Protein 6G70 (pdb70)

Secondary structure (DSSP, 8-state):
---STHHHHHHHHHH-TT-HHHHHHHHHHHHHHT-HHHHHHHHHHHHHHSTT-HHHHHHHHHHHHHTT-HHHHHHHHHHHHHH----HHHHHHHHHHHHHS--TTSSHHHHHHHHHHHHHIIIIITSTT-HHHHHHHHHHHHHTT-HHHHHHHHHHHTTS--TTHHHHHHHHHHHHHTS-HHHHS-HHHHHHHHHHHHHH---HHHHHHHHHHHHHHHHHHHHHHHHHHHHHHHHHHHHHHH-S--S--SSPPPHHHHHHHHHHHHHHHHSS-HHHHHHHHHHHHHTTTT-HHHHHHHHHHHHHTT-THHHHHHHIIIIII-SS-HHHHHHHHHHHHHHS--HHHHHHHHHHHHHHT--HHHHHHHHHHHHHTT-HHHHHHHHHHHHHH--SHHHHHHHHHHHHHIIIIIT--HHHHHHHHHHHHHHHS--HHHHHHHHHHHHHS-TTHHHHHHHHHHHHHHTS---SHHHHHHHHHHHHHHHHS-S-HHHHHHHHHHHHHHHHHHHH-/---TTHHHHHHHHHH-TT-HHHHHHHHHHHHHHT-HHHHHHHHHHHHHHSTT-HHHHHHHHHHHHHTT-HHHHHHHHHHHHHH-S--HHHHHHHHHHHHHS--TTSSHHHHHHHHHHHHHHHHHTTSTT-HHHHHHHHHHHHHTT-HHHHHHHHHHHTTS--TTHHHHHHHHHHHHHTS-HHHHS-HHHHHHHHHHHHHHH---HHHHHHHHHHHHHHHHHHHHHHHHHHHHHHHHHHHHHHH-S--S--SSPPPHHHHHHHHHHHHHHHHSS-HHHHHHHHHHHHHTT-S-HHHHHHHHHHHHHTT-THHHHHHHIIIIII-SS-HHHHHHHHHHHHHHS--HHHHHHHHHHHHHHT--HHHHHHHHHHHHHTT-HHHHHHHHHHHHHH-SSHHHHHHHHHHHHHHHHHHH--HHHHHHHHHHHHHHHSS-HHHHHHHHHHHHHS-TTHHHHHHHHHHHHHHT-SS--HHHHHHHHHHHHHHHHS-S-HHHHHHHHHHHHHHHHHHHH-

Foldseek 3Di:
DDDPCLVVLVVVCVPPVPPVVSLVVNQVVCVVVLDQVSNVVSVVVNCQFQLQACVVLLVNLVSCVVVVNNVVSLVSLVVSCVVPLAPLVSLVSNLVSLVVDDDVVDVCSVVVSVVSLVSNCVRHVQPQANPVSLVVVLVVVVVVPQQLVSLVSLVVNLLHHHPPNVVSLVVVLVVLVPDFPVRHHDVVVVVVLVVVVVVVPVPVVVVVVSRVVSSVVVNVVSVVSNVVNVVVCVVCVVLVVLDPDLAADPDDDDVSNVVSLVVSLVVCVVDNDPVSSVSSLVSVCRHPVQDVVSLVVVLVSVVVVPDCVSVVSLCCNCVHHHVQPPVSLVVNQVVCVVVPNHVVNLVSLVVNCVPVVDDDVSLVVNLVSCVVVPVNVVSLVSLVVQLVPPDDLVSNLVSLLVSLCCCCPPVNPNVVSVVSLVVSCVSPVPDVVSLVSVLVSLVVDDCPVSVVVNVVSLVCLLVVPDLDVSSLVSLVVVLVVCVVPNDDCVVNVVSVVSSVVSVVVSVVD/DDDPCLVVLVVVCVVPVPPVVSLVVNQVVCVVVLDQVSNVVSVVVNCQFQLQACVVLLVNLVSCVVVVNNVVSLVSLVVSCVVPLAPLVSLVSNLVVLVVDDDVVDVCSVVVSVVSLVSSCVRHVQDQANPVSLVVVLVVCVVVVQQLVNLVSLVVNLLHHHPPNVVSLVVVLVVLVPDFVVRHHDVVVPPVLLVVVVVVVCVPVVVVVVSRVVSSVVVNVVSVVSNVVNVVVCVVCVVLVVLDPDLAADPDDDDVSNVVSLVVSLVVCVVDNDPVSSVN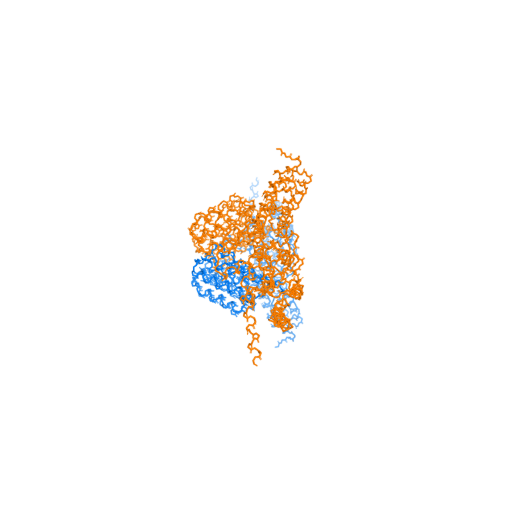SLVSVCRHPVQDVVSLVVVLVVVVVVVDCVSVVSLCCNCVHHHVQPVVSLVVNLVVCVVVPNHVVNVVSLVVSCVPHVDDDSRLVVNLVVCVVVPVNVVSLVSLVVQLVPPDDLVRSLVSLLVSLVCCCVPVNPNVVSVVSLVVSCVSPVPDCVSLVSVLVVLVVDDCPVCVVVNVVSLCCLLVDPDHDVVSLVSLVVVLVVCVVPNPDCVVNVVSVVVNVVVVVVVVVD

Radius of gyration: 53.04 Å; Cα contacts (8 Å, |Δi|>4): 864; chains: 2; bounding box: 52×80×197 Å

Solvent-accessible surface area: 55300 Å² total; per-residue (Å²): 161,110,12,102,88,16,121,144,47,39,115,52,7,119,139,72,43,58,53,30,79,9,0,51,142,0,1,122,26,0,48,149,82,68,38,36,120,0,0,45,113,0,0,44,94,1,10,97,47,22,13,10,22,56,28,36,11,50,96,6,1,45,1,4,92,127,56,115,59,70,183,65,0,40,80,6,6,128,108,0,9,163,42,3,42,20,9,10,64,1,23,21,63,17,0,61,18,16,101,125,42,69,102,110,72,63,167,119,9,46,95,70,8,80,28,17,0,49,120,0,5,127,37,0,0,38,15,9,81,0,12,143,0,2,43,37,8,6,74,28,0,68,154,83,41,69,24,116,72,0,11,54,5,5,72,90,1,3,49,35,12,0,73,90,45,59,79,2,22,115,64,2,92,106,16,2,101,120,44,100,9,170,39,4,36,67,43,131,104,31,95,114,19,107,164,67,35,65,105,131,159,171,69,97,64,147,85,110,76,32,46,117,77,2,57,112,82,20,46,92,76,18,73,107,78,26,74,133,7,65,104,30,5,70,51,15,95,99,42,0,102,29,5,168,30,47,114,18,74,41,135,101,22,129,170,71,22,27,147,18,3,95,89,4,0,76,62,3,57,150,83,14,79,51,114,38,0,40,36,6,0,26,20,0,1,13,0,7,0,57,43,24,105,11,4,40,58,8,4,137,24,12,91,115,55,99,91,97,20,1,73,108,5,10,38,43,1,4,95,34,14,6,34,89,117,46,61,3,11,8,62,27,2,6,24,2,25,101,101,49,84,63,85,100,0,67,60,19,2,121,67,5,23,136,76,46,150,29,91,49,74,4,23,30,18,32,6,1,6,9,23,44,95,51,85,47,149,78,0,20,87,17,4,67,42,5,42,139,100,24,184,66,103,97,60,21,6,76,16,6,17,20,18,1,50,1,1,40,25,53,76,138,70,29,77,89,0,57,147,20,0,81,95,6,2,130,121,27,125,119,31,42,126,0,22,70,37,13,32,58,11,6,33,30,37,68,33,152,99,0,55,119,40,4,30,100,13,6,52,101,6,6,120,29,92,37,116,64,162,74,40,29,39,11,6,81,109,23,31,69,27,14,15,13,18,25,73,96,14,73,99,9,31,90,8,53,76,73,30,51,80,38,57,135,86,78,103,106,153,161,94,14,105,84,11,114,140,51,67,123,56,8,112,146,79,42,59,50,24,80,8,6,50,133,0,0,104,22,0,58,154,82,66,43,31,121,0,0,40,104,3,0,49,106,1,8,100,45,20,12,8,21,58,26,35,11,49,93,5,0,38,2,2,90,130,58,118,64,66,186,70,1,32,83,4,6,136,96,0,9,150,38,3,45,21,7,13,61,0,23,22,58,21,0,65,14,17,107,120,35,69,99,118,73,65,166,115,14,55,92,66,9,66,28,15,0,52,118,0,7,134,38,1,0,36,13,8,83,0,11,136,0,1,43,33,9,7,78,26,1,70,154,76,45,60,22,101,71,0,14,51,5,5,68,86,2,2,47,34,8,1,75,93,39,54,84,2,21,110,57,4,93,103,20,3,100,123,48,102,9,161,41,7,36,75,39,130,106,34,95,116,15,96,181,57,32,61,102,127,118,108,176,70,100,62,146,77,114,69,37,47,114,85,1,62,108,77,20,41,95,77,18,72,106,64,25,70,139,5,64,110,42,7,76,81,12,96,101,44,1,104,28,5,158,31,44,112,15,82,51,137,98,25,117,171,67,18,25,143,21,4,78,99,5,0,84,62,6,60,143,98,16,77,68,127,40,1,44,38,4,0,34,19,0,0,12,0,8,0,52,44,26,96,5,4,26,38,8,2,123,26,14,91,119,58,106,81,134,21,1,75,113,10,10,29,40,1,2,99,36,12,8,35,86,100,30,62,2,14,8,43,35,3,4,26,3,24,99,115,47,74,51,90,82,3,80,90,14,2,145,76,8,22,145,63,40,141,24,72,56,93,1,27,31,25,43,4,2,9,16,16,44,104,49,79,55,139,75,0,20,105,18,3,71,43,3,45,161,87,26,168,63,104,106,59,14,5,76,20,4,19,23,13,0,45,1,2,34,17,49,88,116,71,23,80,90,0,48,144,24,0,80,99,1,7,135,98,27,115,122,27,34,127,0,30,65,19,15,29,48,7,6,37,28,31,82,32,157,112,0,48,117,44,2,25,67,10,4,46,123,10,12,119,30,103,121,63,73,156,74,24,24,42,7,4,94,112,18,25,60,15,6,13,11,20,19,63,92,14,78,88,5,42,99,5,60,79,60,33,56,70,37,57,134,83,74,119,100,165

B-factor: mean 154.54, std 35.82, range [59.0, 312.75]

InterPro domains:
  IPR003107 HAT (Half-A-TPR) repeat [SM00386] (107-139)
  IPR003107 HAT (Half-A-TPR) repeat [SM00386] (141-173)
  IPR003107 HAT (Half-A-TPR) repeat [SM00386] (181-216)
  IPR003107 HAT (Half-A-TPR) repeat [SM00386] (218-251)
  IPR003107 HAT (Half-A-TPR) repeat [SM00386] (365-397)
  IPR003107 HAT (Half-A-TPR) repeat [SM00386] (398-431)
  IPR003107 HAT (Half-A-TPR) repeat [SM00386] (505-537)
  IPR011990 Tetratricopeptide-like helical domain superfamily [G3DSA:1.25.40.10] (84-258)
  IPR011990 Tetratricopeptide-like helical domain superfamily [G3DSA:1.25.40.10] (346-620)
  IPR011990 Tetratricopeptide-like helical domain superfamily [SSF48452] (85-259)
  IPR011990 Tetratricopeptide-like helical domain superfamily [SSF48452] (314-606)
  IPR059164 PRP39, C-terminal HAT repeat [PF23241] (326-465)

S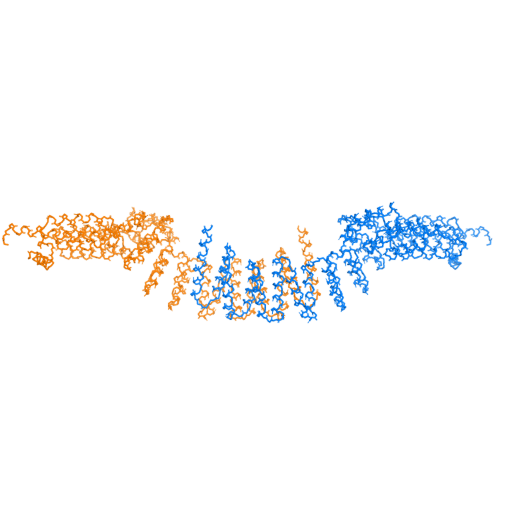tructure (mmCIF, N/CA/C/O backbone):
data_6G70
#
_entry.id   6G70
#
_cell.length_a   189.490
_cell.length_b   72.760
_cell.length_c   207.100
_cell.angle_alpha   90.00
_cell.angle_beta   112.46
_cell.angle_gamma   90.00
#
_symmetry.space_group_name_H-M   'C 1 2 1'
#
loop_
_atom_site.group_PDB
_atom_site.id
_atom_site.type_symbol
_atom_site.label_atom_id
_atom_site.label_alt_id
_atom_site.label_comp_id
_atom_site.label_asym_id
_atom_site.label_entity_id
_atom_site.label_seq_id
_atom_site.pdbx_PDB_ins_code
_atom_site.Cartn_x
_atom_site.Cartn_y
_atom_site.Cartn_z
_atom_site.occupancy
_atom_site.B_iso_or_equiv
_atom_site.auth_seq_id
_atom_site.auth_comp_id
_atom_site.auth_asym_id
_atom_site.auth_atom_id
_atom_site.pdbx_PDB_model_num
ATOM 1 N N . ASP A 1 79 ? 62.674 3.895 49.473 1.00 191.20 74 ASP A N 1
ATOM 2 C CA . ASP A 1 79 ? 61.270 4.184 49.750 1.00 193.61 74 ASP A CA 1
ATOM 3 C C . ASP A 1 79 ? 60.940 5.650 49.464 1.00 184.37 74 ASP A C 1
ATOM 4 O O . ASP A 1 79 ? 61.563 6.559 50.009 1.00 183.96 74 ASP A O 1
ATOM 9 N N . PHE A 1 80 ? 59.941 5.868 48.618 1.00 174.75 75 PHE A N 1
ATOM 10 C CA . PHE A 1 80 ? 59.560 7.186 48.144 1.00 153.34 75 PHE A CA 1
ATOM 11 C C . PHE A 1 80 ? 58.063 7.216 47.937 1.00 146.89 75 PHE A C 1
ATOM 12 O O . PHE A 1 80 ? 57.426 6.150 47.855 1.00 152.00 75 PHE A O 1
ATOM 20 N N . PRO A 1 81 ? 57.444 8.389 47.863 1.00 136.50 76 PRO A N 1
ATOM 21 C CA . PRO A 1 81 ? 56.025 8.443 47.540 1.00 139.62 76 PRO A CA 1
ATOM 22 C C . PRO A 1 81 ? 55.818 8.019 46.099 1.00 155.46 76 PRO A C 1
ATOM 23 O O . PRO A 1 81 ? 56.757 8.083 45.289 1.00 164.41 76 PRO A O 1
ATOM 27 N N . PRO A 1 82 ? 54.620 7.582 45.733 1.00 157.29 77 PRO A N 1
ATOM 28 C CA . PRO A 1 82 ? 54.454 6.967 44.407 1.00 155.16 77 PRO A CA 1
ATOM 29 C C . PRO A 1 82 ? 54.663 7.943 43.257 1.00 136.71 77 PRO A C 1
ATOM 30 O O . PRO A 1 82 ? 55.696 7.890 42.582 1.00 126.71 77 PRO A O 1
ATOM 34 N N . GLU A 1 83 ? 53.711 8.853 43.043 1.00 129.26 78 GLU A N 1
ATOM 35 C CA . GLU A 1 83 ? 53.668 9.699 41.854 1.00 129.66 78 GLU A CA 1
ATOM 36 C C . GLU A 1 83 ? 54.849 10.665 41.758 1.00 123.80 78 GLU A C 1
ATOM 37 O O . GLU A 1 83 ? 54.912 11.450 40.797 1.00 132.99 78 GLU A O 1
ATOM 43 N N . PHE A 1 84 ? 55.788 10.588 42.707 1.00 120.14 79 PHE A N 1
ATOM 44 C CA . PHE A 1 84 ? 56.906 11.524 42.791 1.00 128.59 79 PHE A CA 1
ATOM 45 C C . PHE A 1 84 ? 57.557 11.728 41.430 1.00 125.82 79 PHE A C 1
ATOM 46 O O . PHE A 1 84 ? 57.630 12.854 40.918 1.00 106.05 79 PHE A O 1
ATOM 54 N N . GLU A 1 85 ? 58.016 10.624 40.826 1.00 128.32 80 GLU A N 1
ATOM 55 C CA . GLU A 1 85 ? 58.748 10.665 39.564 1.00 124.50 80 GLU A CA 1
ATOM 56 C C . GLU A 1 85 ? 58.098 11.622 38.576 1.00 126.62 80 GLU A C 1
ATOM 57 O O . GLU A 1 85 ? 58.776 12.470 37.983 1.00 135.89 80 GLU A O 1
ATOM 63 N N . LYS A 1 86 ? 56.770 11.533 38.430 1.00 118.40 81 LYS A N 1
ATOM 64 C CA . LYS A 1 86 ? 56.074 12.358 37.446 1.00 108.78 81 LYS A CA 1
ATOM 65 C C . LYS A 1 86 ? 56.417 13.825 37.643 1.00 116.77 81 LYS A C 1
ATOM 66 O O . LYS A 1 86 ? 56.974 14.478 36.751 1.00 124.01 81 LYS A O 1
ATOM 72 N N . PHE A 1 87 ? 56.129 14.340 38.841 1.00 121.31 82 PHE A N 1
ATOM 73 C CA . PHE A 1 87 ? 56.425 15.730 39.154 1.00 119.05 82 PHE A CA 1
ATOM 74 C C . PHE A 1 87 ? 57.889 16.019 38.863 1.00 131.40 82 PHE A C 1
ATOM 75 O O . PHE A 1 87 ? 58.228 16.998 38.183 1.00 140.36 82 PHE A O 1
ATOM 83 N N . TRP A 1 88 ? 58.769 15.123 39.316 1.00 134.77 83 TRP A N 1
ATOM 84 C CA . TRP A 1 88 ? 60.197 15.345 39.143 1.00 145.53 83 TRP A CA 1
ATOM 85 C C . TRP A 1 88 ? 60.546 15.475 37.666 1.00 146.72 83 TRP A C 1
ATOM 86 O O . TRP A 1 88 ? 61.301 16.378 37.278 1.00 139.32 83 TRP A O 1
ATOM 97 N N . LYS A 1 89 ? 59.943 14.631 36.812 1.00 146.75 84 LYS A N 1
ATOM 98 C CA . LYS A 1 89 ? 60.268 14.705 35.390 1.00 135.13 84 LYS A CA 1
ATOM 99 C C . LYS A 1 89 ? 59.902 16.067 34.825 1.00 113.17 84 LYS A C 1
ATOM 100 O O . LYS A 1 89 ? 60.659 16.632 34.026 1.00 125.88 84 LYS A O 1
ATOM 106 N N . THR A 1 90 ? 58.765 16.627 35.253 1.00 85.83 85 THR A N 1
ATOM 107 C CA . THR A 1 90 ? 58.406 17.968 34.807 1.00 96.09 85 THR A CA 1
ATOM 108 C C . THR A 1 90 ? 59.569 18.918 35.042 1.00 107.40 85 THR A C 1
ATOM 109 O O . THR A 1 90 ? 60.027 19.609 34.124 1.00 132.08 85 THR A O 1
ATOM 113 N N . VAL A 1 91 ? 60.118 18.895 36.252 1.00 103.72 86 VAL A N 1
ATOM 114 C CA . VAL A 1 91 ? 61.265 19.740 36.542 1.00 118.53 86 VAL A CA 1
ATOM 115 C C . VAL A 1 91 ? 62.503 19.220 35.820 1.00 123.51 86 VAL A C 1
ATOM 116 O O . VAL A 1 91 ? 63.316 20.001 35.307 1.00 115.28 86 VAL A O 1
ATOM 120 N N . GLU A 1 92 ? 62.661 17.895 35.765 1.00 130.58 87 GLU A N 1
ATOM 121 C CA . GLU A 1 92 ? 63.682 17.293 34.915 1.00 138.28 87 GLU A CA 1
ATOM 122 C C . GLU A 1 92 ? 63.538 17.769 33.474 1.00 146.69 87 GLU A C 1
ATOM 123 O O . GLU A 1 92 ? 64.532 17.875 32.747 1.00 147.59 87 GLU A O 1
ATOM 129 N N . MET A 1 93 ? 62.308 18.065 33.046 1.00 149.75 88 MET A N 1
ATOM 130 C CA . MET A 1 93 ? 62.071 18.543 31.689 1.00 146.66 88 MET A CA 1
ATOM 131 C C . MET A 1 93 ? 62.386 20.031 31.560 1.00 146.16 88 MET A C 1
ATOM 132 O O . MET A 1 93 ? 63.300 20.427 30.829 1.00 161.53 88 MET A O 1
ATOM 137 N N . ASN A 1 94 ? 61.648 20.868 32.289 1.00 139.64 89 ASN A N 1
ATOM 138 C CA . ASN A 1 94 ? 61.691 22.322 32.142 1.00 140.85 89 ASN A CA 1
ATOM 139 C C . ASN A 1 94 ? 61.840 22.906 33.539 1.00 142.61 89 ASN A C 1
ATOM 140 O O . ASN A 1 94 ? 60.844 23.155 34.234 1.00 135.10 89 ASN A O 1
ATOM 145 N N . PRO A 1 95 ? 63.079 23.087 34.002 1.00 145.65 90 PRO A N 1
ATOM 146 C CA . PRO A 1 95 ? 63.299 23.569 35.377 1.00 136.63 90 PRO A CA 1
ATOM 147 C C . PRO A 1 95 ? 62.610 24.883 35.707 1.00 129.19 90 PRO A C 1
ATOM 148 O O . PRO A 1 95 ? 62.373 25.157 36.889 1.00 137.40 90 PRO A O 1
ATOM 152 N N . GLN A 1 96 ? 62.307 25.717 34.713 1.00 122.80 91 GLN A N 1
ATOM 153 C CA . GLN A 1 96 ? 61.642 26.989 34.966 1.00 117.64 91 GLN A CA 1
ATOM 154 C C . GLN A 1 96 ? 60.125 26.886 35.082 1.00 106.34 91 GLN A C 1
ATOM 155 O O . GLN A 1 96 ? 59.480 27.915 35.303 1.00 110.28 91 GLN A O 1
ATOM 161 N N . ASP A 1 97 ? 59.528 25.701 34.929 1.00 95.18 92 ASP A N 1
ATOM 162 C CA . ASP A 1 97 ? 58.075 25.556 35.063 1.00 98.64 92 ASP A CA 1
ATOM 163 C C . ASP A 1 97 ? 57.761 25.725 36.549 1.00 106.75 92 ASP A C 1
ATOM 164 O O . ASP A 1 97 ? 57.564 24.762 37.295 1.00 97.88 92 ASP A O 1
ATOM 169 N N . PHE A 1 98 ? 57.795 26.983 36.998 1.00 113.74 93 PHE A N 1
ATOM 170 C CA . PHE A 1 98 ? 57.485 27.322 38.387 1.00 102.24 93 PHE A CA 1
ATOM 171 C C . PHE A 1 98 ? 56.236 26.603 38.877 1.00 95.54 93 PHE A C 1
ATOM 172 O O . PHE A 1 98 ? 56.214 26.047 39.983 1.00 109.30 93 PHE A O 1
ATOM 180 N N . THR A 1 99 ? 55.167 26.651 38.080 1.00 80.89 94 THR A N 1
ATOM 181 C CA . THR A 1 99 ? 53.949 25.921 38.406 1.00 85.17 94 THR A CA 1
ATOM 182 C C . THR A 1 99 ? 54.239 24.452 38.696 1.00 96.08 94 THR A C 1
ATOM 183 O O . THR A 1 99 ? 53.660 23.862 39.620 1.00 111.72 94 THR A O 1
ATOM 187 N N . GLY A 1 100 ? 55.155 23.854 37.932 1.00 93.71 95 GLY A N 1
ATOM 188 C CA . GLY A 1 100 ? 55.531 22.473 38.187 1.00 108.25 95 GLY A CA 1
ATOM 189 C C . GLY A 1 100 ? 56.090 22.293 39.582 1.00 123.01 95 GLY A C 1
ATOM 190 O O . GLY A 1 100 ? 55.730 21.352 40.297 1.00 136.55 95 GLY A O 1
ATOM 191 N N . TRP A 1 101 ? 56.977 23.199 39.988 1.00 118.69 96 TRP A N 1
ATOM 192 C CA . TRP A 1 101 ? 57.444 23.194 41.366 1.00 110.87 96 TRP A CA 1
ATOM 193 C C . TRP A 1 101 ? 56.272 23.238 42.334 1.00 92.50 96 TRP A C 1
ATOM 194 O O . TRP A 1 101 ? 56.048 22.293 43.093 1.00 83.22 96 TRP A O 1
ATOM 205 N N . VAL A 1 102 ? 55.506 24.329 42.298 1.00 76.89 97 VAL A N 1
ATOM 206 C CA . VAL A 1 102 ? 54.414 24.577 43.234 1.00 81.37 97 VAL A CA 1
ATOM 207 C C . VAL A 1 102 ? 53.584 23.309 43.428 1.00 98.56 97 VAL A C 1
ATOM 208 O O . VAL A 1 102 ? 53.283 22.908 44.565 1.00 129.31 97 VAL A O 1
ATOM 212 N N . TYR A 1 103 ? 53.229 22.657 42.317 1.00 88.71 98 TYR A N 1
ATOM 213 C CA . TYR A 1 103 ? 52.490 21.397 42.404 1.00 109.30 98 TYR A CA 1
ATOM 214 C C . TYR A 1 103 ? 53.305 20.319 43.120 1.00 115.55 98 TYR A C 1
ATOM 215 O O . TYR A 1 103 ? 52.792 19.624 44.013 1.00 117.26 98 TYR A O 1
ATOM 224 N N . LEU A 1 104 ? 54.580 20.167 42.733 1.00 111.01 99 LEU A N 1
ATOM 225 C CA . LEU A 1 104 ? 55.454 19.179 43.365 1.00 114.07 99 LEU A CA 1
ATOM 226 C C . LEU A 1 104 ? 55.518 19.382 44.874 1.00 122.85 99 LEU A C 1
ATOM 227 O O . LEU A 1 104 ? 55.541 18.418 45.646 1.00 133.77 99 LEU A O 1
ATOM 232 N N . LEU A 1 105 ? 55.583 20.638 45.305 1.00 111.63 100 LEU A N 1
ATOM 233 C CA . LEU A 1 105 ? 55.786 20.943 46.716 1.00 101.81 100 LEU A CA 1
ATOM 234 C C . LEU A 1 105 ? 54.517 20.699 47.527 1.00 107.46 100 LEU A C 1
ATOM 235 O O . LEU A 1 105 ? 54.589 20.140 48.631 1.00 109.88 100 LEU A O 1
ATOM 240 N N . GLN A 1 106 ? 53.345 21.109 47.018 1.00 104.07 101 GLN A N 1
ATOM 241 C CA . GLN A 1 106 ? 52.119 20.706 47.710 1.00 91.98 101 GLN A CA 1
ATOM 242 C C . GLN A 1 106 ? 52.053 19.187 47.826 1.00 95.96 101 GLN A C 1
ATOM 243 O O . GLN A 1 106 ? 51.690 18.645 48.880 1.00 114.43 101 GLN A O 1
ATOM 249 N N . TYR A 1 107 ? 52.446 18.483 46.760 1.00 102.85 102 TYR A N 1
ATOM 250 C CA . TYR A 1 107 ? 52.478 17.023 46.795 1.00 119.45 102 TYR A CA 1
ATOM 251 C C . TYR A 1 107 ? 53.382 16.510 47.912 1.00 121.71 102 TYR A C 1
ATOM 252 O O . TYR A 1 107 ? 52.972 15.677 48.734 1.00 126.18 102 TYR A O 1
ATOM 261 N N . VAL A 1 108 ? 54.639 16.958 47.921 1.00 113.41 103 VAL A N 1
ATOM 262 C CA . VAL A 1 108 ? 55.627 16.384 48.829 1.00 118.71 103 VAL A CA 1
ATOM 263 C C . VAL A 1 108 ? 55.293 16.722 50.284 1.00 120.55 103 VAL A C 1
ATOM 264 O O . VAL A 1 108 ? 55.503 15.899 51.187 1.00 113.23 103 VAL A O 1
ATOM 268 N N . GLU A 1 109 ? 54.776 17.931 50.541 1.00 112.75 104 GLU A N 1
ATOM 269 C CA . GLU A 1 109 ? 54.244 18.241 51.867 1.00 102.45 104 GLU A CA 1
ATOM 270 C C . GLU A 1 109 ? 53.148 17.251 52.250 1.00 106.10 104 GLU A C 1
ATOM 271 O O . GLU A 1 109 ? 53.264 16.532 53.249 1.00 111.11 104 GLU A O 1
ATOM 277 N N . GLN A 1 110 ? 52.069 17.200 51.454 1.00 109.57 105 GLN A N 1
ATOM 278 C CA . GLN A 1 110 ? 50.915 16.376 51.809 1.00 121.54 105 GLN A CA 1
ATOM 279 C C . GLN A 1 110 ? 51.304 14.917 52.019 1.00 127.37 105 GLN A C 1
ATOM 280 O O . GLN A 1 110 ? 50.645 14.203 52.783 1.00 132.48 105 GLN A O 1
ATOM 286 N N . GLU A 1 111 ? 52.360 14.449 51.349 1.00 125.85 106 GLU A N 1
ATOM 287 C CA . GLU A 1 111 ? 52.812 13.082 51.582 1.00 129.27 106 GLU A CA 1
ATOM 288 C C . GLU A 1 111 ? 53.675 12.978 52.831 1.00 127.39 106 GLU A C 1
ATOM 289 O O . GLU A 1 111 ? 53.624 11.957 53.529 1.00 115.46 106 GLU A O 1
ATOM 295 N N . ASN A 1 112 ? 54.471 14.013 53.111 1.00 125.80 107 ASN A N 1
ATOM 296 C CA . ASN A 1 112 ? 55.331 14.086 54.293 1.00 137.79 107 ASN A CA 1
ATOM 297 C C . ASN A 1 112 ? 56.363 12.958 54.299 1.00 141.97 107 ASN A C 1
ATOM 298 O O . ASN A 1 112 ? 56.480 12.189 55.256 1.00 151.39 107 ASN A O 1
ATOM 303 N N . HIS A 1 113 ? 57.115 12.862 53.208 1.00 138.19 108 HIS A N 1
ATOM 304 C CA . HIS A 1 113 ? 58.304 12.024 53.129 1.00 145.44 108 HIS A CA 1
ATOM 305 C C . HIS A 1 113 ? 59.507 12.954 53.143 1.00 143.03 108 HIS A C 1
ATOM 306 O O . HIS A 1 113 ? 59.579 13.895 52.345 1.00 145.15 108 HIS A O 1
ATOM 313 N N . LEU A 1 114 ? 60.432 12.709 54.065 1.00 139.06 109 LEU A N 1
ATOM 314 C CA . LEU A 1 114 ? 61.498 13.662 54.345 1.00 140.15 109 LEU A CA 1
ATOM 315 C C . LEU A 1 114 ? 62.474 13.788 53.182 1.00 139.74 109 LEU A C 1
ATOM 316 O O . LEU A 1 114 ? 62.587 14.862 52.580 1.00 134.31 109 LEU A O 1
ATOM 321 N N . MET A 1 115 ? 63.223 12.714 52.905 1.00 143.04 110 MET A N 1
ATOM 322 C CA . MET A 1 115 ? 64.357 12.802 51.985 1.00 149.54 110 MET A CA 1
ATOM 323 C C . MET A 1 115 ? 63.933 13.368 50.633 1.00 141.27 110 MET A C 1
ATOM 324 O O . MET A 1 115 ? 64.681 14.132 50.003 1.00 140.07 110 MET A O 1
ATOM 329 N N . ALA A 1 116 ? 62.728 13.007 50.179 1.00 134.98 111 ALA A N 1
ATOM 330 C CA . ALA A 1 116 ? 62.177 13.570 48.950 1.00 124.00 111 ALA A CA 1
ATOM 331 C C . ALA A 1 116 ? 62.068 15.086 49.041 1.00 119.20 111 ALA A C 1
ATOM 332 O O . ALA A 1 116 ? 62.515 15.814 48.143 1.00 120.64 111 ALA A O 1
ATOM 334 N N . ALA A 1 117 ? 61.419 15.573 50.100 1.00 117.89 112 ALA A N 1
ATOM 335 C CA . ALA A 1 117 ? 61.269 17.010 50.287 1.00 117.77 112 ALA A CA 1
ATOM 336 C C . ALA A 1 117 ? 62.620 17.705 50.348 1.00 124.37 112 ALA A C 1
ATOM 337 O O . ALA A 1 117 ? 62.774 18.818 49.838 1.00 122.67 112 ALA A O 1
ATOM 339 N N . ARG A 1 118 ? 63.607 17.080 50.994 1.00 134.90 113 ARG A N 1
ATOM 340 C CA . ARG A 1 118 ? 64.925 17.702 51.073 1.00 149.15 113 ARG A CA 1
ATOM 341 C C . ARG A 1 118 ? 65.543 17.850 49.689 1.00 153.22 113 ARG A C 1
ATOM 342 O O . ARG A 1 118 ? 65.972 18.947 49.308 1.00 149.96 113 ARG A O 1
ATOM 350 N N . LYS A 1 119 ? 65.581 16.758 48.915 1.00 152.49 114 LYS A N 1
ATOM 351 C CA . LYS A 1 119 ? 66.105 16.827 47.550 1.00 132.31 114 LYS A CA 1
ATOM 352 C C . LYS A 1 119 ? 65.410 17.930 46.762 1.00 115.43 114 LYS A C 1
ATOM 353 O O . LYS A 1 119 ? 66.059 18.791 46.138 1.00 112.45 114 LYS A O 1
ATOM 359 N N . ALA A 1 120 ? 64.078 17.916 46.797 1.00 104.60 115 ALA A N 1
ATOM 360 C CA . ALA A 1 120 ? 63.256 18.891 46.097 1.00 101.03 115 ALA A CA 1
ATOM 361 C C . ALA A 1 120 ? 63.659 20.303 46.492 1.00 108.27 115 ALA A C 1
ATOM 362 O O . ALA A 1 120 ? 64.239 21.030 45.679 1.00 118.84 115 ALA A O 1
ATOM 364 N N . PHE A 1 121 ? 63.355 20.680 47.738 1.00 104.23 116 PHE A N 1
ATOM 365 C CA . PHE A 1 121 ? 63.605 22.036 48.213 1.00 105.36 116 PHE A CA 1
ATOM 366 C C . PHE A 1 121 ? 65.033 22.484 47.911 1.00 107.58 116 PHE A C 1
ATOM 367 O O . PHE A 1 121 ? 65.253 23.631 47.507 1.00 100.21 116 PHE A O 1
ATOM 375 N N . ASP A 1 122 ? 66.020 21.591 48.079 1.00 112.60 117 ASP A N 1
ATOM 376 C CA . ASP A 1 122 ? 67.407 21.977 47.829 1.00 118.89 117 ASP A CA 1
ATOM 377 C C . ASP A 1 122 ? 67.600 22.402 46.378 1.00 123.76 117 ASP A C 1
ATOM 378 O O . ASP A 1 122 ? 68.068 23.517 46.101 1.00 130.37 117 ASP A O 1
ATOM 383 N N . LYS A 1 123 ? 67.220 21.533 45.432 1.00 127.36 118 LYS A N 1
ATOM 384 C CA . LYS A 1 123 ? 67.379 21.871 44.016 1.00 122.39 118 LYS A CA 1
ATOM 385 C C . LYS A 1 123 ? 66.585 23.130 43.653 1.00 99.34 118 LYS A C 1
ATOM 386 O O . LYS A 1 123 ? 67.107 24.058 43.007 1.00 89.35 118 LYS A O 1
ATOM 392 N N . PHE A 1 124 ? 65.311 23.169 44.058 1.00 83.72 119 PHE A N 1
ATOM 393 C CA . PHE A 1 124 ? 64.448 24.299 43.728 1.00 89.43 119 PHE A CA 1
ATOM 394 C C . PHE A 1 124 ? 65.076 25.605 44.200 1.00 97.81 119 PHE A C 1
ATOM 395 O O . PHE A 1 124 ? 65.212 26.562 43.429 1.00 97.08 119 PHE A O 1
ATOM 403 N N . PHE A 1 125 ? 65.463 25.662 45.474 1.00 111.66 120 PHE A N 1
ATOM 404 C CA . PHE A 1 125 ? 66.045 26.879 46.019 1.00 124.34 120 PHE A CA 1
ATOM 405 C C . PHE A 1 125 ? 67.349 27.234 45.320 1.00 132.00 120 PHE A C 1
ATOM 406 O O . PHE A 1 125 ? 67.705 28.415 45.247 1.00 134.00 120 PHE A O 1
ATOM 414 N N . VAL A 1 126 ? 68.085 26.235 44.822 1.00 133.26 121 VAL A N 1
ATOM 415 C CA . VAL A 1 126 ? 69.193 26.553 43.924 1.00 129.83 121 VAL A CA 1
ATOM 416 C C . VAL A 1 126 ? 68.684 27.355 42.739 1.00 112.83 121 VAL A C 1
ATOM 417 O O . VAL A 1 126 ? 69.296 28.351 42.334 1.00 101.56 121 VAL A O 1
ATOM 421 N N . HIS A 1 127 ? 67.544 26.958 42.180 1.00 113.69 122 HIS A N 1
ATOM 422 C CA . HIS A 1 127 ? 67.097 27.640 40.967 1.00 128.73 122 HIS A CA 1
ATOM 423 C C . HIS A 1 127 ? 66.341 28.940 41.260 1.00 132.30 122 HIS A C 1
ATOM 424 O O . HIS A 1 127 ? 66.623 29.970 40.639 1.00 147.29 122 HIS A O 1
ATOM 431 N N . TYR A 1 128 ? 65.387 28.930 42.195 1.00 121.36 123 TYR A N 1
ATOM 432 C CA . TYR A 1 128 ? 64.565 30.103 42.503 1.00 127.76 123 TYR A CA 1
ATOM 433 C C . TYR A 1 128 ? 64.673 30.457 43.985 1.00 131.89 123 TYR A C 1
ATOM 434 O O . TYR A 1 128 ? 63.710 30.290 44.746 1.00 140.94 123 TYR A O 1
ATOM 443 N N . PRO A 1 129 ? 65.836 30.952 44.426 1.00 123.82 124 PRO A N 1
ATOM 444 C CA . PRO A 1 129 ? 66.047 31.150 45.874 1.00 117.69 124 PRO A CA 1
ATOM 445 C C . PRO A 1 129 ? 65.138 32.185 46.519 1.00 113.93 124 PRO A C 1
ATOM 446 O O . PRO A 1 129 ? 64.632 31.945 47.621 1.00 121.92 124 PRO A O 1
ATOM 450 N N . TYR A 1 130 ? 64.910 33.325 45.872 1.00 101.40 125 TYR A N 1
ATOM 451 C CA . TYR A 1 130 ? 64.369 34.513 46.533 1.00 100.44 125 TYR A CA 1
ATOM 452 C C . TYR A 1 130 ? 62.950 34.363 47.091 1.00 113.21 125 TYR A C 1
ATOM 453 O O . TYR A 1 130 ? 62.388 35.324 47.627 1.00 109.49 125 TYR A O 1
ATOM 462 N N . CYS A 1 131 ? 62.366 33.172 46.995 1.00 125.80 126 CYS A N 1
ATOM 463 C CA . CYS A 1 131 ? 61.005 32.922 47.474 1.00 145.93 126 CYS A CA 1
ATOM 464 C C . CYS A 1 131 ? 61.098 32.460 48.927 1.00 145.79 126 CYS A C 1
ATOM 465 O O . CYS A 1 131 ? 61.320 31.277 49.199 1.00 149.63 126 CYS A O 1
ATOM 468 N N . TYR A 1 132 ? 60.928 33.392 49.874 1.00 137.26 127 TYR A N 1
ATOM 469 C CA . TYR A 1 132 ? 61.186 33.057 51.275 1.00 113.72 127 TYR A CA 1
ATOM 470 C C . TYR A 1 132 ? 60.092 32.160 51.842 1.00 108.44 127 TYR A C 1
ATOM 471 O O . TYR A 1 132 ? 60.374 31.298 52.678 1.00 108.96 127 TYR A O 1
ATOM 480 N N . GLY A 1 133 ? 58.835 32.392 51.452 1.00 109.60 128 GLY A N 1
ATOM 481 C CA . GLY A 1 133 ? 57.737 31.619 52.016 1.00 113.83 128 GLY A CA 1
ATOM 482 C C . GLY A 1 133 ? 57.983 30.127 51.939 1.00 115.19 128 GLY A C 1
ATOM 483 O O . GLY A 1 133 ? 57.652 29.378 52.863 1.00 110.85 128 GLY A O 1
ATOM 484 N N . TYR A 1 134 ? 58.590 29.673 50.844 1.00 121.22 129 TYR A N 1
ATOM 485 C CA . TYR A 1 134 ? 58.924 28.261 50.751 1.00 129.53 129 TYR A CA 1
ATOM 486 C C . TYR A 1 134 ? 60.090 27.905 51.669 1.00 126.74 129 TYR A C 1
ATOM 487 O O . TYR A 1 134 ? 60.159 26.777 52.161 1.00 132.65 129 TYR A O 1
ATOM 496 N N . TRP A 1 135 ? 61.000 28.848 51.935 1.00 115.28 130 TRP A N 1
ATOM 497 C CA . TRP A 1 135 ? 62.014 28.616 52.963 1.00 105.93 130 TRP A CA 1
ATOM 498 C C . TRP A 1 135 ? 61.363 28.350 54.314 1.00 108.29 130 TRP A C 1
ATOM 499 O O . TRP A 1 135 ? 61.712 27.389 55.015 1.00 118.54 130 TRP A O 1
ATOM 510 N N . LYS A 1 136 ? 60.462 29.244 54.720 1.00 97.55 131 LYS A N 1
ATOM 511 C CA . LYS A 1 136 ? 59.729 29.074 55.967 1.00 80.79 131 LYS A CA 1
ATOM 512 C C . LYS A 1 136 ? 59.031 27.718 56.009 1.00 97.14 131 LYS A C 1
ATOM 513 O O . LYS A 1 136 ? 59.094 27.012 57.020 1.00 107.58 131 LYS A O 1
ATOM 519 N N . LYS A 1 137 ? 58.336 27.346 54.926 1.00 109.78 132 LYS A N 1
ATOM 520 C CA . LYS A 1 137 ? 57.633 26.061 54.919 1.00 119.02 132 LYS A CA 1
ATOM 521 C C . LYS A 1 137 ? 58.607 24.887 55.020 1.00 110.04 132 LYS A C 1
ATOM 522 O O . LYS A 1 137 ? 58.325 23.893 55.702 1.00 113.67 132 LYS A O 1
ATOM 528 N N . TYR A 1 138 ? 59.750 24.980 54.333 1.00 98.04 133 TYR A N 1
ATOM 529 C CA . TYR A 1 138 ? 60.797 23.961 54.415 1.00 104.84 133 TYR A CA 1
ATOM 530 C C . TYR A 1 138 ? 61.261 23.775 55.857 1.00 124.28 133 TYR A C 1
ATOM 531 O O . TYR A 1 138 ? 61.375 22.645 56.366 1.00 127.68 133 TYR A O 1
ATOM 540 N N . ALA A 1 139 ? 61.567 24.889 56.519 1.00 116.77 134 ALA A N 1
ATOM 541 C CA . ALA A 1 139 ? 62.037 24.839 57.894 1.00 122.41 134 ALA A CA 1
ATOM 542 C C . ALA A 1 139 ? 60.962 24.284 58.821 1.00 130.51 134 ALA A C 1
ATOM 543 O O . ALA A 1 139 ? 61.260 23.507 59.739 1.00 147.26 134 ALA A O 1
ATOM 545 N N . ASP A 1 140 ? 59.711 24.715 58.631 1.00 108.88 135 ASP A N 1
ATOM 546 C CA . ASP A 1 140 ? 58.616 24.193 59.439 1.00 109.40 135 ASP A CA 1
ATOM 547 C C . ASP A 1 140 ? 58.456 22.693 59.244 1.00 120.86 135 ASP A C 1
ATOM 548 O O . ASP A 1 140 ? 58.086 21.979 60.180 1.00 139.41 135 ASP A O 1
ATOM 553 N N . LEU A 1 141 ? 58.752 22.195 58.042 1.00 115.96 136 LEU A N 1
ATOM 554 C CA . LEU A 1 141 ? 58.737 20.753 57.816 1.00 127.23 136 LEU A CA 1
ATOM 555 C C . LEU A 1 141 ? 59.814 20.066 58.641 1.00 138.18 136 LEU A C 1
ATOM 556 O O . LEU A 1 141 ? 59.550 19.076 59.344 1.00 142.22 136 LEU A O 1
ATOM 561 N N . GLU A 1 142 ? 61.056 20.541 58.512 1.00 138.49 137 GLU A N 1
ATOM 562 C CA . GLU A 1 142 ? 62.148 19.926 59.263 1.00 140.43 137 GLU A CA 1
ATOM 563 C C . GLU A 1 142 ? 61.856 19.941 60.762 1.00 141.70 137 GLU A C 1
ATOM 564 O O . GLU A 1 142 ? 62.192 18.989 61.477 1.00 151.17 137 GLU A O 1
ATOM 570 N N . LYS A 1 143 ? 61.236 21.020 61.256 1.00 132.42 138 LYS A N 1
ATOM 571 C CA . LYS A 1 143 ? 60.753 21.037 62.637 1.00 127.41 138 LYS A CA 1
ATOM 572 C C . LYS A 1 143 ? 59.723 19.940 62.880 1.00 131.57 138 LYS A C 1
ATOM 573 O O . LYS A 1 143 ? 59.820 19.182 63.850 1.00 141.23 138 LYS A O 1
ATOM 579 N N . ARG A 1 144 ? 58.710 19.859 62.014 1.00 130.71 139 ARG A N 1
ATOM 580 C CA . ARG A 1 144 ? 57.672 18.843 62.138 1.00 142.42 139 ARG A CA 1
ATOM 581 C C . ARG A 1 144 ? 58.251 17.441 62.219 1.00 140.98 139 ARG A C 1
ATOM 582 O O . ARG A 1 144 ? 57.607 16.543 62.771 1.00 127.66 139 ARG A O 1
ATOM 590 N N . HIS A 1 145 ? 59.456 17.234 61.691 1.00 153.49 140 HIS A N 1
ATOM 591 C CA . HIS A 1 145 ? 60.147 15.961 61.833 1.00 166.14 140 HIS A CA 1
ATOM 592 C C . HIS A 1 145 ? 61.143 15.974 62.986 1.00 174.38 140 HIS A C 1
ATOM 593 O O . HIS A 1 145 ? 62.019 15.103 63.052 1.00 182.25 140 HIS A O 1
ATOM 600 N N . ASP A 1 146 ? 60.993 16.926 63.910 1.00 170.47 141 ASP A N 1
ATOM 601 C CA . ASP A 1 146 ? 61.763 16.999 65.153 1.00 167.86 141 ASP A CA 1
ATOM 602 C C . ASP A 1 146 ? 63.256 16.810 64.900 1.00 166.09 141 ASP A C 1
ATOM 603 O O . ASP A 1 146 ? 63.953 16.097 65.626 1.00 172.73 141 ASP A O 1
ATOM 608 N N . ASN A 1 147 ? 63.746 17.481 63.860 1.00 153.64 142 ASN A N 1
ATOM 609 C CA . ASN A 1 147 ? 65.152 17.465 63.476 1.00 147.10 142 ASN A CA 1
ATOM 610 C C . ASN A 1 147 ? 65.593 18.932 63.399 1.00 134.62 142 ASN A C 1
ATOM 611 O O . ASN A 1 147 ? 65.871 19.471 62.327 1.00 133.45 142 ASN A O 1
ATOM 616 N N . ILE A 1 148 ? 65.631 19.571 64.574 1.00 129.90 143 ILE A N 1
ATOM 617 C CA . ILE A 1 148 ? 65.651 21.032 64.674 1.00 122.56 143 ILE A CA 1
ATOM 618 C C . ILE A 1 148 ? 66.937 21.600 64.082 1.00 131.52 143 ILE A C 1
ATOM 619 O O . ILE A 1 148 ? 66.916 22.615 63.372 1.00 134.60 143 ILE A O 1
ATOM 624 N N . LYS A 1 149 ? 68.079 20.992 64.427 1.00 136.59 144 LYS A N 1
ATOM 625 C CA . LYS A 1 149 ? 69.376 21.455 63.939 1.00 143.28 144 LYS A CA 1
ATOM 626 C C . LYS A 1 149 ? 69.323 21.698 62.438 1.00 146.40 144 LYS A C 1
ATOM 627 O O . LYS A 1 149 ? 69.879 22.679 61.925 1.00 143.93 144 LYS A O 1
ATOM 633 N N . GLN A 1 150 ? 68.635 20.804 61.724 1.00 153.88 145 GLN A N 1
ATOM 634 C CA . GLN A 1 150 ? 68.396 20.977 60.298 1.00 152.09 145 GLN A CA 1
ATOM 635 C C . GLN A 1 150 ? 67.578 22.231 60.010 1.00 140.96 145 GLN A C 1
ATOM 636 O O . GLN A 1 150 ? 67.827 22.916 59.015 1.00 141.92 145 GLN A O 1
ATOM 642 N N . SER A 1 151 ? 66.562 22.525 60.830 1.00 121.41 146 SER A N 1
ATOM 643 C CA . SER A 1 151 ? 65.771 23.733 60.590 1.00 113.95 146 SER A CA 1
ATOM 644 C C . SER A 1 151 ? 66.626 24.986 60.747 1.00 122.79 146 SER A C 1
ATOM 645 O O . SER A 1 151 ? 66.462 25.964 60.003 1.00 116.23 146 SER A O 1
ATOM 648 N N . ASP A 1 152 ? 67.543 24.977 61.717 1.00 138.57 147 ASP A N 1
ATOM 649 C CA . ASP A 1 152 ? 68.482 26.088 61.843 1.00 155.18 147 ASP A CA 1
ATOM 650 C C . ASP A 1 152 ? 69.376 26.181 60.610 1.00 170.55 147 ASP A C 1
ATOM 651 O O . ASP A 1 152 ? 69.630 27.280 60.094 1.00 175.64 147 ASP A O 1
ATOM 656 N N . GLU A 1 153 ? 69.867 25.032 60.129 1.00 175.70 148 GLU A N 1
ATOM 657 C CA . GLU A 1 153 ? 70.650 25.020 58.894 1.00 172.08 148 GLU A CA 1
ATOM 658 C C . GLU A 1 153 ? 69.851 25.603 57.736 1.00 153.43 148 GLU A C 1
ATOM 659 O O . GLU A 1 153 ? 70.396 26.309 56.883 1.00 154.53 148 GLU A O 1
ATOM 665 N N . VAL A 1 154 ? 68.551 25.322 57.703 1.00 133.25 149 VAL A N 1
ATOM 666 C CA . VAL A 1 154 ? 67.699 25.782 56.614 1.00 107.80 149 VAL A CA 1
ATOM 667 C C . VAL A 1 154 ? 67.554 27.297 56.666 1.00 103.25 149 VAL A C 1
ATOM 668 O O . VAL A 1 154 ? 67.671 27.985 55.644 1.00 95.81 149 VAL A O 1
ATOM 672 N N . TYR A 1 155 ? 67.221 27.829 57.849 1.00 101.64 150 TYR A N 1
ATOM 673 C CA . TYR A 1 155 ? 67.100 29.277 58.000 1.00 94.86 150 TYR A CA 1
ATOM 674 C C . TYR A 1 155 ? 68.401 29.979 57.627 1.00 104.02 150 TYR A C 1
ATOM 675 O O . TYR A 1 155 ? 68.388 31.020 56.956 1.00 113.40 150 TYR A O 1
ATOM 684 N N . ARG A 1 156 ? 69.536 29.432 58.075 1.00 109.63 151 ARG A N 1
ATOM 685 C CA . ARG A 1 156 ? 70.827 30.029 57.746 1.00 127.30 151 ARG A CA 1
ATOM 686 C C . ARG A 1 156 ? 71.104 29.939 56.246 1.00 132.36 151 ARG A C 1
ATOM 687 O O . ARG A 1 156 ? 71.661 30.872 55.658 1.00 124.81 151 ARG A O 1
ATOM 695 N N . ARG A 1 157 ? 70.700 28.834 55.609 1.00 130.93 152 ARG A N 1
ATOM 696 C CA . ARG A 1 157 ? 70.851 28.691 54.164 1.00 128.92 152 ARG A CA 1
ATOM 697 C C . ARG A 1 157 ? 70.074 29.773 53.432 1.00 120.05 152 ARG A C 1
ATOM 698 O O . ARG A 1 157 ? 70.613 30.478 52.567 1.00 125.16 152 ARG A O 1
ATOM 706 N N . GLY A 1 158 ? 68.784 29.887 53.750 1.00 104.44 153 GLY A N 1
ATOM 707 C CA . GLY A 1 158 ? 67.950 30.883 53.101 1.00 101.86 153 GLY A CA 1
ATOM 708 C C . GLY A 1 158 ? 68.480 32.288 53.294 1.00 111.15 153 GLY A C 1
ATOM 709 O O . GLY A 1 158 ? 68.574 33.066 52.343 1.00 123.10 153 GLY A O 1
ATOM 710 N N . LEU A 1 159 ? 68.852 32.627 54.530 1.00 115.50 154 LEU A N 1
ATOM 711 C CA . LEU A 1 159 ? 69.351 33.969 54.800 1.00 124.87 154 LEU A CA 1
ATOM 712 C C . LEU A 1 159 ? 70.681 34.229 54.095 1.00 145.42 154 LEU A C 1
ATOM 713 O O . LEU A 1 159 ? 70.914 35.338 53.596 1.00 149.78 154 LEU A O 1
ATOM 718 N N . GLN A 1 160 ? 71.577 33.235 54.059 1.00 154.63 155 GLN A N 1
ATOM 719 C CA . GLN A 1 160 ? 72.807 33.382 53.286 1.00 160.12 155 GLN A CA 1
ATOM 720 C C . GLN A 1 160 ? 72.487 33.636 51.822 1.00 142.80 155 GLN A C 1
ATOM 721 O O . GLN A 1 160 ? 73.193 34.388 51.140 1.00 141.83 155 GLN A O 1
ATOM 727 N N . ALA A 1 161 ? 71.411 33.023 51.327 1.00 134.42 156 ALA A N 1
ATOM 728 C CA . ALA A 1 161 ? 70.986 33.272 49.955 1.00 134.64 156 ALA A CA 1
ATOM 729 C C . ALA A 1 161 ? 70.280 34.619 49.830 1.00 129.30 156 ALA A C 1
ATOM 730 O O . ALA A 1 161 ? 70.636 35.437 48.975 1.00 144.22 156 ALA A O 1
ATOM 732 N N . ILE A 1 162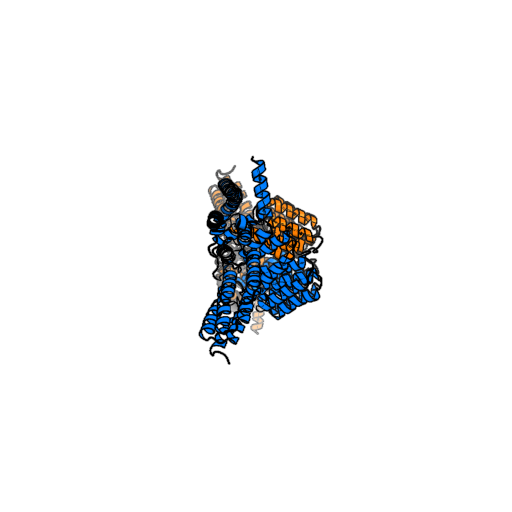 ? 69.285 34.874 50.675 1.00 117.36 157 ILE A N 1
ATOM 733 C CA . ILE A 1 162 ? 68.551 36.138 50.616 1.00 120.88 157 ILE A CA 1
ATOM 734 C C . ILE A 1 162 ? 68.621 36.836 51.972 1.00 114.32 157 ILE A C 1
ATOM 735 O O . ILE A 1 162 ? 68.021 36.367 52.948 1.00 118.73 157 ILE A O 1
ATOM 740 N N . PRO A 1 163 ? 69.334 37.956 52.077 1.00 105.46 158 PRO A N 1
ATOM 741 C CA . PRO A 1 163 ? 69.476 38.615 53.377 1.00 102.01 158 PRO A CA 1
ATOM 742 C C . PRO A 1 163 ? 68.746 39.941 53.456 1.00 107.69 158 PRO A C 1
ATOM 743 O O . PRO A 1 163 ? 69.166 40.827 54.207 1.00 130.05 158 PRO A O 1
ATOM 747 N N . LEU A 1 164 ? 67.673 40.110 52.685 1.00 90.39 159 LEU A N 1
ATOM 748 C CA . LEU A 1 164 ? 66.868 41.320 52.794 1.00 93.29 159 LEU A CA 1
ATOM 749 C C . LEU A 1 164 ? 65.385 41.019 52.937 1.00 105.41 159 LEU A C 1
ATOM 750 O O . LEU A 1 164 ? 64.562 41.935 52.807 1.00 107.42 159 LEU A O 1
ATOM 755 N N . SER A 1 165 ? 65.020 39.763 53.176 1.00 105.46 160 SER A N 1
ATOM 756 C CA . SER A 1 165 ? 63.636 39.407 53.474 1.00 129.05 160 SER A CA 1
ATOM 757 C C . SER A 1 165 ? 63.449 39.573 54.977 1.00 137.43 160 SER A C 1
ATOM 758 O O . SER A 1 165 ? 63.744 38.676 55.768 1.00 142.93 160 SER A O 1
ATOM 761 N N . VAL A 1 166 ? 63.015 40.774 55.367 1.00 131.79 161 VAL A N 1
ATOM 762 C CA . VAL A 1 166 ? 62.688 41.063 56.762 1.00 111.33 161 VAL A CA 1
ATOM 763 C C . VAL A 1 166 ? 61.857 39.931 57.353 1.00 117.77 161 VAL A C 1
ATOM 764 O O . VAL A 1 166 ? 62.129 39.440 58.459 1.00 124.12 161 VAL A O 1
ATOM 768 N N . ASP A 1 167 ? 60.834 39.500 56.608 1.00 121.11 162 ASP A N 1
ATOM 769 C CA . ASP A 1 167 ? 59.916 38.475 57.091 1.00 124.91 162 ASP A CA 1
ATOM 770 C C . ASP A 1 167 ? 60.661 37.193 57.459 1.00 118.15 162 ASP A C 1
ATOM 771 O O . ASP A 1 167 ? 60.316 36.523 58.441 1.00 114.79 162 ASP A O 1
ATOM 776 N N . LEU A 1 168 ? 61.715 36.856 56.711 1.00 118.74 163 LEU A N 1
ATOM 777 C CA . LEU A 1 168 ? 62.427 35.607 56.975 1.00 117.20 163 LEU A CA 1
ATOM 778 C C . LEU A 1 168 ? 63.257 35.705 58.251 1.00 118.61 163 LEU A C 1
ATOM 779 O O . LEU A 1 168 ? 63.316 34.748 59.030 1.00 121.94 163 LEU A O 1
ATOM 784 N N . TRP A 1 169 ? 63.964 36.823 58.447 1.00 115.25 164 TRP A N 1
ATOM 785 C CA . TRP A 1 169 ? 64.679 37.022 59.705 1.00 112.11 164 TRP A CA 1
ATOM 786 C C . TRP A 1 169 ? 63.717 36.976 60.888 1.00 108.45 164 TRP A C 1
ATOM 787 O O . TRP A 1 169 ? 64.039 36.420 61.947 1.00 107.64 164 TRP A O 1
ATOM 798 N N . ILE A 1 170 ? 62.541 37.590 60.733 1.00 98.49 165 ILE A N 1
ATOM 799 C CA . ILE A 1 170 ? 61.523 37.536 61.779 1.00 84.43 165 ILE A CA 1
ATOM 800 C C . ILE A 1 170 ? 61.137 36.091 62.080 1.00 102.14 165 ILE A C 1
ATOM 801 O O . ILE A 1 170 ? 61.014 35.693 63.246 1.00 123.99 165 ILE A O 1
ATOM 806 N N . HIS A 1 171 ? 60.928 35.287 61.036 1.00 107.15 166 HIS A N 1
ATOM 807 C CA . HIS A 1 171 ? 60.607 33.880 61.262 1.00 117.05 166 HIS A CA 1
ATOM 808 C C . HIS A 1 171 ? 61.745 33.165 61.987 1.00 117.09 166 HIS A C 1
ATOM 809 O O . HIS A 1 171 ? 61.501 32.373 62.903 1.00 122.69 166 HIS A O 1
ATOM 816 N N . TYR A 1 172 ? 62.995 33.428 61.587 1.00 111.26 167 TYR A N 1
ATOM 817 C CA . TYR A 1 172 ? 64.143 32.789 62.233 1.00 105.40 167 TYR A CA 1
ATOM 818 C C . TYR A 1 172 ? 64.201 33.134 63.714 1.00 121.41 167 TYR A C 1
ATOM 819 O O . TYR A 1 172 ? 64.471 32.272 64.560 1.00 136.98 167 TYR A O 1
ATOM 828 N N . ILE A 1 173 ? 63.948 34.399 64.040 1.00 111.64 168 ILE A N 1
ATOM 829 C CA . ILE A 1 173 ? 64.056 34.853 65.421 1.00 96.68 168 ILE A CA 1
ATOM 830 C C . ILE A 1 173 ? 62.919 34.285 66.268 1.00 93.80 168 ILE A C 1
ATOM 831 O O . ILE A 1 173 ? 63.145 33.794 67.380 1.00 101.41 168 ILE A O 1
ATOM 836 N N . ASN A 1 174 ? 61.674 34.400 65.787 1.00 93.08 169 ASN A N 1
ATOM 837 C CA . ASN A 1 174 ? 60.554 33.753 66.467 1.00 105.92 169 ASN A CA 1
ATOM 838 C C . ASN A 1 174 ? 60.813 32.259 66.660 1.00 110.65 169 ASN A C 1
ATOM 839 O O . ASN A 1 174 ? 60.443 31.681 67.689 1.00 130.88 169 ASN A O 1
ATOM 844 N N . PHE A 1 175 ? 61.464 31.623 65.681 1.00 104.39 170 PHE A N 1
ATOM 845 C CA . PHE A 1 175 ? 61.856 30.221 65.798 1.00 114.00 170 PHE A CA 1
ATOM 846 C C . PHE A 1 175 ? 62.815 30.017 66.958 1.00 123.68 170 PHE A C 1
ATOM 847 O O . PHE A 1 175 ? 62.675 29.070 67.743 1.00 135.76 170 PHE A O 1
ATOM 855 N N . LEU A 1 176 ? 63.832 30.876 67.046 1.00 115.92 171 LEU A N 1
ATOM 856 C CA . LEU A 1 176 ? 64.786 30.792 68.148 1.00 116.86 171 LEU A CA 1
ATOM 857 C C . LEU A 1 176 ? 64.085 30.955 69.499 1.00 114.94 171 LEU A C 1
ATOM 858 O O . LEU A 1 176 ? 64.370 30.214 70.448 1.00 113.84 171 LEU A O 1
ATOM 863 N N . LYS A 1 177 ? 63.177 31.933 69.606 1.00 110.10 172 LYS A N 1
ATOM 864 C CA . LYS A 1 177 ? 62.381 32.100 70.825 1.00 97.64 172 LYS A CA 1
ATOM 865 C C . LYS A 1 177 ? 61.639 30.815 71.179 1.00 108.60 172 LYS A C 1
ATOM 866 O O . LYS A 1 177 ? 61.630 30.388 72.339 1.00 133.82 172 LYS A O 1
ATOM 872 N N . GLU A 1 178 ? 60.979 30.204 70.190 1.00 112.19 173 GLU A N 1
ATOM 873 C CA . GLU A 1 178 ? 60.229 28.975 70.445 1.00 143.29 173 GLU A CA 1
ATOM 874 C C . GLU A 1 178 ? 61.142 27.849 70.922 1.00 152.48 173 GLU A C 1
ATOM 875 O O . GLU A 1 178 ? 60.785 27.098 71.839 1.00 154.61 173 GLU A O 1
ATOM 881 N N . THR A 1 179 ? 62.327 27.720 70.322 1.00 155.63 174 THR A N 1
ATOM 882 C CA . THR A 1 179 ? 63.226 26.600 70.599 1.00 161.95 174 THR A CA 1
ATOM 883 C C . THR A 1 179 ? 64.583 27.153 71.017 1.00 162.73 174 THR A C 1
ATOM 884 O O . THR A 1 179 ? 65.419 27.467 70.166 1.00 159.24 174 THR A O 1
ATOM 888 N N . LEU A 1 180 ? 64.790 27.255 72.326 1.00 168.29 175 LEU A N 1
ATOM 889 C CA . LEU A 1 180 ? 66.067 27.543 72.969 1.00 172.33 175 LEU A CA 1
ATOM 890 C C . LEU A 1 180 ? 65.891 27.292 74.459 1.00 175.81 175 LEU A C 1
ATOM 891 O O . LEU A 1 180 ? 64.806 27.509 75.006 1.00 180.40 175 LEU A O 1
ATOM 896 N N . ASP A 1 181 ? 66.955 26.814 75.106 1.00 165.25 176 ASP A N 1
ATOM 897 C CA . ASP A 1 181 ? 66.859 26.477 76.518 1.00 159.19 176 ASP A CA 1
ATOM 898 C C . ASP A 1 181 ? 67.390 27.657 77.313 1.00 160.21 176 ASP A C 1
ATOM 899 O O . ASP A 1 181 ? 68.613 27.799 77.459 1.00 169.13 176 ASP A O 1
ATOM 904 N N . PRO A 1 182 ? 66.526 28.520 77.857 1.00 154.70 177 PRO A N 1
ATOM 905 C CA . PRO A 1 182 ? 67.018 29.668 78.637 1.00 162.94 177 PRO A CA 1
ATOM 906 C C . PRO A 1 182 ? 67.925 29.288 79.799 1.00 168.99 177 PRO A C 1
ATOM 907 O O . PRO A 1 182 ? 68.650 30.159 80.297 1.00 162.65 177 PRO A O 1
ATOM 911 N N . GLY A 1 183 ? 67.871 28.039 80.274 1.00 174.95 178 GLY A N 1
ATOM 912 C CA . GLY A 1 183 ? 68.799 27.596 81.304 1.00 188.28 178 GLY A CA 1
ATOM 913 C C . GLY A 1 183 ? 70.249 27.861 80.951 1.00 194.68 178 GLY A C 1
ATOM 914 O O . GLY A 1 183 ? 71.073 28.127 81.831 1.00 200.08 178 GLY A O 1
ATOM 915 N N . ASP A 1 184 ? 70.590 27.755 79.668 1.00 191.72 179 ASP A N 1
ATOM 916 C CA . ASP A 1 184 ? 71.905 28.153 79.191 1.00 183.66 179 ASP A CA 1
ATOM 917 C C . ASP A 1 184 ? 71.958 29.672 79.062 1.00 175.52 179 ASP A C 1
ATOM 918 O O . ASP A 1 184 ? 70.988 30.307 78.642 1.00 138.57 179 ASP A O 1
ATOM 923 N N . GLN A 1 185 ? 73.113 30.253 79.394 1.00 202.03 180 GLN A N 1
ATOM 924 C CA . GLN A 1 185 ? 73.293 31.690 79.207 1.00 202.12 180 GLN A CA 1
ATOM 925 C C . GLN A 1 185 ? 73.513 32.044 77.745 1.00 192.52 180 GLN A C 1
ATOM 926 O O . GLN A 1 185 ? 73.130 33.135 77.309 1.00 193.73 180 GLN A O 1
ATOM 932 N N . GLU A 1 186 ? 74.129 31.136 76.982 1.00 184.68 181 GLU A N 1
ATOM 933 C CA . GLU A 1 186 ? 74.561 31.437 75.623 1.00 172.56 181 GLU A CA 1
ATOM 934 C C . GLU A 1 186 ? 73.385 31.750 74.705 1.00 153.22 181 GLU A C 1
ATOM 935 O O . GLU A 1 186 ? 73.588 32.340 73.640 1.00 152.46 181 GLU A O 1
ATOM 941 N N . THR A 1 187 ? 72.174 31.330 75.077 1.00 140.71 182 THR A N 1
ATOM 942 C CA . THR A 1 187 ? 70.998 31.549 74.237 1.00 124.67 182 THR A CA 1
ATOM 943 C C . THR A 1 187 ? 70.796 33.029 73.930 1.00 121.61 182 THR A C 1
ATOM 944 O O . THR A 1 187 ? 70.665 33.423 72.766 1.00 133.69 182 THR A O 1
ATOM 948 N N . ASN A 1 188 ? 70.667 33.848 74.974 1.00 120.02 183 ASN A N 1
ATOM 949 C CA . ASN A 1 188 ? 70.481 35.282 74.781 1.00 130.45 183 ASN A CA 1
ATOM 950 C C . ASN A 1 188 ? 71.631 35.893 73.984 1.00 128.88 183 ASN A C 1
ATOM 951 O O . ASN A 1 188 ? 71.419 36.835 73.213 1.00 135.17 183 ASN A O 1
ATOM 956 N N . THR A 1 189 ? 72.852 35.377 74.156 1.00 129.61 184 THR A N 1
ATOM 957 C CA . THR A 1 189 ? 73.981 35.840 73.353 1.00 141.75 184 THR A CA 1
ATOM 958 C C . THR A 1 189 ? 73.745 35.558 71.873 1.00 139.70 184 THR A C 1
ATOM 959 O O . THR A 1 189 ? 73.977 36.422 71.014 1.00 137.57 184 THR A O 1
ATOM 963 N N . THR A 1 190 ? 73.301 34.337 71.557 1.00 137.66 185 THR A N 1
ATOM 964 C CA . THR A 1 190 ? 73.011 33.985 70.169 1.00 134.46 185 THR A CA 1
ATOM 965 C C . THR A 1 190 ? 71.886 34.849 69.609 1.00 130.21 185 THR A C 1
ATOM 966 O O . THR A 1 190 ? 71.945 35.284 68.455 1.00 136.71 185 THR A O 1
ATOM 970 N N . ILE A 1 191 ? 70.839 35.078 70.406 1.00 119.64 186 ILE A N 1
ATOM 971 C CA . ILE A 1 191 ? 69.721 35.916 69.970 1.00 112.09 186 ILE A CA 1
ATOM 972 C C . ILE A 1 191 ? 70.202 37.334 69.671 1.00 121.96 186 ILE A C 1
ATOM 973 O O . ILE A 1 191 ? 69.792 37.956 68.680 1.00 123.88 186 ILE A O 1
ATOM 978 N N . ARG A 1 192 ? 71.053 37.875 70.545 1.00 132.67 187 ARG A N 1
ATOM 979 C CA . ARG A 1 192 ? 71.629 39.200 70.344 1.00 147.80 187 ARG A CA 1
ATOM 980 C C . ARG A 1 192 ? 72.392 39.271 69.028 1.00 157.75 187 ARG A C 1
ATOM 981 O O . ARG A 1 192 ? 72.177 40.180 68.212 1.00 154.87 187 ARG A O 1
ATOM 989 N N . GLY A 1 193 ? 73.326 38.335 68.831 1.00 180.38 188 GLY A N 1
ATOM 990 C CA . GLY A 1 193 ? 74.081 38.299 67.588 1.00 181.76 188 GLY A CA 1
ATOM 991 C C . GLY A 1 193 ? 73.190 38.150 66.372 1.00 172.84 188 GLY A C 1
ATOM 992 O O . GLY A 1 193 ? 73.448 38.743 65.322 1.00 178.54 188 GLY A O 1
ATOM 993 N N . THR A 1 194 ? 72.114 37.375 66.505 1.00 148.93 189 THR A N 1
ATOM 994 C CA . THR A 1 194 ? 71.195 37.174 65.394 1.00 133.04 189 THR A CA 1
ATOM 995 C C . THR A 1 194 ? 70.480 38.470 65.040 1.00 124.14 189 THR A C 1
ATOM 996 O O . THR A 1 194 ? 70.350 38.814 63.862 1.00 132.02 189 THR A O 1
ATOM 1000 N N . PHE A 1 195 ? 69.963 39.178 66.046 1.00 110.71 190 PHE A N 1
ATOM 1001 C CA . PHE A 1 195 ? 69.300 40.450 65.778 1.00 105.29 190 PHE A CA 1
ATOM 1002 C C . PHE A 1 195 ? 70.260 41.442 65.126 1.00 112.98 190 PHE A C 1
ATOM 1003 O O . PHE A 1 195 ? 69.886 42.168 64.192 1.00 123.91 190 PHE A O 1
ATOM 1011 N N . GLU A 1 196 ? 71.502 41.505 65.622 1.00 121.80 191 GLU A N 1
ATOM 1012 C CA . GLU A 1 196 ? 72.470 42.429 65.038 1.00 135.52 191 GLU A CA 1
ATOM 1013 C C . GLU A 1 196 ? 72.769 42.057 63.592 1.00 142.04 191 GLU A C 1
ATOM 1014 O O . GLU A 1 196 ? 72.846 42.931 62.723 1.00 147.43 191 GLU A O 1
ATOM 1020 N N . HIS A 1 197 ? 72.918 40.759 63.313 1.00 142.01 192 HIS A N 1
ATOM 1021 C CA . HIS A 1 197 ? 73.114 40.299 61.941 1.00 140.83 192 HIS A CA 1
ATOM 1022 C C . HIS A 1 197 ? 71.933 40.700 61.061 1.00 138.69 192 HIS A C 1
ATOM 1023 O O . HIS A 1 197 ? 72.114 41.202 59.943 1.00 147.60 192 HIS A O 1
ATOM 1030 N N . ALA A 1 198 ? 70.711 40.442 61.543 1.00 128.12 193 ALA A N 1
ATOM 1031 C CA . ALA A 1 198 ? 69.501 40.752 60.786 1.00 117.21 193 ALA A CA 1
ATOM 1032 C C . ALA A 1 198 ? 69.460 42.218 60.387 1.00 122.73 193 ALA A C 1
ATOM 1033 O O . ALA A 1 198 ? 69.199 42.547 59.224 1.00 134.31 193 ALA A O 1
ATOM 1035 N N . VAL A 1 199 ? 69.647 43.118 61.352 1.00 121.50 194 VAL A N 1
ATOM 1036 C CA . VAL A 1 199 ? 69.605 44.537 61.007 1.00 131.31 194 VAL A CA 1
ATOM 1037 C C . VAL A 1 199 ? 70.771 44.909 60.089 1.00 130.65 194 VAL A C 1
ATOM 1038 O O . VAL A 1 199 ? 70.600 45.685 59.142 1.00 111.19 194 VAL A O 1
ATOM 1042 N N . LEU A 1 200 ? 71.977 44.396 60.366 1.00 145.96 195 LEU A N 1
ATOM 1043 C CA . LEU A 1 200 ? 73.139 44.745 59.554 1.00 160.03 195 LEU A CA 1
ATOM 1044 C C . LEU A 1 200 ? 73.029 44.217 58.133 1.00 159.82 195 LEU A C 1
ATOM 1045 O O . LEU A 1 200 ? 73.793 44.647 57.264 1.00 160.56 195 LEU A O 1
ATOM 1050 N N . ALA A 1 201 ? 72.109 43.288 57.885 1.00 168.19 196 ALA A N 1
ATOM 1051 C CA . ALA A 1 201 ? 71.863 42.765 56.546 1.00 173.45 196 ALA A CA 1
ATOM 1052 C C . ALA A 1 201 ? 70.666 43.412 55.858 1.00 170.14 196 ALA A C 1
ATOM 1053 O O . ALA A 1 201 ? 70.713 43.659 54.648 1.00 178.16 196 ALA A O 1
ATOM 1055 N N . ALA A 1 202 ? 69.596 43.705 56.604 1.00 151.57 197 ALA A N 1
ATOM 1056 C CA . ALA A 1 202 ? 68.345 44.144 56.002 1.00 133.66 197 ALA A CA 1
ATOM 1057 C C . ALA A 1 202 ? 67.608 45.220 56.783 1.00 132.90 197 ALA A C 1
ATOM 1058 O O . ALA A 1 202 ? 66.526 45.630 56.351 1.00 123.92 197 ALA A O 1
ATOM 1060 N N . GLY A 1 203 ? 68.131 45.667 57.926 1.00 137.95 198 GLY A N 1
ATOM 1061 C CA . GLY A 1 203 ? 67.442 46.680 58.708 1.00 126.57 198 GLY A CA 1
ATOM 1062 C C . GLY A 1 203 ? 67.185 47.951 57.927 1.00 118.15 198 GLY A C 1
ATOM 1063 O O . GLY A 1 203 ? 66.273 48.713 58.257 1.00 105.90 198 GLY A O 1
ATOM 1064 N N . THR A 1 204 ? 68.011 48.217 56.913 1.00 120.33 199 THR A N 1
ATOM 1065 C CA . THR A 1 204 ? 67.923 49.430 56.113 1.00 115.06 199 THR A CA 1
ATOM 1066 C C . THR A 1 204 ? 66.693 49.452 55.208 1.00 100.55 199 THR A C 1
ATOM 1067 O O . THR A 1 204 ? 66.374 50.509 54.651 1.00 85.68 199 THR A O 1
ATOM 1071 N N . ASP A 1 205 ? 66.004 48.317 55.056 1.00 88.42 200 ASP A N 1
ATOM 1072 C CA . ASP A 1 205 ? 64.799 48.236 54.234 1.00 82.99 200 ASP A CA 1
ATOM 1073 C C . ASP A 1 205 ? 63.745 49.199 54.765 1.00 96.05 200 ASP A C 1
ATOM 1074 O O . ASP A 1 205 ? 63.580 49.358 55.975 1.00 125.87 200 ASP A O 1
ATOM 1079 N N . PHE A 1 206 ? 63.021 49.839 53.850 1.00 97.21 201 PHE A N 1
ATOM 1080 C CA . PHE A 1 206 ? 61.955 50.765 54.224 1.00 116.03 201 PHE A CA 1
ATOM 1081 C C . PHE A 1 206 ? 60.782 50.069 54.913 1.00 120.34 201 PHE A C 1
ATOM 1082 O O . PHE A 1 206 ? 59.918 50.752 55.478 1.00 122.14 201 PHE A O 1
ATOM 1090 N N . ARG A 1 207 ? 60.752 48.737 54.916 1.00 111.82 202 ARG A N 1
ATOM 1091 C CA . ARG A 1 207 ? 59.701 47.942 55.543 1.00 119.83 202 ARG A CA 1
ATOM 1092 C C . ARG A 1 207 ? 60.293 46.983 56.567 1.00 118.07 202 ARG A C 1
ATOM 1093 O O . ARG A 1 207 ? 59.842 45.848 56.725 1.00 115.76 202 ARG A O 1
ATOM 1101 N N . SER A 1 208 ? 61.340 47.424 57.258 1.00 118.42 203 SER A N 1
ATOM 1102 C CA . SER A 1 208 ? 62.023 46.618 58.261 1.00 120.08 203 SER A CA 1
ATOM 1103 C C . SER A 1 208 ? 61.586 46.970 59.682 1.00 127.21 203 SER A C 1
ATOM 1104 O O . SER A 1 208 ? 62.339 46.759 60.639 1.00 135.08 203 SER A O 1
ATOM 1107 N N . ASP A 1 209 ? 60.350 47.453 59.838 1.00 122.72 204 ASP A N 1
ATOM 1108 C CA . ASP A 1 209 ? 59.897 47.997 61.115 1.00 124.75 204 ASP A CA 1
ATOM 1109 C C . ASP A 1 209 ? 59.709 46.911 62.165 1.00 116.10 204 ASP A C 1
ATOM 1110 O O . ASP A 1 209 ? 60.323 46.965 63.235 1.00 119.42 204 ASP A O 1
ATOM 1115 N N . LYS A 1 210 ? 58.817 45.944 61.905 1.00 107.25 205 LYS A N 1
ATOM 1116 C CA . LYS A 1 210 ? 58.562 44.892 62.888 1.00 105.64 205 LYS A CA 1
ATOM 1117 C C . LYS A 1 210 ? 59.850 44.246 63.379 1.00 111.20 205 LYS A C 1
ATOM 1118 O O . LYS A 1 210 ? 59.904 43.767 64.511 1.00 129.45 205 LYS A O 1
ATOM 1124 N N . LEU A 1 211 ? 60.911 44.268 62.570 1.00 106.27 206 LEU A N 1
ATOM 1125 C CA . LEU A 1 211 ? 62.201 43.771 63.039 1.00 107.35 206 LEU A CA 1
ATOM 1126 C C . LEU A 1 211 ? 62.752 44.650 64.160 1.00 117.73 206 LEU A C 1
ATOM 1127 O O . LEU A 1 211 ? 63.132 44.149 65.226 1.00 132.26 206 LEU A O 1
ATOM 1132 N N . TRP A 1 212 ? 62.847 45.962 63.920 1.00 112.26 207 TRP A N 1
ATOM 1133 C CA . TRP A 1 212 ? 63.348 46.871 64.949 1.00 112.80 207 TRP A CA 1
ATOM 1134 C C . TRP A 1 212 ? 62.469 46.829 66.194 1.00 117.47 207 TRP A C 1
ATOM 1135 O O . TRP A 1 212 ? 62.969 46.824 67.324 1.00 128.47 207 TRP A O 1
ATOM 1146 N N . GLU A 1 213 ? 61.149 46.863 65.999 1.00 109.61 208 GLU A N 1
ATOM 1147 C CA . GLU A 1 213 ? 60.213 46.790 67.117 1.00 104.65 208 GLU A CA 1
ATOM 1148 C C . GLU A 1 213 ? 60.373 45.492 67.904 1.00 114.59 208 GLU A C 1
ATOM 1149 O O . GLU A 1 213 ? 60.281 45.487 69.139 1.00 139.53 208 GLU A O 1
ATOM 1155 N N . MET A 1 214 ? 60.616 44.380 67.205 1.00 102.51 209 MET A N 1
ATOM 1156 C CA . MET A 1 214 ? 60.868 43.107 67.866 1.00 118.22 209 MET A CA 1
ATOM 1157 C C . MET A 1 214 ? 62.127 43.197 68.721 1.00 133.21 209 MET A C 1
ATOM 1158 O O . MET A 1 214 ? 62.135 42.785 69.887 1.00 153.74 209 MET A O 1
ATOM 1163 N N . TYR A 1 215 ? 63.207 43.733 68.141 1.00 123.33 210 TYR A N 1
ATOM 1164 C CA . TYR A 1 215 ? 64.443 43.992 68.879 1.00 132.47 210 TYR A CA 1
ATOM 1165 C C . TYR A 1 215 ? 64.184 44.819 70.134 1.00 139.14 210 TYR A C 1
ATOM 1166 O O . TYR A 1 215 ? 64.712 44.527 71.217 1.00 146.91 210 TYR A O 1
ATOM 1175 N N . ILE A 1 216 ? 63.386 45.877 69.989 1.00 134.19 211 ILE A N 1
ATOM 1176 C CA . ILE A 1 216 ? 63.114 46.792 71.093 1.00 126.74 211 ILE A CA 1
ATOM 1177 C C . ILE A 1 216 ? 62.385 46.065 72.213 1.00 117.41 211 ILE A C 1
ATOM 1178 O O . ILE A 1 216 ? 62.814 46.088 73.370 1.00 130.20 211 ILE A O 1
ATOM 1183 N N . ASN A 1 217 ? 61.240 45.456 71.892 1.00 111.55 212 ASN A N 1
ATOM 1184 C CA . ASN A 1 217 ? 60.481 44.725 72.903 1.00 128.73 212 ASN A CA 1
ATOM 1185 C C . ASN A 1 217 ? 61.329 43.630 73.546 1.00 140.80 212 ASN A C 1
ATOM 1186 O O . ASN A 1 217 ? 61.195 43.353 74.748 1.00 156.22 212 ASN A O 1
ATOM 1191 N N . TRP A 1 218 ? 62.202 42.993 72.761 1.00 132.55 213 TRP A N 1
ATOM 1192 C CA . TRP A 1 218 ? 63.121 41.998 73.304 1.00 134.78 213 TRP A CA 1
ATOM 1193 C C . TRP A 1 218 ? 64.005 42.604 74.388 1.00 133.96 213 TRP A C 1
ATOM 1194 O O . TRP A 1 218 ? 63.979 42.174 75.548 1.00 137.41 213 TRP A O 1
ATOM 1205 N N . GLU A 1 219 ? 64.835 43.581 74.013 1.00 125.43 214 GLU A N 1
ATOM 1206 C CA . GLU A 1 219 ? 65.735 44.214 74.974 1.00 128.37 214 GLU A CA 1
ATOM 1207 C C . GLU A 1 219 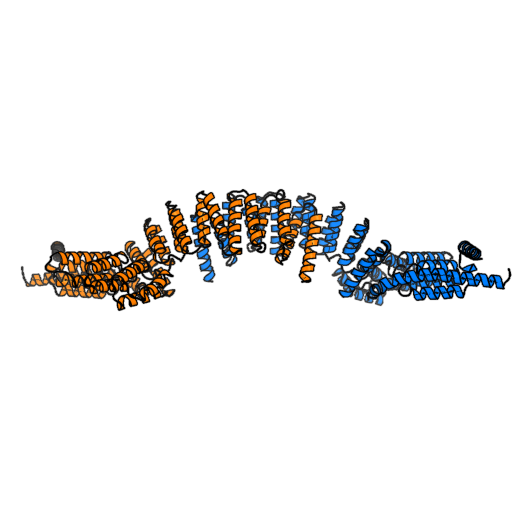? 64.990 44.955 76.080 1.00 133.93 214 GLU A C 1
ATOM 1208 O O . GLU A 1 219 ? 65.619 45.377 77.057 1.00 149.60 214 GLU A O 1
ATOM 1214 N N . ASN A 1 220 ? 63.679 45.139 75.934 1.00 119.91 215 ASN A N 1
ATOM 1215 C CA . ASN A 1 220 ? 62.856 45.742 76.975 1.00 116.50 215 ASN A CA 1
ATOM 1216 C C . ASN A 1 220 ? 62.490 44.711 78.035 1.00 129.77 215 ASN A C 1
ATOM 1217 O O . ASN A 1 220 ? 62.648 44.961 79.236 1.00 145.66 215 ASN A O 1
ATOM 1222 N N . GLU A 1 221 ? 61.962 43.559 77.613 1.00 128.20 216 GLU A N 1
ATOM 1223 C CA . GLU A 1 221 ? 61.661 42.507 78.580 1.00 143.93 216 GLU A CA 1
ATOM 1224 C C . GLU A 1 221 ? 62.901 42.123 79.378 1.00 146.53 216 GLU A C 1
ATOM 1225 O O . GLU A 1 221 ? 62.821 41.880 80.586 1.00 151.38 216 GLU A O 1
ATOM 1231 N N . GLN A 1 222 ? 64.060 42.059 78.721 1.00 147.85 217 GLN A N 1
ATOM 1232 C CA . GLN A 1 222 ? 65.309 41.833 79.439 1.00 149.00 217 GLN A CA 1
ATOM 1233 C C . GLN A 1 222 ? 65.659 42.992 80.371 1.00 136.22 217 GLN A C 1
ATOM 1234 O O . GLN A 1 222 ? 66.498 42.824 81.262 1.00 129.17 217 GLN A O 1
ATOM 1240 N N . GLY A 1 223 ? 65.029 44.154 80.191 1.00 134.33 218 GLY A N 1
ATOM 1241 C CA . GLY A 1 223 ? 65.208 45.293 81.066 1.00 139.38 218 GLY A CA 1
ATOM 1242 C C . GLY A 1 223 ? 66.427 46.146 80.796 1.00 152.69 218 GLY A C 1
ATOM 1243 O O . GLY A 1 223 ? 66.572 47.203 81.421 1.00 172.10 218 GLY A O 1
ATOM 1244 N N . ASN A 1 224 ? 67.302 45.741 79.877 1.00 149.18 219 ASN A N 1
ATOM 1245 C CA . ASN A 1 224 ? 68.568 46.436 79.645 1.00 159.54 219 ASN A CA 1
ATOM 1246 C C . ASN A 1 224 ? 68.327 47.636 78.725 1.00 147.80 219 ASN A C 1
ATOM 1247 O O . ASN A 1 224 ? 68.705 47.663 77.552 1.00 142.49 219 ASN A O 1
ATOM 1252 N N . LEU A 1 225 ? 67.653 48.642 79.294 1.00 144.66 220 LEU A N 1
ATOM 1253 C CA . LEU A 1 225 ? 67.148 49.783 78.533 1.00 143.47 220 LEU A CA 1
ATOM 1254 C C . LEU A 1 225 ? 68.254 50.621 77.898 1.00 146.58 220 LEU A C 1
ATOM 1255 O O . LEU A 1 225 ? 67.965 51.410 76.996 1.00 141.99 220 LEU A O 1
ATOM 1260 N N . ARG A 1 226 ? 69.495 50.519 78.382 1.00 158.55 221 ARG A N 1
ATOM 1261 C CA . ARG A 1 226 ? 70.621 51.157 77.700 1.00 167.37 221 ARG A CA 1
ATOM 1262 C C . ARG A 1 226 ? 70.753 50.636 76.274 1.00 166.32 221 ARG A C 1
ATOM 1263 O O . ARG A 1 226 ? 70.934 51.406 75.318 1.00 173.98 221 ARG A O 1
ATOM 1271 N N . GLU A 1 227 ? 70.674 49.314 76.120 1.00 160.55 222 GLU A N 1
ATOM 1272 C CA . GLU A 1 227 ? 70.734 48.704 74.799 1.00 158.87 222 GLU A CA 1
ATOM 1273 C C . GLU A 1 227 ? 69.536 49.133 73.958 1.00 142.76 222 GLU A C 1
ATOM 1274 O O . GLU A 1 227 ? 69.660 49.353 72.747 1.00 136.09 222 GLU A O 1
ATOM 1280 N N . VAL A 1 228 ? 68.359 49.215 74.585 1.00 134.15 223 VAL A N 1
ATOM 1281 C CA . VAL A 1 228 ? 67.163 49.725 73.916 1.00 120.31 223 VAL A CA 1
ATOM 1282 C C . VAL A 1 228 ? 67.407 51.133 73.382 1.00 110.02 223 VAL A C 1
ATOM 1283 O O . VAL A 1 228 ? 67.021 51.466 72.255 1.00 108.87 223 VAL A O 1
ATOM 1287 N N . THR A 1 229 ? 68.024 51.991 74.194 1.00 122.58 224 THR A N 1
ATOM 1288 C CA . THR A 1 229 ? 68.321 53.350 73.756 1.00 134.58 224 THR A CA 1
ATOM 1289 C C . THR A 1 229 ? 69.278 53.344 72.568 1.00 137.85 224 THR A C 1
ATOM 1290 O O . THR A 1 229 ? 69.111 54.123 71.620 1.00 132.67 224 THR A O 1
ATOM 1294 N N . ALA A 1 230 ? 70.285 52.467 72.603 1.00 143.39 225 ALA A N 1
ATOM 1295 C CA . ALA A 1 230 ? 71.175 52.325 71.450 1.00 143.82 225 ALA A CA 1
ATOM 1296 C C . ALA A 1 230 ? 70.393 51.935 70.199 1.00 137.47 225 ALA A C 1
ATOM 1297 O O . ALA A 1 230 ? 70.639 52.460 69.103 1.00 142.44 225 ALA A O 1
ATOM 1299 N N . VAL A 1 231 ? 69.461 50.992 70.348 1.00 121.60 226 VAL A N 1
ATOM 1300 C CA . VAL A 1 231 ? 68.632 50.541 69.232 1.00 101.92 226 VAL A CA 1
ATOM 1301 C C . VAL A 1 231 ? 67.842 51.706 68.647 1.00 109.83 226 VAL A C 1
ATOM 1302 O O . VAL A 1 231 ? 67.775 51.884 67.423 1.00 118.83 226 VAL A O 1
ATOM 1306 N N . TYR A 1 232 ? 67.157 52.461 69.511 1.00 111.76 227 TYR A N 1
ATOM 1307 C CA . TYR A 1 232 ? 66.390 53.613 69.045 1.00 118.10 227 TYR A CA 1
ATOM 1308 C C . TYR A 1 232 ? 67.288 54.607 68.316 1.00 123.38 227 TYR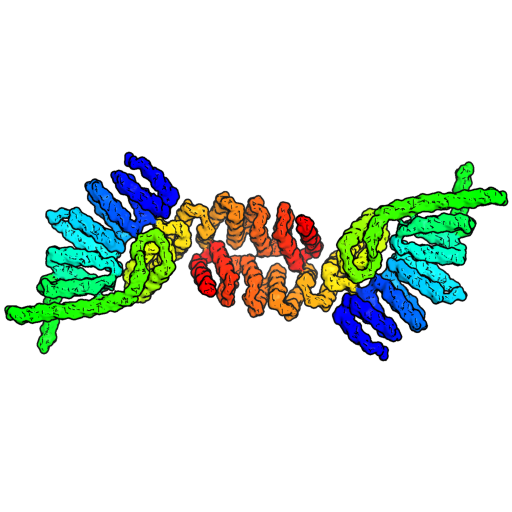 A C 1
ATOM 1309 O O . TYR A 1 232 ? 66.896 55.176 67.286 1.00 112.60 227 TYR A O 1
ATOM 1318 N N . ASP A 1 233 ? 68.494 54.840 68.851 1.00 145.97 228 ASP A N 1
ATOM 1319 C CA . ASP A 1 233 ? 69.457 55.720 68.197 1.00 160.12 228 ASP A CA 1
ATOM 1320 C C . ASP A 1 233 ? 69.748 55.245 66.781 1.00 162.56 228 ASP A C 1
ATOM 1321 O O . ASP A 1 233 ? 69.768 56.039 65.832 1.00 170.57 228 ASP A O 1
ATOM 1326 N N . ARG A 1 234 ? 69.999 53.943 66.628 1.00 155.26 229 ARG A N 1
ATOM 1327 C CA . ARG A 1 234 ? 70.276 53.394 65.304 1.00 137.04 229 ARG A CA 1
ATOM 1328 C C . ARG A 1 234 ? 69.091 53.588 64.363 1.00 122.81 229 ARG A C 1
ATOM 1329 O O . ARG A 1 234 ? 69.249 54.102 63.249 1.00 112.82 229 ARG A O 1
ATOM 1337 N N . ILE A 1 235 ? 67.895 53.169 64.788 1.00 119.82 230 ILE A N 1
ATOM 1338 C CA . ILE A 1 235 ? 66.769 53.119 63.854 1.00 120.23 230 ILE A CA 1
ATOM 1339 C C . ILE A 1 235 ? 66.345 54.526 63.442 1.00 121.53 230 ILE A C 1
ATOM 1340 O O . ILE A 1 235 ? 66.055 54.778 62.268 1.00 139.40 230 ILE A O 1
ATOM 1345 N N . LEU A 1 236 ? 66.281 55.465 64.390 1.00 119.04 231 LEU A N 1
ATOM 1346 C CA . LEU A 1 236 ? 65.832 56.804 64.021 1.00 133.90 231 LEU A CA 1
ATOM 1347 C C . LEU A 1 236 ? 66.797 57.521 63.079 1.00 152.35 231 LEU A C 1
ATOM 1348 O O . LEU A 1 236 ? 66.464 58.605 62.587 1.00 146.20 231 LEU A O 1
ATOM 1353 N N . GLY A 1 237 ? 67.986 56.967 62.845 1.00 173.27 232 GLY A N 1
ATOM 1354 C CA . GLY A 1 237 ? 68.874 57.469 61.814 1.00 178.34 232 GLY A CA 1
ATOM 1355 C C . GLY A 1 237 ? 68.606 56.776 60.492 1.00 179.59 232 GLY A C 1
ATOM 1356 O O . GLY A 1 237 ? 69.436 56.798 59.578 1.00 183.90 232 GLY A O 1
ATOM 1357 N N . ILE A 1 238 ? 67.440 56.146 60.392 1.00 166.86 233 ILE A N 1
ATOM 1358 C CA . ILE A 1 238 ? 67.056 55.351 59.229 1.00 160.87 233 ILE A CA 1
ATOM 1359 C C . ILE A 1 238 ? 65.590 55.628 58.924 1.00 161.75 233 ILE A C 1
ATOM 1360 O O . ILE A 1 238 ? 64.775 55.733 59.852 1.00 167.19 233 ILE A O 1
ATOM 1365 N N . PRO A 1 239 ? 65.205 55.746 57.657 1.00 152.92 234 PRO A N 1
ATOM 1366 C CA . PRO A 1 239 ? 63.790 55.928 57.332 1.00 145.02 234 PRO A CA 1
ATOM 1367 C C . PRO A 1 239 ? 63.040 54.608 57.311 1.00 139.85 234 PRO A C 1
ATOM 1368 O O . PRO A 1 239 ? 63.603 53.545 57.041 1.00 142.23 234 PRO A O 1
ATOM 1372 N N . THR A 1 240 ? 61.741 54.693 57.585 1.00 130.80 235 THR A N 1
ATOM 1373 C CA . THR A 1 240 ? 60.865 53.532 57.522 1.00 118.20 235 THR A CA 1
ATOM 1374 C C . THR A 1 240 ? 59.489 53.982 57.068 1.00 103.36 235 THR A C 1
ATOM 1375 O O . THR A 1 240 ? 59.217 55.173 56.910 1.00 95.89 235 THR A O 1
ATOM 1379 N N . GLN A 1 241 ? 58.615 52.998 56.868 1.00 94.39 236 GLN A N 1
ATOM 1380 C CA . GLN A 1 241 ? 57.214 53.290 56.600 1.00 114.05 236 GLN A CA 1
ATOM 1381 C C . GLN A 1 241 ? 56.531 53.876 57.832 1.00 138.64 236 GLN A C 1
ATOM 1382 O O . GLN A 1 241 ? 55.609 54.692 57.703 1.00 135.88 236 GLN A O 1
ATOM 1388 N N . LEU A 1 242 ? 56.972 53.477 59.028 1.00 149.14 237 LEU A N 1
ATOM 1389 C CA . LEU A 1 242 ? 56.313 53.808 60.287 1.00 145.44 237 LEU A CA 1
ATOM 1390 C C . LEU A 1 242 ? 57.256 54.541 61.244 1.00 144.59 237 LEU A C 1
ATOM 1391 O O . LEU A 1 242 ? 57.275 54.272 62.446 1.00 156.40 237 LEU A O 1
ATOM 1396 N N . TYR A 1 243 ? 58.091 55.438 60.707 1.00 140.31 238 TYR A N 1
ATOM 1397 C CA . TYR A 1 243 ? 58.986 56.256 61.529 1.00 133.38 238 TYR A CA 1
ATOM 1398 C C . TYR A 1 243 ? 58.260 56.922 62.701 1.00 137.87 238 TYR A C 1
ATOM 1399 O O . TYR A 1 243 ? 58.805 57.019 63.811 1.00 141.94 238 TYR A O 1
ATOM 1408 N N . SER A 1 244 ? 57.049 57.429 62.457 1.00 137.43 239 SER A N 1
ATOM 1409 C CA . SER A 1 244 ? 56.277 58.077 63.513 1.00 144.07 239 SER A CA 1
ATOM 1410 C C . SER A 1 244 ? 55.996 57.115 64.664 1.00 154.48 239 SER A C 1
ATOM 1411 O O . SER A 1 244 ? 55.997 57.512 65.839 1.00 154.38 239 SER A O 1
ATOM 1414 N N . HIS A 1 245 ? 55.720 55.850 64.340 1.00 158.97 240 HIS A N 1
ATOM 1415 C CA . HIS A 1 245 ? 55.469 54.847 65.369 1.00 161.30 240 HIS A CA 1
ATOM 1416 C C . HIS A 1 245 ? 56.687 54.688 66.273 1.00 156.98 240 HIS A C 1
ATOM 1417 O O . HIS A 1 245 ? 56.570 54.707 67.507 1.00 172.11 240 HIS A O 1
ATOM 1424 N N . HIS A 1 246 ? 57.875 54.565 65.668 1.00 142.76 241 HIS A N 1
ATOM 1425 C CA . HIS A 1 246 ? 59.104 54.496 66.453 1.00 141.12 241 HIS A CA 1
ATOM 1426 C C . HIS A 1 246 ? 59.277 55.730 67.330 1.00 141.83 241 HIS A C 1
ATOM 1427 O O . HIS A 1 246 ? 59.674 55.615 68.495 1.00 139.55 241 HIS A O 1
ATOM 1434 N N . PHE A 1 247 ? 59.027 56.926 66.787 1.00 143.53 242 PHE A N 1
ATOM 1435 C CA . PHE A 1 247 ? 59.254 58.122 67.597 1.00 145.07 242 PHE A CA 1
ATOM 1436 C C . PHE A 1 247 ? 58.314 58.186 68.795 1.00 148.85 242 PHE A C 1
ATOM 1437 O O . PHE A 1 247 ? 58.738 58.529 69.905 1.00 160.87 242 PHE A O 1
ATOM 1445 N N . GLN A 1 248 ? 57.016 57.950 68.577 1.00 143.83 243 GLN A N 1
ATOM 1446 C CA . GLN A 1 248 ? 56.102 57.984 69.718 1.00 144.33 243 GLN A CA 1
ATOM 1447 C C . GLN A 1 248 ? 56.442 56.903 70.733 1.00 137.97 243 GLN A C 1
ATOM 1448 O O . GLN A 1 248 ? 56.295 57.118 71.946 1.00 148.03 243 GLN A O 1
ATOM 1454 N N . ARG A 1 249 ? 56.930 55.751 70.269 1.00 122.68 244 ARG A N 1
ATOM 1455 C CA . ARG A 1 249 ? 57.373 54.734 71.213 1.00 122.92 244 ARG A CA 1
ATOM 1456 C C . ARG A 1 249 ? 58.565 55.224 72.023 1.00 128.81 244 ARG A C 1
ATOM 1457 O O . ARG A 1 249 ? 58.662 54.952 73.223 1.00 138.26 244 ARG A O 1
ATOM 1465 N N . PHE A 1 250 ? 59.500 55.921 71.374 1.00 122.11 245 PHE A N 1
ATOM 1466 C CA . PHE A 1 250 ? 60.653 56.474 72.081 1.00 115.00 245 PHE A CA 1
ATOM 1467 C C . PHE A 1 250 ? 60.219 57.496 73.122 1.00 131.01 245 PHE A C 1
ATOM 1468 O O . PHE A 1 250 ? 60.771 57.550 74.230 1.00 142.34 245 PHE A O 1
ATOM 1476 N N . LYS A 1 251 ? 59.251 58.337 72.764 1.00 129.72 246 LYS A N 1
ATOM 1477 C CA . LYS A 1 251 ? 58.757 59.346 73.693 1.00 150.82 246 LYS A CA 1
ATOM 1478 C C . LYS A 1 251 ? 58.134 58.694 74.926 1.00 163.62 246 LYS A C 1
ATOM 1479 O O . LYS A 1 251 ? 58.434 59.073 76.068 1.00 170.83 246 LYS A O 1
ATOM 1485 N N . GLU A 1 252 ? 57.244 57.718 74.709 1.00 159.56 247 GLU A N 1
ATOM 1486 C CA . GLU A 1 252 ? 56.664 56.981 75.832 1.00 161.82 247 GLU A CA 1
ATOM 1487 C C . GLU A 1 252 ? 57.744 56.274 76.651 1.00 158.98 247 GLU A C 1
ATOM 1488 O O . GLU A 1 252 ? 57.666 56.218 77.886 1.00 177.79 247 GLU A O 1
ATOM 1494 N N . HIS A 1 253 ? 58.745 55.705 75.974 1.00 138.53 248 HIS A N 1
ATOM 1495 C CA . HIS A 1 253 ? 59.834 55.008 76.650 1.00 134.22 248 HIS A CA 1
ATOM 1496 C C . HIS A 1 253 ? 60.595 55.941 77.581 1.00 143.70 248 HIS A C 1
ATOM 1497 O O . HIS A 1 253 ? 60.936 55.569 78.711 1.00 144.32 248 HIS A O 1
ATOM 1504 N N . VAL A 1 254 ? 60.885 57.156 77.115 1.00 148.29 249 VAL A N 1
ATOM 1505 C CA . VAL A 1 254 ? 61.523 58.145 77.979 1.00 155.95 249 VAL A CA 1
ATOM 1506 C C . VAL A 1 254 ? 60.611 58.490 79.152 1.00 165.52 249 VAL A C 1
ATOM 1507 O O . VAL A 1 254 ? 61.037 58.484 80.314 1.00 167.89 249 VAL A O 1
ATOM 1511 N N . GLN A 1 255 ? 59.337 58.781 78.864 1.00 170.06 250 GLN A N 1
ATOM 1512 C CA . GLN A 1 255 ? 58.427 59.264 79.903 1.00 173.48 250 GLN A CA 1
ATOM 1513 C C . GLN A 1 255 ? 58.236 58.248 81.024 1.00 169.54 250 GLN A C 1
ATOM 1514 O O . GLN A 1 255 ? 58.179 58.622 82.201 1.00 177.37 250 GLN A O 1
ATOM 1520 N N . ASN A 1 256 ? 58.094 56.968 80.689 1.00 165.89 251 ASN A N 1
ATOM 1521 C CA . ASN A 1 256 ? 57.690 55.981 81.683 1.00 167.76 251 ASN A CA 1
ATOM 1522 C C . ASN A 1 256 ? 58.862 55.223 82.304 1.00 159.00 251 ASN A C 1
ATOM 1523 O O . ASN A 1 256 ? 58.637 54.207 82.968 1.00 162.61 251 ASN A O 1
ATOM 1528 N N . ASN A 1 257 ? 60.095 55.707 82.142 1.00 154.48 252 ASN A N 1
ATOM 1529 C CA . ASN A 1 257 ? 61.269 55.059 82.719 1.00 158.51 252 ASN A CA 1
ATOM 1530 C C . ASN A 1 257 ? 62.261 56.110 83.203 1.00 171.02 252 ASN A C 1
ATOM 1531 O O . ASN A 1 257 ? 62.172 57.293 82.864 1.00 171.06 252 ASN A O 1
ATOM 1536 N N . LEU A 1 258 ? 63.240 55.644 83.998 1.00 179.52 253 LEU A N 1
ATOM 1537 C CA . LEU A 1 258 ? 64.172 56.461 84.771 1.00 181.53 253 LEU A CA 1
ATOM 1538 C C . LEU A 1 258 ? 65.403 56.800 83.938 1.00 171.20 253 LEU A C 1
ATOM 1539 O O . LEU A 1 258 ? 66.039 55.893 83.387 1.00 166.27 253 LEU A O 1
ATOM 1544 N N . PRO A 1 259 ? 65.763 58.082 83.812 1.00 168.77 254 PRO A N 1
ATOM 1545 C CA . PRO A 1 259 ? 66.902 58.442 82.954 1.00 162.90 254 PRO A CA 1
ATOM 1546 C C . PRO A 1 259 ? 68.240 57.947 83.478 1.00 176.15 254 PRO A C 1
ATOM 1547 O O . PRO A 1 259 ? 69.169 57.789 82.680 1.00 180.37 254 PRO A O 1
ATOM 1551 N N . ARG A 1 260 ? 68.371 57.704 84.786 1.00 183.79 255 ARG A N 1
ATOM 1552 C CA . ARG A 1 260 ? 69.582 57.086 85.323 1.00 191.35 255 ARG A CA 1
ATOM 1553 C C . ARG A 1 260 ? 69.877 55.767 84.628 1.00 183.03 255 ARG A C 1
ATOM 1554 O O . ARG A 1 260 ? 71.040 55.421 84.385 1.00 180.09 255 ARG A O 1
ATOM 1562 N N . ASP A 1 261 ? 68.827 55.007 84.325 1.00 182.21 256 ASP A N 1
ATOM 1563 C CA . ASP A 1 261 ? 68.973 53.696 83.711 1.00 185.94 256 ASP A CA 1
ATOM 1564 C C . ASP A 1 261 ? 69.341 53.796 82.234 1.00 185.37 256 ASP A C 1
ATOM 1565 O O . ASP A 1 261 ? 70.088 52.955 81.728 1.00 186.63 256 ASP A O 1
ATOM 1570 N N . LEU A 1 262 ? 68.815 54.803 81.528 1.00 182.58 257 LEU A N 1
ATOM 1571 C CA . LEU A 1 262 ? 68.847 54.793 80.064 1.00 165.65 257 LEU A CA 1
ATOM 1572 C C . LEU A 1 262 ? 70.268 54.856 79.519 1.00 165.05 257 LEU A C 1
ATOM 1573 O O . LEU A 1 262 ? 70.631 54.090 78.622 1.00 168.20 257 LEU A O 1
ATOM 1578 N N . LEU A 1 263 ? 71.062 55.811 79.980 1.00 161.62 258 LEU A N 1
ATOM 1579 C CA . LEU A 1 263 ? 72.348 56.012 79.337 1.00 156.92 258 LEU A CA 1
ATOM 1580 C C . LEU A 1 263 ? 73.452 55.219 80.029 1.00 151.03 258 LEU A C 1
ATOM 1581 O O . LEU A 1 263 ? 73.257 54.588 81.070 1.00 132.79 258 LEU A O 1
ATOM 1586 N N . THR A 1 264 ? 74.624 55.235 79.403 1.00 168.39 259 THR A N 1
ATOM 1587 C CA . THR A 1 264 ? 75.866 54.880 80.072 1.00 192.14 259 THR A CA 1
ATOM 1588 C C . THR A 1 264 ? 76.329 56.119 80.820 1.00 200.42 259 THR A C 1
ATOM 1589 O O . THR A 1 264 ? 76.497 57.173 80.199 1.00 196.29 259 THR A O 1
ATOM 1593 N N . GLY A 1 265 ? 76.468 56.010 82.146 1.00 211.03 260 GLY A N 1
ATOM 1594 C CA . GLY A 1 265 ? 76.881 57.104 83.014 1.00 221.31 260 GLY A CA 1
ATOM 1595 C C . GLY A 1 265 ? 77.562 58.262 82.310 1.00 226.23 260 GLY A C 1
ATOM 1596 O O . GLY A 1 265 ? 77.178 59.424 82.480 1.00 228.77 260 GLY A O 1
ATOM 1597 N N . GLU A 1 266 ? 78.547 57.927 81.471 1.00 225.05 261 GLU A N 1
ATOM 1598 C CA . GLU A 1 266 ? 79.243 58.916 80.656 1.00 219.10 261 GLU A CA 1
ATOM 1599 C C . GLU A 1 266 ? 78.251 59.733 79.836 1.00 209.32 261 GLU A C 1
ATOM 1600 O O . GLU A 1 266 ? 78.184 60.963 79.952 1.00 215.55 261 GLU A O 1
ATOM 1606 N N . GLN A 1 267 ? 77.446 59.042 79.020 1.00 198.17 262 GLN A N 1
ATOM 1607 C CA . GLN A 1 267 ? 76.405 59.702 78.236 1.00 189.44 262 GLN A CA 1
ATOM 1608 C C . GLN A 1 267 ? 75.525 60.550 79.142 1.00 185.96 262 GLN A C 1
ATOM 1609 O O . GLN A 1 267 ? 75.071 61.633 78.757 1.00 174.20 262 GLN A O 1
ATOM 1615 N N . PHE A 1 268 ? 75.280 60.061 80.358 1.00 198.91 263 PHE A N 1
ATOM 1616 C CA . PHE A 1 268 ? 74.543 60.820 81.362 1.00 206.39 263 PHE A CA 1
ATOM 1617 C C . PHE A 1 268 ? 75.338 62.046 81.798 1.00 206.17 263 PHE A C 1
ATOM 1618 O O . PHE A 1 268 ? 74.852 63.180 81.693 1.00 209.39 263 PHE A O 1
ATOM 1626 N N . ILE A 1 269 ? 76.571 61.840 82.269 1.00 196.09 264 ILE A N 1
ATOM 1627 C CA . ILE A 1 269 ? 77.284 62.905 82.974 1.00 188.75 264 ILE A CA 1
ATOM 1628 C C . ILE A 1 269 ? 77.464 64.116 82.069 1.00 206.99 264 ILE A C 1
ATOM 1629 O O . ILE A 1 269 ? 77.203 65.256 82.473 1.00 206.48 264 ILE A O 1
ATOM 1634 N N . GLN A 1 270 ? 77.892 63.884 80.823 1.00 218.90 265 GLN A N 1
ATOM 1635 C CA . GLN A 1 270 ? 78.030 64.979 79.868 1.00 224.33 265 GLN A CA 1
ATOM 1636 C C . GLN A 1 270 ? 76.745 65.791 79.787 1.00 222.59 265 GLN A C 1
ATOM 1637 O O . GLN A 1 270 ? 76.764 67.022 79.925 1.00 229.54 265 GLN A O 1
ATOM 1643 N N . LEU A 1 271 ? 75.607 65.104 79.633 1.00 206.01 266 LEU A N 1
ATOM 1644 C CA . LEU A 1 271 ? 74.316 65.786 79.628 1.00 191.20 266 LEU A CA 1
ATOM 1645 C C . LEU A 1 271 ? 74.184 66.677 80.857 1.00 196.01 266 LEU A C 1
ATOM 1646 O O . LEU A 1 271 ? 73.920 67.882 80.743 1.00 195.90 266 LEU A O 1
ATOM 1651 N N . ARG A 1 272 ? 74.426 66.107 82.042 1.00 194.06 267 ARG A N 1
ATOM 1652 C CA . ARG A 1 272 ? 74.365 66.895 83.268 1.00 196.39 267 ARG A CA 1
ATOM 1653 C C . ARG A 1 272 ? 75.246 68.131 83.160 1.00 198.61 267 ARG A C 1
ATOM 1654 O O . ARG A 1 272 ? 74.799 69.251 83.436 1.00 200.99 267 ARG A O 1
ATOM 1662 N N . ARG A 1 273 ? 76.504 67.947 82.739 1.00 198.80 268 ARG A N 1
ATOM 1663 C CA . ARG A 1 273 ? 77.410 69.086 82.638 1.00 206.73 268 ARG A CA 1
ATOM 1664 C C . ARG A 1 273 ? 76.825 70.173 81.751 1.00 211.08 268 ARG A C 1
ATOM 1665 O O . ARG A 1 273 ? 76.903 71.364 82.080 1.00 217.37 268 ARG A O 1
ATOM 1673 N N . GLU A 1 274 ? 76.205 69.778 80.635 1.00 208.94 269 GLU A N 1
ATOM 1674 C CA . GLU A 1 274 ? 75.612 70.763 79.739 1.00 212.20 269 GLU A CA 1
ATOM 1675 C C . GLU A 1 274 ? 74.609 71.630 80.485 1.00 221.65 269 GLU A C 1
ATOM 1676 O O . GLU A 1 274 ? 74.602 72.860 80.333 1.00 228.10 269 GLU A O 1
ATOM 1682 N N . LEU A 1 275 ? 73.775 71.000 81.321 1.00 223.77 270 LEU A N 1
ATOM 1683 C CA . LEU A 1 275 ? 72.820 71.734 82.146 1.00 233.60 270 LEU A CA 1
ATOM 1684 C C . LEU A 1 275 ? 73.501 72.890 82.871 1.00 234.77 270 LEU A C 1
ATOM 1685 O O . LEU A 1 275 ? 73.020 74.030 82.840 1.00 241.13 270 LEU A O 1
ATOM 1690 N N . ALA A 1 276 ? 74.643 72.612 83.511 1.00 231.13 271 ALA A N 1
ATOM 1691 C CA . ALA A 1 276 ? 75.335 73.638 84.285 1.00 236.32 271 ALA A CA 1
ATOM 1692 C C . ALA A 1 276 ? 75.649 74.858 83.429 1.00 244.10 271 ALA A C 1
ATOM 1693 O O . ALA A 1 276 ? 75.525 75.999 83.891 1.00 251.93 271 ALA A O 1
ATOM 1695 N N . SER A 1 277 ? 76.076 74.638 82.181 1.00 241.38 272 SER A N 1
ATOM 1696 C CA . SER A 1 277 ? 76.456 75.753 81.320 1.00 250.14 272 SER A CA 1
ATOM 1697 C C . SER A 1 277 ? 75.296 76.710 81.075 1.00 253.61 272 SER A C 1
ATOM 1698 O O . SER A 1 277 ? 75.530 77.886 80.775 1.00 260.85 272 SER A O 1
ATOM 1701 N N . VAL A 1 278 ? 74.054 76.233 81.191 1.00 246.74 273 VAL A N 1
ATOM 1702 C CA . VAL A 1 278 ? 72.907 77.127 81.079 1.00 235.84 273 VAL A CA 1
ATOM 1703 C C . VAL A 1 278 ? 72.827 78.036 82.299 1.00 235.86 273 VAL A C 1
ATOM 1704 O O . VAL A 1 278 ? 72.507 79.226 82.187 1.00 238.55 273 VAL A O 1
ATOM 1708 N N . ASN A 1 279 ? 73.126 77.494 83.478 1.00 207.01 274 ASN A N 1
ATOM 1709 C CA . ASN A 1 279 ? 72.981 78.206 84.744 1.00 198.59 274 ASN A CA 1
ATOM 1710 C C . ASN A 1 279 ? 73.944 79.387 84.851 1.00 192.61 274 ASN A C 1
ATOM 1711 O O . ASN A 1 279 ? 73.578 80.530 84.579 1.00 189.14 274 ASN A O 1
ATOM 1716 N N . THR A 1 300 ? 70.282 65.934 95.858 1.00 189.50 295 THR A N 1
ATOM 1717 C CA . THR A 1 300 ? 70.013 65.980 97.292 1.00 186.07 295 THR A CA 1
ATOM 1718 C C . THR A 1 300 ? 68.579 66.414 97.576 1.00 170.45 295 THR A C 1
ATOM 1719 O O . THR A 1 300 ? 67.761 65.618 98.033 1.00 162.67 295 THR A O 1
ATOM 1723 N N . ASP A 1 301 ? 68.295 67.687 97.328 1.00 163.45 296 ASP A N 1
ATOM 1724 C CA . ASP A 1 301 ? 66.939 68.200 97.438 1.00 164.77 296 ASP A CA 1
ATOM 1725 C C . ASP A 1 301 ? 66.062 67.386 96.490 1.00 180.89 296 ASP A C 1
ATOM 1726 O O . ASP A 1 301 ? 66.314 67.386 95.273 1.00 187.23 296 ASP A O 1
ATOM 1731 N N . PRO A 1 302 ? 65.059 66.658 96.996 1.00 177.25 297 PRO A N 1
ATOM 1732 C CA . PRO A 1 302 ? 64.242 65.818 96.095 1.00 166.31 297 PRO A CA 1
ATOM 1733 C C . PRO A 1 302 ? 63.617 66.606 94.954 1.00 156.72 297 PRO A C 1
ATOM 1734 O O . PRO A 1 302 ? 63.675 66.166 93.800 1.00 155.13 297 PRO A O 1
ATOM 1738 N N . ALA A 1 303 ? 62.981 67.741 95.250 1.00 157.38 298 ALA A N 1
ATOM 1739 C CA . ALA A 1 303 ? 62.385 68.553 94.192 1.00 161.63 298 ALA A CA 1
ATOM 1740 C C . ALA A 1 303 ? 63.436 69.012 93.185 1.00 165.55 298 ALA A C 1
ATOM 1741 O O . ALA A 1 303 ? 63.159 69.085 91.983 1.00 173.86 298 ALA A O 1
ATOM 1743 N N . LYS A 1 304 ? 64.643 69.344 93.657 1.00 165.90 299 LYS A N 1
ATOM 1744 C CA . LYS A 1 304 ? 65.727 69.701 92.741 1.00 174.24 299 LYS A CA 1
ATOM 1745 C C . LYS A 1 304 ? 66.094 68.533 91.830 1.00 175.08 299 LYS A C 1
ATOM 1746 O O . LYS A 1 304 ? 66.342 68.717 90.629 1.00 170.87 299 LYS A O 1
ATOM 1752 N N . LEU A 1 305 ? 66.140 67.321 92.389 1.00 172.92 300 LEU A N 1
ATOM 1753 C CA . LEU A 1 305 ? 66.441 66.145 91.579 1.00 162.48 300 LEU A CA 1
ATOM 1754 C C . LEU A 1 305 ? 65.358 65.907 90.535 1.00 165.71 300 LEU A C 1
ATOM 1755 O O . LEU A 1 305 ? 65.656 65.566 89.384 1.00 174.32 300 LEU A O 1
ATOM 1760 N N . ILE A 1 306 ? 64.093 66.044 90.935 1.00 162.26 301 ILE A N 1
ATOM 1761 C CA . ILE A 1 306 ? 62.978 65.911 90.001 1.00 168.83 301 ILE A CA 1
ATOM 1762 C C . ILE A 1 306 ? 63.085 66.949 88.888 1.00 169.39 301 ILE A C 1
ATOM 1763 O O . ILE A 1 306 ? 62.847 66.649 87.708 1.00 167.72 301 ILE A O 1
ATOM 1768 N N . THR A 1 307 ? 63.423 68.190 89.249 1.00 170.89 302 THR A N 1
ATOM 1769 C CA . THR A 1 307 ? 63.612 69.238 88.251 1.00 172.94 302 THR A CA 1
ATOM 1770 C C . THR A 1 307 ? 64.691 68.844 87.249 1.00 181.35 302 THR A C 1
ATOM 1771 O O . THR A 1 307 ? 64.502 68.965 86.029 1.00 181.99 302 THR A O 1
ATOM 1775 N N . GLU A 1 308 ? 65.827 68.345 87.748 1.00 184.91 303 GLU A N 1
ATOM 1776 C CA . GLU A 1 308 ? 66.909 67.953 86.849 1.00 184.64 303 GLU A CA 1
ATOM 1777 C C . GLU A 1 308 ? 66.500 66.788 85.956 1.00 177.28 303 GLU A C 1
ATOM 1778 O O . GLU A 1 308 ? 66.856 66.750 84.774 1.00 191.55 303 GLU A O 1
ATOM 1784 N N . ILE A 1 309 ? 65.763 65.823 86.507 1.00 157.94 304 ILE A N 1
ATOM 1785 C CA . ILE A 1 309 ? 65.357 64.657 85.726 1.00 159.05 304 ILE A CA 1
ATOM 1786 C C . ILE A 1 309 ? 64.408 65.069 84.603 1.00 173.40 304 ILE A C 1
ATOM 1787 O O . ILE A 1 309 ? 64.556 64.639 83.448 1.00 174.78 304 ILE A O 1
ATOM 1792 N N . GLU A 1 310 ? 63.400 65.884 84.931 1.00 176.31 305 GLU A N 1
ATOM 1793 C CA . GLU A 1 310 ? 62.470 66.364 83.913 1.00 178.86 305 GLU A CA 1
ATOM 1794 C C . GLU A 1 310 ? 63.195 67.170 82.839 1.00 171.53 305 GLU A C 1
ATOM 1795 O O . GLU A 1 310 ? 62.901 67.035 81.642 1.00 171.94 305 GLU A O 1
ATOM 1801 N N . ASN A 1 311 ? 64.163 68.002 83.245 1.00 170.35 306 ASN A N 1
ATOM 1802 C CA . ASN A 1 311 ? 64.914 68.792 82.272 1.00 169.65 306 ASN A CA 1
ATOM 1803 C C . ASN A 1 311 ? 65.757 67.901 81.362 1.00 170.81 306 ASN A C 1
ATOM 1804 O O . ASN A 1 311 ? 65.834 68.141 80.149 1.00 184.89 306 ASN A O 1
ATOM 1809 N N . MET A 1 312 ? 66.406 66.877 81.929 1.00 161.21 307 MET A N 1
ATOM 1810 C CA . MET A 1 312 ? 67.162 65.919 81.121 1.00 161.30 307 MET A CA 1
ATOM 1811 C C . MET A 1 312 ? 66.266 65.231 80.099 1.00 161.74 307 MET A C 1
ATOM 1812 O O . MET A 1 312 ? 66.638 65.077 78.925 1.00 161.93 307 MET A O 1
ATOM 1817 N N . ARG A 1 313 ? 65.097 64.764 80.549 1.00 156.40 308 ARG A N 1
ATOM 1818 C CA . ARG A 1 313 ? 64.137 64.134 79.645 1.00 150.94 308 ARG A CA 1
ATOM 1819 C C . ARG A 1 313 ? 63.778 65.067 78.496 1.00 143.19 308 ARG A C 1
ATOM 1820 O O . ARG A 1 313 ? 63.796 64.670 77.322 1.00 144.09 308 ARG A O 1
ATOM 1828 N N . HIS A 1 314 ? 63.417 66.311 78.821 1.00 141.38 309 HIS A N 1
ATOM 1829 C CA . HIS A 1 314 ? 62.980 67.233 77.781 1.00 146.91 309 HIS A CA 1
ATOM 1830 C C . HIS A 1 314 ? 64.114 67.538 76.809 1.00 154.57 309 HIS A C 1
ATOM 1831 O O . HIS A 1 314 ? 63.884 67.678 75.602 1.00 162.13 309 HIS A O 1
ATOM 1838 N N . ARG A 1 315 ? 65.351 67.625 77.306 1.00 155.15 310 ARG A N 1
ATOM 1839 C CA . ARG A 1 315 ? 66.475 67.887 76.409 1.00 167.51 310 ARG A CA 1
ATOM 1840 C C . ARG A 1 315 ? 66.726 66.707 75.471 1.00 169.53 310 ARG A C 1
ATOM 1841 O O . ARG A 1 315 ? 67.020 66.899 74.279 1.00 181.59 310 ARG A O 1
ATOM 1849 N N . ILE A 1 316 ? 66.659 65.482 75.997 1.00 161.92 311 ILE A N 1
ATOM 1850 C CA . ILE A 1 316 ? 66.822 64.306 75.143 1.00 160.24 311 ILE A CA 1
ATOM 1851 C C . ILE A 1 316 ? 65.739 64.283 74.065 1.00 152.05 311 ILE A C 1
ATOM 1852 O O . ILE A 1 316 ? 66.010 63.978 72.890 1.00 143.00 311 ILE A O 1
ATOM 1857 N N . ILE A 1 317 ? 64.497 64.607 74.447 1.00 151.04 312 ILE A N 1
ATOM 1858 C CA . ILE A 1 317 ? 63.416 64.728 73.469 1.00 143.62 312 ILE A CA 1
ATOM 1859 C C . ILE A 1 317 ? 63.745 65.787 72.419 1.00 153.99 312 ILE A C 1
ATOM 1860 O O . ILE A 1 317 ? 63.464 65.600 71.234 1.00 162.14 312 ILE A O 1
ATOM 1865 N N . GLU A 1 318 ? 64.310 66.925 72.835 1.00 151.91 313 GLU A N 1
ATOM 1866 C CA . GLU A 1 318 ? 64.697 67.962 71.876 1.00 147.51 313 GLU A CA 1
ATOM 1867 C C . GLU A 1 318 ? 65.667 67.408 70.835 1.00 150.78 313 GLU A C 1
ATOM 1868 O O . GLU A 1 318 ? 65.471 67.578 69.619 1.00 160.73 313 GLU A O 1
ATOM 1874 N N . ILE A 1 319 ? 66.732 66.752 71.309 1.00 153.10 314 ILE A N 1
ATOM 1875 C CA . ILE A 1 319 ? 67.725 66.142 70.420 1.00 161.12 314 ILE A CA 1
ATOM 1876 C C . ILE A 1 319 ? 67.043 65.227 69.409 1.00 168.16 314 ILE A C 1
ATOM 1877 O O . ILE A 1 319 ? 67.181 65.382 68.182 1.00 167.65 314 ILE A O 1
ATOM 1882 N N . HIS A 1 320 ? 66.321 64.233 69.923 1.00 166.72 315 HIS A N 1
ATOM 1883 C CA . HIS A 1 320 ? 65.773 63.205 69.052 1.00 165.15 315 HIS A CA 1
ATOM 1884 C C . HIS A 1 320 ? 64.656 63.749 68.173 1.00 171.47 315 HIS A C 1
ATOM 1885 O O . HIS A 1 320 ? 64.443 63.239 67.074 1.00 186.94 315 HIS A O 1
ATOM 1892 N N . GLN A 1 321 ? 63.952 64.790 68.621 1.00 166.69 316 GLN A N 1
ATOM 1893 C CA . GLN A 1 321 ? 62.970 65.454 67.774 1.00 167.25 316 GLN A CA 1
ATOM 1894 C C . GLN A 1 321 ? 63.639 66.126 66.581 1.00 167.12 316 GLN A C 1
ATOM 1895 O O . GLN A 1 321 ? 63.121 66.071 65.461 1.00 170.21 316 GLN A O 1
ATOM 1901 N N . GLU A 1 322 ? 64.793 66.765 66.799 1.00 165.77 317 GLU A N 1
ATOM 1902 C CA . GLU A 1 322 ? 65.529 67.340 65.672 1.00 178.57 317 GLU A CA 1
ATOM 1903 C C . GLU A 1 322 ? 65.950 66.256 64.682 1.00 184.31 317 GLU A C 1
ATOM 1904 O O . GLU A 1 322 ? 65.703 66.361 63.467 1.00 190.35 317 GLU A O 1
ATOM 1910 N N . MET A 1 323 ? 66.640 65.226 65.185 1.00 177.62 318 MET A N 1
ATOM 1911 C CA . MET A 1 323 ? 67.082 64.140 64.310 1.00 169.91 318 MET A CA 1
ATOM 1912 C C . MET A 1 323 ? 65.899 63.501 63.583 1.00 163.12 318 MET A C 1
ATOM 1913 O O . MET A 1 323 ? 66.003 63.116 62.409 1.00 170.28 318 MET A O 1
ATOM 1918 N N . PHE A 1 324 ? 64.762 63.384 64.270 1.00 145.44 319 PHE A N 1
ATOM 1919 C CA . PHE A 1 324 ? 63.562 62.806 63.682 1.00 132.74 319 PHE A CA 1
ATOM 1920 C C . PHE A 1 324 ? 63.000 63.697 62.587 1.00 142.82 319 PHE A C 1
ATOM 1921 O O . PHE A 1 324 ? 62.491 63.197 61.583 1.00 153.49 319 PHE A O 1
ATOM 1929 N N . ASN A 1 325 ? 63.028 65.017 62.788 1.00 146.46 320 ASN A N 1
ATOM 1930 C CA . ASN A 1 325 ? 62.625 65.937 61.727 1.00 156.89 320 ASN A CA 1
ATOM 1931 C C . ASN A 1 325 ? 63.477 65.718 60.481 1.00 164.13 320 ASN A C 1
ATOM 1932 O O . ASN A 1 325 ? 62.963 65.683 59.351 1.00 165.18 320 ASN A O 1
ATOM 1937 N N . TYR A 1 326 ? 64.791 65.574 60.676 1.00 168.16 321 TYR A N 1
ATOM 1938 C CA . TYR A 1 326 ? 65.692 65.329 59.549 1.00 176.30 321 TYR A CA 1
ATOM 1939 C C . TYR A 1 326 ? 65.321 64.039 58.815 1.00 173.11 321 TYR A C 1
ATOM 1940 O O . TYR A 1 326 ? 65.187 64.013 57.579 1.00 176.53 321 TYR A O 1
ATOM 1949 N N . ASN A 1 327 ? 65.177 62.948 59.569 1.00 167.33 322 ASN A N 1
ATOM 1950 C CA . ASN A 1 327 ? 64.805 61.675 58.960 1.00 157.88 322 ASN A CA 1
ATOM 1951 C C . ASN A 1 327 ? 63.436 61.746 58.290 1.00 154.00 322 ASN A C 1
ATOM 1952 O O . ASN A 1 327 ? 63.215 61.088 57.272 1.00 161.73 322 ASN A O 1
ATOM 1957 N N . GLU A 1 328 ? 62.501 62.517 58.849 1.00 151.03 323 GLU A N 1
ATOM 1958 C CA . GLU A 1 328 ? 61.182 62.660 58.238 1.00 150.85 323 GLU A CA 1
ATOM 1959 C C . GLU A 1 328 ? 61.279 63.356 56.890 1.00 150.93 323 GLU A C 1
ATOM 1960 O O . GLU A 1 328 ? 60.542 63.022 55.956 1.00 153.52 323 GLU A O 1
ATOM 1966 N N . HIS A 1 329 ? 62.160 64.350 56.778 1.00 154.95 324 HIS A N 1
ATOM 1967 C CA . HIS A 1 329 ? 62.403 64.963 55.472 1.00 158.40 324 HIS A CA 1
ATOM 1968 C C . HIS A 1 329 ? 62.943 63.932 54.484 1.00 141.18 324 HIS A C 1
ATOM 1969 O O . HIS A 1 329 ? 62.459 63.815 53.343 1.00 136.48 324 HIS A O 1
ATOM 1976 N N . GLU A 1 330 ? 63.979 63.197 54.902 1.00 134.48 325 GLU A N 1
ATOM 1977 C CA . GLU A 1 330 ? 64.536 62.153 54.044 1.00 131.18 325 GLU A CA 1
ATOM 1978 C C . GLU A 1 330 ? 63.495 61.089 53.692 1.00 123.35 325 GLU A C 1
ATOM 1979 O O . GLU A 1 330 ? 63.612 60.430 52.653 1.00 129.29 325 GLU A O 1
ATOM 1985 N N . VAL A 1 331 ? 62.488 60.896 54.547 1.00 115.17 326 VAL A N 1
ATOM 1986 C CA . VAL A 1 331 ? 61.391 59.980 54.234 1.00 117.79 326 VAL A CA 1
ATOM 1987 C C . VAL A 1 331 ? 60.500 60.577 53.151 1.00 110.62 326 VAL A C 1
ATOM 1988 O O . VAL A 1 331 ? 60.231 59.944 52.122 1.00 105.10 326 VAL A O 1
ATOM 1992 N N . SER A 1 332 ? 59.991 61.788 53.400 1.00 109.01 327 SER A N 1
ATOM 1993 C CA . SER A 1 332 ? 59.056 62.429 52.481 1.00 114.88 327 SER A CA 1
ATOM 1994 C C . SER A 1 332 ? 59.631 62.551 51.075 1.00 127.63 327 SER A C 1
ATOM 1995 O O . SER A 1 332 ? 58.871 62.606 50.101 1.00 122.21 327 SER A O 1
ATOM 1998 N N . LYS A 1 333 ? 60.960 62.632 50.946 1.00 131.34 328 LYS A N 1
ATOM 1999 C CA . LYS A 1 333 ? 61.553 62.587 49.607 1.00 133.92 328 LYS A CA 1
ATOM 2000 C C . LYS A 1 333 ? 61.206 61.288 48.871 1.00 133.20 328 LYS A C 1
ATOM 2001 O O . LYS A 1 333 ? 60.920 61.306 47.668 1.00 141.19 328 LYS A O 1
ATOM 2007 N N . ARG A 1 334 ? 61.235 60.153 49.572 1.00 127.39 329 ARG A N 1
ATOM 2008 C CA . ARG A 1 334 ? 61.142 58.823 48.976 1.00 120.97 329 ARG A CA 1
ATOM 2009 C C . ARG A 1 334 ? 59.777 58.168 49.167 1.00 117.85 329 ARG A C 1
ATOM 2010 O O . ARG A 1 334 ? 59.607 56.996 48.802 1.00 100.06 329 ARG A O 1
ATOM 2018 N N . TRP A 1 335 ? 58.829 58.872 49.790 1.00 132.71 330 TRP A N 1
ATOM 2019 C CA . TRP A 1 335 ? 57.532 58.268 50.092 1.00 139.87 330 TRP A CA 1
ATOM 2020 C C . TRP A 1 335 ? 56.809 57.828 48.825 1.00 127.62 330 TRP A C 1
ATOM 2021 O O . TRP A 1 335 ? 56.327 56.691 48.737 1.00 101.74 330 TRP A O 1
ATOM 2032 N N . THR A 1 336 ? 56.681 58.738 47.853 1.00 140.13 331 THR A N 1
ATOM 2033 C CA . THR A 1 336 ? 55.941 58.436 46.628 1.00 139.40 331 THR A CA 1
ATOM 2034 C C . THR A 1 336 ? 56.557 57.252 45.896 1.00 116.52 331 THR A C 1
ATOM 2035 O O . THR A 1 336 ? 55.849 56.335 45.458 1.00 102.70 331 THR A O 1
ATOM 2039 N N . PHE A 1 337 ? 57.880 57.272 45.735 1.00 107.80 332 PHE A N 1
ATOM 2040 C CA . PHE A 1 337 ? 58.587 56.151 45.129 1.00 115.30 332 PHE A CA 1
ATOM 2041 C C . PHE A 1 337 ? 58.278 54.847 45.855 1.00 124.73 332 PHE A C 1
ATOM 2042 O O . PHE A 1 337 ? 57.768 53.893 45.255 1.00 127.64 332 PHE A O 1
ATOM 2050 N N . GLU A 1 338 ? 58.618 54.771 47.146 1.00 133.27 333 GLU A N 1
ATOM 2051 C CA . GLU A 1 338 ? 58.529 53.490 47.838 1.00 133.20 333 GLU A CA 1
ATOM 2052 C C . GLU A 1 338 ? 57.099 52.968 47.859 1.00 140.91 333 GLU A C 1
ATOM 2053 O O . GLU A 1 338 ? 56.870 51.764 47.697 1.00 147.51 333 GLU A O 1
ATOM 2059 N N . GLU A 1 339 ? 56.120 53.851 48.081 1.00 144.74 334 GLU A N 1
ATOM 2060 C CA . GLU A 1 339 ? 54.728 53.424 48.006 1.00 146.74 334 GLU A CA 1
ATOM 2061 C C . GLU A 1 339 ? 54.348 53.011 46.592 1.00 139.55 334 GLU A C 1
ATOM 2062 O O . GLU A 1 339 ? 53.407 52.230 46.407 1.00 125.41 334 GLU A O 1
ATOM 2068 N N . GLY A 1 340 ? 55.050 53.540 45.586 1.00 148.19 335 GLY A N 1
ATOM 2069 C CA . GLY A 1 340 ? 54.797 53.125 44.217 1.00 156.87 335 GLY A CA 1
ATOM 2070 C C . GLY A 1 340 ? 54.962 51.631 44.028 1.00 158.12 335 GLY A C 1
ATOM 2071 O O . GLY A 1 340 ? 54.255 51.016 43.224 1.00 156.74 335 GLY A O 1
ATOM 2072 N N . ILE A 1 341 ? 55.922 51.033 44.739 1.00 151.16 336 ILE A N 1
ATOM 2073 C CA . ILE A 1 341 ? 56.043 49.584 44.725 1.00 133.77 336 ILE A CA 1
ATOM 2074 C C . ILE A 1 341 ? 54.763 48.980 45.279 1.00 128.49 336 ILE A C 1
ATOM 2075 O O . ILE A 1 341 ? 54.240 49.420 46.309 1.00 126.06 336 ILE A O 1
ATOM 2080 N N . LYS A 1 342 ? 54.258 47.958 44.598 1.00 125.24 337 LYS A N 1
ATOM 2081 C CA . LYS A 1 342 ? 53.121 47.191 45.078 1.00 125.05 337 LYS A CA 1
ATOM 2082 C C . LYS A 1 342 ? 53.493 45.751 45.382 1.00 118.66 337 LYS A C 1
ATOM 2083 O O . LYS A 1 342 ? 52.650 44.990 45.864 1.00 115.48 337 LYS A O 1
ATOM 2089 N N . ARG A 1 343 ? 54.737 45.364 45.117 1.00 120.50 338 ARG A N 1
ATOM 2090 C CA . ARG A 1 343 ? 55.186 43.980 45.279 1.00 126.78 338 ARG A CA 1
ATOM 2091 C C . ARG A 1 343 ? 56.667 43.980 45.628 1.00 132.59 338 ARG A C 1
ATOM 2092 O O . ARG A 1 343 ? 57.532 43.772 44.765 1.00 126.61 338 ARG A O 1
ATOM 2100 N N . PRO A 1 344 ? 57.006 44.262 46.893 1.00 128.48 339 PRO A N 1
ATOM 2101 C CA . PRO A 1 344 ? 58.416 44.241 47.318 1.00 118.77 339 PRO A CA 1
ATOM 2102 C C . PRO A 1 344 ? 59.012 42.849 47.420 1.00 120.85 339 PRO A C 1
ATOM 2103 O O . PRO A 1 344 ? 60.188 42.728 47.784 1.00 118.15 339 PRO A O 1
ATOM 2107 N N . TYR A 1 345 ? 58.237 41.807 47.142 1.00 120.00 340 TYR A N 1
ATOM 2108 C CA . TYR A 1 345 ? 58.691 40.428 47.201 1.00 122.05 340 TYR A CA 1
ATOM 2109 C C . TYR A 1 345 ? 58.723 39.834 45.801 1.00 140.37 340 TYR A C 1
ATOM 2110 O O . TYR A 1 345 ? 57.907 40.183 44.947 1.00 157.46 340 TYR A O 1
ATOM 2119 N N . PHE A 1 346 ? 59.671 38.931 45.567 1.00 136.51 341 PHE A N 1
ATOM 2120 C CA . PHE A 1 346 ? 59.772 38.267 44.273 1.00 120.55 341 PHE A CA 1
ATOM 2121 C C . PHE A 1 346 ? 58.542 37.398 44.020 1.00 118.43 341 PHE A C 1
ATOM 2122 O O . PHE A 1 346 ? 57.999 36.775 44.935 1.00 108.50 341 PHE A O 1
ATOM 2130 N N . HIS A 1 347 ? 58.108 37.362 42.763 1.00 128.61 342 HIS A N 1
ATOM 2131 C CA . HIS A 1 347 ? 57.016 36.505 42.317 1.00 124.23 342 HIS A CA 1
ATOM 2132 C C . HIS A 1 347 ? 57.115 36.380 40.806 1.00 126.16 342 HIS A C 1
ATOM 2133 O O . HIS A 1 347 ? 57.521 37.319 40.117 1.00 129.44 342 HIS A O 1
ATOM 2140 N N . VAL A 1 348 ? 56.753 35.203 40.304 1.00 130.14 343 VAL A N 1
ATOM 2141 C CA . VAL A 1 348 ? 56.938 34.898 38.890 1.00 126.55 343 VAL A CA 1
ATOM 2142 C C . VAL A 1 348 ? 56.119 35.834 38.010 1.00 127.03 343 VAL A C 1
ATOM 2143 O O . VAL A 1 348 ? 56.545 36.189 36.906 1.00 132.83 343 VAL A O 1
ATOM 2147 N N . LYS A 1 349 ? 54.927 36.216 38.462 1.00 119.03 344 LYS A N 1
ATOM 2148 C CA . LYS A 1 349 ? 54.044 37.035 37.645 1.00 118.91 344 LYS A CA 1
ATOM 2149 C C . LYS A 1 349 ? 54.785 38.283 37.175 1.00 131.41 344 LYS A C 1
ATOM 2150 O O . LYS A 1 349 ? 55.501 38.913 37.966 1.00 137.96 344 LYS A O 1
ATOM 2156 N N . PRO A 1 350 ? 54.644 38.672 35.914 1.00 131.56 345 PRO A N 1
ATOM 2157 C CA . PRO A 1 350 ? 55.418 39.801 35.401 1.00 128.52 345 PRO A CA 1
ATOM 2158 C C . PRO A 1 350 ? 54.833 41.135 35.836 1.00 117.77 345 PRO A C 1
ATOM 2159 O O . PRO A 1 350 ? 53.629 41.277 36.065 1.00 107.55 345 PRO A O 1
ATOM 2163 N N . LEU A 1 351 ? 55.710 42.127 35.934 1.00 110.14 346 LEU A N 1
ATOM 2164 C CA . LEU A 1 351 ? 55.318 43.427 36.453 1.00 119.38 346 LEU A CA 1
ATOM 2165 C C . LEU A 1 351 ? 54.821 44.338 35.341 1.00 141.59 346 LEU A C 1
ATOM 2166 O O . LEU A 1 351 ? 55.244 44.240 34.186 1.00 156.09 346 LEU A O 1
ATOM 2171 N N . GLU A 1 352 ? 53.920 45.240 35.711 1.00 143.62 347 GLU A N 1
ATOM 2172 C CA . GLU A 1 352 ? 53.489 46.288 34.802 1.00 155.13 347 GLU A CA 1
ATOM 2173 C C . GLU A 1 352 ? 54.647 47.252 34.566 1.00 158.25 347 GLU A C 1
ATOM 2174 O O . GLU A 1 352 ? 55.458 47.500 35.462 1.00 160.04 347 GLU A O 1
ATOM 2180 N N . LYS A 1 353 ? 54.736 47.786 33.344 1.00 161.59 348 LYS A N 1
ATOM 2181 C CA . LYS A 1 353 ? 55.850 48.673 33.011 1.00 155.13 348 LYS A CA 1
ATOM 2182 C C . LYS A 1 353 ? 55.886 49.907 33.903 1.00 145.29 348 LYS A C 1
ATOM 2183 O O . LYS A 1 353 ? 56.955 50.498 34.100 1.00 138.08 348 LYS A O 1
ATOM 2189 N N . ALA A 1 354 ? 54.729 50.335 34.413 1.00 150.33 349 ALA A N 1
ATOM 2190 C CA . ALA A 1 354 ? 54.690 51.491 35.303 1.00 155.51 349 ALA A CA 1
ATOM 2191 C C . ALA A 1 354 ? 55.603 51.284 36.507 1.00 158.73 349 ALA A C 1
ATOM 2192 O O . ALA A 1 354 ? 56.421 52.149 36.845 1.00 163.23 349 ALA A O 1
ATOM 2194 N N . GLN A 1 355 ? 55.458 50.144 37.187 1.00 151.75 350 GLN A N 1
ATOM 2195 C CA . GLN A 1 355 ? 56.304 49.863 38.339 1.00 141.13 350 GLN A CA 1
ATOM 2196 C C . GLN A 1 355 ? 57.761 49.680 37.930 1.00 133.62 350 GLN A C 1
ATOM 2197 O O . GLN A 1 355 ? 58.669 49.933 38.729 1.00 143.95 350 GLN A O 1
ATOM 2203 N N . LEU A 1 356 ? 58.006 49.245 36.695 1.00 135.25 351 LEU A N 1
ATOM 2204 C CA . LEU A 1 356 ? 59.374 49.178 36.193 1.00 133.52 351 LEU A CA 1
ATOM 2205 C C . LEU A 1 356 ? 59.991 50.572 36.134 1.00 139.11 351 LEU A C 1
ATOM 2206 O O . LEU A 1 356 ? 61.129 50.785 36.576 1.00 99.87 351 LEU A O 1
ATOM 2211 N N . LYS A 1 357 ? 59.246 51.540 35.582 1.00 162.28 352 LYS A N 1
ATOM 2212 C CA . LYS A 1 357 ? 59.686 52.932 35.631 1.00 173.82 352 LYS A CA 1
ATOM 2213 C C . LYS A 1 357 ? 59.891 53.388 37.066 1.00 175.29 352 LYS A C 1
ATOM 2214 O O . LYS A 1 357 ? 60.839 54.123 37.361 1.00 176.54 352 LYS A O 1
ATOM 2220 N N . ASN A 1 358 ? 58.994 52.979 37.965 1.00 164.78 353 ASN A N 1
ATOM 2221 C CA . ASN A 1 358 ? 59.103 53.372 39.367 1.00 147.90 353 ASN A CA 1
ATOM 2222 C C . ASN A 1 358 ? 60.451 52.948 39.933 1.00 125.52 353 ASN A C 1
ATOM 2223 O O . ASN A 1 358 ? 61.207 53.768 40.472 1.00 133.31 353 ASN A O 1
ATOM 2228 N N . TRP A 1 359 ? 60.748 51.650 39.842 1.00 103.69 354 TRP A N 1
ATOM 2229 C CA . TRP A 1 359 ? 62.039 51.147 40.292 1.00 106.43 354 TRP A CA 1
ATOM 2230 C C . TRP A 1 359 ? 63.188 51.895 39.619 1.00 122.90 354 TRP A C 1
ATOM 2231 O O . TRP A 1 359 ? 64.170 52.253 40.279 1.00 129.41 354 TRP A O 1
ATOM 2242 N N . LYS A 1 360 ? 63.082 52.148 38.309 1.00 130.86 355 LYS A N 1
ATOM 2243 C CA . LYS A 1 360 ? 64.172 52.813 37.597 1.00 139.70 355 LYS A CA 1
ATOM 2244 C C . LYS A 1 360 ? 64.472 54.187 38.183 1.00 140.00 355 LYS A C 1
ATOM 2245 O O . LYS A 1 360 ? 65.611 54.477 38.569 1.00 131.87 355 LYS A O 1
ATOM 2251 N N . GLU A 1 361 ? 63.464 55.064 38.224 1.00 145.79 356 GLU A N 1
ATOM 2252 C CA . GLU A 1 361 ? 63.725 56.430 38.672 1.00 159.36 356 GLU A CA 1
ATOM 2253 C C . GLU A 1 361 ? 64.050 56.480 40.160 1.00 163.21 356 GLU A C 1
ATOM 2254 O O . GLU A 1 361 ? 64.820 57.343 40.586 1.00 163.07 356 GLU A O 1
ATOM 2260 N N . TYR A 1 362 ? 63.447 55.605 40.973 1.00 158.85 357 TYR A N 1
ATOM 2261 C CA . TYR A 1 362 ? 63.809 55.550 42.387 1.00 144.04 357 TYR A CA 1
ATOM 2262 C C . TYR A 1 362 ? 65.275 55.161 42.560 1.00 138.44 357 TYR A C 1
ATOM 2263 O O . TYR A 1 362 ? 66.002 55.757 43.376 1.00 149.81 357 TYR A O 1
ATOM 2272 N N . LEU A 1 363 ? 65.722 54.155 41.802 1.00 122.82 358 LEU A N 1
ATOM 2273 C CA . LEU A 1 363 ? 67.135 53.810 41.745 1.00 120.07 358 LEU A CA 1
ATOM 2274 C C . LEU A 1 363 ? 67.980 55.022 41.369 1.00 127.39 358 LEU A C 1
ATOM 2275 O O . LEU A 1 363 ? 68.982 55.319 42.023 1.00 133.31 358 LEU A O 1
ATOM 2280 N N . GLU A 1 364 ? 67.595 55.715 40.292 1.00 127.76 359 GLU A N 1
ATOM 2281 C CA . GLU A 1 364 ? 68.336 56.891 39.838 1.00 140.47 359 GLU A CA 1
ATOM 2282 C C . GLU A 1 364 ? 68.426 57.943 40.941 1.00 143.44 359 GLU A C 1
ATOM 2283 O O . GLU A 1 364 ? 69.476 58.577 41.132 1.00 137.96 359 GLU A O 1
ATOM 2289 N N . PHE A 1 365 ? 67.319 58.153 41.659 1.00 151.32 360 PHE A N 1
ATOM 2290 C CA . PHE A 1 365 ? 67.277 59.100 42.770 1.00 149.32 360 PHE A CA 1
ATOM 2291 C C . PHE A 1 365 ? 68.338 58.747 43.803 1.00 132.46 360 PHE A C 1
ATOM 2292 O O . PHE A 1 365 ? 69.185 59.577 44.157 1.00 127.85 360 PHE A O 1
ATOM 2300 N N . GLU A 1 366 ? 68.283 57.518 44.324 1.00 121.21 361 GLU A N 1
ATOM 2301 C CA . GLU A 1 366 ? 69.268 57.128 45.330 1.00 134.36 361 GLU A CA 1
ATOM 2302 C C . GLU A 1 366 ? 70.687 57.217 44.779 1.00 143.17 361 GLU A C 1
ATOM 2303 O O . GLU A 1 366 ? 71.615 57.598 45.501 1.00 158.68 361 GLU A O 1
ATOM 2309 N N . ILE A 1 367 ? 70.874 56.882 43.500 1.00 143.99 362 ILE A N 1
ATOM 2310 C CA . ILE A 1 367 ? 72.188 57.022 42.879 1.00 149.07 362 ILE A CA 1
ATOM 2311 C C . ILE A 1 367 ? 72.674 58.460 42.996 1.00 162.55 362 ILE A C 1
ATOM 2312 O O . ILE A 1 367 ? 73.853 58.714 43.270 1.00 160.05 362 ILE A O 1
ATOM 2317 N N . GLU A 1 368 ? 71.765 59.423 42.825 1.00 174.60 363 GLU A N 1
ATOM 2318 C CA . GLU A 1 368 ? 72.181 60.820 42.875 1.00 181.51 363 GLU A CA 1
ATOM 2319 C C . GLU A 1 368 ? 72.411 61.308 44.305 1.00 173.98 363 GLU A C 1
ATOM 2320 O O . GLU A 1 368 ? 73.352 62.071 44.553 1.00 170.85 363 GLU A O 1
ATOM 2326 N N . ASN A 1 369 ? 71.568 60.901 45.256 1.00 172.28 364 ASN A N 1
ATOM 2327 C CA . ASN A 1 369 ? 71.614 61.459 46.606 1.00 185.39 364 ASN A CA 1
ATOM 2328 C C . ASN A 1 369 ? 72.123 60.482 47.657 1.00 187.08 364 ASN A C 1
ATOM 2329 O O . ASN A 1 369 ? 73.078 60.798 48.373 1.00 189.17 364 ASN A O 1
ATOM 2334 N N . GLY A 1 370 ? 71.519 59.302 47.773 1.00 182.87 365 GLY A N 1
ATOM 2335 C CA . GLY A 1 370 ? 71.865 58.381 48.844 1.00 172.39 365 GLY A CA 1
ATOM 2336 C C . GLY A 1 370 ? 73.316 57.935 48.788 1.00 172.88 365 GLY A C 1
ATOM 2337 O O . GLY A 1 370 ? 74.043 58.154 47.821 1.00 177.05 365 GLY A O 1
ATOM 2338 N N . THR A 1 371 ? 73.743 57.285 49.868 1.00 171.64 366 THR A N 1
ATOM 2339 C CA . THR A 1 371 ? 75.104 56.777 49.930 1.00 173.20 366 THR A CA 1
ATOM 2340 C C . THR A 1 371 ? 75.260 55.592 48.983 1.00 163.10 366 THR A C 1
ATOM 2341 O O . THR A 1 371 ? 74.287 54.938 48.602 1.00 158.64 366 THR A O 1
ATOM 2345 N N . HIS A 1 372 ? 76.504 55.349 48.565 1.00 162.28 367 HIS A N 1
ATOM 2346 C CA . HIS A 1 372 ? 76.803 54.170 47.755 1.00 155.95 367 HIS A CA 1
ATOM 2347 C C . HIS A 1 372 ? 76.269 52.898 48.407 1.00 148.33 367 HIS A C 1
ATOM 2348 O O . HIS A 1 372 ? 75.655 52.056 47.745 1.00 138.49 367 HIS A O 1
ATOM 2355 N N . GLU A 1 373 ? 76.497 52.747 49.713 1.00 151.12 368 GLU A N 1
ATOM 2356 C CA . GLU A 1 373 ? 75.941 51.618 50.456 1.00 146.61 368 GLU A CA 1
ATOM 2357 C C . GLU A 1 373 ? 74.418 51.681 50.474 1.00 134.38 368 GLU A C 1
ATOM 2358 O O . GLU A 1 373 ? 73.728 50.663 50.295 1.00 118.56 368 GLU A O 1
ATOM 2364 N N . ARG A 1 374 ? 73.882 52.871 50.759 1.00 140.65 369 ARG A N 1
ATOM 2365 C CA . ARG A 1 374 ? 72.440 53.080 50.743 1.00 152.29 369 ARG A CA 1
ATOM 2366 C C . ARG A 1 374 ? 71.859 52.682 49.391 1.00 161.80 369 ARG A C 1
ATOM 2367 O O . ARG A 1 374 ? 70.769 52.102 49.315 1.00 159.37 369 ARG A O 1
ATOM 2375 N N . VAL A 1 375 ? 72.572 53.008 48.311 1.00 155.76 370 VAL A N 1
ATOM 2376 C CA . VAL A 1 375 ? 72.159 52.585 46.977 1.00 131.16 370 VAL A CA 1
ATOM 2377 C C . VAL A 1 375 ? 72.169 51.065 46.886 1.00 111.50 370 VAL A C 1
ATOM 2378 O O . VAL A 1 375 ? 71.140 50.446 46.621 1.00 100.86 370 VAL A O 1
ATOM 2382 N N . VAL A 1 376 ? 73.338 50.450 47.111 1.00 107.45 371 VAL A N 1
ATOM 2383 C CA . VAL A 1 376 ? 73.510 49.002 46.951 1.00 99.21 371 VAL A CA 1
ATOM 2384 C C . VAL A 1 376 ? 72.403 48.226 47.652 1.00 100.80 371 VAL A C 1
ATOM 2385 O O . VAL A 1 376 ? 71.922 47.206 47.142 1.00 91.23 371 VAL A O 1
ATOM 2389 N N . VAL A 1 377 ? 71.989 48.684 48.835 1.00 117.25 372 VAL A N 1
ATOM 2390 C CA . VAL A 1 377 ? 70.876 48.023 49.518 1.00 130.56 372 VAL A CA 1
ATOM 2391 C C . VAL A 1 377 ? 69.633 48.031 48.629 1.00 125.06 372 VAL A C 1
ATOM 2392 O O . VAL A 1 377 ? 69.043 46.981 48.328 1.00 107.01 372 VAL A O 1
ATOM 2396 N N . LEU A 1 378 ? 69.229 49.226 48.183 1.00 134.31 373 LEU A N 1
ATOM 2397 C CA . LEU A 1 378 ? 68.039 49.374 47.348 1.00 133.77 373 LEU A CA 1
ATOM 2398 C C . LEU A 1 378 ? 68.189 48.642 46.020 1.00 132.76 373 LEU A C 1
ATOM 2399 O O . LEU A 1 378 ? 67.207 48.147 45.457 1.00 131.22 373 LEU A O 1
ATOM 2404 N N . PHE A 1 379 ? 69.406 48.603 45.486 1.00 133.28 374 PHE A N 1
ATOM 2405 C CA . PHE A 1 379 ? 69.638 47.962 44.200 1.00 131.95 374 PHE A CA 1
ATOM 2406 C C . PHE A 1 379 ? 69.459 46.456 44.332 1.00 134.58 374 PHE A C 1
ATOM 2407 O O . PHE A 1 379 ? 68.837 45.818 43.477 1.00 128.85 374 PHE A O 1
ATOM 2415 N N . GLU A 1 380 ? 70.020 45.871 45.393 1.00 146.23 375 GLU A N 1
ATOM 2416 C CA . GLU A 1 380 ? 69.781 44.464 45.687 1.00 145.16 375 GLU A CA 1
ATOM 2417 C C . GLU A 1 380 ? 68.296 44.192 45.890 1.00 132.61 375 GLU A C 1
ATOM 2418 O O . GLU A 1 380 ? 67.798 43.117 45.534 1.00 121.45 375 GLU A O 1
ATOM 2424 N N . ARG A 1 381 ? 67.579 45.147 46.487 1.00 132.71 376 ARG A N 1
ATOM 2425 C CA . ARG A 1 381 ? 66.126 45.027 46.593 1.00 132.96 376 ARG A CA 1
ATOM 2426 C C . ARG A 1 381 ? 65.478 44.947 45.211 1.00 138.17 376 ARG A C 1
ATOM 2427 O O . ARG A 1 381 ? 64.667 44.053 44.939 1.00 132.85 376 ARG A O 1
ATOM 2435 N N . CYS A 1 382 ? 65.791 45.910 44.340 1.00 138.48 377 CYS A N 1
ATOM 2436 C CA . CYS A 1 382 ? 65.230 45.922 42.991 1.00 135.24 377 CYS A CA 1
ATOM 2437 C C . CYS A 1 382 ? 65.625 44.683 42.205 1.00 121.53 377 CYS A C 1
ATOM 2438 O O . CYS A 1 382 ? 64.959 44.334 41.227 1.00 126.39 377 CYS A O 1
ATOM 2441 N N . VAL A 1 383 ? 66.722 44.041 42.586 1.00 100.06 378 VAL A N 1
ATOM 2442 C CA . VAL A 1 383 ? 67.044 42.739 42.027 1.00 91.91 378 VAL A CA 1
ATOM 2443 C C . VAL A 1 383 ? 66.151 41.658 42.643 1.00 108.06 378 VAL A C 1
ATOM 2444 O O . VAL A 1 383 ? 65.821 40.675 41.979 1.00 81.34 378 VAL A O 1
ATOM 2448 N N . ILE A 1 384 ? 65.774 41.784 43.919 1.00 126.42 379 ILE A N 1
ATOM 2449 C CA . ILE A 1 384 ? 65.047 40.695 44.578 1.00 142.34 379 ILE A CA 1
ATOM 2450 C C . ILE A 1 384 ? 63.659 40.527 43.965 1.00 139.08 379 ILE A C 1
ATOM 2451 O O . ILE A 1 384 ? 63.345 39.483 43.383 1.00 130.64 379 ILE A O 1
ATOM 2456 N N . SER A 1 385 ? 62.812 41.546 44.072 1.00 143.85 380 SER A N 1
ATOM 2457 C CA . SER A 1 385 ? 61.668 41.594 43.178 1.00 141.44 380 SER A CA 1
ATOM 2458 C C . SER A 1 385 ? 62.177 41.845 41.765 1.00 135.19 380 SER A C 1
ATOM 2459 O O . SER A 1 385 ? 63.287 42.338 41.572 1.00 134.47 380 SER A O 1
ATOM 2462 N N . CYS A 1 386 ? 61.345 41.523 40.777 1.00 135.20 381 CYS A N 1
ATOM 2463 C CA . CYS A 1 386 ? 61.677 41.689 39.356 1.00 135.14 381 CYS A CA 1
ATOM 2464 C C . CYS A 1 386 ? 63.110 41.246 39.051 1.00 117.23 381 CYS A C 1
ATOM 2465 O O . CYS A 1 386 ? 63.886 41.930 38.381 1.00 98.44 381 CYS A O 1
ATOM 2468 N N . ALA A 1 387 ? 63.461 40.068 39.569 1.00 120.36 382 ALA A N 1
ATOM 2469 C CA . ALA A 1 387 ? 64.742 39.454 39.242 1.00 117.66 382 ALA A CA 1
ATOM 2470 C C . ALA A 1 387 ? 64.748 38.918 37.831 1.00 115.07 382 ALA A C 1
ATOM 2471 O O . ALA A 1 387 ? 65.820 38.713 37.256 1.00 123.72 382 ALA A O 1
ATOM 2473 N N . LEU A 1 388 ? 63.563 38.684 37.274 1.00 117.07 383 LEU A N 1
ATOM 2474 C CA . LEU A 1 388 ? 63.441 38.080 35.957 1.00 110.74 383 LEU A CA 1
ATOM 2475 C C . LEU A 1 388 ? 63.949 39.018 34.869 1.00 108.32 383 LEU A C 1
ATOM 2476 O O . LEU A 1 388 ? 64.376 38.562 33.803 1.00 108.13 383 LEU A O 1
ATOM 2481 N N . TYR A 1 389 ? 63.904 40.322 35.119 1.00 83.71 384 TYR A N 1
ATOM 2482 C CA . TYR A 1 389 ? 64.171 41.329 34.099 1.00 103.52 384 TYR A CA 1
ATOM 2483 C C . TYR A 1 389 ? 65.669 41.643 34.069 1.00 110.08 384 TYR A C 1
ATOM 2484 O O . TYR A 1 389 ? 66.203 42.254 34.999 1.00 108.46 384 TYR A O 1
ATOM 2493 N N . GLU A 1 390 ? 66.342 41.238 32.985 1.00 121.24 385 GLU A N 1
ATOM 2494 C CA . GLU A 1 390 ? 67.791 41.407 32.881 1.00 128.67 385 GLU A CA 1
ATOM 2495 C C . GLU A 1 390 ? 68.199 42.870 32.982 1.00 123.86 385 GLU A C 1
ATOM 2496 O O . GLU A 1 390 ? 69.311 43.174 33.430 1.00 111.35 385 GLU A O 1
ATOM 2502 N N . GLU A 1 391 ? 67.316 43.776 32.551 1.00 132.46 386 GLU A N 1
ATOM 2503 C CA . GLU A 1 391 ? 67.613 45.205 32.489 1.00 139.26 386 GLU A CA 1
ATOM 2504 C C . GLU A 1 391 ? 68.150 45.726 33.815 1.00 131.36 386 GLU A C 1
ATOM 2505 O O . GLU A 1 391 ? 69.119 46.497 33.858 1.00 118.80 386 GLU A O 1
ATOM 2511 N N . PHE A 1 392 ? 67.504 45.330 34.909 1.00 132.41 387 PHE A N 1
ATOM 2512 C CA . PHE A 1 392 ? 67.844 45.880 36.212 1.00 112.45 387 PHE A CA 1
ATOM 2513 C C . PHE A 1 392 ? 69.200 45.366 36.677 1.00 105.28 387 PHE A C 1
ATOM 2514 O O . PHE A 1 392 ? 70.037 46.145 37.143 1.00 105.36 387 PHE A O 1
ATOM 2522 N N . TRP A 1 393 ? 69.434 44.054 36.561 1.00 108.47 388 TRP A N 1
ATOM 2523 C CA . TRP A 1 393 ? 70.756 43.501 36.848 1.00 127.43 388 TRP A CA 1
ATOM 2524 C C . TRP A 1 393 ? 71.831 44.198 36.020 1.00 134.40 388 TRP A C 1
ATOM 2525 O O . TRP A 1 393 ? 72.958 44.410 36.486 1.00 139.75 388 TRP A O 1
ATOM 2536 N N . ILE A 1 394 ? 71.504 44.526 34.769 1.00 138.36 389 ILE A N 1
ATOM 2537 C CA . ILE A 1 394 ? 72.463 45.176 33.883 1.00 149.94 389 ILE A CA 1
ATOM 2538 C C . ILE A 1 394 ? 72.816 46.562 34.409 1.00 159.79 389 ILE A C 1
ATOM 2539 O O . ILE A 1 394 ? 73.995 46.926 34.504 1.00 150.96 389 ILE A O 1
ATOM 2544 N N . LYS A 1 395 ? 71.798 47.372 34.719 1.00 169.88 390 LYS A N 1
ATOM 2545 C CA . LYS A 1 395 ? 72.066 48.690 35.292 1.00 172.63 390 LYS A CA 1
ATOM 2546 C C . LYS A 1 395 ? 72.819 48.567 36.613 1.00 164.01 390 LYS A C 1
ATOM 2547 O O . LYS A 1 395 ? 73.628 49.437 36.952 1.00 161.21 390 LYS A O 1
ATOM 2553 N N . TYR A 1 396 ? 72.556 47.496 37.367 1.00 159.22 391 TYR A N 1
ATOM 2554 C CA . TYR A 1 396 ? 73.301 47.211 38.591 1.00 159.68 391 TYR A CA 1
ATOM 2555 C C . TYR A 1 396 ? 74.784 47.013 38.307 1.00 152.37 391 TYR A C 1
ATOM 2556 O O . TYR A 1 396 ? 75.642 47.597 38.983 1.00 165.44 391 TYR A O 1
ATOM 2565 N N . ALA A 1 397 ? 75.104 46.150 37.342 1.00 140.12 392 ALA A N 1
ATOM 2566 C CA . ALA A 1 397 ? 76.500 45.944 36.969 1.00 135.47 392 ALA A CA 1
ATOM 2567 C C . ALA A 1 397 ? 77.126 47.249 36.498 1.00 144.13 392 ALA A C 1
ATOM 2568 O O . ALA A 1 397 ? 78.292 47.536 36.796 1.00 135.66 392 ALA A O 1
ATOM 2570 N N . LYS A 1 398 ? 76.352 48.058 35.772 1.00 159.10 393 LYS A N 1
ATOM 2571 C CA . LYS A 1 398 ? 76.844 49.344 35.287 1.00 171.49 393 LYS A CA 1
ATOM 2572 C C . LYS A 1 398 ? 77.174 50.279 36.444 1.00 162.88 393 LYS A C 1
ATOM 2573 O O . LYS A 1 398 ? 78.174 51.005 36.403 1.00 157.52 393 LYS A O 1
ATOM 2579 N N . TYR A 1 399 ? 76.310 50.323 37.458 1.00 164.95 394 TYR A N 1
ATOM 2580 C CA . TYR A 1 399 ? 76.583 51.159 38.624 1.00 165.54 394 TYR A CA 1
ATOM 2581 C C . TYR A 1 399 ? 77.817 50.666 39.367 1.00 160.80 394 TYR A C 1
ATOM 2582 O O . TYR A 1 399 ? 78.692 51.454 39.740 1.00 161.09 394 TYR A O 1
ATOM 2591 N N . MET A 1 400 ? 77.890 49.355 39.608 1.00 156.02 395 MET A N 1
ATOM 2592 C CA . MET A 1 400 ? 79.038 48.770 40.292 1.00 160.02 395 MET A CA 1
ATOM 2593 C C . MET A 1 400 ? 80.338 48.971 39.518 1.00 171.51 395 MET A C 1
ATOM 2594 O O . MET A 1 400 ? 81.416 48.910 40.119 1.00 178.42 395 MET A O 1
ATOM 2599 N N . GLU A 1 401 ? 80.258 49.181 38.199 1.00 175.78 396 GLU A N 1
ATOM 2600 C CA . GLU A 1 401 ? 81.424 49.621 37.433 1.00 183.91 396 GLU A CA 1
ATOM 2601 C C . GLU A 1 401 ? 82.031 50.877 38.047 1.00 186.46 396 GLU A C 1
ATOM 2602 O O . GLU A 1 401 ? 83.244 50.957 38.272 1.00 176.66 396 GLU A O 1
ATOM 2608 N N . ASN A 1 402 ? 81.190 51.889 38.285 1.00 202.25 397 ASN A N 1
ATOM 2609 C CA . ASN A 1 402 ? 81.662 53.180 38.778 1.00 217.40 397 ASN A CA 1
ATOM 2610 C C . ASN A 1 402 ? 82.374 53.046 40.118 1.00 223.48 397 ASN A C 1
ATOM 2611 O O . ASN A 1 402 ? 83.316 53.795 40.400 1.00 229.22 397 ASN A O 1
ATOM 2616 N N . HIS A 1 403 ? 81.950 52.098 40.949 1.00 215.53 398 HIS A N 1
ATOM 2617 C CA . HIS A 1 403 ? 82.523 51.906 42.272 1.00 199.42 398 HIS A CA 1
ATOM 2618 C C . HIS A 1 403 ? 83.688 50.926 42.289 1.00 208.76 398 HIS A C 1
ATOM 2619 O O . HIS A 1 403 ? 84.151 50.556 43.373 1.00 202.80 398 HIS A O 1
ATOM 2626 N N . SER A 1 404 ? 84.157 50.499 41.117 1.00 222.52 399 SER A N 1
ATOM 2627 C CA . SER A 1 404 ? 85.428 49.789 40.954 1.00 225.22 399 SER A CA 1
ATOM 2628 C C . SER A 1 404 ? 85.544 48.586 41.889 1.00 227.87 399 SER A C 1
ATOM 2629 O O . SER A 1 404 ? 86.492 48.459 42.667 1.00 232.88 399 SER A O 1
ATOM 2632 N N . ILE A 1 405 ? 84.568 47.689 41.803 1.00 217.20 400 ILE A N 1
ATOM 2633 C CA . ILE A 1 405 ? 84.560 46.471 42.602 1.00 202.96 400 ILE A CA 1
ATOM 2634 C C . ILE A 1 405 ? 84.155 45.317 41.695 1.00 183.30 400 ILE A C 1
ATOM 2635 O O . ILE A 1 405 ? 83.269 45.461 40.846 1.00 172.47 400 ILE A O 1
ATOM 2640 N N . GLU A 1 406 ? 84.791 44.162 41.889 1.00 179.21 401 GLU A N 1
ATOM 2641 C CA . GLU A 1 406 ? 84.486 42.923 41.172 1.00 164.00 401 GLU A CA 1
ATOM 2642 C C . GLU A 1 406 ? 83.159 42.344 41.555 1.00 148.60 401 GLU A C 1
ATOM 2643 O O . GLU A 1 406 ? 82.823 41.223 41.146 1.00 148.21 401 GLU A O 1
ATOM 2649 N N . GLY A 1 407 ? 82.415 43.085 42.378 1.00 144.67 402 GLY A N 1
ATOM 2650 C CA . GLY A 1 407 ? 81.042 42.716 42.648 1.00 142.60 402 GLY A CA 1
ATOM 2651 C C . GLY A 1 407 ? 80.231 42.587 41.377 1.00 147.30 402 GLY A C 1
ATOM 2652 O O . GLY A 1 407 ? 79.312 41.767 41.309 1.00 135.81 402 GLY A O 1
ATOM 2653 N N . VAL A 1 408 ? 80.557 43.395 40.357 1.00 152.74 403 VAL A N 1
ATOM 2654 C CA . VAL A 1 408 ? 79.973 43.213 39.027 1.00 140.33 403 VAL A CA 1
ATOM 2655 C C . VAL A 1 408 ? 80.010 41.741 38.652 1.00 125.39 403 VAL A C 1
ATOM 2656 O O . VAL A 1 408 ? 78.979 41.129 38.343 1.00 113.87 403 VAL A O 1
ATOM 2660 N N . ARG A 1 409 ? 81.202 41.142 38.741 1.00 125.93 404 ARG A N 1
ATOM 2661 C CA . ARG A 1 409 ? 81.357 39.708 38.529 1.00 133.51 404 ARG A CA 1
ATOM 2662 C C . ARG A 1 409 ? 80.286 38.943 39.292 1.00 136.56 404 ARG A C 1
ATOM 2663 O O . ARG A 1 409 ? 79.456 38.240 38.700 1.00 137.24 404 ARG A O 1
ATOM 2671 N N . HIS A 1 410 ? 80.283 39.104 40.618 1.00 136.00 405 HIS A N 1
ATOM 2672 C CA . HIS A 1 410 ? 79.277 38.466 41.457 1.00 145.35 405 HIS A CA 1
ATOM 2673 C C . HIS A 1 410 ? 77.884 38.618 40.855 1.00 149.03 405 HIS A C 1
ATOM 2674 O O . HIS A 1 410 ? 77.209 37.618 40.569 1.00 155.31 405 HIS A O 1
ATOM 2681 N N . VAL A 1 411 ? 77.479 39.859 40.550 1.00 146.08 406 VAL A N 1
ATOM 2682 C CA . VAL A 1 411 ? 76.113 40.069 40.064 1.00 150.12 406 VAL A CA 1
ATOM 2683 C C . VAL A 1 411 ? 75.884 39.254 38.796 1.00 144.13 406 VAL A C 1
ATOM 2684 O O . VAL A 1 411 ? 74.906 38.499 38.695 1.00 142.47 406 VAL A O 1
ATOM 2688 N N . PHE A 1 412 ? 76.820 39.336 37.837 1.00 128.37 407 PHE A N 1
ATOM 2689 C CA . PHE A 1 412 ? 76.628 38.615 36.585 1.00 121.14 407 PHE A CA 1
ATOM 2690 C C . PHE A 1 412 ? 76.415 37.135 36.847 1.00 124.26 407 PHE A C 1
ATOM 2691 O O . PHE A 1 412 ? 75.475 36.535 36.309 1.00 143.58 407 PHE A O 1
ATOM 2699 N N . SER A 1 413 ? 77.219 36.546 37.736 1.00 114.80 408 SER A N 1
ATOM 2700 C CA . SER A 1 413 ? 77.005 35.142 38.058 1.00 126.41 408 SER A CA 1
ATOM 2701 C C . SER A 1 413 ? 75.585 34.953 38.572 1.00 137.24 408 SER A C 1
ATOM 2702 O O . SER A 1 413 ? 74.778 34.237 37.967 1.00 143.38 408 SER A O 1
ATOM 2705 N N . ARG A 1 414 ? 75.235 35.674 39.642 1.00 146.67 409 ARG A N 1
ATOM 2706 C CA . ARG A 1 414 ? 73.888 35.574 40.188 1.00 163.40 409 ARG A CA 1
ATOM 2707 C C . ARG A 1 414 ? 72.847 35.841 39.111 1.00 165.89 409 ARG A C 1
ATOM 2708 O O . ARG A 1 414 ? 71.762 35.249 39.128 1.00 167.64 409 ARG A O 1
ATOM 2716 N N . ALA A 1 415 ? 73.169 36.715 38.155 1.00 160.96 410 ALA A N 1
ATOM 2717 C CA . ALA A 1 415 ? 72.270 36.940 37.031 1.00 152.14 410 ALA A CA 1
ATOM 2718 C C . ALA A 1 415 ? 72.202 35.708 36.139 1.00 154.97 410 ALA A C 1
ATOM 2719 O O . ALA A 1 415 ? 71.131 35.125 35.935 1.00 154.14 410 ALA A O 1
ATOM 2721 N N . CYS A 1 416 ? 73.350 35.299 35.597 1.00 150.66 411 CYS A N 1
ATOM 2722 C CA . CYS A 1 416 ? 73.384 34.268 34.565 1.00 141.86 411 CYS A CA 1
ATOM 2723 C C . CYS A 1 416 ? 73.331 32.866 35.160 1.00 153.14 411 CYS A C 1
ATOM 2724 O O . CYS A 1 416 ? 72.568 32.013 34.691 1.00 161.31 411 CYS A O 1
ATOM 2727 N N . THR A 1 417 ? 74.153 32.602 36.180 1.00 150.55 412 THR A N 1
ATOM 2728 C CA . THR A 1 417 ? 74.228 31.268 36.769 1.00 142.02 412 THR A CA 1
ATOM 2729 C C . THR A 1 417 ? 72.892 30.816 37.341 1.00 143.05 412 THR A C 1
ATOM 2730 O O . THR A 1 417 ? 72.653 29.608 37.455 1.00 150.05 412 THR A O 1
ATOM 2734 N N . VAL A 1 418 ? 72.003 31.751 37.672 1.00 140.72 413 VAL A N 1
ATOM 2735 C CA . VAL A 1 418 ? 70.891 31.448 38.563 1.00 155.38 413 VAL A CA 1
ATOM 2736 C C . VAL A 1 418 ? 69.547 31.813 37.942 1.00 149.41 413 VAL A C 1
ATOM 2737 O O . VAL A 1 418 ? 68.756 30.935 37.583 1.00 142.54 413 VAL A O 1
ATOM 2741 N N . HIS A 1 419 ? 69.270 33.113 37.830 1.00 147.82 414 HIS A N 1
ATOM 2742 C CA . HIS A 1 419 ? 67.897 33.574 37.635 1.00 158.20 414 HIS A CA 1
ATOM 2743 C C . HIS A 1 419 ? 67.447 33.470 36.181 1.00 155.66 414 HIS A C 1
ATOM 2744 O O . HIS A 1 419 ? 66.391 32.892 35.893 1.00 156.15 414 HIS A O 1
ATOM 2751 N N . LEU A 1 420 ? 68.218 34.037 35.257 1.00 150.78 415 LEU A N 1
ATOM 2752 C CA . LEU A 1 420 ? 67.876 34.082 33.833 1.00 133.05 415 LEU A CA 1
ATOM 2753 C C . LEU A 1 420 ? 69.012 33.481 33.010 1.00 119.42 415 LEU A C 1
ATOM 2754 O O . LEU A 1 420 ? 69.756 34.191 32.322 1.00 104.79 415 LEU A O 1
ATOM 2759 N N . PRO A 1 421 ? 69.175 32.155 33.056 1.00 119.57 416 PRO A N 1
ATOM 2760 C CA . PRO A 1 421 ? 70.268 31.528 32.295 1.00 126.56 416 PRO A CA 1
ATOM 2761 C C . PRO A 1 421 ? 70.059 31.573 30.792 1.00 136.48 416 PRO A C 1
ATOM 2762 O O . PRO A 1 421 ? 71.038 31.563 30.037 1.00 131.65 416 PRO A O 1
ATOM 2766 N N . LYS A 1 422 ? 68.809 31.571 30.338 1.00 138.43 417 LYS A N 1
ATOM 2767 C CA . LYS A 1 422 ? 68.499 31.547 28.913 1.00 131.32 417 LYS A CA 1
ATOM 2768 C C . LYS A 1 422 ? 68.528 32.943 28.291 1.00 136.13 417 LYS A C 1
ATOM 2769 O O . LYS A 1 422 ? 69.038 33.110 27.178 1.00 139.85 417 LYS A O 1
ATOM 2775 N N . LYS A 1 423 ? 67.947 33.940 28.957 1.00 131.31 418 LYS A N 1
ATOM 2776 C CA . LYS A 1 423 ? 67.939 35.307 28.451 1.00 128.74 418 LYS A CA 1
ATOM 2777 C C . LYS A 1 423 ? 69.360 35.744 28.079 1.00 133.46 418 LYS A C 1
ATOM 2778 O O . LYS A 1 423 ? 70.220 35.857 28.967 1.00 129.38 418 LYS A O 1
ATOM 2784 N N . PRO A 1 424 ? 69.633 36.032 26.797 1.00 133.89 419 PRO A N 1
ATOM 2785 C CA . PRO A 1 424 ? 71.023 36.053 26.312 1.00 121.32 419 PRO A CA 1
ATOM 2786 C C . PRO A 1 424 ? 71.847 37.304 26.589 1.00 126.38 419 PRO A C 1
ATOM 2787 O O . PRO A 1 424 ? 73.044 37.181 26.883 1.00 120.80 419 PRO A O 1
ATOM 2791 N N . MET A 1 425 ? 71.257 38.497 26.440 1.00 138.73 420 MET A N 1
ATOM 2792 C CA . MET A 1 425 ? 72.019 39.737 26.605 1.00 161.51 420 MET A CA 1
ATOM 2793 C C . MET A 1 425 ? 72.824 39.750 27.897 1.00 167.25 420 MET A C 1
ATOM 2794 O O . MET A 1 425 ? 73.905 40.348 27.953 1.00 163.73 420 MET A O 1
ATOM 2799 N N . ALA A 1 426 ? 72.314 39.099 28.943 1.00 169.20 421 ALA A N 1
ATOM 2800 C CA . ALA A 1 426 ? 73.050 39.001 30.198 1.00 164.77 421 ALA A CA 1
ATOM 2801 C C . ALA A 1 426 ? 74.400 38.325 29.990 1.00 159.22 421 ALA A C 1
ATOM 2802 O O . ALA A 1 426 ? 75.447 38.880 30.342 1.00 159.91 421 ALA A O 1
ATOM 2804 N N . HIS A 1 427 ? 74.388 37.101 29.461 1.00 141.01 422 HIS A N 1
ATOM 2805 C CA . HIS A 1 427 ? 75.636 36.380 29.241 1.00 125.72 422 HIS A CA 1
ATOM 2806 C C . HIS A 1 427 ? 76.532 37.121 28.261 1.00 131.85 422 HIS A C 1
ATOM 2807 O O . HIS A 1 427 ? 77.760 37.121 28.412 1.00 132.74 422 HIS A O 1
ATOM 2814 N N . MET A 1 428 ? 75.938 37.740 27.236 1.00 143.20 423 MET A N 1
ATOM 2815 C CA . MET A 1 428 ? 76.721 38.528 26.286 1.00 158.57 423 MET A CA 1
ATOM 2816 C C . MET A 1 428 ? 77.507 39.618 27.009 1.00 157.46 423 MET A C 1
ATOM 2817 O O . MET A 1 428 ? 78.736 39.718 26.880 1.00 155.24 423 MET A O 1
ATOM 2822 N N . LEU A 1 429 ? 76.796 40.460 27.762 1.00 151.64 424 LEU A N 1
ATOM 2823 C CA . LEU A 1 429 ? 77.435 41.549 28.490 1.00 140.57 424 LEU A CA 1
ATOM 2824 C C . LEU A 1 429 ? 78.448 41.028 29.501 1.00 144.26 424 LEU A C 1
ATOM 2825 O O . LEU A 1 429 ? 79.492 41.653 29.719 1.00 137.17 424 LEU A O 1
ATOM 2830 N N . TRP A 1 430 ? 78.143 39.906 30.160 1.00 146.12 425 TRP A N 1
ATOM 2831 C CA . TRP A 1 430 ? 79.055 39.384 31.173 1.00 151.32 425 TRP A CA 1
ATOM 2832 C C . TRP A 1 430 ? 80.366 38.943 30.530 1.00 152.13 425 TRP A C 1
ATOM 2833 O O . TRP A 1 430 ? 81.448 39.286 31.016 1.00 154.85 425 TRP A O 1
ATOM 2844 N N . ALA A 1 431 ? 80.288 38.132 29.469 1.00 153.24 426 ALA A N 1
ATOM 2845 C CA . ALA A 1 431 ? 81.500 37.750 28.748 1.00 155.63 426 ALA A CA 1
ATOM 2846 C C . ALA A 1 431 ? 82.249 38.981 28.250 1.00 160.21 426 ALA A C 1
ATOM 2847 O O . ALA A 1 431 ? 83.488 39.017 28.269 1.00 163.81 426 ALA A O 1
ATOM 2849 N N . ALA A 1 432 ? 81.512 39.999 27.792 1.00 159.38 427 ALA A N 1
ATOM 2850 C CA . ALA A 1 432 ? 82.143 41.242 27.356 1.00 168.83 427 ALA A CA 1
ATOM 2851 C C . ALA A 1 432 ? 82.938 41.880 28.493 1.00 177.86 427 ALA A C 1
ATOM 2852 O O . ALA A 1 432 ? 84.082 42.305 28.306 1.00 177.49 427 ALA A O 1
ATOM 2854 N N . PHE A 1 433 ? 82.335 41.967 29.681 1.00 179.89 428 PHE A N 1
ATOM 2855 C CA . PHE A 1 433 ? 83.017 42.552 30.835 1.00 182.33 428 PHE A CA 1
ATOM 2856 C C . PHE A 1 433 ? 84.238 41.728 31.229 1.00 179.04 428 PHE A C 1
ATOM 2857 O O . PHE A 1 433 ? 85.308 42.282 31.526 1.00 184.35 428 PHE A O 1
ATOM 2865 N N . GLU A 1 434 ? 84.078 40.402 31.274 1.00 173.25 429 GLU A N 1
ATOM 2866 C CA . GLU A 1 434 ? 85.189 39.510 31.591 1.00 172.05 429 GLU A CA 1
ATOM 2867 C C . GLU A 1 434 ? 86.368 39.786 30.671 1.00 166.25 429 GLU A C 1
ATOM 2868 O O . GLU A 1 434 ? 87.500 39.986 31.126 1.00 166.27 429 GLU A O 1
ATOM 2874 N N . GLU A 1 435 ? 86.105 39.820 29.364 1.00 163.54 430 GLU A N 1
ATOM 2875 C CA . GLU A 1 435 ? 87.126 40.212 28.399 1.00 162.98 430 GLU A CA 1
ATOM 2876 C C . GLU A 1 435 ? 87.705 41.577 28.734 1.00 159.57 430 GLU A C 1
ATOM 2877 O O . GLU A 1 435 ? 88.924 41.784 28.674 1.00 156.53 430 GLU A O 1
ATOM 2883 N N . GLN A 1 436 ? 86.830 42.525 29.072 1.00 161.39 431 GLN A N 1
ATOM 2884 C CA . GLN A 1 436 ? 87.230 43.905 29.307 1.00 165.64 431 GLN A CA 1
ATOM 2885 C C . GLN A 1 436 ? 88.258 43.996 30.425 1.00 164.88 431 GLN A C 1
ATOM 2886 O O . GLN A 1 436 ? 89.129 44.873 30.401 1.00 145.85 431 GLN A O 1
ATOM 2892 N N . GLN A 1 437 ? 88.173 43.104 31.411 1.00 176.22 432 GLN A N 1
ATOM 2893 C CA . GLN A 1 437 ? 89.142 43.125 32.503 1.00 181.06 432 GLN A CA 1
ATOM 2894 C C . GLN A 1 437 ? 90.469 42.503 32.087 1.00 186.48 432 GLN A C 1
ATOM 2895 O O . GLN A 1 437 ? 91.537 43.071 32.342 1.00 197.97 432 GLN A O 1
ATOM 2901 N N . GLY A 1 438 ? 90.422 41.339 31.451 1.00 182.26 433 GLY A N 1
ATOM 2902 C CA . GLY A 1 438 ? 91.630 40.637 31.068 1.00 173.09 433 GLY A CA 1
ATOM 2903 C C . GLY A 1 438 ? 91.513 39.150 31.319 1.00 165.32 433 GLY A C 1
ATOM 2904 O O . GLY A 1 438 ? 92.119 38.342 30.609 1.00 141.56 433 GLY A O 1
ATOM 2905 N N . ASN A 1 439 ? 90.725 38.772 32.324 1.00 171.61 434 ASN A N 1
ATOM 2906 C CA . ASN A 1 439 ? 90.367 37.372 32.493 1.00 176.05 434 ASN A CA 1
ATOM 2907 C C . ASN A 1 439 ? 89.494 36.964 31.314 1.00 175.51 434 ASN A C 1
ATOM 2908 O O . ASN A 1 439 ? 88.392 37.493 31.137 1.00 177.24 434 ASN A O 1
ATOM 2913 N N . ILE A 1 440 ? 89.959 35.990 30.538 1.00 175.58 435 ILE A N 1
ATOM 2914 C CA . ILE A 1 440 ? 89.473 35.813 29.174 1.00 167.80 435 ILE A CA 1
ATOM 2915 C C . ILE A 1 440 ? 88.785 34.468 28.987 1.00 176.80 435 ILE A C 1
ATOM 2916 O O . ILE A 1 440 ? 87.593 34.415 28.666 1.00 176.49 435 ILE A O 1
ATOM 2921 N N . ASN A 1 441 ? 89.537 33.376 29.151 1.00 181.36 436 ASN A N 1
ATOM 2922 C CA . ASN A 1 441 ? 89.008 32.037 28.903 1.00 182.11 436 ASN A CA 1
ATOM 2923 C C . ASN A 1 441 ? 87.702 31.804 29.659 1.00 176.57 436 ASN A C 1
ATOM 2924 O O . ASN A 1 441 ? 86.855 31.014 29.221 1.00 182.64 436 ASN A O 1
ATOM 2929 N N . GLU A 1 442 ? 87.519 32.489 30.791 1.00 166.87 437 GLU A N 1
ATOM 2930 C CA . GLU A 1 442 ? 86.249 32.427 31.507 1.00 167.74 437 GLU A CA 1
ATOM 2931 C C . GLU A 1 442 ? 85.087 32.870 30.620 1.00 157.69 437 GLU A C 1
ATOM 2932 O O . GLU A 1 442 ? 84.008 32.274 30.662 1.00 142.49 437 GLU A O 1
ATOM 2938 N N . ALA A 1 443 ? 85.285 33.923 29.817 1.00 158.75 438 ALA A N 1
ATOM 2939 C CA . ALA A 1 443 ? 84.233 34.389 28.909 1.00 149.27 438 ALA A CA 1
ATOM 2940 C C . ALA A 1 443 ? 83.927 33.351 27.829 1.00 127.41 438 ALA A C 1
ATOM 2941 O O . ALA A 1 443 ? 82.757 33.122 27.478 1.00 110.08 438 ALA A O 1
ATOM 2943 N N . ARG A 1 444 ? 84.975 32.750 27.259 1.00 123.78 439 ARG A N 1
ATOM 2944 C CA . ARG A 1 444 ? 84.801 31.614 26.360 1.00 138.58 439 ARG A CA 1
ATOM 2945 C C . ARG A 1 444 ? 83.927 30.540 26.999 1.00 157.39 439 ARG A C 1
ATOM 2946 O O . ARG A 1 444 ? 83.055 29.956 26.339 1.00 160.78 439 ARG A O 1
ATOM 2954 N N . ILE A 1 445 ? 84.163 30.250 28.282 1.00 163.54 440 ILE A N 1
ATOM 2955 C CA . ILE A 1 445 ? 83.393 29.205 28.949 1.00 164.04 440 ILE A CA 1
ATOM 2956 C C . ILE A 1 445 ? 81.956 29.668 29.186 1.00 164.71 440 ILE A C 1
ATOM 2957 O O . ILE A 1 445 ? 81.024 28.858 29.137 1.00 167.92 440 ILE A O 1
ATOM 2962 N N . ILE A 1 446 ? 81.756 30.959 29.474 1.00 160.90 441 ILE A N 1
ATOM 2963 C CA . ILE A 1 446 ? 80.407 31.532 29.516 1.00 163.75 441 ILE A CA 1
ATOM 2964 C C . ILE A 1 446 ? 79.660 31.194 28.231 1.00 162.23 441 ILE A C 1
ATOM 2965 O O . ILE A 1 446 ? 78.515 30.715 28.247 1.00 166.69 441 ILE A O 1
ATOM 2970 N N . LEU A 1 447 ? 80.310 31.449 27.095 1.00 149.73 442 LEU A N 1
ATOM 2971 C CA . LEU A 1 447 ? 79.664 31.227 25.804 1.00 151.58 442 LEU A CA 1
ATOM 2972 C C . LEU A 1 447 ? 79.377 29.742 25.582 1.00 153.44 442 LEU A C 1
ATOM 2973 O O . LEU A 1 447 ? 78.284 29.366 25.128 1.00 157.32 442 LEU A O 1
ATOM 2978 N N . ARG A 1 448 ? 80.367 28.886 25.864 1.00 150.76 443 ARG A N 1
ATOM 2979 C CA . ARG A 1 448 ? 80.178 27.447 25.695 1.00 158.62 443 ARG A CA 1
ATOM 2980 C C . ARG A 1 448 ? 79.021 26.943 26.552 1.00 161.76 443 ARG A C 1
ATOM 2981 O O . ARG A 1 448 ? 78.201 26.139 26.093 1.00 161.16 443 ARG A O 1
ATOM 2989 N N . THR A 1 449 ? 78.946 27.402 27.806 1.00 165.50 444 THR A N 1
ATOM 2990 C CA . THR A 1 449 ? 77.865 26.993 28.697 1.00 162.46 444 THR A CA 1
ATOM 2991 C C . THR A 1 449 ? 76.515 27.423 28.140 1.00 161.35 444 THR A C 1
ATOM 2992 O O . THR A 1 449 ? 75.555 26.639 28.128 1.00 168.88 444 THR A O 1
ATOM 2996 N N . PHE A 1 450 ? 76.414 28.677 27.688 1.00 150.42 445 PHE A N 1
ATOM 2997 C CA . PHE A 1 450 ? 75.151 29.146 27.126 1.00 143.68 445 PHE A CA 1
ATOM 2998 C C . PHE A 1 450 ? 74.720 28.243 25.973 1.00 160.51 445 PHE A C 1
ATOM 2999 O O . PHE A 1 450 ? 73.600 27.715 25.964 1.00 163.32 445 PHE A O 1
ATOM 3007 N N . GLU A 1 451 ? 75.598 28.068 24.978 1.00 161.01 446 GLU A N 1
ATOM 3008 C CA . GLU A 1 451 ? 75.229 27.263 23.814 1.00 157.91 446 GLU A CA 1
ATOM 3009 C C . GLU A 1 451 ? 74.862 25.838 24.216 1.00 159.99 446 GLU A C 1
ATOM 3010 O O . GLU A 1 451 ? 73.940 25.243 23.647 1.00 153.83 446 GLU A O 1
ATOM 3016 N N . GLU A 1 452 ? 75.597 25.263 25.172 1.00 175.37 447 GLU A N 1
ATOM 3017 C CA . GLU A 1 452 ? 75.215 23.980 25.752 1.00 192.19 447 GLU A CA 1
ATOM 3018 C C . GLU A 1 452 ? 73.798 24.014 26.312 1.00 193.80 447 GLU A C 1
ATOM 3019 O O . GLU A 1 452 ? 73.104 22.991 26.310 1.00 201.26 447 GLU A O 1
ATOM 3025 N N . CYS A 1 453 ? 73.353 25.173 26.802 1.00 187.52 448 CYS A N 1
ATOM 3026 C CA . CYS A 1 453 ? 72.030 25.243 27.420 1.00 185.49 448 CYS A CA 1
ATOM 3027 C C . CYS A 1 453 ? 70.917 25.414 26.389 1.00 186.36 448 CYS A C 1
ATOM 3028 O O . CYS A 1 453 ? 69.882 24.744 26.471 1.00 183.87 448 CYS A O 1
ATOM 3031 N N . VAL A 1 454 ? 71.099 26.314 25.419 1.00 189.55 449 VAL A N 1
ATOM 3032 C CA . VAL A 1 454 ? 69.979 26.742 24.577 1.00 196.42 449 VAL A CA 1
ATOM 3033 C C . VAL A 1 454 ? 70.260 26.458 23.102 1.00 203.18 449 VAL A C 1
ATOM 3034 O O . VAL A 1 454 ? 69.778 27.169 22.211 1.00 207.57 449 VAL A O 1
ATOM 3038 N N . LEU A 1 455 ? 71.068 25.431 22.836 1.00 200.96 450 LEU A N 1
ATOM 3039 C CA . LEU A 1 455 ? 71.058 24.720 21.553 1.00 189.38 450 LEU A CA 1
ATOM 3040 C C . LEU A 1 455 ? 71.460 25.604 20.372 1.00 185.12 450 LEU A C 1
ATOM 3041 O O . LEU A 1 455 ? 70.987 25.405 19.252 1.00 189.97 450 LEU A O 1
ATOM 3046 N N . GLY A 1 456 ? 72.342 26.574 20.605 1.00 178.51 451 GLY A N 1
ATOM 3047 C CA . GLY A 1 456 ? 72.949 27.336 19.527 1.00 173.45 451 GLY A CA 1
ATOM 3048 C C . GLY A 1 456 ? 72.081 28.426 18.934 1.00 170.58 451 GLY A C 1
ATOM 3049 O O . GLY A 1 456 ? 70.897 28.211 18.663 1.00 174.47 451 GLY A O 1
ATOM 3050 N N . LEU A 1 457 ? 72.674 29.597 18.707 1.00 168.42 452 LEU A N 1
ATOM 3051 C CA . LEU A 1 457 ? 71.975 30.738 18.131 1.00 172.51 452 LEU A CA 1
ATOM 3052 C C . LEU A 1 457 ? 72.984 31.601 17.388 1.00 181.55 452 LEU A C 1
ATOM 3053 O O . LEU A 1 457 ? 74.196 31.381 17.460 1.00 184.73 452 LEU A O 1
ATOM 3058 N N . ALA A 1 458 ? 72.463 32.586 16.659 1.00 184.14 453 ALA A N 1
ATOM 3059 C CA . ALA A 1 458 ? 73.289 33.497 15.875 1.00 180.70 453 ALA A CA 1
ATOM 3060 C C . ALA A 1 458 ? 74.305 34.209 16.759 1.00 175.06 453 ALA A C 1
ATOM 3061 O O . ALA A 1 458 ? 75.510 33.942 16.667 1.00 176.44 453 ALA A O 1
ATOM 3063 N N . MET A 1 459 ? 73.815 35.137 17.592 1.00 166.80 454 MET A N 1
ATOM 3064 C CA . MET A 1 459 ? 74.681 35.953 18.441 1.00 152.41 454 MET A CA 1
ATOM 3065 C C . MET A 1 459 ? 75.737 35.122 19.159 1.00 149.44 454 MET A C 1
ATOM 3066 O O . MET A 1 459 ? 76.867 35.583 19.340 1.00 143.68 454 MET A O 1
ATOM 3071 N N . VAL A 1 460 ? 75.408 33.882 19.524 1.00 152.32 455 VAL A N 1
ATOM 3072 C CA . VAL A 1 460 ? 76.295 33.016 20.299 1.00 157.19 455 VAL A CA 1
ATOM 3073 C C . VAL A 1 460 ? 77.543 32.712 19.479 1.00 140.94 455 VAL A C 1
ATOM 3074 O O . VAL A 1 460 ? 78.661 33.069 19.872 1.00 113.09 455 VAL A O 1
ATOM 3078 N N . ARG A 1 461 ? 77.362 31.983 18.375 1.00 144.08 456 ARG A N 1
ATOM 3079 C CA . ARG A 1 461 ? 78.488 31.627 17.515 1.00 130.72 456 ARG A CA 1
ATOM 3080 C C . ARG A 1 461 ? 79.199 32.865 16.991 1.00 122.76 456 ARG A C 1
ATOM 3081 O O . ARG A 1 461 ? 80.429 32.872 16.868 1.00 108.95 456 ARG A O 1
ATOM 3089 N N . LEU A 1 462 ? 78.446 33.926 16.683 1.00 128.08 457 LEU A N 1
ATOM 3090 C CA . LEU A 1 462 ? 79.068 35.152 16.190 1.00 140.51 457 LEU A CA 1
ATOM 3091 C C . LEU A 1 462 ? 80.046 35.721 17.216 1.00 135.60 457 LEU A C 1
ATOM 3092 O O . LEU A 1 462 ? 81.206 36.010 16.891 1.00 112.13 457 LEU A O 1
ATOM 3097 N N . ARG A 1 463 ? 79.600 35.865 18.472 1.00 139.44 458 ARG A N 1
ATOM 3098 C CA . ARG A 1 463 ? 80.444 36.451 19.510 1.00 124.78 458 ARG A CA 1
ATOM 3099 C C . ARG A 1 463 ? 81.596 35.523 19.874 1.00 107.54 458 ARG A C 1
ATOM 3100 O O . ARG A 1 463 ? 82.725 35.980 20.108 1.00 96.69 458 ARG A O 1
ATOM 3108 N N . ARG A 1 464 ? 81.326 34.219 19.930 1.00 98.71 459 ARG A N 1
ATOM 3109 C CA . ARG A 1 464 ? 82.363 33.240 20.239 1.00 118.77 459 ARG A CA 1
ATOM 3110 C C . ARG A 1 464 ? 83.485 33.277 19.196 1.00 128.37 459 ARG A C 1
ATOM 3111 O O . ARG A 1 464 ? 84.679 33.361 19.538 1.00 122.19 459 ARG A O 1
ATOM 3119 N N . VAL A 1 465 ? 83.111 33.238 17.910 1.00 136.35 460 VAL A N 1
ATOM 3120 C CA . VAL A 1 465 ? 84.093 33.322 16.833 1.00 140.37 460 VAL A CA 1
ATOM 3121 C C . VAL A 1 465 ? 84.826 34.654 16.884 1.00 128.10 460 VAL A C 1
ATOM 3122 O O . VAL A 1 465 ? 86.042 34.712 16.675 1.00 120.46 460 VAL A O 1
ATOM 3126 N N . SER A 1 466 ? 84.100 35.751 17.125 1.00 129.17 461 SER A N 1
ATOM 3127 C CA . SER A 1 466 ? 84.743 37.061 17.133 1.00 146.62 461 SER A CA 1
ATOM 3128 C C . SER A 1 466 ? 85.786 37.159 18.241 1.00 154.69 461 SER A C 1
ATOM 3129 O O . SER A 1 466 ? 86.845 37.774 18.056 1.00 163.99 461 SER A O 1
ATOM 3132 N N . LEU A 1 467 ? 85.506 36.556 19.401 1.00 143.86 462 LEU A N 1
ATOM 3133 C CA . LEU A 1 467 ? 86.477 36.565 20.491 1.00 136.32 462 LEU A CA 1
ATOM 3134 C C . LEU A 1 467 ? 87.717 35.764 20.117 1.00 126.05 462 LEU A C 1
ATOM 3135 O O . LEU A 1 467 ? 88.853 36.268 20.191 1.00 121.90 462 LEU A O 1
ATOM 3140 N N . GLU A 1 468 ? 87.514 34.502 19.724 1.00 125.19 463 GLU A N 1
ATOM 3141 C CA . GLU A 1 468 ? 88.644 33.671 19.319 1.00 141.72 463 GLU A CA 1
ATOM 3142 C C . GLU A 1 468 ? 89.439 34.327 18.194 1.00 158.56 463 GLU A C 1
ATOM 3143 O O . GLU A 1 468 ? 90.655 34.126 18.088 1.00 159.84 463 GLU A O 1
ATOM 3149 N N . ARG A 1 469 ? 88.765 35.118 17.356 1.00 160.47 464 ARG A N 1
ATOM 3150 C CA . ARG A 1 469 ? 89.423 35.925 16.335 1.00 157.88 464 ARG A CA 1
ATOM 3151 C C . ARG A 1 469 ? 90.334 36.966 16.967 1.00 157.05 464 ARG A C 1
ATOM 3152 O O . ARG A 1 469 ? 91.554 36.963 16.758 1.00 156.09 464 ARG A O 1
ATOM 3160 N N . ARG A 1 470 ? 89.737 37.889 17.730 1.00 154.70 465 ARG A N 1
ATOM 3161 C CA . ARG A 1 470 ? 90.474 39.034 18.254 1.00 152.34 465 ARG A CA 1
ATOM 3162 C C . ARG A 1 470 ? 91.673 38.611 19.082 1.00 155.81 465 ARG A C 1
ATOM 3163 O O . ARG A 1 470 ? 92.652 39.360 19.182 1.00 153.94 465 ARG A O 1
ATOM 3171 N N . HIS A 1 471 ? 91.621 37.436 19.701 1.00 157.95 466 HIS A N 1
ATOM 3172 C CA . HIS A 1 471 ? 92.749 37.004 20.514 1.00 155.83 466 HIS A CA 1
ATOM 3173 C C . HIS A 1 471 ? 93.632 35.967 19.825 1.00 151.76 466 HIS A C 1
ATOM 3174 O O . HIS A 1 471 ? 94.571 35.456 20.447 1.00 136.97 466 HIS A O 1
ATOM 3181 N N . GLY A 1 472 ? 93.355 35.649 18.560 1.00 163.14 467 GLY A N 1
ATOM 3182 C CA . GLY A 1 472 ? 94.350 35.075 17.677 1.00 167.00 467 GLY A CA 1
ATOM 3183 C C . GLY A 1 472 ? 94.398 33.567 17.580 1.00 172.92 467 GLY A C 1
ATOM 3184 O O . GLY A 1 472 ? 95.235 33.044 16.831 1.00 158.24 467 GLY A O 1
ATOM 3185 N N . ASN A 1 473 ? 93.520 32.844 18.274 1.00 188.61 468 ASN A N 1
ATOM 3186 C CA . ASN A 1 473 ? 93.459 31.392 18.112 1.00 196.00 468 ASN A CA 1
ATOM 3187 C C . ASN A 1 473 ? 92.551 31.079 16.917 1.00 190.82 468 ASN A C 1
ATOM 3188 O O . ASN A 1 473 ? 91.460 30.518 17.039 1.00 191.56 468 ASN A O 1
ATOM 3193 N N . MET A 1 474 ? 93.037 31.483 15.733 1.00 180.85 469 MET A N 1
ATOM 3194 C CA . MET A 1 474 ? 92.242 31.425 14.504 1.00 164.91 469 MET A CA 1
ATOM 3195 C C . MET A 1 474 ? 91.794 30.008 14.171 1.00 156.24 469 MET A C 1
ATOM 3196 O O . MET A 1 474 ? 90.778 29.825 13.490 1.00 152.89 469 MET A O 1
ATOM 3201 N N . GLU A 1 475 ? 92.574 29.002 14.571 1.00 152.36 470 GLU A N 1
ATOM 3202 C CA . GLU A 1 475 ? 92.185 27.618 14.321 1.00 162.09 470 GLU A CA 1
ATOM 3203 C C . GLU A 1 475 ? 90.835 27.316 14.960 1.00 171.98 470 GLU A C 1
ATOM 3204 O O . GLU A 1 475 ? 89.931 26.768 14.315 1.00 178.16 470 GLU A O 1
ATOM 3210 N N . GLU A 1 476 ? 90.687 27.672 16.240 1.00 171.48 471 GLU A N 1
ATOM 3211 C CA . GLU A 1 476 ? 89.413 27.487 16.929 1.00 165.10 471 GLU A CA 1
ATOM 3212 C C . GLU A 1 476 ? 88.319 28.328 16.282 1.00 145.37 471 GLU A C 1
ATOM 3213 O O . GLU A 1 476 ? 87.160 27.903 16.218 1.00 137.58 471 GLU A O 1
ATOM 3219 N N . ALA A 1 477 ? 88.666 29.530 15.812 1.00 140.69 472 ALA A N 1
ATOM 3220 C CA . ALA A 1 477 ? 87.686 30.380 15.139 1.00 143.23 472 ALA A CA 1
ATOM 3221 C C . ALA A 1 477 ? 87.127 29.700 13.890 1.00 143.79 472 ALA A C 1
ATOM 3222 O O . ALA A 1 477 ? 85.917 29.748 13.636 1.00 131.77 472 ALA A O 1
ATOM 3224 N N . GLU A 1 478 ? 87.996 29.086 13.079 1.00 146.75 473 GLU A N 1
ATOM 3225 C CA . GLU A 1 478 ? 87.509 28.278 11.964 1.00 152.42 473 GLU A CA 1
ATOM 3226 C C . GLU A 1 478 ? 86.641 27.130 12.465 1.00 152.99 473 GLU A C 1
ATOM 3227 O O . GLU A 1 478 ? 85.541 26.895 11.949 1.00 146.05 473 GLU A O 1
ATOM 3233 N N . HIS A 1 479 ? 87.139 26.385 13.459 1.00 158.36 474 HIS A N 1
ATOM 3234 C CA . HIS A 1 479 ? 86.466 25.157 13.876 1.00 160.18 474 HIS A CA 1
ATOM 3235 C C . HIS A 1 479 ? 85.070 25.426 14.424 1.00 142.14 474 HIS A C 1
ATOM 3236 O O . HIS A 1 479 ? 84.193 24.558 14.333 1.00 139.83 474 HIS A O 1
ATOM 3243 N N . LEU A 1 480 ? 84.849 26.596 15.026 1.00 137.40 475 LEU A N 1
ATOM 3244 C CA . LEU A 1 480 ? 83.500 26.939 15.472 1.00 140.07 475 LEU A CA 1
ATOM 3245 C C . LEU A 1 480 ? 82.527 26.916 14.299 1.00 139.78 475 LEU A C 1
ATOM 3246 O O . LEU A 1 480 ? 81.464 26.289 14.367 1.00 134.04 475 LEU A O 1
ATOM 3251 N N . LEU A 1 481 ? 82.880 27.600 13.207 1.00 146.79 476 LEU A N 1
ATOM 3252 C CA . LEU A 1 481 ? 82.011 27.645 12.034 1.00 138.64 476 LEU A CA 1
ATOM 3253 C C . LEU A 1 481 ? 81.936 26.283 11.347 1.00 132.50 476 LEU A C 1
ATOM 3254 O O . LEU A 1 481 ? 80.901 25.932 10.766 1.00 124.80 476 LEU A O 1
ATOM 3259 N N . GLN A 1 482 ? 83.030 25.518 11.390 1.00 138.66 477 GLN A N 1
ATOM 3260 C CA . GLN A 1 482 ? 83.013 24.146 10.887 1.00 162.02 477 GLN A CA 1
ATOM 3261 C C . GLN A 1 482 ? 81.949 23.315 11.599 1.00 178.71 477 GLN A C 1
ATOM 3262 O O . GLN A 1 482 ? 81.091 22.697 10.957 1.00 177.16 477 GLN A O 1
ATOM 3268 N N . ASP A 1 483 ? 82.006 23.274 12.935 1.00 197.30 478 ASP A N 1
ATOM 3269 C CA . ASP A 1 483 ? 80.987 22.573 13.713 1.00 203.08 478 ASP A CA 1
ATOM 3270 C C . ASP A 1 483 ? 79.604 23.157 13.458 1.00 201.83 478 ASP A C 1
ATOM 3271 O O . ASP A 1 483 ? 78.603 22.430 13.486 1.00 207.93 478 ASP A O 1
ATOM 3276 N N . ALA A 1 484 ? 79.530 24.471 13.234 1.00 179.43 479 ALA A N 1
ATOM 3277 C CA . ALA A 1 484 ? 78.254 25.113 12.946 1.00 151.01 479 ALA A CA 1
ATOM 3278 C C . ALA A 1 484 ? 77.630 24.522 11.689 1.00 162.00 479 ALA A C 1
ATOM 3279 O O . ALA A 1 484 ? 76.435 24.205 11.661 1.00 175.44 479 ALA A O 1
ATOM 3281 N N . ILE A 1 485 ? 78.426 24.393 10.625 1.00 150.00 480 ILE A N 1
ATOM 3282 C CA . ILE A 1 485 ? 77.940 23.746 9.408 1.00 152.12 480 ILE A CA 1
ATOM 3283 C C . ILE A 1 485 ? 77.609 22.282 9.681 1.00 161.60 480 ILE A C 1
ATOM 3284 O O . ILE A 1 485 ? 76.621 21.745 9.163 1.00 169.87 480 ILE A O 1
ATOM 3289 N N . LYS A 1 486 ? 78.431 21.616 10.500 1.00 162.63 481 LYS A N 1
ATOM 3290 C CA . LYS A 1 486 ? 78.198 20.211 10.828 1.00 172.70 481 LYS A CA 1
ATOM 3291 C C . LYS A 1 486 ? 76.801 20.008 11.393 1.00 176.85 481 LYS A C 1
ATOM 3292 O O . LYS A 1 486 ? 76.063 19.112 10.969 1.00 153.75 481 LYS A O 1
ATOM 3298 N N . ASN A 1 487 ? 76.426 20.844 12.357 1.00 205.46 482 ASN A N 1
ATOM 3299 C CA . ASN A 1 487 ? 75.240 20.630 13.171 1.00 217.40 482 ASN A CA 1
ATOM 3300 C C . ASN A 1 487 ? 74.052 21.478 12.748 1.00 221.39 482 ASN A C 1
ATOM 3301 O O . ASN A 1 487 ? 72.961 21.291 13.297 1.00 227.17 482 ASN A O 1
ATOM 3306 N N . ALA A 1 488 ? 74.244 22.425 11.831 1.00 211.65 483 ALA A N 1
ATOM 3307 C CA . ALA A 1 488 ? 73.153 23.286 11.400 1.00 191.28 483 ALA A CA 1
ATOM 3308 C C . ALA A 1 488 ? 71.969 22.448 10.937 1.00 181.90 483 ALA A C 1
ATOM 3309 O O . ALA A 1 488 ? 72.135 21.416 10.282 1.00 178.80 483 ALA A O 1
ATOM 3311 N N . LYS A 1 489 ? 70.765 22.902 11.279 1.00 177.57 484 LYS A N 1
ATOM 3312 C CA . LYS A 1 489 ? 69.561 22.133 10.993 1.00 192.13 484 LYS A CA 1
ATOM 3313 C C . LYS A 1 489 ? 68.933 22.530 9.661 1.00 211.87 484 LYS A C 1
ATOM 3314 O O . LYS A 1 489 ? 68.593 21.664 8.849 1.00 220.54 484 LYS A O 1
ATOM 3320 N N . SER A 1 490 ? 68.776 23.828 9.425 1.00 215.60 485 SER A N 1
ATOM 3321 C CA . SER A 1 490 ? 68.137 24.329 8.217 1.00 214.11 485 SER A CA 1
ATOM 3322 C C . SER A 1 490 ? 69.189 24.569 7.141 1.00 203.28 485 SER A C 1
ATOM 3323 O O . SER A 1 490 ? 70.287 25.052 7.432 1.00 206.07 485 SER A O 1
ATOM 3326 N N . ASN A 1 491 ? 68.860 24.199 5.901 1.00 190.81 486 ASN A N 1
ATOM 3327 C CA . ASN A 1 491 ? 69.774 24.449 4.789 1.00 179.00 486 ASN A CA 1
ATOM 3328 C C . ASN A 1 491 ? 70.201 25.912 4.744 1.00 173.76 486 ASN A C 1
ATOM 3329 O O . ASN A 1 491 ? 71.382 26.221 4.544 1.00 171.90 486 ASN A O 1
ATOM 3334 N N . ASN A 1 492 ? 69.250 26.829 4.950 1.00 171.63 487 ASN A N 1
ATOM 3335 C CA . ASN A 1 492 ? 69.573 28.252 4.961 1.00 174.30 487 ASN A CA 1
ATOM 3336 C C . ASN A 1 492 ? 70.493 28.607 6.124 1.00 175.47 487 ASN A C 1
ATOM 3337 O O . ASN A 1 492 ? 71.348 29.489 5.995 1.00 172.48 487 ASN A O 1
ATOM 3342 N N . GLU A 1 493 ? 70.342 27.921 7.259 1.00 181.00 488 GLU A N 1
ATOM 3343 C CA . GLU A 1 493 ? 71.218 28.148 8.408 1.00 180.01 488 GLU A CA 1
ATOM 3344 C C . GLU A 1 493 ? 72.664 27.778 8.089 1.00 173.64 488 GLU A C 1
ATOM 3345 O O . GLU A 1 493 ? 73.597 28.544 8.376 1.00 164.18 488 GLU A O 1
ATOM 3351 N N . SER A 1 494 ? 72.871 26.571 7.556 1.00 176.10 489 SER A N 1
ATOM 3352 C CA . SER A 1 494 ? 74.213 26.155 7.167 1.00 169.57 489 SER A CA 1
ATOM 3353 C C . SER A 1 494 ? 74.779 27.082 6.098 1.00 174.42 489 SER A C 1
ATOM 3354 O O . SER A 1 494 ? 75.969 27.419 6.127 1.00 174.72 489 SER A O 1
ATOM 3357 N N . SER A 1 495 ? 73.934 27.528 5.162 1.00 176.60 490 SER A N 1
ATOM 3358 C CA . SER A 1 495 ? 74.376 28.486 4.152 1.00 170.80 490 SER A CA 1
ATOM 3359 C C . SER A 1 495 ? 74.863 29.784 4.791 1.00 161.68 490 SER A C 1
ATOM 3360 O O . SER A 1 495 ? 75.906 30.324 4.407 1.00 156.09 490 SER A O 1
ATOM 3363 N N . PHE A 1 496 ? 74.104 30.315 5.752 1.00 163.89 491 PHE A N 1
ATOM 3364 C CA . PHE A 1 496 ? 74.487 31.564 6.414 1.00 166.38 491 PHE A CA 1
ATOM 3365 C C . PHE A 1 496 ? 75.808 31.420 7.164 1.00 163.10 491 PHE A C 1
ATOM 3366 O O . PHE A 1 496 ? 76.710 32.262 7.033 1.00 157.61 491 PHE A O 1
ATOM 3374 N N . TYR A 1 497 ? 75.921 30.377 7.994 1.00 163.94 492 TYR A N 1
ATOM 3375 C CA . TYR A 1 497 ? 77.172 30.138 8.710 1.00 156.37 492 TYR A CA 1
ATOM 3376 C C . TYR A 1 497 ? 78.342 29.983 7.738 1.00 146.01 492 TYR A C 1
ATOM 3377 O O . TYR A 1 497 ? 79.451 30.465 8.004 1.00 129.64 492 TYR A O 1
ATOM 3386 N N . ALA A 1 498 ? 78.111 29.311 6.603 1.00 151.91 493 ALA A N 1
ATOM 3387 C CA . ALA A 1 498 ? 79.154 29.147 5.592 1.00 144.89 493 ALA A CA 1
ATOM 3388 C C . ALA A 1 498 ? 79.549 30.484 4.971 1.00 126.37 493 ALA A C 1
ATOM 3389 O O . ALA A 1 498 ? 80.724 30.702 4.660 1.00 120.63 493 ALA A O 1
ATOM 3391 N N . ILE A 1 499 ? 78.572 31.358 4.715 1.00 123.04 494 ILE A N 1
ATOM 3392 C CA . ILE A 1 499 ? 78.881 32.696 4.207 1.00 123.75 494 ILE A CA 1
ATOM 3393 C C . ILE A 1 499 ? 79.779 33.435 5.191 1.00 128.81 494 ILE A C 1
ATOM 3394 O O . ILE A 1 499 ? 80.753 34.097 4.802 1.00 124.83 494 ILE A O 1
ATOM 3399 N N . LYS A 1 500 ? 79.437 33.368 6.481 1.00 136.17 495 LYS A N 1
ATOM 3400 C CA . LYS A 1 500 ? 80.261 34.039 7.483 1.00 132.37 495 LYS A CA 1
ATOM 3401 C C . LYS A 1 500 ? 81.672 33.457 7.499 1.00 137.07 495 LYS A C 1
ATOM 3402 O O . LYS A 1 500 ? 82.662 34.197 7.612 1.00 142.76 495 LYS A O 1
ATOM 3408 N N . LEU A 1 501 ? 81.781 32.129 7.373 1.00 138.69 496 LEU A N 1
ATOM 3409 C CA . LEU A 1 501 ? 83.089 31.486 7.273 1.00 141.45 496 LEU A CA 1
ATOM 3410 C C . LEU A 1 501 ? 83.864 32.011 6.071 1.00 153.99 496 LEU A C 1
ATOM 3411 O O . LEU A 1 501 ? 85.066 32.268 6.161 1.00 155.66 496 LEU A O 1
ATOM 3416 N N . ALA A 1 502 ? 83.206 32.102 4.914 1.00 156.45 497 ALA A N 1
ATOM 3417 C CA . ALA A 1 502 ? 83.886 32.556 3.704 1.00 151.60 497 ALA A CA 1
ATOM 3418 C C . ALA A 1 502 ? 84.405 33.977 3.875 1.00 149.03 497 ALA A C 1
ATOM 3419 O O . ALA A 1 502 ? 85.550 34.280 3.519 1.00 153.40 497 ALA A O 1
ATOM 3421 N N . ARG A 1 503 ? 83.550 34.875 4.375 1.00 147.98 498 ARG A N 1
ATOM 3422 C CA . ARG A 1 503 ? 83.967 36.254 4.618 1.00 137.26 498 ARG A CA 1
ATOM 3423 C C . ARG A 1 503 ? 85.181 36.303 5.540 1.00 122.69 498 ARG A C 1
ATOM 3424 O O . ARG A 1 503 ? 86.194 36.939 5.217 1.00 106.82 498 ARG A O 1
ATOM 3432 N N . HIS A 1 504 ? 85.100 35.624 6.692 1.00 141.23 499 HIS A N 1
ATOM 3433 C CA . HIS A 1 504 ? 86.234 35.585 7.616 1.00 146.30 499 HIS A CA 1
ATOM 3434 C C . HIS A 1 504 ? 87.476 35.030 6.937 1.00 133.79 499 HIS A C 1
ATOM 3435 O O . HIS A 1 504 ? 88.564 35.609 7.024 1.00 120.46 499 HIS A O 1
ATOM 3442 N N . LEU A 1 505 ? 87.329 33.893 6.266 1.00 134.48 500 LEU A N 1
ATOM 3443 C CA . LEU A 1 505 ? 88.479 33.185 5.735 1.00 132.97 500 LEU A CA 1
ATOM 3444 C C . LEU A 1 505 ? 89.184 34.028 4.685 1.00 140.06 500 LEU A C 1
ATOM 3445 O O . LEU A 1 505 ? 90.405 34.206 4.736 1.00 146.38 500 LEU A O 1
ATOM 3450 N N . PHE A 1 506 ? 88.421 34.600 3.752 1.00 140.58 501 PHE A N 1
ATOM 3451 C CA . PHE A 1 506 ? 89.021 35.374 2.670 1.00 141.69 501 PHE A CA 1
ATOM 3452 C C . PHE A 1 506 ? 89.575 36.703 3.179 1.00 137.94 501 PHE A C 1
ATOM 3453 O O . PHE A 1 506 ? 90.758 37.006 2.989 1.00 132.88 501 PHE A O 1
ATOM 3461 N N . LYS A 1 507 ? 88.738 37.519 3.831 1.00 139.56 502 LYS A N 1
ATOM 3462 C CA . LYS A 1 507 ? 89.201 38.864 4.175 1.00 139.09 502 LYS A CA 1
ATOM 3463 C C . LYS A 1 507 ? 90.216 38.872 5.314 1.00 134.88 502 LYS A C 1
ATOM 3464 O O . LYS A 1 507 ? 91.079 39.756 5.357 1.00 140.52 502 LYS A O 1
ATOM 3470 N N . ILE A 1 508 ? 90.151 37.913 6.229 1.00 129.83 503 ILE A N 1
ATOM 3471 C CA . ILE A 1 508 ? 91.011 37.908 7.411 1.00 119.47 503 ILE A CA 1
ATOM 3472 C C . ILE A 1 508 ? 92.213 36.993 7.219 1.00 117.85 503 ILE A C 1
ATOM 3473 O O . ILE A 1 508 ? 93.358 37.420 7.356 1.00 109.88 503 ILE A O 1
ATOM 3478 N N . GLN A 1 509 ? 91.968 35.731 6.885 1.00 122.44 504 GLN A N 1
ATOM 3479 C CA . GLN A 1 509 ? 93.010 34.723 6.744 1.00 132.51 504 GLN A CA 1
ATOM 3480 C C . GLN A 1 509 ? 93.524 34.601 5.310 1.00 127.60 504 GLN A C 1
ATOM 3481 O O . GLN A 1 509 ? 94.293 33.680 5.018 1.00 124.61 504 GLN A O 1
ATOM 3487 N N . LYS A 1 510 ? 93.119 35.506 4.420 1.00 124.50 505 LYS A N 1
ATOM 3488 C CA . LYS A 1 510 ? 93.482 35.503 2.989 1.00 129.31 505 LYS A CA 1
ATOM 3489 C C . LYS A 1 510 ? 92.956 34.190 2.408 1.00 140.27 505 LYS A C 1
ATOM 3490 O O . LYS A 1 510 ? 91.777 33.876 2.628 1.00 146.04 505 LYS A O 1
ATOM 3496 N N . ASN A 1 511 ? 93.752 33.418 1.672 1.00 131.38 506 ASN A N 1
ATOM 3497 C CA . ASN A 1 511 ? 93.316 32.138 1.108 1.00 136.17 506 ASN A CA 1
ATOM 3498 C C . ASN A 1 511 ? 91.951 32.271 0.421 1.00 148.11 506 ASN A C 1
ATOM 3499 O O . ASN A 1 511 ? 90.964 31.648 0.816 1.00 137.00 506 ASN A O 1
ATOM 3504 N N . LEU A 1 512 ? 91.887 33.178 -0.552 1.00 159.56 507 LEU A N 1
ATOM 3505 C CA . LEU A 1 512 ? 90.687 33.316 -1.379 1.00 156.60 507 LEU A CA 1
ATOM 3506 C C . LEU A 1 512 ? 90.230 32.007 -2.027 1.00 151.51 507 LEU A C 1
ATOM 3507 O O . LEU A 1 512 ? 89.007 31.782 -2.107 1.00 155.93 507 LEU A O 1
ATOM 3512 N N . PRO A 1 513 ? 91.115 31.144 -2.544 1.00 121.65 508 PRO A N 1
ATOM 3513 C CA . PRO A 1 513 ? 90.651 29.862 -3.103 1.00 133.75 508 PRO A CA 1
ATOM 3514 C C . PRO A 1 513 ? 89.800 29.029 -2.157 1.00 143.65 508 PRO A C 1
ATOM 3515 O O . PRO A 1 513 ? 88.810 28.434 -2.600 1.00 154.24 508 PRO A O 1
ATOM 3519 N N . LYS A 1 514 ? 90.183 28.917 -0.881 1.00 143.18 509 LYS A N 1
ATOM 3520 C CA . LYS A 1 514 ? 89.376 28.126 0.045 1.00 138.67 509 LYS A CA 1
ATOM 3521 C C . LYS A 1 514 ? 88.004 28.751 0.249 1.00 136.12 509 LYS A C 1
ATOM 3522 O O . LYS A 1 514 ? 87.013 28.035 0.409 1.00 148.79 509 LYS A O 1
ATOM 3528 N N . SER A 1 515 ? 87.923 30.084 0.265 1.00 124.78 510 SER A N 1
ATOM 3529 C CA . SER A 1 515 ? 86.611 30.720 0.335 1.00 130.61 510 SER A CA 1
ATOM 3530 C C . SER A 1 515 ? 85.769 30.356 -0.884 1.00 143.94 510 SER A C 1
ATOM 3531 O O . SER A 1 515 ? 84.579 30.042 -0.752 1.00 144.66 510 SER A O 1
ATOM 3534 N N . ARG A 1 516 ? 86.372 30.381 -2.079 1.00 144.25 511 ARG A N 1
ATOM 3535 C CA . ARG A 1 516 ? 85.662 29.939 -3.279 1.00 141.88 511 ARG A CA 1
ATOM 3536 C C . ARG A 1 516 ? 85.139 28.510 -3.123 1.00 151.96 511 ARG A C 1
ATOM 3537 O O . ARG A 1 516 ? 83.961 28.230 -3.389 1.00 159.06 511 ARG A O 1
ATOM 3545 N N . LYS A 1 517 ? 86.025 27.577 -2.757 1.00 158.11 512 LYS A N 1
ATOM 3546 C CA . LYS A 1 517 ? 85.623 26.175 -2.660 1.00 176.76 512 LYS A CA 1
ATOM 3547 C C . LYS A 1 517 ? 84.540 25.981 -1.606 1.00 186.63 512 LYS A C 1
ATOM 3548 O O . LYS A 1 517 ? 83.607 25.195 -1.802 1.00 196.53 512 LYS A O 1
ATOM 3554 N N . VAL A 1 518 ? 84.650 26.689 -0.481 1.00 190.02 513 VAL A N 1
ATOM 3555 C CA . VAL A 1 518 ? 83.628 26.629 0.560 1.00 193.39 513 VAL A CA 1
ATOM 3556 C C . VAL A 1 518 ? 82.290 27.096 0.007 1.00 190.40 513 VAL A C 1
ATOM 3557 O O . VAL A 1 518 ? 81.240 26.485 0.256 1.00 198.37 513 VAL A O 1
ATOM 3561 N N . LEU A 1 519 ? 82.305 28.217 -0.717 1.00 166.68 514 LEU A N 1
ATOM 3562 C CA . LEU A 1 519 ? 81.073 28.720 -1.306 1.00 149.40 514 LEU A CA 1
ATOM 3563 C C . LEU A 1 519 ? 80.452 27.687 -2.239 1.00 158.76 514 LEU A C 1
ATOM 3564 O O . LEU A 1 519 ? 79.240 27.461 -2.199 1.00 162.81 514 LEU A O 1
ATOM 3569 N N . LEU A 1 520 ? 81.267 27.037 -3.075 1.00 158.16 515 LEU A N 1
ATOM 3570 C CA . LEU A 1 520 ? 80.718 26.047 -4.006 1.00 166.60 515 LEU A CA 1
ATOM 3571 C C . LEU A 1 520 ? 80.173 24.822 -3.270 1.00 179.49 515 LEU A C 1
ATOM 3572 O O . LEU A 1 520 ? 79.193 24.211 -3.715 1.00 188.39 515 LEU A O 1
ATOM 3577 N N . GLU A 1 521 ? 80.833 24.405 -2.186 1.00 184.61 516 GLU A N 1
ATOM 3578 C CA . GLU A 1 521 ? 80.257 23.390 -1.304 1.00 189.94 516 GLU A CA 1
ATOM 3579 C C . GLU A 1 521 ? 78.858 23.801 -0.855 1.00 188.10 516 GLU A C 1
ATOM 3580 O O . GLU A 1 521 ? 77.895 23.022 -0.948 1.00 197.33 516 GLU A O 1
ATOM 3586 N N . ALA A 1 522 ? 78.740 25.037 -0.354 1.00 178.99 517 ALA A N 1
ATOM 3587 C CA . ALA A 1 522 ? 77.449 25.546 0.101 1.00 171.34 517 ALA A CA 1
ATOM 3588 C C . ALA A 1 522 ? 76.426 25.538 -1.028 1.00 172.03 517 ALA A C 1
ATOM 3589 O O . ALA A 1 522 ? 75.234 25.304 -0.796 1.00 171.71 517 ALA A O 1
ATOM 3591 N N . ILE A 1 523 ? 76.871 25.823 -2.252 1.00 171.81 518 ILE A N 1
ATOM 3592 C CA . ILE A 1 523 ? 75.964 25.805 -3.398 1.00 178.89 518 ILE A CA 1
ATOM 3593 C C . ILE A 1 523 ? 75.467 24.388 -3.655 1.00 192.35 518 ILE A C 1
ATOM 3594 O O . ILE A 1 523 ? 74.261 24.124 -3.637 1.00 194.72 518 ILE A O 1
ATOM 3599 N N . GLU A 1 524 ? 76.399 23.455 -3.886 1.00 203.06 519 GLU A N 1
ATOM 3600 C CA . GLU A 1 524 ? 76.037 22.060 -4.131 1.00 212.48 519 GLU A CA 1
ATOM 3601 C C . GLU A 1 524 ? 75.055 21.548 -3.088 1.00 219.10 519 GLU A C 1
ATOM 3602 O O . GLU A 1 524 ? 74.161 20.751 -3.398 1.00 219.10 519 GLU A O 1
ATOM 3608 N N . LYS A 1 525 ? 75.205 21.996 -1.841 1.00 223.67 520 LYS A N 1
ATOM 3609 C CA . LYS A 1 525 ? 74.223 21.646 -0.819 1.00 230.57 520 LYS A CA 1
ATOM 3610 C C . LYS A 1 525 ? 72.885 22.347 -1.061 1.00 233.57 520 LYS A C 1
ATOM 3611 O O . LYS A 1 525 ? 71.829 21.705 -1.051 1.00 240.92 520 LYS A O 1
ATOM 3617 N N . ASP A 1 526 ? 72.907 23.663 -1.279 1.00 217.77 521 ASP A N 1
ATOM 3618 C CA . ASP A 1 526 ? 71.690 24.464 -1.389 1.00 207.82 521 ASP A CA 1
ATOM 3619 C C . ASP A 1 526 ? 71.282 24.732 -2.837 1.00 213.14 521 ASP A C 1
ATOM 3620 O O . ASP A 1 526 ? 70.116 24.529 -3.189 1.00 224.46 521 ASP A O 1
ATOM 3625 N N . LYS A 1 527 ? 72.213 25.204 -3.676 1.00 203.47 522 LYS A N 1
ATOM 3626 C CA . LYS A 1 527 ? 71.977 25.545 -5.083 1.00 191.01 522 LYS A CA 1
ATOM 3627 C C . LYS A 1 527 ? 71.076 26.760 -5.296 1.00 180.11 522 LYS A C 1
ATOM 3628 O O . LYS A 1 527 ? 71.292 27.538 -6.231 1.00 169.93 522 LYS A O 1
ATOM 3634 N N . GLU A 1 528 ? 70.062 26.930 -4.451 1.00 180.77 523 GLU A N 1
ATOM 3635 C CA . GLU A 1 528 ? 68.953 27.835 -4.727 1.00 184.40 523 GLU A CA 1
ATOM 3636 C C . GLU A 1 528 ? 69.035 29.184 -4.018 1.00 174.50 523 GLU A C 1
ATOM 3637 O O . GLU A 1 528 ? 68.260 30.084 -4.358 1.00 167.53 523 GLU A O 1
ATOM 3643 N N . ASN A 1 529 ? 69.927 29.360 -3.046 1.00 176.64 524 ASN A N 1
ATOM 3644 C CA . ASN A 1 529 ? 69.898 30.573 -2.236 1.00 169.46 524 ASN A CA 1
ATOM 3645 C C . ASN A 1 529 ? 70.665 31.699 -2.927 1.00 167.00 524 ASN A C 1
ATOM 3646 O O . ASN A 1 529 ? 71.814 31.522 -3.347 1.00 166.13 524 ASN A O 1
ATOM 3651 N N . THR A 1 530 ? 70.000 32.850 -3.074 1.00 163.59 525 THR A N 1
ATOM 3652 C CA . THR A 1 530 ? 70.563 33.969 -3.826 1.00 162.44 525 THR A CA 1
ATOM 3653 C C . THR A 1 530 ? 71.751 34.592 -3.100 1.00 161.23 525 THR A C 1
ATOM 3654 O O . THR A 1 530 ? 72.733 34.998 -3.737 1.00 158.55 525 THR A O 1
ATOM 3658 N N . LYS A 1 531 ? 71.652 34.710 -1.771 1.00 160.98 526 LYS A N 1
ATOM 3659 C CA . LYS A 1 531 ? 72.672 35.381 -0.969 1.00 153.08 526 LYS A CA 1
ATOM 3660 C C . LYS A 1 531 ? 74.055 34.797 -1.235 1.00 138.81 526 LYS A C 1
ATOM 3661 O O . LYS A 1 531 ? 75.056 35.524 -1.270 1.00 121.52 526 LYS A O 1
ATOM 3667 N N . LEU A 1 532 ? 74.122 33.473 -1.402 1.00 146.18 527 LEU A N 1
ATOM 3668 C CA . LEU A 1 532 ? 75.380 32.792 -1.695 1.00 151.24 527 LEU A CA 1
ATOM 3669 C C . LEU A 1 532 ? 76.017 33.346 -2.965 1.00 161.87 527 LEU A C 1
ATOM 3670 O O . LEU A 1 532 ? 77.193 33.738 -2.972 1.00 160.20 527 LEU A O 1
ATOM 3675 N N . TYR A 1 533 ? 75.256 33.348 -4.064 1.00 174.70 528 TYR A N 1
ATOM 3676 C CA . TYR A 1 533 ? 75.774 33.843 -5.335 1.00 181.22 528 TYR A CA 1
ATOM 3677 C C . TYR A 1 533 ? 76.161 35.312 -5.237 1.00 181.36 528 TYR A C 1
ATOM 3678 O O . TYR A 1 533 ? 77.188 35.726 -5.785 1.00 184.11 528 TYR A O 1
ATOM 3687 N N . LEU A 1 534 ? 75.337 36.119 -4.562 1.00 178.27 529 LEU A N 1
ATOM 3688 C CA . LEU A 1 534 ? 75.645 37.541 -4.420 1.00 174.56 529 LEU A CA 1
ATOM 3689 C C . LEU A 1 534 ? 76.968 37.754 -3.689 1.00 170.02 529 LEU A C 1
ATOM 3690 O O . LEU A 1 534 ? 77.793 38.579 -4.102 1.00 168.78 529 LEU A O 1
ATOM 3695 N N . ASN A 1 535 ? 77.182 37.028 -2.587 1.00 168.09 530 ASN A N 1
ATOM 3696 C CA . ASN A 1 535 ? 78.419 37.193 -1.826 1.00 159.08 530 ASN A CA 1
ATOM 3697 C C . ASN A 1 535 ? 79.629 36.707 -2.623 1.00 156.50 530 ASN A C 1
ATOM 3698 O O . ASN A 1 535 ? 80.685 37.355 -2.614 1.00 149.83 530 ASN A O 1
ATOM 3703 N N . LEU A 1 536 ? 79.499 35.565 -3.310 1.00 156.23 531 LEU A N 1
ATOM 3704 C CA . LEU A 1 536 ? 80.586 35.093 -4.167 1.00 151.81 531 LEU A CA 1
ATOM 3705 C C . LEU A 1 536 ? 80.910 36.122 -5.247 1.00 163.75 531 LEU A C 1
ATOM 3706 O O . LEU A 1 536 ? 82.084 36.354 -5.573 1.00 166.07 531 LEU A O 1
ATOM 3711 N N . LEU A 1 537 ? 79.874 36.723 -5.839 1.00 167.51 532 LEU A N 1
ATOM 3712 C CA . LEU A 1 537 ? 80.075 37.711 -6.892 1.00 164.45 532 LEU A CA 1
ATOM 3713 C C . LEU A 1 537 ? 80.792 38.940 -6.350 1.00 159.68 532 LEU A C 1
ATOM 3714 O O . LEU A 1 537 ? 81.712 39.457 -6.986 1.00 153.32 532 LEU A O 1
ATOM 3719 N N . GLU A 1 538 ? 80.342 39.456 -5.199 1.00 159.40 533 GLU A N 1
ATOM 3720 C CA . GLU A 1 538 ? 81.032 40.578 -4.561 1.00 155.37 533 GLU A CA 1
ATOM 3721 C C . GLU A 1 538 ? 82.497 40.251 -4.302 1.00 149.95 533 GLU A C 1
ATOM 3722 O O . GLU A 1 538 ? 83.385 41.087 -4.530 1.00 154.84 533 GLU A O 1
ATOM 3728 N N . MET A 1 539 ? 82.766 39.031 -3.831 1.00 146.49 534 MET A N 1
ATOM 3729 C CA . MET A 1 539 ? 84.138 38.595 -3.596 1.00 147.28 534 MET A CA 1
ATOM 3730 C C . MET A 1 539 ? 84.956 38.684 -4.878 1.00 148.18 534 MET A C 1
ATOM 3731 O O . MET A 1 539 ? 85.989 39.362 -4.932 1.00 142.19 534 MET A O 1
ATOM 3736 N N . GLU A 1 540 ? 84.515 37.975 -5.918 1.00 154.15 535 GLU A N 1
ATOM 3737 C CA . GLU A 1 540 ? 85.292 37.917 -7.151 1.00 149.65 535 GLU A CA 1
ATOM 3738 C C . GLU A 1 540 ? 85.422 39.301 -7.778 1.00 154.74 535 GLU A C 1
ATOM 3739 O O . GLU A 1 540 ? 86.474 39.651 -8.325 1.00 153.53 535 GLU A O 1
ATOM 3745 N N . TYR A 1 541 ? 84.349 40.092 -7.717 1.00 136.33 536 TYR A N 1
ATOM 3746 C CA . TYR A 1 541 ? 84.358 41.468 -8.198 1.00 146.94 536 TYR A CA 1
ATOM 3747 C C . TYR A 1 541 ? 85.428 42.291 -7.486 1.00 163.22 536 TYR A C 1
ATOM 3748 O O . TYR A 1 541 ? 86.072 43.146 -8.102 1.00 161.52 536 TYR A O 1
ATOM 3757 N N . SER A 1 542 ? 85.655 42.023 -6.195 1.00 177.08 537 SER A N 1
ATOM 3758 C CA . SER A 1 542 ? 86.624 42.814 -5.437 1.00 175.32 537 SER A CA 1
ATOM 3759 C C . SER A 1 542 ? 88.033 42.707 -6.018 1.00 163.38 537 SER A C 1
ATOM 3760 O O . SER A 1 542 ? 88.795 43.681 -5.994 1.00 161.73 537 SER A O 1
ATOM 3763 N N . CYS A 1 543 ? 88.409 41.535 -6.522 1.00 153.71 538 CYS A N 1
ATOM 3764 C CA . CYS A 1 543 ? 89.698 41.399 -7.186 1.00 151.04 538 CYS A CA 1
ATOM 3765 C C . CYS A 1 543 ? 89.668 42.110 -8.545 1.00 154.19 538 CYS A C 1
ATOM 3766 O O . CYS A 1 543 ? 88.638 42.628 -8.984 1.00 155.38 538 CYS A O 1
ATOM 3769 N N . ASP A 1 544 ? 90.821 42.139 -9.212 1.00 153.79 539 ASP A N 1
ATOM 3770 C CA . ASP A 1 544 ? 90.937 42.862 -10.474 1.00 161.43 539 ASP A CA 1
ATOM 3771 C C . ASP A 1 544 ? 90.027 42.238 -11.529 1.00 159.95 539 ASP A C 1
ATOM 3772 O O . ASP A 1 544 ? 89.737 41.039 -11.509 1.00 164.31 539 ASP A O 1
ATOM 3777 N N . LEU A 1 545 ? 89.574 43.075 -12.462 1.00 153.79 540 LEU A N 1
ATOM 3778 C CA . LEU A 1 545 ? 88.691 42.645 -13.543 1.00 142.27 540 LEU A CA 1
ATOM 3779 C C . LEU A 1 545 ? 89.555 42.009 -14.632 1.00 144.51 540 LEU A C 1
ATOM 3780 O O . LEU A 1 545 ? 89.863 42.606 -15.667 1.00 122.40 540 LEU A O 1
ATOM 3785 N N . LYS A 1 546 ? 89.950 40.756 -14.384 1.00 159.94 541 LYS A N 1
ATOM 3786 C CA . LYS A 1 546 ? 90.889 40.061 -15.257 1.00 175.13 541 LYS A CA 1
ATOM 3787 C C . LYS A 1 546 ? 90.889 38.559 -14.972 1.00 181.17 541 LYS A C 1
ATOM 3788 O O . LYS A 1 546 ? 90.281 37.792 -15.726 1.00 182.28 541 LYS A O 1
ATOM 3794 N N . GLN A 1 547 ? 91.591 38.107 -13.925 1.00 189.93 542 GLN A N 1
ATOM 3795 C CA . GLN A 1 547 ? 91.427 36.719 -13.493 1.00 203.09 542 GLN A CA 1
ATOM 3796 C C . GLN A 1 547 ? 89.969 36.475 -13.122 1.00 218.57 542 GLN A C 1
ATOM 3797 O O . GLN A 1 547 ? 89.340 35.491 -13.551 1.00 226.67 542 GLN A O 1
ATOM 3803 N N . ASN A 1 548 ? 89.393 37.405 -12.370 1.00 217.41 543 ASN A N 1
ATOM 3804 C CA . ASN A 1 548 ? 87.983 37.280 -12.092 1.00 217.23 543 ASN A CA 1
ATOM 3805 C C . ASN A 1 548 ? 87.114 37.827 -13.208 1.00 218.59 543 ASN A C 1
ATOM 3806 O O . ASN A 1 548 ? 85.905 37.708 -13.103 1.00 223.83 543 ASN A O 1
ATOM 3811 N N . GLU A 1 549 ? 87.671 38.380 -14.284 1.00 209.15 544 GLU A N 1
ATOM 3812 C CA . GLU A 1 549 ? 86.856 38.532 -15.485 1.00 196.45 544 GLU A CA 1
ATOM 3813 C C . GLU A 1 549 ? 86.246 37.180 -15.856 1.00 174.32 544 GLU A C 1
ATOM 3814 O O . GLU A 1 549 ? 85.022 37.000 -15.847 1.00 164.43 544 GLU A O 1
ATOM 3820 N N . GLU A 1 550 ? 87.107 36.188 -16.109 1.00 171.06 545 GLU A N 1
ATOM 3821 C CA . GLU A 1 550 ? 86.624 34.850 -16.437 1.00 178.56 545 GLU A CA 1
ATOM 3822 C C . GLU A 1 550 ? 85.965 34.183 -15.232 1.00 186.13 545 GLU A C 1
ATOM 3823 O O . GLU A 1 550 ? 84.989 33.437 -15.392 1.00 178.48 545 GLU A O 1
ATOM 3829 N N . ASN A 1 551 ? 86.490 34.408 -14.020 1.00 202.58 546 ASN A N 1
ATOM 3830 C CA . ASN A 1 551 ? 85.868 33.777 -12.852 1.00 204.29 546 ASN A CA 1
ATOM 3831 C C . ASN A 1 551 ? 84.432 34.276 -12.661 1.00 198.72 546 ASN A C 1
ATOM 3832 O O . ASN A 1 551 ? 83.512 33.490 -12.394 1.00 201.01 546 ASN A O 1
ATOM 3837 N N . ILE A 1 552 ? 84.233 35.594 -12.762 1.00 177.16 547 ILE A N 1
ATOM 3838 C CA . ILE A 1 552 ? 82.911 36.207 -12.734 1.00 165.40 547 ILE A CA 1
ATOM 3839 C C . ILE A 1 552 ? 82.044 35.651 -13.851 1.00 173.64 547 ILE A C 1
ATOM 3840 O O . ILE A 1 552 ? 80.837 35.456 -13.678 1.00 174.66 547 ILE A O 1
ATOM 3845 N N . LEU A 1 553 ? 82.624 35.461 -15.040 1.00 173.82 548 LEU A N 1
ATOM 3846 C CA . LEU A 1 553 ? 81.842 34.872 -16.121 1.00 185.16 548 LEU A CA 1
ATOM 3847 C C . LEU A 1 553 ? 81.351 33.481 -15.738 1.00 187.02 548 LEU A C 1
ATOM 3848 O O . LEU A 1 553 ? 80.204 33.127 -16.017 1.00 195.31 548 LEU A O 1
ATOM 3853 N N . ASN A 1 554 ? 82.192 32.691 -15.068 1.00 183.25 549 ASN A N 1
ATOM 3854 C CA . ASN A 1 554 ? 81.758 31.378 -14.587 1.00 187.66 549 ASN A CA 1
ATOM 3855 C C . ASN A 1 554 ? 80.615 31.511 -13.582 1.00 188.13 549 ASN A C 1
ATOM 3856 O O . ASN A 1 554 ? 79.616 30.783 -13.651 1.00 195.05 549 ASN A O 1
ATOM 3861 N N . CYS A 1 555 ? 80.762 32.431 -12.626 1.00 179.90 550 CYS A N 1
ATOM 3862 C CA . CYS A 1 555 ? 79.732 32.634 -11.605 1.00 168.52 550 CYS A CA 1
ATOM 3863 C C . CYS A 1 555 ? 78.403 33.050 -12.234 1.00 160.74 550 CYS A C 1
ATOM 3864 O O . CYS A 1 555 ? 77.352 32.447 -11.973 1.00 154.72 550 CYS A O 1
ATOM 3867 N N . PHE A 1 556 ? 78.434 34.105 -13.050 1.00 162.82 551 PHE A N 1
ATOM 3868 C CA . PHE A 1 556 ? 77.244 34.574 -13.751 1.00 177.20 551 PHE A CA 1
ATOM 3869 C C . PHE A 1 556 ? 76.639 33.471 -14.614 1.00 190.90 551 PHE A C 1
ATOM 3870 O O . PHE A 1 556 ? 75.412 33.349 -14.702 1.00 191.08 551 PHE A O 1
ATOM 3878 N N . ASP A 1 557 ? 77.482 32.716 -15.327 1.00 198.89 552 ASP A N 1
ATOM 3879 C CA . ASP A 1 557 ? 76.996 31.641 -16.185 1.00 207.04 552 ASP A CA 1
ATOM 3880 C C . ASP A 1 557 ? 76.255 30.586 -15.376 1.00 211.72 552 ASP A C 1
ATOM 3881 O O . ASP A 1 557 ? 75.209 30.093 -15.807 1.00 217.65 552 ASP A O 1
ATOM 3886 N N . LYS A 1 558 ? 76.803 30.191 -14.221 1.00 207.20 553 LYS A N 1
ATOM 3887 C CA . LYS A 1 558 ? 76.098 29.228 -13.378 1.00 202.52 553 LYS A CA 1
ATOM 3888 C C . LYS A 1 558 ? 74.789 29.813 -12.867 1.00 191.53 553 LYS A C 1
ATOM 3889 O O . LYS A 1 558 ? 73.769 29.114 -12.787 1.00 196.60 553 LYS A O 1
ATOM 3895 N N . ALA A 1 559 ? 74.792 31.111 -12.559 1.00 182.57 554 ALA A N 1
ATOM 3896 C CA . ALA A 1 559 ? 73.566 31.788 -12.154 1.00 176.25 554 ALA A CA 1
ATOM 3897 C C . ALA A 1 559 ? 72.503 31.688 -13.243 1.00 188.43 554 ALA A C 1
ATOM 3898 O O . ALA A 1 559 ? 71.351 31.327 -12.975 1.00 187.31 554 ALA A O 1
ATOM 3900 N N . ILE A 1 560 ? 72.872 32.030 -14.479 1.00 187.56 555 ILE A N 1
ATOM 3901 C CA . ILE A 1 560 ? 71.896 32.120 -15.560 1.00 189.07 555 ILE A CA 1
ATOM 3902 C C . ILE A 1 560 ? 71.459 30.735 -16.020 1.00 189.08 555 ILE A C 1
ATOM 3903 O O . ILE A 1 560 ? 70.271 30.493 -16.259 1.00 187.47 555 ILE A O 1
ATOM 3908 N N . HIS A 1 561 ? 72.406 29.815 -16.187 1.00 193.79 556 HIS A N 1
ATOM 3909 C CA . HIS A 1 561 ? 72.121 28.457 -16.623 1.00 197.81 556 HIS A CA 1
ATOM 3910 C C . HIS A 1 561 ? 71.722 27.534 -15.468 1.00 198.83 556 HIS A C 1
ATOM 3911 O O . HIS A 1 561 ? 71.665 26.315 -15.667 1.00 193.93 556 HIS A O 1
ATOM 3918 N N . GLY A 1 562 ? 71.439 28.081 -14.283 1.00 209.24 557 GLY A N 1
ATOM 3919 C CA . GLY A 1 562 ? 71.125 27.283 -13.110 1.00 217.01 557 GLY A CA 1
ATOM 3920 C C . GLY A 1 562 ? 69.874 26.426 -13.181 1.00 230.20 557 GLY A C 1
ATOM 3921 O O . GLY A 1 562 ? 69.524 25.760 -12.202 1.00 222.11 557 GLY A O 1
ATOM 3922 N N . SER A 1 563 ? 69.197 26.438 -14.331 1.00 251.31 558 SER A N 1
ATOM 3923 C CA . SER A 1 563 ? 67.934 25.719 -14.526 1.00 258.96 558 SER A CA 1
ATOM 3924 C C . SER A 1 563 ? 66.903 26.114 -13.471 1.00 262.43 558 SER A C 1
ATOM 3925 O O . SER A 1 563 ? 66.106 25.294 -13.009 1.00 267.35 558 SER A O 1
ATOM 3928 N N . LEU A 1 564 ? 66.914 27.394 -13.090 1.00 257.17 559 LEU A N 1
ATOM 3929 C CA . LEU A 1 564 ? 65.944 27.912 -12.138 1.00 249.05 559 LEU A CA 1
ATOM 3930 C C . LEU A 1 564 ? 64.904 28.732 -12.886 1.00 265.57 559 LEU A C 1
ATOM 3931 O O . LEU A 1 564 ? 65.230 29.822 -13.380 1.00 265.36 559 LEU A O 1
ATOM 3936 N N . PRO A 1 565 ? 63.656 28.271 -12.994 1.00 281.19 560 PRO A N 1
ATOM 3937 C CA . PRO A 1 565 ? 62.632 29.063 -13.692 1.00 284.82 560 PRO A CA 1
ATOM 3938 C C . PRO A 1 565 ? 62.212 30.270 -12.873 1.00 280.45 560 PRO A C 1
ATOM 3939 O O . PRO A 1 565 ? 61.039 30.391 -12.505 1.00 285.06 560 PRO A O 1
ATOM 3943 N N . ILE A 1 566 ? 63.146 31.172 -12.586 1.00 268.34 561 ILE A N 1
ATOM 3944 C CA . ILE A 1 566 ? 62.900 32.224 -11.611 1.00 259.17 561 ILE A CA 1
ATOM 3945 C C . ILE A 1 566 ? 63.118 33.589 -12.246 1.00 244.69 561 ILE A C 1
ATOM 3946 O O . ILE A 1 566 ? 63.965 33.768 -13.129 1.00 237.32 561 ILE A O 1
ATOM 3951 N N . LYS A 1 567 ? 62.314 34.553 -11.791 1.00 241.66 562 LYS A N 1
ATOM 3952 C CA . LYS A 1 567 ? 62.595 35.963 -12.029 1.00 229.61 562 LYS A CA 1
ATOM 3953 C C . LYS A 1 567 ? 64.009 36.324 -11.598 1.00 236.82 562 LYS A C 1
ATOM 3954 O O . LYS A 1 567 ? 64.627 37.221 -12.178 1.00 237.85 562 LYS A O 1
ATOM 3960 N N . MET A 1 568 ? 64.514 35.663 -10.551 1.00 243.19 563 MET A N 1
ATOM 3961 C CA . MET A 1 568 ? 65.863 35.929 -10.058 1.00 242.03 563 MET A CA 1
ATOM 3962 C C . MET A 1 568 ? 66.927 35.593 -11.099 1.00 236.81 563 MET A C 1
ATOM 3963 O O . MET A 1 568 ? 67.946 36.288 -11.201 1.00 237.69 563 MET A O 1
ATOM 3968 N N . ARG A 1 569 ? 66.726 34.517 -11.865 1.00 226.44 564 ARG A N 1
ATOM 3969 C CA . ARG A 1 569 ? 67.640 34.216 -12.965 1.00 211.37 564 ARG A CA 1
ATOM 3970 C C . ARG A 1 569 ? 67.660 35.360 -13.977 1.00 203.47 564 ARG A C 1
ATOM 3971 O O . ARG A 1 569 ? 68.715 35.714 -14.523 1.00 193.32 564 ARG A O 1
ATOM 3979 N N . ILE A 1 570 ? 66.500 35.980 -14.204 1.00 209.17 565 ILE A N 1
ATOM 3980 C CA . ILE A 1 570 ? 66.412 37.103 -15.132 1.00 209.80 565 ILE A CA 1
ATOM 3981 C C . ILE A 1 570 ? 67.087 38.342 -14.543 1.00 204.97 565 ILE A C 1
ATOM 3982 O O . ILE A 1 570 ? 67.709 39.127 -15.267 1.00 197.06 565 ILE A O 1
ATOM 3987 N N . THR A 1 571 ? 66.933 38.568 -13.233 1.00 208.93 566 THR A N 1
ATOM 3988 C CA . THR A 1 571 ? 67.657 39.657 -12.574 1.00 203.85 566 THR A CA 1
ATOM 3989 C C . THR A 1 571 ? 69.165 39.459 -12.686 1.00 187.50 566 THR A C 1
ATOM 3990 O O . THR A 1 571 ? 69.927 40.425 -12.826 1.00 179.96 566 THR A O 1
ATOM 3994 N N . PHE A 1 572 ? 69.615 38.209 -12.598 1.00 183.09 567 PHE A N 1
ATOM 3995 C CA . PHE A 1 572 ? 71.034 37.925 -12.763 1.00 183.73 567 PHE A CA 1
ATOM 3996 C C . PHE A 1 572 ? 71.476 38.195 -14.195 1.00 185.29 567 PHE A C 1
ATOM 3997 O O . PHE A 1 572 ? 72.603 38.644 -14.432 1.00 176.31 567 PHE A O 1
ATOM 4005 N N . SER A 1 573 ? 70.607 37.907 -15.166 1.00 192.32 568 SER A N 1
ATOM 4006 C CA . SER A 1 573 ? 70.878 38.329 -16.538 1.00 193.25 568 SER A CA 1
ATOM 4007 C C . SER A 1 573 ? 71.009 39.849 -16.619 1.00 191.89 568 SER A C 1
ATOM 4008 O O . SER A 1 573 ? 71.928 40.374 -17.260 1.00 189.78 568 SER A O 1
ATOM 4011 N N . GLN A 1 574 ? 70.070 40.567 -15.993 1.00 198.18 569 GLN A N 1
ATOM 4012 C CA . GLN A 1 574 ? 70.138 42.026 -15.899 1.00 203.67 569 GLN A CA 1
ATOM 4013 C C . GLN A 1 574 ? 71.500 42.489 -15.411 1.00 194.30 569 GLN A C 1
ATOM 4014 O O . GLN A 1 574 ? 72.102 43.406 -15.976 1.00 192.38 569 GLN A O 1
ATOM 4020 N N . ARG A 1 575 ? 71.982 41.884 -14.332 1.00 187.28 570 ARG A N 1
ATOM 4021 C CA . ARG A 1 575 ? 73.196 42.381 -13.697 1.00 186.81 570 ARG A CA 1
ATOM 4022 C C . ARG A 1 575 ? 74.446 41.943 -14.451 1.00 179.60 570 ARG A C 1
ATOM 4023 O O . ARG A 1 575 ? 75.446 42.666 -14.447 1.00 175.69 570 ARG A O 1
ATOM 4031 N N . LYS A 1 576 ? 74.406 40.782 -15.109 1.00 177.99 571 LYS A N 1
ATOM 4032 C CA . LYS A 1 576 ? 75.451 40.436 -16.069 1.00 169.47 571 LYS A CA 1
ATOM 4033 C C . LYS A 1 576 ? 75.533 41.484 -17.177 1.00 170.29 571 LYS A C 1
ATOM 4034 O O . LYS A 1 576 ? 76.628 41.897 -17.580 1.00 160.68 571 LYS A O 1
ATOM 4040 N N . VAL A 1 577 ? 74.376 41.919 -17.686 1.00 174.82 572 VAL A N 1
ATOM 4041 C CA . VAL A 1 577 ? 74.347 42.959 -18.713 1.00 173.87 572 VAL A CA 1
ATOM 4042 C C . VAL A 1 577 ? 74.914 44.267 -18.171 1.00 171.10 572 VAL A C 1
ATOM 4043 O O . VAL A 1 577 ? 75.707 44.938 -18.839 1.00 165.64 572 VAL A O 1
ATOM 4047 N N . GLU A 1 578 ? 74.446 44.688 -16.990 1.00 176.95 573 GLU A N 1
ATOM 4048 C CA . GLU A 1 578 ? 74.938 45.924 -16.381 1.00 182.53 573 GLU A CA 1
ATOM 4049 C C . GLU A 1 578 ? 76.451 45.878 -16.203 1.00 170.46 573 GLU A C 1
ATOM 4050 O O . GLU A 1 578 ? 77.152 46.861 -16.480 1.00 172.48 573 GLU A O 1
ATOM 4056 N N . PHE A 1 579 ? 76.966 44.737 -15.739 1.00 158.36 574 PHE A N 1
ATOM 4057 C CA . PHE A 1 579 ? 78.403 44.518 -15.631 1.00 145.43 574 PHE A CA 1
ATOM 4058 C C . PHE A 1 579 ? 79.076 44.731 -16.980 1.00 149.08 574 PHE A C 1
ATOM 4059 O O . PHE A 1 579 ? 79.976 45.567 -17.121 1.00 143.51 574 PHE A O 1
ATOM 4067 N N . LEU A 1 580 ? 78.666 43.944 -17.979 1.00 151.20 575 LEU A N 1
ATOM 4068 C CA . LEU A 1 580 ? 79.336 43.959 -19.274 1.00 145.38 575 LEU A CA 1
ATOM 4069 C C . LEU A 1 580 ? 79.298 45.348 -19.908 1.00 140.93 575 LEU A C 1
ATOM 4070 O O . LEU A 1 580 ? 80.270 45.775 -20.543 1.00 131.63 575 LEU A O 1
ATOM 4075 N N . GLU A 1 581 ? 78.165 46.045 -19.794 1.00 144.21 576 GLU A N 1
ATOM 4076 C CA . GLU A 1 581 ? 78.092 47.424 -20.267 1.00 147.79 576 GLU A CA 1
ATOM 4077 C C . GLU A 1 581 ? 79.073 48.309 -19.507 1.00 149.31 576 GLU A C 1
ATOM 4078 O O . GLU A 1 581 ? 79.732 49.173 -20.097 1.00 135.91 576 GLU A O 1
ATOM 4084 N N . ASP A 1 582 ? 79.167 48.121 -18.188 1.00 167.29 577 ASP A N 1
ATOM 4085 C CA . ASP A 1 582 ? 80.149 48.857 -17.396 1.00 176.27 577 ASP A CA 1
ATOM 4086 C C . ASP A 1 582 ? 81.573 48.476 -17.777 1.00 175.67 577 ASP A C 1
ATOM 4087 O O . ASP A 1 582 ? 82.427 49.347 -17.970 1.00 175.41 577 ASP A O 1
ATOM 4092 N N . PHE A 1 583 ? 81.859 47.183 -17.876 1.00 179.15 578 PHE A N 1
ATOM 4093 C CA . PHE A 1 583 ? 83.195 46.740 -18.252 1.00 184.37 578 PHE A CA 1
ATOM 4094 C C . PHE A 1 583 ? 83.058 45.615 -19.264 1.00 193.50 578 PHE A C 1
ATOM 4095 O O . PHE A 1 583 ? 82.448 44.583 -18.967 1.00 196.68 578 PHE A O 1
ATOM 4103 N N . GLY A 1 584 ? 83.652 45.799 -20.439 1.00 195.12 579 GLY A N 1
ATOM 4104 C CA . GLY A 1 584 ? 83.557 44.803 -21.485 1.00 180.44 579 GLY A CA 1
ATOM 4105 C C . GLY A 1 584 ? 84.825 44.667 -22.294 1.00 167.41 579 GLY A C 1
ATOM 4106 O O . GLY A 1 584 ? 85.441 45.663 -22.682 1.00 157.36 579 GLY A O 1
ATOM 4107 N N . SER A 1 585 ? 85.235 43.426 -22.542 1.00 168.31 580 SER A N 1
ATOM 4108 C CA . SER A 1 585 ? 86.397 43.187 -23.389 1.00 180.08 580 SER A CA 1
ATOM 4109 C C . SER A 1 585 ? 86.071 43.460 -24.854 1.00 201.63 580 SER A C 1
ATOM 4110 O O . SER A 1 585 ? 86.697 44.312 -25.496 1.00 207.83 580 SER A O 1
ATOM 4113 N N . ASP A 1 586 ? 85.071 42.759 -25.390 1.00 208.99 581 ASP A N 1
ATOM 4114 C CA . ASP A 1 586 ? 84.606 42.925 -26.762 1.00 207.64 581 ASP A CA 1
ATOM 4115 C C . ASP A 1 586 ? 83.089 42.804 -26.798 1.00 188.81 581 ASP A C 1
ATOM 4116 O O . ASP A 1 586 ? 82.506 41.985 -26.080 1.00 186.20 581 ASP A O 1
ATOM 4121 N N . VAL A 1 587 ? 82.461 43.632 -27.638 1.00 192.70 582 VAL A N 1
ATOM 4122 C CA . VAL A 1 587 ? 81.006 43.775 -27.633 1.00 186.20 582 VAL A CA 1
ATOM 4123 C C . VAL A 1 587 ? 80.319 42.441 -27.889 1.00 202.94 582 VAL A C 1
ATOM 4124 O O . VAL A 1 587 ? 79.232 42.183 -27.361 1.00 202.75 582 VAL A O 1
ATOM 4128 N N . ASN A 1 588 ? 80.926 41.589 -28.723 1.00 209.56 583 ASN A N 1
ATOM 4129 C CA . ASN A 1 588 ? 80.358 40.287 -29.071 1.00 220.92 583 ASN A CA 1
ATOM 4130 C C . ASN A 1 588 ? 79.729 39.575 -27.874 1.00 219.37 583 ASN A C 1
ATOM 4131 O O . ASN A 1 588 ? 78.611 39.053 -27.959 1.00 218.96 583 ASN A O 1
ATOM 4136 N N . LYS A 1 589 ? 80.446 39.539 -26.747 1.00 218.86 584 LYS A N 1
ATOM 4137 C CA . LYS A 1 589 ? 79.902 38.932 -25.535 1.00 219.32 584 LYS A CA 1
ATOM 4138 C C . LYS A 1 589 ? 78.678 39.686 -25.026 1.00 214.36 584 LYS A C 1
ATOM 4139 O O . LYS A 1 589 ? 77.697 39.067 -24.602 1.00 223.12 584 LYS A O 1
ATOM 4145 N N . LEU A 1 590 ? 78.733 41.023 -25.015 1.00 190.89 585 LEU A N 1
ATOM 4146 C CA . LEU A 1 590 ? 77.582 41.810 -24.572 1.00 172.28 585 LEU A CA 1
ATOM 4147 C C . LEU A 1 590 ? 76.357 41.528 -25.439 1.00 166.05 585 LEU A C 1
ATOM 4148 O O . LEU A 1 590 ? 75.231 41.436 -24.936 1.00 160.61 585 LEU A O 1
ATOM 4153 N N . LEU A 1 591 ? 76.560 41.380 -26.747 1.00 165.49 586 LEU A N 1
ATOM 4154 C CA . LEU A 1 591 ? 75.440 41.138 -27.648 1.00 178.40 586 LEU A CA 1
ATOM 4155 C C . LEU A 1 591 ? 74.888 39.727 -27.464 1.00 182.27 586 LEU A C 1
ATOM 4156 O O . LEU A 1 591 ? 73.668 39.533 -27.443 1.00 185.04 586 LEU A O 1
ATOM 4161 N N . ASN A 1 592 ? 75.770 38.726 -27.366 1.00 183.86 587 ASN A N 1
ATOM 4162 C CA . ASN A 1 592 ? 75.315 37.365 -27.086 1.00 192.61 587 ASN A CA 1
ATOM 4163 C C . ASN A 1 592 ? 74.561 37.300 -25.760 1.00 186.36 587 ASN A C 1
ATOM 4164 O O . ASN A 1 592 ? 73.558 36.582 -25.637 1.00 181.73 587 ASN A O 1
ATOM 4169 N N . ALA A 1 593 ? 75.022 38.057 -24.759 1.00 186.40 588 ALA A N 1
ATOM 4170 C CA . ALA A 1 593 ? 74.318 38.136 -23.484 1.00 181.17 588 ALA A CA 1
ATOM 4171 C C . ALA A 1 593 ? 72.943 38.770 -23.652 1.00 199.79 588 ALA A C 1
ATOM 4172 O O . ALA A 1 593 ? 71.967 38.319 -23.046 1.00 203.66 588 ALA A O 1
ATOM 4174 N N . TYR A 1 594 ? 72.858 39.848 -24.436 1.00 209.38 589 TYR A N 1
ATOM 4175 C CA . TYR A 1 594 ? 71.569 40.485 -24.688 1.00 222.47 589 TYR A CA 1
ATOM 4176 C C . TYR A 1 594 ? 70.609 39.524 -25.385 1.00 234.80 589 TYR A C 1
ATOM 4177 O O . TYR A 1 594 ? 69.411 39.488 -25.072 1.00 241.56 589 TYR A O 1
ATOM 4186 N N . ASP A 1 595 ? 71.127 38.726 -26.322 1.00 238.84 590 ASP A N 1
ATOM 4187 C CA . ASP A 1 595 ? 70.306 37.725 -27.002 1.00 240.94 590 ASP A CA 1
ATOM 4188 C C . ASP A 1 595 ? 69.792 36.676 -26.022 1.00 239.71 590 ASP A C 1
ATOM 4189 O O . ASP A 1 595 ? 68.604 36.330 -26.032 1.00 244.30 590 ASP A O 1
ATOM 4194 N N . GLU A 1 596 ? 70.685 36.131 -25.187 1.00 232.14 591 GLU A N 1
ATOM 4195 C CA . GLU A 1 596 ? 70.260 35.162 -24.177 1.00 227.15 591 GLU A CA 1
ATOM 4196 C C . GLU A 1 596 ? 69.225 35.768 -23.235 1.00 212.50 591 GLU A C 1
ATOM 4197 O O . GLU A 1 596 ? 68.264 35.097 -22.835 1.00 211.28 591 GLU A O 1
ATOM 4203 N N . HIS A 1 597 ? 69.421 37.031 -22.853 1.00 202.45 592 HIS A N 1
ATOM 4204 C CA . HIS A 1 597 ? 68.485 37.711 -21.965 1.00 201.44 592 HIS A CA 1
ATOM 4205 C C . HIS A 1 597 ? 67.099 37.785 -22.593 1.00 210.61 592 HIS A C 1
ATOM 4206 O O . HIS A 1 597 ? 66.093 37.483 -21.942 1.00 208.26 592 HIS A O 1
ATOM 4213 N N . GLN A 1 598 ? 67.028 38.249 -23.844 1.00 218.66 593 GLN A N 1
ATOM 4214 C CA . GLN A 1 598 ? 65.746 38.311 -24.543 1.00 232.27 593 GLN A CA 1
ATOM 4215 C C . GLN A 1 598 ? 65.118 36.923 -24.651 1.00 245.76 593 GLN A C 1
ATOM 4216 O O . GLN A 1 598 ? 63.900 36.764 -24.479 1.00 256.66 593 GLN A O 1
ATOM 4222 N N . THR A 1 599 ? 65.935 35.912 -24.962 1.00 244.25 594 THR A N 1
ATOM 4223 C CA . THR A 1 599 ? 65.452 34.537 -25.049 1.00 244.83 594 THR A CA 1
ATOM 4224 C C . THR A 1 599 ? 64.790 34.101 -23.748 1.00 240.38 594 THR A C 1
ATOM 4225 O O . THR A 1 599 ? 63.706 33.503 -23.750 1.00 246.78 594 THR A O 1
ATOM 4229 N N . LEU A 1 600 ? 65.443 34.387 -22.624 1.00 227.26 595 LEU A N 1
ATOM 4230 C CA . LEU A 1 600 ? 64.890 34.007 -21.329 1.00 218.93 595 LEU A CA 1
ATOM 4231 C C . LEU A 1 600 ? 63.643 34.819 -20.994 1.00 210.94 595 LEU A C 1
ATOM 4232 O O . LEU A 1 600 ? 62.708 34.293 -20.380 1.00 213.35 595 LEU A O 1
ATOM 4237 N N . LEU A 1 601 ? 63.625 36.108 -21.351 1.00 202.51 596 LEU A N 1
ATOM 4238 C CA . LEU A 1 601 ? 62.414 36.911 -21.188 1.00 198.61 596 LEU A CA 1
ATOM 4239 C C . LEU A 1 601 ? 61.235 36.224 -21.863 1.00 210.09 596 LEU A C 1
ATOM 4240 O O . LEU A 1 601 ? 60.167 36.035 -21.262 1.00 207.11 596 LEU A O 1
ATOM 4245 N N . LYS A 1 602 ? 61.437 35.811 -23.116 1.00 222.43 597 LYS A N 1
ATOM 4246 C CA . LYS A 1 602 ? 60.376 35.166 -23.882 1.00 235.59 597 LYS A CA 1
ATOM 4247 C C . LYS A 1 602 ? 59.960 33.848 -23.239 1.00 253.69 597 LYS A C 1
ATOM 4248 O O . LYS A 1 602 ? 58.765 33.587 -23.049 1.00 262.98 597 LYS A O 1
ATOM 4254 N N . GLU A 1 603 ? 60.937 32.990 -22.923 1.00 256.96 598 GLU A N 1
ATOM 4255 C CA . GLU A 1 603 ? 60.615 31.677 -22.367 1.00 257.47 598 GLU A CA 1
ATOM 4256 C C . GLU A 1 603 ? 59.878 31.808 -21.038 1.00 258.45 598 GLU A C 1
ATOM 4257 O O . GLU A 1 603 ? 58.955 31.035 -20.753 1.00 262.95 598 GLU A O 1
ATOM 4263 N N . GLN A 1 604 ? 60.282 32.768 -20.202 1.00 254.93 599 GLN A N 1
ATOM 4264 C CA . GLN A 1 604 ? 59.570 33.024 -18.955 1.00 253.42 599 GLN A CA 1
ATOM 4265 C C . GLN A 1 604 ? 58.138 33.466 -19.227 1.00 265.95 599 GLN A C 1
ATOM 4266 O O . GLN A 1 604 ? 57.195 32.995 -18.579 1.00 270.32 599 GLN A O 1
ATOM 4272 N N . ASP A 1 605 ? 57.957 34.383 -20.185 1.00 271.00 600 ASP A N 1
ATOM 4273 C CA . ASP A 1 605 ? 56.618 34.874 -20.497 1.00 273.70 600 ASP A CA 1
ATOM 4274 C C . ASP A 1 605 ? 55.720 33.768 -21.039 1.00 269.58 600 ASP A C 1
ATOM 4275 O O . ASP A 1 605 ? 54.497 33.825 -20.866 1.00 275.25 600 ASP A O 1
ATOM 4280 N N . THR A 1 606 ? 56.299 32.768 -21.711 1.00 247.37 601 THR A N 1
ATOM 4281 C CA . THR A 1 606 ? 55.498 31.655 -22.215 1.00 231.28 601 THR A CA 1
ATOM 4282 C C . THR A 1 606 ? 54.793 30.929 -21.073 1.00 234.07 601 THR A C 1
ATOM 4283 O O . THR A 1 606 ? 53.586 30.667 -21.138 1.00 237.71 601 THR A O 1
ATOM 4287 N N . LEU A 1 607 ? 55.539 30.581 -20.027 1.00 227.95 602 LEU A N 1
ATOM 4288 C CA . LEU A 1 607 ? 55.035 29.790 -18.906 1.00 219.44 602 LEU A CA 1
ATOM 4289 C C . LEU A 1 607 ? 53.925 30.493 -18.119 1.00 221.06 602 LEU A C 1
ATOM 4290 O O . LEU A 1 607 ? 53.535 31.619 -18.429 1.00 225.02 602 LEU A O 1
ATOM 4295 N N . ASP B 1 79 ? 55.327 84.406 -51.225 1.00 188.69 74 ASP B N 1
ATOM 4296 C CA . ASP B 1 79 ? 53.871 84.351 -51.267 1.00 186.49 74 ASP B CA 1
ATOM 4297 C C . ASP B 1 79 ? 53.396 82.945 -50.911 1.00 180.25 74 ASP B C 1
ATOM 4298 O O . ASP B 1 79 ? 53.811 81.964 -51.529 1.00 181.02 74 ASP B O 1
ATOM 4303 N N . PHE B 1 80 ? 52.513 82.850 -49.924 1.00 169.15 75 PHE B N 1
ATOM 4304 C CA . PHE B 1 80 ? 52.070 81.577 -49.390 1.00 149.07 75 PHE B CA 1
ATOM 4305 C C . PHE B 1 80 ? 50.616 81.685 -48.993 1.00 141.27 75 PHE B C 1
ATOM 4306 O O . PHE B 1 80 ? 50.106 82.807 -48.799 1.00 145.34 75 PHE B O 1
ATOM 4314 N N . PRO B 1 81 ? 49.896 80.580 -48.867 1.00 133.70 76 PRO B N 1
ATOM 4315 C CA . PRO B 1 81 ? 48.525 80.631 -48.362 1.00 137.71 76 PRO B CA 1
ATOM 4316 C C . PRO B 1 81 ? 48.530 80.985 -46.888 1.00 149.96 76 PRO B C 1
ATOM 4317 O O . PRO B 1 81 ? 49.559 80.819 -46.212 1.00 160.28 76 PRO B O 1
ATOM 4321 N N . PRO B 1 82 ? 47.411 81.475 -46.338 1.00 148.90 77 PRO B N 1
ATOM 4322 C CA . PRO B 1 82 ? 47.455 82.022 -44.973 1.00 144.77 77 PRO B CA 1
ATOM 4323 C C . PRO B 1 82 ? 47.812 80.994 -43.909 1.00 133.41 77 PRO B C 1
ATOM 4324 O O . PRO B 1 82 ? 48.919 81.030 -43.363 1.00 134.14 77 PRO B O 1
ATOM 4328 N N . GLU B 1 83 ? 46.896 80.071 -43.611 1.00 126.91 78 GLU B N 1
ATOM 4329 C CA . GLU B 1 83 ? 47.037 79.181 -42.463 1.00 125.43 78 GLU B CA 1
ATOM 4330 C C . GLU B 1 83 ? 48.217 78.217 -42.593 1.00 118.38 78 GLU B C 1
ATOM 4331 O O . GLU B 1 83 ? 48.448 77.420 -41.669 1.00 119.16 78 GLU B O 1
ATOM 4337 N N . PHE B 1 84 ? 48.976 78.307 -43.691 1.00 115.64 79 PHE B N 1
ATOM 4338 C CA . PHE B 1 84 ? 50.067 77.374 -43.961 1.00 123.09 79 PHE B CA 1
ATOM 4339 C C . PHE B 1 84 ? 50.950 77.195 -42.736 1.00 125.91 79 PHE B C 1
ATOM 4340 O O . PHE B 1 84 ? 51.084 76.084 -42.204 1.00 118.34 79 PHE B O 1
ATOM 4348 N N . GLU B 1 85 ? 51.535 78.303 -42.263 1.00 129.13 80 GLU B N 1
ATOM 4349 C CA . GLU B 1 85 ? 52.469 78.276 -41.143 1.00 128.60 80 GLU B CA 1
ATOM 4350 C C . GLU B 1 85 ? 51.949 77.386 -40.025 1.00 114.03 80 GLU B C 1
ATOM 4351 O O . GLU B 1 85 ? 52.657 76.492 -39.543 1.00 105.09 80 GLU B O 1
ATOM 4357 N N . LYS B 1 86 ? 50.675 77.569 -39.667 1.00 107.31 81 LYS B N 1
ATOM 4358 C CA . LYS B 1 86 ? 50.094 76.827 -38.556 1.00 103.44 81 LYS B CA 1
ATOM 4359 C C . LYS B 1 86 ? 50.319 75.333 -38.745 1.00 116.25 81 LYS B C 1
ATOM 4360 O O . LYS B 1 86 ? 50.999 74.684 -37.938 1.00 128.52 81 LYS B O 1
ATOM 4366 N N . PHE B 1 87 ? 49.817 74.791 -39.858 1.00 118.54 82 PHE B N 1
ATOM 4367 C CA . PHE B 1 87 ? 49.973 73.367 -40.130 1.00 115.24 82 PHE B CA 1
ATOM 4368 C C . PHE B 1 87 ? 51.441 72.978 -40.066 1.00 120.44 82 PHE B C 1
ATOM 4369 O O . PHE B 1 87 ? 51.820 72.002 -39.403 1.00 127.82 82 PHE B O 1
ATOM 4377 N N . TRP B 1 88 ? 52.291 73.770 -40.722 1.00 120.83 83 TRP B N 1
ATOM 4378 C CA . TRP B 1 88 ? 53.703 73.423 -40.790 1.00 135.42 83 TRP B CA 1
ATOM 4379 C C . TRP B 1 88 ? 54.317 73.385 -39.397 1.00 137.65 83 TRP B C 1
ATOM 4380 O O . TRP B 1 88 ? 55.137 72.507 -39.095 1.00 130.73 83 TRP B O 1
ATOM 4391 N N . LYS B 1 89 ? 53.900 74.300 -38.514 1.00 146.71 84 LYS B N 1
ATOM 4392 C CA . LYS B 1 89 ? 54.475 74.297 -37.173 1.00 147.04 84 LYS B CA 1
ATOM 4393 C C . LYS B 1 89 ? 54.224 72.958 -36.495 1.00 138.14 84 LYS B C 1
ATOM 4394 O O . LYS B 1 89 ? 55.117 72.416 -35.829 1.00 148.22 84 LYS B O 1
ATOM 4400 N N . THR B 1 90 ? 53.037 72.381 -36.707 1.00 115.35 85 THR B N 1
ATOM 4401 C CA . THR B 1 90 ? 52.748 71.062 -36.159 1.00 104.33 85 THR B CA 1
ATOM 4402 C C . THR B 1 90 ? 53.841 70.069 -36.525 1.00 111.12 85 THR B C 1
ATOM 4403 O O . THR B 1 90 ? 54.422 69.415 -35.651 1.00 126.57 85 THR B O 1
ATOM 4407 N N . VAL B 1 91 ? 54.173 69.979 -37.815 1.00 106.30 86 VAL B N 1
ATOM 4408 C CA . VAL B 1 91 ? 55.233 69.057 -38.208 1.00 112.66 86 VAL B CA 1
ATOM 4409 C C . VAL B 1 91 ? 56.593 69.602 -37.792 1.00 115.49 86 VAL B C 1
ATOM 4410 O O . VAL B 1 91 ? 57.522 68.829 -37.526 1.00 111.11 86 VAL B O 1
ATOM 4414 N N . GLU B 1 92 ? 56.758 70.929 -37.791 1.00 123.52 87 GLU B N 1
ATOM 4415 C CA . GLU B 1 92 ? 57.936 71.527 -37.170 1.00 137.02 87 GLU B CA 1
ATOM 4416 C C . GLU B 1 92 ? 58.097 71.035 -35.734 1.00 135.32 87 GLU B C 1
ATOM 4417 O O . GLU B 1 92 ? 59.220 70.941 -35.225 1.00 121.74 87 GLU B O 1
ATOM 4423 N N . MET B 1 93 ? 56.984 70.715 -35.070 1.00 142.68 88 MET B N 1
ATOM 4424 C CA . MET B 1 93 ? 57.031 70.193 -33.710 1.00 143.14 88 MET B CA 1
ATOM 4425 C C . MET B 1 93 ? 57.416 68.715 -33.704 1.00 143.92 88 MET B C 1
ATOM 4426 O O . MET B 1 93 ? 58.483 68.340 -33.206 1.00 157.71 88 MET B O 1
ATOM 4431 N N . ASN B 1 94 ? 56.571 67.866 -34.285 1.00 135.50 89 ASN B N 1
ATOM 4432 C CA . ASN B 1 94 ? 56.712 66.413 -34.197 1.00 137.31 89 ASN B CA 1
ATOM 4433 C C . ASN B 1 94 ? 56.542 65.830 -35.591 1.00 148.06 89 ASN B C 1
ATOM 4434 O O . ASN B 1 94 ? 55.414 65.560 -36.028 1.00 160.28 89 ASN B O 1
ATOM 4439 N N . PRO B 1 95 ? 57.638 65.666 -36.340 1.00 146.09 90 PRO B N 1
ATOM 4440 C CA . PRO B 1 95 ? 57.539 65.154 -37.716 1.00 137.33 90 PRO B CA 1
ATOM 4441 C C . PRO B 1 95 ? 56.791 63.833 -37.840 1.00 139.47 90 PRO B C 1
ATOM 4442 O O . PRO B 1 95 ? 56.315 63.500 -38.930 1.00 145.37 90 PRO B O 1
ATOM 4446 N N . GLN B 1 96 ? 56.692 63.060 -36.755 1.00 138.86 91 GLN B N 1
ATOM 4447 C CA . GLN B 1 96 ? 55.977 61.790 -36.804 1.00 131.84 91 GLN B CA 1
ATOM 4448 C C . GLN B 1 96 ? 54.465 61.935 -36.674 1.00 123.68 91 GLN B C 1
ATOM 4449 O O . GLN B 1 96 ? 53.764 60.918 -36.711 1.00 117.81 91 GLN B O 1
ATOM 4455 N N . ASP B 1 97 ? 53.940 63.148 -36.496 1.00 122.10 92 ASP B N 1
ATOM 4456 C CA . ASP B 1 97 ? 52.493 63.349 -36.432 1.00 122.61 92 ASP B CA 1
ATOM 4457 C C . ASP B 1 97 ? 51.975 63.186 -37.858 1.00 115.57 92 ASP B C 1
ATOM 4458 O O . ASP B 1 97 ? 51.729 64.155 -38.580 1.00 103.06 92 ASP B O 1
ATOM 4463 N N . PHE B 1 98 ? 51.903 61.925 -38.298 1.00 126.09 93 PHE B N 1
ATOM 4464 C CA . PHE B 1 98 ? 51.356 61.602 -39.616 1.00 117.15 93 PHE B CA 1
ATOM 4465 C C . PHE B 1 98 ? 50.060 62.354 -39.873 1.00 102.47 93 PHE B C 1
ATOM 4466 O O . PHE B 1 98 ? 49.857 62.921 -40.954 1.00 100.89 93 PHE B O 1
ATOM 4474 N N . THR B 1 99 ? 49.150 62.317 -38.898 1.00 84.36 94 THR B N 1
ATOM 4475 C CA . THR B 1 99 ? 47.906 63.067 -38.995 1.00 92.41 94 THR B CA 1
ATOM 4476 C C . THR B 1 99 ? 48.161 64.537 -39.310 1.00 105.89 94 THR B C 1
ATOM 4477 O O . THR B 1 99 ? 47.451 65.142 -40.125 1.00 116.54 94 THR B O 1
ATOM 4481 N N . GLY B 1 100 ? 49.196 65.118 -38.704 1.00 112.22 95 GLY B N 1
ATOM 4482 C CA . GLY B 1 100 ? 49.539 66.495 -39.021 1.00 119.97 95 GLY B CA 1
ATOM 4483 C C . GLY B 1 100 ? 49.853 66.664 -40.491 1.00 110.65 95 GLY B C 1
ATOM 4484 O O . GLY B 1 100 ? 49.386 67.608 -41.141 1.00 109.96 95 GLY B O 1
ATOM 4485 N N . TRP B 1 101 ? 50.650 65.745 -41.041 1.00 103.83 96 TRP B N 1
ATOM 4486 C CA . TRP B 1 101 ? 50.885 65.750 -42.477 1.00 105.05 96 TRP B CA 1
ATOM 4487 C C . TRP B 1 101 ? 49.573 65.705 -43.249 1.00 99.82 96 TRP B C 1
ATOM 4488 O O . TRP B 1 101 ? 49.252 66.633 -43.992 1.00 81.79 96 TRP B O 1
ATOM 4499 N N . VAL B 1 102 ? 48.815 64.619 -43.092 1.00 92.53 97 VAL B N 1
ATOM 4500 C CA . VAL B 1 102 ? 47.587 64.388 -43.847 1.00 89.15 97 VAL B CA 1
ATOM 4501 C C . VAL B 1 102 ? 46.755 65.663 -43.889 1.00 94.31 97 VAL B C 1
ATOM 4502 O O . VAL B 1 102 ? 46.264 66.068 -44.954 1.00 124.43 97 VAL B O 1
ATOM 4506 N N . TYR B 1 103 ? 46.602 66.313 -42.732 1.00 82.03 98 TYR B N 1
ATOM 4507 C CA . TYR B 1 103 ? 45.864 67.573 -42.702 1.00 103.86 98 TYR B CA 1
ATOM 4508 C C . TYR B 1 103 ? 46.551 68.630 -43.566 1.00 117.68 98 TYR B C 1
ATOM 4509 O O . TYR B 1 103 ? 45.902 69.290 -44.392 1.00 125.80 98 TYR B O 1
ATOM 4518 N N . LEU B 1 104 ? 47.873 68.786 -43.403 1.00 117.24 99 LEU B N 1
ATOM 4519 C CA . LEU B 1 104 ? 48.625 69.766 -44.191 1.00 108.89 99 LEU B CA 1
ATOM 4520 C C . LEU B 1 104 ? 48.475 69.525 -45.692 1.00 123.33 99 LEU B C 1
ATOM 4521 O O . LEU B 1 104 ? 48.380 70.474 -46.478 1.00 139.91 99 LEU B O 1
ATOM 4526 N N . LEU B 1 105 ? 48.502 68.262 -46.111 1.00 115.44 100 LEU B N 1
ATOM 4527 C CA . LEU B 1 105 ? 48.514 67.927 -47.531 1.00 97.66 100 LEU B CA 1
ATOM 4528 C C . LEU B 1 105 ? 47.142 68.124 -48.169 1.00 106.26 100 LEU B C 1
ATOM 4529 O O . LEU B 1 105 ? 47.049 68.683 -49.272 1.00 112.70 100 LEU B O 1
ATOM 4534 N N . GLN B 1 106 ? 46.064 67.681 -47.508 1.00 112.55 101 GLN B N 1
ATOM 4535 C CA . GLN B 1 106 ? 44.741 68.035 -48.019 1.00 114.49 101 GLN B CA 1
ATOM 4536 C C . GLN B 1 106 ? 44.606 69.551 -48.096 1.00 108.19 101 GLN B C 1
ATOM 4537 O O . GLN B 1 106 ? 44.021 70.090 -49.047 1.00 108.54 101 GLN B O 1
ATOM 4543 N N . TYR B 1 107 ? 45.159 70.254 -47.100 1.00 116.25 102 TYR B N 1
ATOM 4544 C CA . TYR B 1 107 ? 45.156 71.713 -47.104 1.00 121.74 102 TYR B CA 1
ATOM 4545 C C . TYR B 1 107 ? 45.832 72.271 -48.355 1.00 115.27 102 TYR B C 1
ATOM 4546 O O . TYR B 1 107 ? 45.261 73.118 -49.057 1.00 125.45 102 TYR B O 1
ATOM 4555 N N . VAL B 1 108 ? 47.077 71.857 -48.616 1.00 95.60 103 VAL B N 1
ATOM 4556 C CA . VAL B 1 108 ? 47.828 72.467 -49.711 1.00 109.48 103 VAL B CA 1
ATOM 4557 C C . VAL B 1 108 ? 47.185 72.129 -51.051 1.00 117.30 103 VAL B C 1
ATOM 4558 O O . VAL B 1 108 ? 47.197 72.949 -51.978 1.00 113.16 103 VAL B O 1
ATOM 4562 N N . GLU B 1 109 ? 46.637 70.915 -51.188 1.00 107.95 104 GLU B N 1
ATOM 4563 C CA . GLU B 1 109 ? 45.851 70.597 -52.378 1.00 91.60 104 GLU B CA 1
ATOM 4564 C C . GLU B 1 109 ? 44.706 71.592 -52.551 1.00 93.88 104 GLU B C 1
ATOM 4565 O O . GLU B 1 109 ? 44.627 72.295 -53.565 1.00 108.74 104 GLU B O 1
ATOM 4571 N N . GLN B 1 110 ? 43.798 71.656 -51.567 1.00 96.04 105 GLN B N 1
ATOM 4572 C CA . GLN B 1 110 ? 42.617 72.511 -51.702 1.00 107.79 105 GLN B CA 1
ATOM 4573 C C . GLN B 1 110 ? 42.999 73.964 -51.964 1.00 116.04 105 GLN B C 1
ATOM 4574 O O . GLN B 1 110 ? 42.225 74.709 -52.574 1.00 128.63 105 GLN B O 1
ATOM 4580 N N . GLU B 1 111 ? 44.170 74.398 -51.492 1.00 116.26 106 GLU B N 1
ATOM 4581 C CA . GLU B 1 111 ? 44.600 75.761 -51.789 1.00 132.64 106 GLU B CA 1
ATOM 4582 C C . GLU B 1 111 ? 45.253 75.857 -53.161 1.00 132.74 106 GLU B C 1
ATOM 4583 O O . GLU B 1 111 ? 45.094 76.869 -53.854 1.00 132.09 106 GLU B O 1
ATOM 4589 N N . ASN B 1 112 ? 45.992 74.821 -53.559 1.00 130.89 107 ASN B N 1
ATOM 4590 C CA . ASN B 1 112 ? 46.653 74.755 -54.863 1.00 138.31 107 ASN B CA 1
ATOM 4591 C C . ASN B 1 112 ? 47.668 75.888 -55.025 1.00 134.51 107 ASN B C 1
ATOM 4592 O O . ASN B 1 112 ? 47.614 76.677 -55.971 1.00 139.98 107 ASN B O 1
ATOM 4597 N N . HIS B 1 113 ? 48.591 75.977 -54.072 1.00 128.08 108 HIS B N 1
ATOM 4598 C CA . HIS B 1 113 ? 49.774 76.822 -54.185 1.00 133.86 108 HIS B CA 1
ATOM 4599 C C . HIS B 1 113 ? 50.961 75.896 -54.405 1.00 134.20 108 HIS B C 1
ATOM 4600 O O . HIS B 1 113 ? 51.177 74.964 -53.623 1.00 134.73 108 HIS B O 1
ATOM 4607 N N . LEU B 1 114 ? 51.714 76.139 -55.474 1.00 131.61 109 LEU B N 1
ATOM 4608 C CA . LEU B 1 114 ? 52.718 75.174 -55.903 1.00 133.90 109 LEU B CA 1
ATOM 4609 C C . LEU B 1 114 ? 53.877 75.089 -54.918 1.00 135.42 109 LEU B C 1
ATOM 4610 O O . LEU B 1 114 ? 54.054 74.056 -54.268 1.00 129.08 109 LEU B O 1
ATOM 4615 N N . MET B 1 115 ? 54.684 76.152 -54.828 1.00 139.51 110 MET B N 1
ATOM 4616 C CA . MET B 1 115 ? 55.964 76.068 -54.123 1.00 145.14 110 MET B CA 1
ATOM 4617 C C . MET B 1 115 ? 55.781 75.579 -52.688 1.00 144.23 110 MET B C 1
ATOM 4618 O O . MET B 1 115 ? 56.618 74.828 -52.165 1.00 148.20 110 MET B O 1
ATOM 4623 N N . ALA B 1 116 ? 54.687 75.995 -52.040 1.00 138.12 111 ALA B N 1
ATOM 4624 C CA . ALA B 1 116 ? 54.355 75.497 -50.706 1.00 126.03 111 ALA B CA 1
ATOM 4625 C C . ALA B 1 116 ? 54.189 73.983 -50.711 1.00 129.88 111 ALA B C 1
ATOM 4626 O O . ALA B 1 116 ? 54.777 73.272 -49.883 1.00 132.58 111 ALA B O 1
ATOM 4628 N N . ALA B 1 117 ? 53.335 73.482 -51.606 1.00 128.57 112 ALA B N 1
ATOM 4629 C CA . ALA B 1 117 ? 53.117 72.046 -51.713 1.00 126.98 112 ALA B CA 1
ATOM 4630 C C . ALA B 1 117 ? 54.418 71.313 -52.016 1.00 126.74 112 ALA B C 1
ATOM 4631 O O . ALA B 1 117 ? 54.633 70.196 -51.536 1.00 122.57 112 ALA B O 1
ATOM 4633 N N . ARG B 1 118 ? 55.282 71.906 -52.843 1.00 132.08 113 ARG B N 1
ATOM 4634 C CA . ARG B 1 118 ? 56.557 71.264 -53.150 1.00 140.47 113 ARG B CA 1
ATOM 4635 C C . ARG B 1 118 ? 57.405 71.119 -51.894 1.00 140.33 113 ARG B C 1
ATOM 4636 O O . ARG B 1 118 ? 57.892 70.025 -51.590 1.00 134.15 113 ARG B O 1
ATOM 4644 N N . LYS B 1 119 ? 57.586 72.216 -51.149 1.00 144.27 114 LYS B N 1
ATOM 4645 C CA . LYS B 1 119 ? 58.329 72.154 -49.889 1.00 128.78 114 LYS B CA 1
ATOM 4646 C C . LYS B 1 119 ? 57.764 71.066 -48.986 1.00 108.35 114 LYS B C 1
ATOM 4647 O O . LYS B 1 119 ? 58.496 70.201 -48.470 1.00 106.51 114 LYS B O 1
ATOM 4653 N N . ALA B 1 120 ? 56.444 71.095 -48.805 1.00 96.92 115 ALA B N 1
ATOM 4654 C CA . ALA B 1 120 ? 55.736 70.140 -47.969 1.00 111.15 115 ALA B CA 1
ATOM 4655 C C . ALA B 1 120 ? 56.070 68.720 -48.400 1.00 119.47 115 ALA B C 1
ATOM 4656 O O . ALA B 1 120 ? 56.740 67.986 -47.665 1.00 125.52 115 ALA B O 1
ATOM 4658 N N . PHE B 1 121 ? 55.580 68.338 -49.583 1.00 108.35 116 PHE B N 1
ATOM 4659 C CA . PHE B 1 121 ? 55.744 66.981 -50.091 1.00 94.14 116 PHE B CA 1
ATOM 4660 C C . PHE B 1 121 ? 57.204 66.532 -50.042 1.00 97.01 116 PHE B C 1
ATOM 4661 O O . PHE B 1 121 ? 57.485 65.380 -49.703 1.00 96.88 116 PHE B O 1
ATOM 4669 N N . ASP B 1 122 ? 58.153 67.420 -50.369 1.00 100.54 117 ASP B N 1
ATOM 4670 C CA . ASP B 1 122 ? 59.560 67.026 -50.334 1.00 113.45 117 ASP B CA 1
ATOM 4671 C C . ASP B 1 122 ? 59.958 66.585 -48.933 1.00 126.90 117 ASP B C 1
ATOM 4672 O O . ASP B 1 122 ? 60.473 65.474 -48.740 1.00 132.25 117 ASP B O 1
ATOM 4677 N N . LYS B 1 123 ? 59.703 67.439 -47.933 1.00 139.44 118 LYS B N 1
ATOM 4678 C CA . LYS B 1 123 ? 60.059 67.093 -46.555 1.00 138.98 118 LYS B CA 1
ATOM 4679 C C . LYS B 1 123 ? 59.349 65.812 -46.110 1.00 120.78 118 LYS B C 1
ATOM 4680 O O . LYS B 1 123 ? 59.970 64.886 -45.557 1.00 117.95 118 LYS B O 1
ATOM 4686 N N . PHE B 1 124 ? 58.033 65.755 -46.339 1.00 102.95 119 PHE B N 1
ATOM 4687 C CA . PHE B 1 124 ? 57.234 64.605 -45.923 1.00 100.85 119 PHE B CA 1
ATOM 4688 C C . PHE B 1 124 ? 57.793 63.315 -46.514 1.00 104.68 119 PHE B C 1
ATOM 4689 O O . PHE B 1 124 ? 58.017 62.331 -45.798 1.00 98.53 119 PHE B O 1
ATOM 4697 N N . PHE B 1 125 ? 57.999 63.294 -47.830 1.00 116.19 120 PHE B N 1
ATOM 4698 C CA . PHE B 1 125 ? 58.491 62.093 -48.490 1.00 125.44 120 PHE B CA 1
ATOM 4699 C C . PHE B 1 125 ? 59.888 61.725 -48.015 1.00 139.46 120 PHE B C 1
ATOM 4700 O O . PHE B 1 125 ? 60.258 60.545 -48.040 1.00 137.99 120 PHE B O 1
ATOM 4708 N N . VAL B 1 126 ? 60.692 62.715 -47.614 1.00 147.50 121 VAL B N 1
ATOM 4709 C CA . VAL B 1 126 ? 61.919 62.390 -46.891 1.00 145.62 121 VAL B CA 1
ATOM 4710 C C . VAL B 1 126 ? 61.588 61.571 -45.654 1.00 120.47 121 VAL B C 1
ATOM 4711 O O . VAL B 1 126 ? 62.259 60.579 -45.348 1.00 115.82 121 VAL B O 1
ATOM 4715 N N . HIS B 1 127 ? 60.533 61.953 -44.937 1.00 111.17 122 HIS B N 1
ATOM 4716 C CA . HIS B 1 127 ? 60.262 61.256 -43.682 1.00 123.33 122 HIS B CA 1
ATOM 4717 C C . HIS B 1 127 ? 59.496 59.947 -43.886 1.00 131.68 122 HIS B C 1
ATOM 4718 O O . HIS B 1 127 ? 59.873 58.915 -43.321 1.00 137.38 122 HIS B O 1
ATOM 4725 N N . TYR B 1 128 ? 58.428 59.954 -44.688 1.00 128.07 123 TYR B N 1
ATOM 4726 C CA . TYR B 1 128 ? 57.571 58.781 -44.882 1.00 133.17 123 TYR B CA 1
ATOM 4727 C C . TYR B 1 128 ? 57.462 58.420 -46.362 1.00 121.80 123 TYR B C 1
ATOM 4728 O O . TYR B 1 128 ? 56.399 58.590 -46.974 1.00 132.84 123 TYR B O 1
ATOM 4737 N N . PRO B 1 129 ? 58.547 57.920 -46.967 1.00 109.54 124 PRO B N 1
ATOM 4738 C CA . PRO B 1 129 ? 58.526 57.694 -48.424 1.00 111.69 124 PRO B CA 1
ATOM 4739 C C . PRO B 1 129 ? 57.527 56.643 -48.879 1.00 113.89 124 PRO B C 1
ATOM 4740 O O . PRO B 1 129 ? 56.848 56.844 -49.891 1.00 120.81 124 PRO B O 1
ATOM 4744 N N . TYR B 1 130 ? 57.415 55.526 -48.166 1.00 106.55 125 TYR B N 1
ATOM 4745 C CA . TYR B 1 130 ? 56.768 54.324 -48.686 1.00 106.63 125 TYR B CA 1
ATOM 4746 C C . TYR B 1 130 ? 55.270 54.497 -48.960 1.00 121.10 125 TYR B C 1
ATOM 4747 O O . TYR B 1 130 ? 54.589 53.543 -49.351 1.00 119.36 125 TYR B O 1
ATOM 4756 N N . CYS B 1 131 ? 54.745 55.703 -48.759 1.00 131.64 126 CYS B N 1
ATOM 4757 C CA . CYS B 1 131 ? 53.332 56.008 -48.989 1.00 143.92 126 CYS B CA 1
ATOM 4758 C C . CYS B 1 131 ? 53.202 56.501 -50.428 1.00 138.49 126 CYS B C 1
ATOM 4759 O O . CYS B 1 131 ? 53.423 57.681 -50.713 1.00 141.97 126 CYS B O 1
ATOM 4762 N N . TYR B 1 132 ? 52.848 55.598 -51.351 1.00 134.94 127 TYR B N 1
ATOM 4763 C CA . TYR B 1 132 ? 52.903 55.954 -52.770 1.00 117.38 127 TYR B CA 1
ATOM 4764 C C . TYR B 1 132 ? 51.765 56.894 -53.151 1.00 111.88 127 TYR B C 1
ATOM 4765 O O . TYR B 1 132 ? 51.954 57.800 -53.969 1.00 108.05 127 TYR B O 1
ATOM 4774 N N . GLY B 1 133 ? 50.571 56.673 -52.596 1.00 114.36 128 GLY B N 1
ATOM 4775 C CA . GLY B 1 133 ? 49.416 57.456 -53.002 1.00 116.40 128 GLY B CA 1
ATOM 4776 C C . GLY B 1 133 ? 49.686 58.944 -52.967 1.00 116.45 128 GLY B C 1
ATOM 4777 O O . GLY B 1 133 ? 49.252 59.689 -53.847 1.00 102.38 128 GLY B O 1
ATOM 4778 N N . TYR B 1 134 ? 50.439 59.394 -51.964 1.00 128.03 129 TYR B N 1
ATOM 4779 C CA . TYR B 1 134 ? 50.787 60.805 -51.911 1.00 131.29 129 TYR B CA 1
ATOM 4780 C C . TYR B 1 134 ? 51.809 61.163 -52.985 1.00 120.86 129 TYR B C 1
ATOM 4781 O O . TYR B 1 134 ? 51.810 62.296 -53.470 1.00 129.46 129 TYR B O 1
ATOM 4790 N N . TRP B 1 135 ? 52.671 60.220 -53.386 1.00 109.43 130 TRP B N 1
ATOM 4791 C CA . TRP B 1 135 ? 53.522 60.456 -54.554 1.00 111.60 130 TRP B CA 1
ATOM 4792 C C . TRP B 1 135 ? 52.678 60.725 -55.793 1.00 107.21 130 TRP B C 1
ATOM 4793 O O . TRP B 1 135 ? 52.920 61.685 -56.540 1.00 102.07 130 TRP B O 1
ATOM 4804 N N . LYS B 1 136 ? 51.728 59.828 -56.062 1.00 99.63 131 LYS B N 1
ATOM 4805 C CA . LYS B 1 136 ? 50.820 60.003 -57.186 1.00 85.33 131 LYS B CA 1
ATOM 4806 C C . LYS B 1 136 ? 50.134 61.361 -57.121 1.00 94.27 131 LYS B C 1
ATOM 4807 O O . LYS B 1 136 ? 50.043 62.066 -58.128 1.00 101.51 131 LYS B O 1
ATOM 4813 N N . LYS B 1 137 ? 49.617 61.731 -55.943 1.00 108.71 132 LYS B N 1
ATOM 4814 C CA . LYS B 1 137 ? 48.922 63.013 -55.817 1.00 113.88 132 LYS B CA 1
ATOM 4815 C C . LYS B 1 137 ? 49.867 64.187 -56.069 1.00 102.77 132 LYS B C 1
ATOM 4816 O O . LYS B 1 137 ? 49.481 65.182 -56.696 1.00 112.94 132 LYS B O 1
ATOM 4822 N N . TYR B 1 138 ? 51.105 64.092 -55.575 1.00 90.69 133 TYR B N 1
ATOM 4823 C CA . TYR B 1 138 ? 52.125 65.108 -55.833 1.00 99.14 133 TYR B CA 1
ATOM 4824 C C . TYR B 1 138 ? 52.336 65.293 -57.333 1.00 119.21 133 TYR B C 1
ATOM 4825 O O . TYR B 1 138 ? 52.359 66.422 -57.855 1.00 124.52 133 TYR B O 1
ATOM 4834 N N . ALA B 1 139 ? 52.521 64.176 -58.038 1.00 106.01 134 ALA B N 1
ATOM 4835 C CA . ALA B 1 139 ? 52.754 64.228 -59.474 1.00 105.02 134 ALA B CA 1
ATOM 4836 C C . ALA B 1 139 ? 51.539 64.784 -60.207 1.00 102.64 134 ALA B C 1
ATOM 4837 O O . ALA B 1 139 ? 51.678 65.571 -61.154 1.00 119.22 134 ALA B O 1
ATOM 4839 N N . ASP B 1 140 ? 50.341 64.346 -59.814 1.00 77.77 135 ASP B N 1
ATOM 4840 C CA . ASP B 1 140 ? 49.125 64.858 -60.430 1.00 84.25 135 ASP B CA 1
ATOM 4841 C C . ASP B 1 140 ? 48.989 66.356 -60.211 1.00 105.67 135 ASP B C 1
ATOM 4842 O O . ASP B 1 140 ? 48.455 67.064 -61.068 1.00 134.12 135 ASP B O 1
ATOM 4847 N N . LEU B 1 141 ? 49.483 66.861 -59.080 1.00 100.36 136 LEU B N 1
ATOM 4848 C CA . LEU B 1 141 ? 49.492 68.304 -58.862 1.00 120.26 136 LEU B CA 1
ATOM 4849 C C . LEU B 1 141 ? 50.413 68.992 -59.855 1.00 139.31 136 LEU B C 1
ATOM 4850 O O . LEU B 1 141 ? 50.028 69.976 -60.508 1.00 151.34 136 LEU B O 1
ATOM 4855 N N . GLU B 1 142 ? 51.663 68.528 -59.930 1.00 140.37 137 GLU B N 1
ATOM 4856 C CA . GLU B 1 142 ? 52.605 69.156 -60.853 1.00 145.25 137 GLU B CA 1
ATOM 4857 C C . GLU B 1 142 ? 52.066 69.132 -62.281 1.00 140.72 137 GLU B C 1
ATOM 4858 O O . GLU B 1 142 ? 52.255 70.090 -63.042 1.00 143.96 137 GLU B O 1
ATOM 4864 N N . LYS B 1 143 ? 51.391 68.042 -62.661 1.00 128.98 138 LYS B N 1
ATOM 4865 C CA . LYS B 1 143 ? 50.687 68.015 -63.943 1.00 129.10 138 LYS B CA 1
ATOM 4866 C C . LYS B 1 143 ? 49.607 69.093 -64.003 1.00 133.86 138 LYS B C 1
ATOM 4867 O O . LYS B 1 143 ? 49.498 69.822 -64.994 1.00 149.25 138 LYS B O 1
ATOM 4873 N N . ARG B 1 144 ? 48.772 69.184 -62.960 1.00 128.95 139 ARG B N 1
ATOM 4874 C CA . ARG B 1 144 ? 47.726 70.202 -62.907 1.00 136.51 139 ARG B CA 1
ATOM 4875 C C . ARG B 1 144 ? 48.284 71.599 -63.110 1.00 128.92 139 ARG B C 1
ATOM 4876 O O . ARG B 1 144 ? 47.533 72.510 -63.473 1.00 116.08 139 ARG B O 1
ATOM 4884 N N . HIS B 1 145 ? 49.571 71.804 -62.835 1.00 135.74 140 HIS B N 1
ATOM 4885 C CA . HIS B 1 145 ? 50.215 73.072 -63.143 1.00 161.09 140 HIS B CA 1
ATOM 4886 C C . HIS B 1 145 ? 50.986 73.028 -64.458 1.00 180.24 140 HIS B C 1
ATOM 4887 O O . HIS B 1 145 ? 51.814 73.910 -64.713 1.00 189.18 140 HIS B O 1
ATOM 4894 N N . ASP B 1 146 ? 50.693 72.036 -65.306 1.00 181.72 141 ASP B N 1
ATOM 4895 C CA . ASP B 1 146 ? 51.226 71.925 -66.667 1.00 182.09 141 ASP B CA 1
ATOM 4896 C C . ASP B 1 146 ? 52.734 72.170 -66.681 1.00 180.49 141 ASP B C 1
ATOM 4897 O O . ASP B 1 146 ? 53.271 72.887 -67.527 1.00 189.18 141 ASP B O 1
ATOM 4902 N N . ASN B 1 147 ? 53.419 71.565 -65.711 1.00 170.19 142 ASN B N 1
ATOM 4903 C CA . ASN B 1 147 ? 54.869 71.646 -65.570 1.00 160.16 142 ASN B CA 1
ATOM 4904 C C . ASN B 1 147 ? 55.372 70.199 -65.506 1.00 150.28 142 ASN B C 1
ATOM 4905 O O . ASN B 1 147 ? 55.855 69.723 -64.478 1.00 149.64 142 ASN B O 1
ATOM 4910 N N . ILE B 1 148 ? 55.240 69.508 -66.644 1.00 147.67 143 ILE B N 1
ATOM 4911 C CA . ILE B 1 148 ? 55.251 68.046 -66.678 1.00 137.50 143 ILE B CA 1
ATOM 4912 C C . ILE B 1 148 ? 56.608 67.482 -66.269 1.00 140.86 143 ILE B C 1
ATOM 4913 O O . ILE B 1 148 ? 56.678 66.528 -65.488 1.00 145.11 143 ILE B O 1
ATOM 4918 N N . LYS B 1 149 ? 57.700 68.018 -66.830 1.00 140.79 144 LYS B N 1
ATOM 4919 C CA . LYS B 1 149 ? 59.032 67.488 -66.531 1.00 143.09 144 LYS B CA 1
ATOM 4920 C C . LYS B 1 149 ? 59.238 67.320 -65.029 1.00 137.32 144 LYS B C 1
ATOM 4921 O O . LYS B 1 149 ? 59.857 66.346 -64.577 1.00 126.92 144 LYS B O 1
ATOM 4927 N N . GLN B 1 150 ? 58.709 68.260 -64.239 1.00 138.93 145 GLN B N 1
ATOM 4928 C CA . GLN B 1 150 ? 58.691 68.097 -62.789 1.00 130.61 145 GLN B CA 1
ATOM 4929 C C . GLN B 1 150 ? 57.896 66.862 -62.375 1.00 117.82 145 GLN B C 1
ATOM 4930 O O . GLN B 1 150 ? 58.301 66.140 -61.461 1.00 120.34 145 GLN B O 1
ATOM 4936 N N . SER B 1 151 ? 56.749 66.615 -63.015 1.00 109.80 146 SER B N 1
ATOM 4937 C CA . SER B 1 151 ? 55.940 65.447 -62.667 1.00 103.96 146 SER B CA 1
ATOM 4938 C C . SER B 1 151 ? 56.678 64.144 -62.981 1.00 111.50 146 SER B C 1
ATOM 4939 O O . SER B 1 151 ? 56.573 63.154 -62.241 1.00 105.80 146 SER B O 1
ATOM 4942 N N . ASP B 1 152 ? 57.422 64.126 -64.087 1.00 130.17 147 ASP B N 1
ATOM 4943 C CA . ASP B 1 152 ? 58.259 62.973 -64.400 1.00 149.09 147 ASP B CA 1
ATOM 4944 C C . ASP B 1 152 ? 59.338 62.792 -63.341 1.00 162.44 147 ASP B C 1
ATOM 4945 O O . ASP B 1 152 ? 59.594 61.667 -62.884 1.00 167.64 147 ASP B O 1
ATOM 4950 N N . GLU B 1 153 ? 59.979 63.894 -62.931 1.00 166.92 148 GLU B N 1
ATOM 4951 C CA . GLU B 1 153 ? 60.942 63.815 -61.836 1.00 166.20 148 GLU B CA 1
ATOM 4952 C C . GLU B 1 153 ? 60.284 63.275 -60.576 1.00 149.42 148 GLU B C 1
ATOM 4953 O O . GLU B 1 153 ? 60.910 62.544 -59.807 1.00 149.70 148 GLU B O 1
ATOM 4959 N N . VAL B 1 154 ? 59.021 63.631 -60.349 1.00 138.15 149 VAL B N 1
ATOM 4960 C CA . VAL B 1 154 ? 58.330 63.200 -59.138 1.00 123.45 149 VAL B CA 1
ATOM 4961 C C . VAL B 1 154 ? 58.124 61.693 -59.164 1.00 115.85 149 VAL B C 1
ATOM 4962 O O . VAL B 1 154 ? 58.406 60.995 -58.182 1.00 105.62 149 VAL B O 1
ATOM 4966 N N . TYR B 1 155 ? 57.579 61.176 -60.270 1.00 117.18 150 TYR B N 1
ATOM 4967 C CA . TYR B 1 155 ? 57.390 59.731 -60.389 1.00 105.92 150 TYR B CA 1
ATOM 4968 C C . TYR B 1 155 ? 58.714 58.992 -60.226 1.00 107.67 150 TYR B C 1
ATOM 4969 O O . TYR B 1 155 ? 58.790 57.974 -59.522 1.00 103.40 150 TYR B O 1
ATOM 4978 N N . ARG B 1 156 ? 59.772 59.499 -60.868 1.00 117.73 151 ARG B N 1
ATOM 4979 C CA . ARG B 1 156 ? 61.078 58.850 -60.791 1.00 129.48 151 ARG B CA 1
ATOM 4980 C C . ARG B 1 156 ? 61.639 58.900 -59.374 1.00 128.99 151 ARG B C 1
ATOM 4981 O O . ARG B 1 156 ? 62.237 57.928 -58.910 1.00 121.19 151 ARG B O 1
ATOM 4989 N N . ARG B 1 157 ? 61.458 60.025 -58.677 1.00 127.59 152 ARG B N 1
ATOM 4990 C CA . ARG B 1 157 ? 61.920 60.155 -57.299 1.00 121.81 152 ARG B CA 1
ATOM 4991 C C . ARG B 1 157 ? 61.187 59.179 -56.391 1.00 115.85 152 ARG B C 1
ATOM 4992 O O . ARG B 1 157 ? 61.808 58.485 -55.576 1.00 119.30 152 ARG B O 1
ATOM 5000 N N . GLY B 1 158 ? 59.856 59.152 -56.484 1.00 107.61 153 GLY B N 1
ATOM 5001 C CA . GLY B 1 158 ? 59.085 58.214 -55.683 1.00 104.62 153 GLY B CA 1
ATOM 5002 C C . GLY B 1 158 ? 59.525 56.783 -55.914 1.00 112.77 153 GLY B C 1
ATOM 5003 O O . GLY B 1 158 ? 59.681 56.007 -54.970 1.00 116.82 153 GLY B O 1
ATOM 5004 N N . LEU B 1 159 ? 59.721 56.410 -57.182 1.00 122.11 154 LEU B N 1
ATOM 5005 C CA . LEU B 1 159 ? 60.195 55.063 -57.485 1.00 130.56 154 LEU B CA 1
ATOM 5006 C C . LEU B 1 159 ? 61.610 54.844 -56.951 1.00 146.65 154 LEU B C 1
ATOM 5007 O O . LEU B 1 159 ? 61.949 53.743 -56.501 1.00 152.61 154 LEU B O 1
ATOM 5012 N N . GLN B 1 160 ? 62.457 55.874 -57.026 1.00 150.49 155 GLN B N 1
ATOM 5013 C CA . GLN B 1 160 ? 63.794 55.808 -56.447 1.00 153.92 155 GLN B CA 1
ATOM 5014 C C . GLN B 1 160 ? 63.720 55.506 -54.960 1.00 145.82 155 GLN B C 1
ATOM 5015 O O . GLN B 1 160 ? 64.566 54.786 -54.418 1.00 149.79 155 GLN B O 1
ATOM 5021 N N . ALA B 1 161 ? 62.701 56.041 -54.287 1.00 138.86 156 ALA B N 1
ATOM 5022 C CA . ALA B 1 161 ? 62.490 55.747 -52.875 1.00 134.65 156 ALA B CA 1
ATOM 5023 C C . ALA B 1 161 ? 61.864 54.368 -52.688 1.00 134.71 156 ALA B C 1
ATOM 5024 O O . ALA B 1 161 ? 62.369 53.549 -51.911 1.00 141.98 156 ALA B O 1
ATOM 5026 N N . ILE B 1 162 ? 60.767 54.094 -53.391 1.00 126.64 157 ILE B N 1
ATOM 5027 C CA . ILE B 1 162 ? 60.089 52.802 -53.283 1.00 126.49 157 ILE B CA 1
ATOM 5028 C C . ILE B 1 162 ? 59.979 52.166 -54.665 1.00 122.40 157 ILE B C 1
ATOM 5029 O O . ILE B 1 162 ? 59.205 52.638 -55.510 1.00 124.02 157 ILE B O 1
ATOM 5034 N N . PRO B 1 163 ? 60.713 51.089 -54.933 1.00 122.56 158 PRO B N 1
ATOM 5035 C CA . PRO B 1 163 ? 60.674 50.488 -56.269 1.00 123.48 158 PRO B CA 1
ATOM 5036 C C . PRO B 1 163 ? 59.903 49.184 -56.281 1.00 123.49 158 PRO B C 1
ATOM 5037 O O . PRO B 1 163 ? 60.160 48.314 -57.120 1.00 127.09 158 PRO B O 1
ATOM 5041 N N . LEU B 1 164 ? 58.961 49.030 -55.350 1.00 116.61 159 LEU B N 1
ATOM 5042 C CA . LEU B 1 164 ? 58.113 47.846 -55.332 1.00 113.45 159 LEU B CA 1
ATOM 5043 C C . LEU B 1 164 ? 56.632 48.177 -55.236 1.00 123.70 159 LEU B C 1
ATOM 5044 O O . LEU B 1 164 ? 55.827 47.276 -54.968 1.00 126.58 159 LEU B O 1
ATOM 5049 N N . SER B 1 165 ? 56.248 49.436 -55.417 1.00 125.47 160 SER B N 1
ATOM 5050 C CA . SER B 1 165 ? 54.831 49.782 -55.473 1.00 139.78 160 SER B CA 1
ATOM 5051 C C . SER B 1 165 ? 54.418 49.579 -56.923 1.00 143.54 160 SER B C 1
ATOM 5052 O O . SER B 1 165 ? 54.600 50.453 -57.773 1.00 151.55 160 SER B O 1
ATOM 5055 N N . VAL B 1 166 ? 53.931 48.372 -57.217 1.00 134.97 161 VAL B N 1
ATOM 5056 C CA . VAL B 1 166 ? 53.397 48.010 -58.525 1.00 119.86 161 VAL B CA 1
ATOM 5057 C C . VAL B 1 166 ? 52.507 49.150 -58.997 1.00 122.93 161 VAL B C 1
ATOM 5058 O O . VAL B 1 166 ? 52.612 49.612 -60.143 1.00 125.65 161 VAL B O 1
ATOM 5062 N N . ASP B 1 167 ? 51.629 49.608 -58.100 1.00 120.54 162 ASP B N 1
ATOM 5063 C CA . ASP B 1 167 ? 50.682 50.662 -58.444 1.00 123.35 162 ASP B CA 1
ATOM 5064 C C . ASP B 1 167 ? 51.404 51.923 -58.914 1.00 119.57 162 ASP B C 1
ATOM 5065 O O . ASP B 1 167 ? 50.942 52.603 -59.836 1.00 121.18 162 ASP B O 1
ATOM 5070 N N . LEU B 1 168 ? 52.566 52.229 -58.326 1.00 118.02 163 LEU B N 1
ATOM 5071 C CA . LEU B 1 168 ? 53.264 53.459 -58.693 1.00 115.51 163 LEU B CA 1
ATOM 5072 C C . LEU B 1 168 ? 53.880 53.339 -60.083 1.00 123.27 163 LEU B C 1
ATOM 5073 O O . LEU B 1 168 ? 53.845 54.294 -60.869 1.00 132.05 163 LEU B O 1
ATOM 5078 N N . TRP B 1 169 ? 54.503 52.196 -60.385 1.00 114.19 164 TRP B N 1
ATOM 5079 C CA . TRP B 1 169 ? 55.000 51.972 -61.739 1.00 116.52 164 TRP B CA 1
ATOM 5080 C C . TRP B 1 169 ? 53.867 52.060 -62.757 1.00 108.99 164 TRP B C 1
ATOM 5081 O O . TRP B 1 169 ? 54.033 52.636 -63.842 1.00 102.94 164 TRP B O 1
ATOM 5092 N N . ILE B 1 170 ? 52.713 51.473 -62.427 1.00 94.50 165 ILE B N 1
ATOM 5093 C CA . ILE B 1 170 ? 51.549 51.559 -63.304 1.00 84.63 165 ILE B CA 1
ATOM 5094 C C . ILE B 1 170 ? 51.156 53.013 -63.534 1.00 101.88 165 ILE B C 1
ATOM 5095 O O . ILE B 1 170 ? 50.847 53.420 -64.663 1.00 122.91 165 ILE B O 1
ATOM 5100 N N . HIS B 1 171 ? 51.149 53.817 -62.468 1.00 107.43 166 HIS B N 1
ATOM 5101 C CA . HIS B 1 171 ? 50.817 55.228 -62.621 1.00 114.91 166 HIS B CA 1
ATOM 5102 C C . HIS B 1 171 ? 51.825 55.929 -63.530 1.00 106.88 166 HIS B C 1
ATOM 5103 O O . HIS B 1 171 ? 51.441 56.721 -64.396 1.00 92.80 166 HIS B O 1
ATOM 5110 N N . TYR B 1 172 ? 53.122 55.646 -63.346 1.00 105.59 167 TYR B N 1
ATOM 5111 C CA . TYR B 1 172 ? 54.153 56.256 -64.189 1.00 103.29 167 TYR B CA 1
ATOM 5112 C C . TYR B 1 172 ? 53.956 55.884 -65.654 1.00 120.37 167 TYR B C 1
ATOM 5113 O O . TYR B 1 172 ? 54.119 56.722 -66.552 1.00 132.95 167 TYR B O 1
ATOM 5122 N N . ILE B 1 173 ? 53.607 54.625 -65.911 1.00 113.54 168 ILE B N 1
ATOM 5123 C CA . ILE B 1 173 ? 53.477 54.146 -67.283 1.00 96.29 168 ILE B CA 1
ATOM 5124 C C . ILE B 1 173 ? 52.253 54.764 -67.954 1.00 89.47 168 ILE B C 1
ATOM 5125 O O . ILE B 1 173 ? 52.339 55.292 -69.071 1.00 101.20 168 ILE B O 1
ATOM 5130 N N . ASN B 1 174 ? 51.090 54.681 -67.299 1.00 82.91 169 ASN B N 1
ATOM 5131 C CA . ASN B 1 174 ? 49.904 55.376 -67.792 1.00 89.86 169 ASN B CA 1
ATOM 5132 C C . ASN B 1 174 ? 50.180 56.864 -68.001 1.00 91.11 169 ASN B C 1
ATOM 5133 O O . ASN B 1 174 ? 49.639 57.472 -68.930 1.00 106.65 169 ASN B O 1
ATOM 5138 N N . PHE B 1 175 ? 51.013 57.462 -67.144 1.00 95.71 170 PHE B N 1
ATOM 5139 C CA . PHE B 1 175 ? 51.421 58.859 -67.294 1.00 107.74 170 PHE B CA 1
ATOM 5140 C C . PHE B 1 175 ? 52.177 59.071 -68.597 1.00 115.82 170 PHE B C 1
ATOM 5141 O O . PHE B 1 175 ? 51.945 60.052 -69.316 1.00 128.59 170 PHE B O 1
ATOM 5149 N N . LEU B 1 176 ? 53.138 58.188 -68.880 1.00 104.53 171 LEU B N 1
ATOM 5150 C CA . LEU B 1 176 ? 53.877 58.269 -70.138 1.00 107.30 171 LEU B CA 1
ATOM 5151 C C . LEU B 1 176 ? 52.937 58.146 -71.337 1.00 108.27 171 LEU B C 1
ATOM 5152 O O . LEU B 1 176 ? 53.083 58.871 -72.329 1.00 115.04 171 LEU B O 1
ATOM 5157 N N . LYS B 1 177 ? 51.989 57.205 -71.274 1.00 96.83 172 LYS B N 1
ATOM 5158 C CA . LYS B 1 177 ? 50.962 57.091 -72.310 1.00 86.59 172 LYS B CA 1
ATOM 5159 C C . LYS B 1 177 ? 50.217 58.412 -72.504 1.00 100.00 172 LYS B C 1
ATOM 5160 O O . LYS B 1 177 ? 49.943 58.820 -73.639 1.00 126.82 172 LYS B O 1
ATOM 5166 N N . GLU B 1 178 ? 49.839 59.069 -71.400 1.00 101.90 173 GLU B N 1
ATOM 5167 C CA . GLU B 1 178 ? 49.127 60.345 -71.488 1.00 135.15 173 GLU B CA 1
ATOM 5168 C C . GLU B 1 178 ? 49.961 61.400 -72.203 1.00 145.71 173 GLU B C 1
ATOM 5169 O O . GLU B 1 178 ? 49.450 62.139 -73.056 1.00 145.30 173 GLU B O 1
ATOM 5175 N N . THR B 1 179 ? 51.248 61.483 -71.867 1.00 152.61 174 THR B N 1
ATOM 5176 C CA . THR B 1 179 ? 52.125 62.555 -72.334 1.00 160.98 174 THR B CA 1
ATOM 5177 C C . THR B 1 179 ? 53.351 61.924 -72.980 1.00 166.22 174 THR B C 1
ATOM 5178 O O . THR B 1 179 ? 54.315 61.599 -72.284 1.00 181.02 174 THR B O 1
ATOM 5182 N N . LEU B 1 180 ? 53.315 61.782 -74.304 1.00 159.31 175 LEU B N 1
ATOM 5183 C CA . LEU B 1 180 ? 54.457 61.395 -75.123 1.00 159.24 175 LEU B CA 1
ATOM 5184 C C . LEU B 1 180 ? 54.076 61.651 -76.579 1.00 173.31 175 LEU B C 1
ATOM 5185 O O . LEU B 1 180 ? 52.919 61.454 -76.958 1.00 180.14 175 LEU B O 1
ATOM 5190 N N . ASP B 1 181 ? 55.048 62.086 -77.390 1.00 168.28 176 ASP B N 1
ATOM 5191 C CA . ASP B 1 181 ? 54.762 62.476 -78.764 1.00 174.83 176 ASP B CA 1
ATOM 5192 C C . ASP B 1 181 ? 55.086 61.319 -79.697 1.00 175.46 176 ASP B C 1
ATOM 5193 O O . ASP B 1 181 ? 56.263 61.111 -80.029 1.00 181.92 176 ASP B O 1
ATOM 5198 N N . PRO B 1 182 ? 54.093 60.554 -80.163 1.00 168.42 177 PRO B N 1
ATOM 5199 C CA . PRO B 1 182 ? 54.393 59.446 -81.084 1.00 168.31 177 PRO B CA 1
ATOM 5200 C C . PRO B 1 182 ? 55.150 59.882 -82.326 1.00 184.97 177 PRO B C 1
ATOM 5201 O O . PRO B 1 182 ? 55.799 59.040 -82.958 1.00 190.69 177 PRO B O 1
ATOM 5205 N N . GLY B 1 183 ? 55.062 61.162 -82.707 1.00 191.28 178 GLY B N 1
ATOM 5206 C CA . GLY B 1 183 ? 55.876 61.668 -83.802 1.00 195.02 178 GLY B CA 1
ATOM 5207 C C . GLY B 1 183 ? 57.352 61.386 -83.610 1.00 190.30 178 GLY B C 1
ATOM 5208 O O . GLY B 1 183 ? 58.083 61.160 -84.577 1.00 181.02 178 GLY B O 1
ATOM 5209 N N . ASP B 1 184 ? 57.816 61.426 -82.362 1.00 193.58 179 ASP B N 1
ATOM 5210 C CA . ASP B 1 184 ? 59.170 61.000 -82.046 1.00 190.13 179 ASP B CA 1
ATOM 5211 C C . ASP B 1 184 ? 59.208 59.477 -82.026 1.00 177.26 179 ASP B C 1
ATOM 5212 O O . ASP B 1 184 ? 58.294 58.824 -81.513 1.00 147.18 179 ASP B O 1
ATOM 5217 N N . GLN B 1 185 ? 60.302 58.914 -82.535 1.00 187.74 180 GLN B N 1
ATOM 5218 C CA . GLN B 1 185 ? 60.468 57.465 -82.524 1.00 184.57 180 GLN B CA 1
ATOM 5219 C C . GLN B 1 185 ? 60.819 56.946 -81.137 1.00 173.81 180 GLN B C 1
ATOM 5220 O O . GLN B 1 185 ? 60.413 55.837 -80.768 1.00 165.64 180 GLN B O 1
ATOM 5226 N N . GLU B 1 186 ? 61.556 57.745 -80.364 1.00 171.47 181 GLU B N 1
ATOM 5227 C CA . GLU B 1 186 ? 62.157 57.312 -79.108 1.00 154.85 181 GLU B CA 1
ATOM 5228 C C . GLU B 1 186 ? 61.134 56.984 -78.021 1.00 140.48 181 GLU B C 1
ATOM 5229 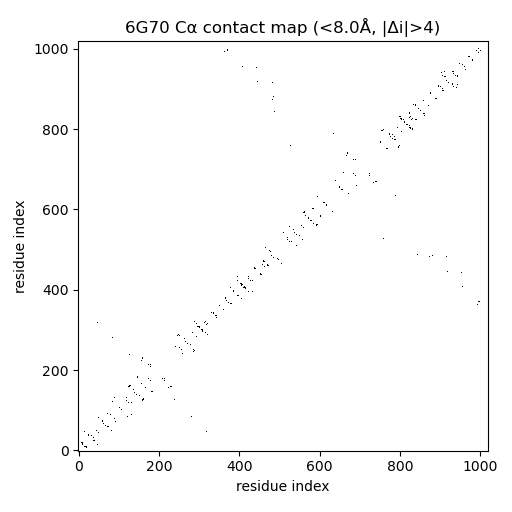O O . GLU B 1 186 ? 61.500 56.335 -77.037 1.00 136.67 181 GLU B O 1
ATOM 5235 N N . THR B 1 187 ? 59.888 57.456 -78.140 1.00 133.22 182 THR B N 1
ATOM 5236 C CA . THR B 1 187 ? 58.891 57.219 -77.094 1.00 107.06 182 THR B CA 1
ATOM 5237 C C . THR B 1 187 ? 58.737 55.731 -76.799 1.00 107.70 182 THR B C 1
ATOM 5238 O O . THR B 1 187 ? 58.772 55.311 -75.637 1.00 125.46 182 THR B O 1
ATOM 5242 N N . ASN B 1 188 ? 58.449 54.935 -77.829 1.00 119.00 183 ASN B N 1
ATOM 5243 C CA . ASN B 1 188 ? 58.305 53.499 -77.625 1.00 135.49 183 ASN B CA 1
ATOM 5244 C C . ASN B 1 188 ? 59.559 52.908 -76.992 1.00 127.55 183 ASN B C 1
ATOM 5245 O O . ASN B 1 188 ? 59.466 52.011 -76.151 1.00 123.20 183 ASN B O 1
ATOM 5250 N N . THR B 1 189 ? 60.737 53.423 -77.357 1.00 131.44 184 THR B N 1
ATOM 5251 C CA . THR B 1 189 ? 61.983 52.959 -76.749 1.00 142.41 184 THR B CA 1
ATOM 5252 C C . THR B 1 189 ? 61.992 53.232 -75.248 1.00 139.26 184 THR B C 1
ATOM 5253 O O . THR B 1 189 ? 62.350 52.361 -74.439 1.00 136.75 184 THR B O 1
ATOM 5257 N N . THR B 1 190 ? 61.609 54.452 -74.859 1.00 133.12 185 THR B N 1
ATOM 5258 C CA . THR B 1 190 ? 61.561 54.793 -73.442 1.00 121.64 185 THR B CA 1
ATOM 5259 C C . THR B 1 190 ? 60.556 53.918 -72.707 1.00 110.26 185 THR B C 1
ATOM 5260 O O . THR B 1 190 ? 60.821 53.465 -71.591 1.00 124.81 185 THR B O 1
ATOM 5264 N N . ILE B 1 191 ? 59.385 53.692 -73.307 1.00 95.37 186 ILE B N 1
ATOM 5265 C CA . ILE B 1 191 ? 58.364 52.858 -72.675 1.00 95.71 186 ILE B CA 1
ATOM 5266 C C . ILE B 1 191 ? 58.873 51.429 -72.479 1.00 110.90 186 ILE B C 1
ATOM 5267 O O . ILE B 1 191 ? 58.620 50.801 -71.443 1.00 109.07 186 ILE B O 1
ATOM 5272 N N . ARG B 1 192 ? 59.550 50.875 -73.491 1.00 126.89 187 ARG B N 1
ATOM 5273 C CA . ARG B 1 192 ? 60.134 49.540 -73.366 1.00 138.40 187 ARG B CA 1
ATOM 5274 C C . ARG B 1 192 ? 61.112 49.483 -72.202 1.00 145.16 187 ARG B C 1
ATOM 5275 O O . ARG B 1 192 ? 61.044 48.577 -71.356 1.00 139.07 187 ARG B O 1
ATOM 5283 N N . GLY B 1 193 ? 62.068 50.417 -72.178 1.00 168.84 188 GLY B N 1
ATOM 5284 C CA . GLY B 1 193 ? 63.013 50.465 -71.072 1.00 171.18 188 GLY B CA 1
ATOM 5285 C C . GLY B 1 193 ? 62.322 50.625 -69.732 1.00 162.25 188 GLY B C 1
ATOM 5286 O O . GLY B 1 193 ? 62.745 50.048 -68.730 1.00 163.67 188 GLY B O 1
ATOM 5287 N N . THR B 1 194 ? 61.231 51.390 -69.704 1.00 138.95 189 THR B N 1
ATOM 5288 C CA . THR B 1 194 ? 60.488 51.613 -68.471 1.00 118.46 189 THR B CA 1
ATOM 5289 C C . THR B 1 194 ? 59.823 50.333 -67.984 1.00 113.45 189 THR B C 1
ATOM 5290 O O . THR B 1 194 ? 59.875 50.013 -66.794 1.00 124.53 189 THR B O 1
ATOM 5294 N N . PHE B 1 195 ? 59.137 49.621 -68.879 1.00 104.50 190 PHE B N 1
ATOM 5295 C CA . PHE B 1 195 ? 58.515 48.360 -68.490 1.00 103.91 190 PHE B CA 1
ATOM 5296 C C . PHE B 1 195 ? 59.563 47.363 -68.001 1.00 104.22 190 PHE B C 1
ATOM 5297 O O . PHE B 1 195 ? 59.336 46.635 -67.024 1.00 113.87 190 PHE B O 1
ATOM 5305 N N . GLU B 1 196 ? 60.708 47.291 -68.690 1.00 114.49 191 GLU B N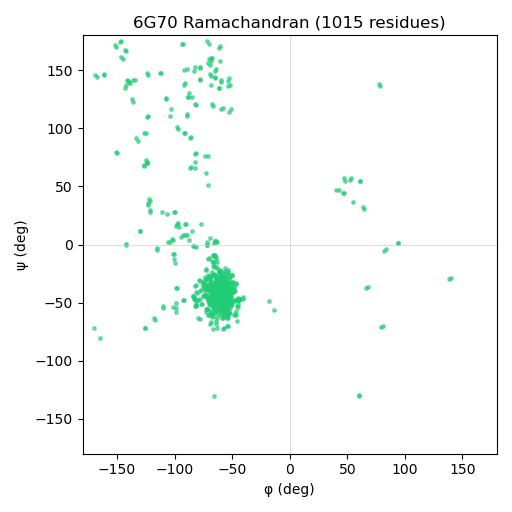 1
ATOM 5306 C CA . GLU B 1 196 ? 61.765 46.381 -68.259 1.00 132.83 191 GLU B CA 1
ATOM 5307 C C . GLU B 1 196 ? 62.300 46.786 -66.890 1.00 152.74 191 GLU B C 1
ATOM 5308 O O . GLU B 1 196 ? 62.549 45.930 -66.034 1.00 170.49 191 GLU B O 1
ATOM 5314 N N . HIS B 1 197 ? 62.466 48.092 -66.662 1.00 147.56 192 HIS B N 1
ATOM 5315 C CA . HIS B 1 197 ? 62.872 48.584 -65.349 1.00 135.61 192 HIS B CA 1
ATOM 5316 C C . HIS B 1 197 ? 61.862 48.174 -64.282 1.00 116.52 192 HIS B C 1
ATOM 5317 O O . HIS B 1 197 ? 62.236 47.670 -63.216 1.00 127.60 192 HIS B O 1
ATOM 5324 N N . ALA B 1 198 ? 60.573 48.419 -64.550 1.00 94.38 193 ALA B N 1
ATOM 5325 C CA . ALA B 1 198 ? 59.508 48.098 -63.602 1.00 85.49 193 ALA B CA 1
ATOM 5326 C C . ALA B 1 198 ? 59.542 46.630 -63.212 1.00 99.59 193 ALA B C 1
ATOM 5327 O O . ALA B 1 198 ? 59.466 46.293 -62.026 1.00 125.77 193 ALA B O 1
ATOM 5329 N N . VAL B 1 199 ? 59.585 45.735 -64.198 1.00 90.18 194 VAL B N 1
ATOM 5330 C CA . VAL B 1 199 ? 59.604 44.316 -63.853 1.00 115.43 194 VAL B CA 1
ATOM 5331 C C . VAL B 1 199 ? 60.892 43.953 -63.112 1.00 124.64 194 VAL B C 1
ATOM 5332 O O . VAL B 1 199 ? 60.862 43.201 -62.131 1.00 113.59 194 VAL B O 1
ATOM 5336 N N . LEU B 1 200 ? 62.043 44.458 -63.572 1.00 134.46 195 LEU B N 1
ATOM 5337 C CA . LEU B 1 200 ? 63.306 44.120 -62.922 1.00 146.74 195 LEU B CA 1
ATOM 5338 C C . LEU B 1 200 ? 63.418 44.697 -61.519 1.00 149.31 195 LEU B C 1
ATOM 5339 O O . LEU B 1 200 ? 64.318 44.297 -60.775 1.00 158.32 195 LEU B O 1
ATOM 5344 N N . ALA B 1 201 ? 62.547 45.635 -61.156 1.00 148.19 196 ALA B N 1
ATOM 5345 C CA . ALA B 1 201 ? 62.516 46.209 -59.817 1.00 154.52 196 ALA B CA 1
ATOM 5346 C C . ALA B 1 201 ? 61.460 45.579 -58.916 1.00 154.42 196 ALA B C 1
ATOM 5347 O O . ALA B 1 201 ? 61.702 45.400 -57.717 1.00 164.08 196 ALA B O 1
ATOM 5349 N N . ALA B 1 202 ? 60.294 45.233 -59.469 1.00 134.08 197 ALA B N 1
ATOM 5350 C CA . ALA B 1 202 ? 59.159 44.811 -58.659 1.00 114.13 197 ALA B CA 1
ATOM 5351 C C . ALA B 1 202 ? 58.333 43.684 -59.263 1.00 116.36 197 ALA B C 1
ATOM 5352 O O . ALA B 1 202 ? 57.322 43.303 -58.665 1.00 110.12 197 ALA B O 1
ATOM 5354 N N . GLY B 1 203 ? 58.695 43.168 -60.438 1.00 123.27 198 GLY B N 1
ATOM 5355 C CA . GLY B 1 203 ? 57.900 42.123 -61.062 1.00 120.33 198 GLY B CA 1
ATOM 5356 C C . GLY B 1 203 ? 57.742 40.883 -60.206 1.00 123.47 198 GLY B C 1
ATOM 5357 O O . GLY B 1 203 ? 56.760 40.151 -60.347 1.00 126.28 198 GLY B O 1
ATOM 5358 N N . THR B 1 204 ? 58.713 40.616 -59.328 1.00 120.03 199 THR B N 1
ATOM 5359 C CA . THR B 1 204 ? 58.704 39.411 -58.505 1.00 116.43 199 THR B CA 1
ATOM 5360 C C . THR B 1 204 ? 57.623 39.432 -57.427 1.00 106.40 199 THR B C 1
ATOM 5361 O O . THR B 1 204 ? 57.379 38.394 -56.803 1.00 95.85 199 THR B O 1
ATOM 5365 N N . ASP B 1 205 ? 56.982 40.577 -57.189 1.00 97.13 200 ASP B N 1
ATOM 5366 C CA . ASP B 1 205 ? 55.905 40.662 -56.207 1.00 92.63 200 ASP B CA 1
ATOM 5367 C C . ASP B 1 205 ? 54.785 39.704 -56.592 1.00 107.06 200 ASP B C 1
ATOM 5368 O O . ASP B 1 205 ? 54.427 39.576 -57.765 1.00 137.21 200 ASP B O 1
ATOM 5373 N N . PHE B 1 206 ? 54.218 39.039 -55.588 1.00 96.76 201 PHE B N 1
ATOM 5374 C CA . PHE B 1 206 ? 53.121 38.098 -55.796 1.00 109.90 201 PHE B CA 1
ATOM 5375 C C . PHE B 1 206 ? 51.836 38.779 -56.268 1.00 119.19 201 PHE B C 1
ATOM 5376 O O . PHE B 1 206 ? 50.896 38.084 -56.670 1.00 129.85 201 PHE B O 1
ATOM 5384 N N . ARG B 1 207 ? 51.784 40.114 -56.258 1.00 108.17 202 ARG B N 1
ATOM 5385 C CA . ARG B 1 207 ? 50.620 40.877 -56.695 1.00 115.11 202 ARG B CA 1
ATOM 5386 C C . ARG B 1 207 ? 50.996 41.856 -57.802 1.00 120.62 202 ARG B C 1
ATOM 5387 O O . ARG B 1 207 ? 50.456 42.960 -57.880 1.00 122.67 202 ARG B O 1
ATOM 5395 N N . SER B 1 208 ? 51.941 41.467 -58.655 1.00 123.64 203 SER B N 1
ATOM 5396 C CA . SER B 1 208 ? 52.429 42.305 -59.743 1.00 127.48 203 SER B CA 1
ATOM 5397 C C . SER B 1 208 ? 51.805 41.936 -61.090 1.00 128.21 203 SER B C 1
ATOM 5398 O O . SER B 1 208 ? 52.393 42.198 -62.146 1.00 124.79 203 SER B O 1
ATOM 5401 N N . ASP B 1 209 ? 50.587 41.390 -61.070 1.00 122.94 204 ASP B N 1
ATOM 5402 C CA . ASP B 1 209 ? 49.984 40.830 -62.275 1.00 115.15 204 ASP B CA 1
ATOM 5403 C C . ASP B 1 209 ? 49.601 41.917 -63.265 1.00 107.53 204 ASP B C 1
ATOM 5404 O O . ASP B 1 209 ? 50.067 41.915 -64.408 1.00 123.26 204 ASP B O 1
ATOM 5409 N N . LYS B 1 210 ? 48.716 42.832 -62.853 1.00 97.10 205 LYS B N 1
ATOM 5410 C CA . LYS B 1 210 ? 48.241 43.881 -63.753 1.00 95.09 205 LYS B CA 1
ATOM 5411 C C . LYS B 1 210 ? 49.396 44.595 -64.447 1.00 103.76 205 LYS B C 1
ATOM 5412 O O . LYS B 1 210 ? 49.238 45.081 -65.570 1.00 129.98 205 LYS B O 1
ATOM 5418 N N . LEU B 1 211 ? 50.581 44.607 -63.830 1.00 91.44 206 LEU B N 1
ATOM 5419 C CA . LEU B 1 211 ? 51.764 45.143 -64.501 1.00 101.10 206 LEU B CA 1
ATOM 5420 C C . LEU B 1 211 ? 52.158 44.278 -65.698 1.00 122.63 206 LEU B C 1
ATOM 5421 O O . LEU B 1 211 ? 52.371 44.787 -66.807 1.00 131.86 206 LEU B O 1
ATOM 5426 N N . TRP B 1 212 ? 52.324 42.970 -65.478 1.00 121.35 207 TRP B N 1
ATOM 5427 C CA . TRP B 1 212 ? 52.678 42.075 -66.576 1.00 115.12 207 TRP B CA 1
ATOM 5428 C C . TRP B 1 212 ? 51.618 42.107 -67.669 1.00 121.19 207 TRP B C 1
ATOM 5429 O O . TRP B 1 212 ? 51.942 42.116 -68.860 1.00 142.59 207 TRP B O 1
ATOM 5440 N N . GLU B 1 213 ? 50.345 42.070 -67.276 1.00 113.40 208 GLU B N 1
ATOM 5441 C CA . GLU B 1 213 ? 49.243 42.150 -68.231 1.00 114.78 208 GLU B CA 1
ATOM 5442 C C . GLU B 1 213 ? 49.295 43.441 -69.040 1.00 121.03 208 GLU B C 1
ATOM 5443 O O . GLU B 1 213 ? 49.026 43.441 -70.251 1.00 139.52 208 GLU B O 1
ATOM 5449 N N . MET B 1 214 ? 49.647 44.552 -68.388 1.00 114.02 209 MET B N 1
ATOM 5450 C CA . MET B 1 214 ? 49.802 45.822 -69.084 1.00 132.77 209 MET B CA 1
ATOM 5451 C C . MET B 1 214 ? 50.918 45.725 -70.120 1.00 146.97 209 MET B C 1
ATOM 5452 O O . MET B 1 214 ? 50.750 46.134 -71.277 1.00 161.93 209 MET B O 1
ATOM 5457 N N . TYR B 1 215 ? 52.071 45.186 -69.707 1.00 139.95 210 TYR B N 1
ATOM 5458 C CA . TYR B 1 215 ? 53.184 44.922 -70.621 1.00 140.91 210 TYR B CA 1
ATOM 5459 C C . TYR B 1 215 ? 52.739 44.091 -71.818 1.00 140.08 210 TYR B C 1
ATOM 5460 O O . TYR B 1 215 ? 53.107 44.372 -72.968 1.00 148.26 210 TYR B O 1
ATOM 5469 N N . ILE B 1 216 ? 51.961 43.041 -71.550 1.00 128.32 211 ILE B N 1
ATOM 5470 C CA . ILE B 1 216 ? 51.524 42.118 -72.592 1.00 122.70 211 ILE B CA 1
ATOM 5471 C C . ILE B 1 216 ? 50.659 42.845 -73.613 1.00 113.33 211 ILE B C 1
ATOM 5472 O O . ILE B 1 216 ? 50.939 42.826 -74.815 1.00 110.91 211 ILE B O 1
ATOM 5477 N N . ASN B 1 217 ? 49.571 43.465 -73.147 1.00 111.92 212 ASN B N 1
ATOM 5478 C CA . ASN B 1 217 ? 48.696 44.201 -74.055 1.00 116.08 212 ASN B CA 1
ATOM 5479 C C . ASN B 1 217 ? 49.457 45.291 -74.805 1.00 120.73 212 ASN B C 1
ATOM 5480 O O . ASN B 1 217 ? 49.159 45.565 -75.977 1.00 129.82 212 ASN B O 1
ATOM 5485 N N . TRP B 1 218 ? 50.437 45.922 -74.151 1.00 120.11 213 TRP B N 1
ATOM 5486 C CA . TRP B 1 218 ? 51.284 46.901 -74.826 1.00 125.60 213 TRP B CA 1
ATOM 5487 C C . TRP B 1 218 ? 51.977 46.278 -76.029 1.00 118.49 213 TRP B C 1
ATOM 5488 O O . TRP B 1 218 ? 51.799 46.720 -77.169 1.00 118.94 213 TRP B O 1
ATOM 5499 N N . GLU B 1 219 ? 52.823 45.276 -75.783 1.00 112.15 214 GLU B N 1
ATOM 5500 C CA . GLU B 1 219 ? 53.553 44.631 -76.872 1.00 116.20 214 GLU B CA 1
ATOM 5501 C C . GLU B 1 219 ? 52.639 43.917 -77.859 1.00 128.16 214 GLU B C 1
ATOM 5502 O O . GLU B 1 219 ? 53.102 43.527 -78.936 1.00 146.46 214 GLU B O 1
ATOM 5508 N N . ASN B 1 220 ? 51.365 43.732 -77.517 1.00 116.97 215 ASN B N 1
ATOM 5509 C CA . ASN B 1 220 ? 50.411 43.113 -78.430 1.00 109.66 215 ASN B CA 1
ATOM 5510 C C . ASN B 1 220 ? 49.865 44.127 -79.430 1.00 125.39 215 ASN B C 1
ATOM 5511 O O . ASN B 1 220 ? 49.884 43.883 -80.642 1.00 148.31 215 ASN B O 1
ATOM 5516 N N . GLU B 1 221 ? 49.344 45.258 -78.943 1.00 119.93 216 GLU B N 1
ATOM 5517 C CA . GLU B 1 221 ? 48.849 46.280 -79.866 1.00 131.35 216 GLU B CA 1
ATOM 5518 C C . GLU B 1 221 ? 49.937 46.734 -80.833 1.00 144.14 216 GLU B C 1
ATOM 5519 O O . GLU B 1 221 ? 49.663 46.982 -82.012 1.00 160.98 216 GLU B O 1
ATOM 5525 N N . GLN B 1 222 ? 51.177 46.854 -80.360 1.00 142.80 217 GLN B N 1
ATOM 5526 C CA . GLN B 1 222 ? 52.280 47.147 -81.268 1.00 151.25 217 GLN B CA 1
ATOM 5527 C C . GLN B 1 222 ? 52.498 46.032 -82.283 1.00 152.12 217 GLN B C 1
ATOM 5528 O O . GLN B 1 222 ? 53.160 46.255 -83.302 1.00 152.97 217 GLN B O 1
ATOM 5534 N N . GLY B 1 223 ? 51.921 44.854 -82.053 1.00 147.86 218 GLY B N 1
ATOM 5535 C CA . GLY B 1 223 ? 52.036 43.756 -82.983 1.00 150.32 218 GLY B CA 1
ATOM 5536 C C . GLY B 1 223 ? 53.302 42.946 -82.839 1.00 155.78 218 GLY B C 1
ATOM 5537 O O . GLY B 1 223 ? 53.460 41.939 -83.542 1.00 168.10 218 GLY B O 1
ATOM 5538 N N . ASN B 1 224 ? 54.210 43.352 -81.952 1.00 145.56 219 ASN B N 1
ATOM 5539 C CA . ASN B 1 224 ? 55.519 42.716 -81.822 1.00 138.81 219 ASN B CA 1
ATOM 5540 C C . ASN B 1 224 ? 55.379 41.468 -80.946 1.00 113.03 219 ASN B C 1
ATOM 5541 O O . ASN B 1 224 ? 55.918 41.369 -79.843 1.00 121.29 219 ASN B O 1
ATOM 5546 N N . LEU B 1 225 ? 54.638 40.492 -81.481 1.00 106.74 220 LEU B N 1
ATOM 5547 C CA . LEU B 1 225 ? 54.234 39.315 -80.714 1.00 107.81 220 LEU B CA 1
ATOM 5548 C C . LEU B 1 225 ? 55.415 38.442 -80.303 1.00 126.80 220 LEU B C 1
ATOM 5549 O O . LEU B 1 225 ? 55.261 37.605 -79.410 1.00 130.26 220 LEU B O 1
ATOM 5554 N N . ARG B 1 226 ? 56.564 38.571 -80.973 1.00 147.62 221 ARG B N 1
ATOM 5555 C CA . ARG B 1 226 ? 57.777 37.903 -80.507 1.00 160.20 221 ARG B CA 1
ATOM 5556 C C . ARG B 1 226 ? 58.110 38.365 -79.095 1.00 165.69 221 ARG B C 1
ATOM 5557 O O . ARG B 1 226 ? 58.415 37.560 -78.204 1.00 177.88 221 ARG B O 1
ATOM 5565 N N . GLU B 1 227 ? 58.054 39.679 -78.883 1.00 160.22 222 GLU B N 1
ATOM 5566 C CA . GLU B 1 227 ? 58.278 40.248 -77.562 1.00 149.83 222 GLU B CA 1
ATOM 5567 C C . GLU B 1 227 ? 57.190 39.802 -76.591 1.00 127.71 222 GLU B C 1
ATOM 5568 O O . GLU B 1 227 ? 57.456 39.593 -75.403 1.00 134.49 222 GLU B O 1
ATOM 5574 N N . VAL B 1 228 ? 55.946 39.713 -77.070 1.00 110.03 223 VAL B N 1
ATOM 5575 C CA . VAL B 1 228 ? 54.853 39.192 -76.250 1.00 106.21 223 VAL B CA 1
ATOM 5576 C C . VAL B 1 228 ? 55.185 37.790 -75.747 1.00 108.49 223 VAL B C 1
ATOM 5577 O O . VAL B 1 228 ? 55.008 37.471 -74.564 1.00 121.50 223 VAL B O 1
ATOM 5581 N N . THR B 1 229 ? 55.668 36.931 -76.644 1.00 113.87 224 THR B N 1
ATOM 5582 C CA . THR B 1 229 ? 56.038 35.580 -76.239 1.00 135.43 224 THR B CA 1
ATOM 5583 C C . THR B 1 229 ? 57.188 35.604 -75.239 1.00 133.23 224 THR B C 1
ATOM 5584 O O . THR B 1 229 ? 57.208 34.814 -74.287 1.00 126.26 224 THR B O 1
ATOM 5588 N N . ALA B 1 230 ? 58.166 36.490 -75.452 1.00 137.67 225 ALA B N 1
ATOM 5589 C CA . ALA B 1 230 ? 59.255 36.636 -74.487 1.00 136.86 225 ALA B CA 1
ATOM 5590 C C . ALA B 1 230 ? 58.722 37.016 -73.109 1.00 137.36 225 ALA B C 1
ATOM 5591 O O . ALA B 1 230 ? 59.169 36.482 -72.083 1.00 140.35 225 ALA B O 1
ATOM 5593 N N . VAL B 1 231 ? 57.779 37.957 -73.072 1.00 127.81 226 VAL B N 1
ATOM 5594 C CA . VAL B 1 231 ? 57.172 38.379 -71.814 1.00 107.16 226 VAL B CA 1
ATOM 5595 C C . VAL B 1 231 ? 56.503 37.196 -71.129 1.00 108.03 226 VAL B C 1
ATOM 5596 O O . VAL B 1 231 ? 56.669 36.983 -69.923 1.00 116.71 226 VAL B O 1
ATOM 5600 N N . TYR B 1 232 ? 55.674 36.456 -71.873 1.00 112.91 227 TYR B N 1
ATOM 5601 C CA . TYR B 1 232 ? 54.997 35.302 -71.283 1.00 119.52 227 TYR B CA 1
ATOM 5602 C C . TYR B 1 232 ? 56.003 34.289 -70.737 1.00 122.68 227 TYR B C 1
ATOM 5603 O O . TYR B 1 232 ? 55.812 33.737 -69.640 1.00 121.57 227 TYR B O 1
ATOM 5612 N N . ASP B 1 233 ? 57.081 34.039 -71.491 1.00 125.59 228 ASP B N 1
ATOM 5613 C CA . ASP B 1 233 ? 58.139 33.138 -71.040 1.00 144.49 228 ASP B CA 1
ATOM 5614 C C . ASP B 1 233 ? 58.707 33.597 -69.705 1.00 153.34 228 ASP B C 1
ATOM 5615 O O . ASP B 1 233 ? 58.897 32.794 -68.783 1.00 151.12 228 ASP B O 1
ATOM 5620 N N . ARG B 1 234 ? 59.008 34.893 -69.599 1.00 155.02 229 ARG B N 1
ATOM 5621 C CA . ARG B 1 234 ? 59.540 35.434 -68.351 1.00 146.74 229 ARG B CA 1
ATOM 5622 C C . ARG B 1 234 ? 58.550 35.266 -67.200 1.00 126.65 229 ARG B C 1
ATOM 5623 O O . ARG B 1 234 ? 58.909 34.768 -66.126 1.00 115.90 229 ARG B O 1
ATOM 5631 N N . ILE B 1 235 ? 57.302 35.701 -67.398 1.00 122.36 230 ILE B N 1
ATOM 5632 C CA . ILE B 1 235 ? 56.368 35.791 -66.275 1.00 122.07 230 ILE B CA 1
ATOM 5633 C C . ILE B 1 235 ? 56.008 34.403 -65.758 1.00 121.71 230 ILE B C 1
ATOM 5634 O O . ILE B 1 235 ? 55.925 34.184 -64.544 1.00 133.30 230 ILE B O 1
ATOM 5639 N N . LEU B 1 236 ? 55.773 33.444 -66.655 1.00 122.65 231 LEU B N 1
ATOM 5640 C CA . LEU B 1 236 ? 55.353 32.127 -66.185 1.00 133.91 231 LEU B CA 1
ATOM 5641 C C . LEU B 1 236 ? 56.423 31.406 -65.368 1.00 138.31 231 LEU B C 1
ATOM 5642 O O . LEU B 1 236 ? 56.140 30.335 -64.818 1.00 112.52 231 LEU B O 1
ATOM 5647 N N . GLY B 1 237 ? 57.645 31.934 -65.314 1.00 159.05 232 GLY B N 1
ATOM 5648 C CA . GLY B 1 237 ? 58.665 31.431 -64.414 1.00 166.62 232 GLY B CA 1
ATOM 5649 C C . GLY B 1 237 ? 58.639 32.149 -63.078 1.00 168.77 232 GLY B C 1
ATOM 5650 O O . GLY B 1 237 ? 59.612 32.112 -62.319 1.00 172.44 232 GLY B O 1
ATOM 5651 N N . ILE B 1 238 ? 57.527 32.817 -62.788 1.00 158.90 233 ILE B N 1
ATOM 5652 C CA . ILE B 1 238 ? 57.389 33.640 -61.590 1.00 155.83 233 ILE B CA 1
ATOM 5653 C C . ILE B 1 238 ? 56.002 33.412 -61.002 1.00 154.32 233 ILE B C 1
ATOM 5654 O O . ILE B 1 238 ? 55.018 33.339 -61.754 1.00 159.09 233 ILE B O 1
ATOM 5659 N N . PRO B 1 239 ? 55.867 33.316 -59.681 1.00 143.16 234 PRO B N 1
ATOM 5660 C CA . PRO B 1 239 ? 54.541 33.142 -59.087 1.00 123.71 234 PRO B CA 1
ATOM 5661 C C . PRO B 1 239 ? 53.800 34.457 -58.924 1.00 115.44 234 PRO B C 1
ATOM 5662 O O . PRO B 1 239 ? 54.387 35.511 -58.667 1.00 113.96 234 PRO B O 1
ATOM 5666 N N . THR B 1 240 ? 52.475 34.364 -59.009 1.00 108.76 235 THR B N 1
ATOM 5667 C CA . THR B 1 240 ? 51.595 35.507 -58.817 1.00 101.96 235 THR B CA 1
ATOM 5668 C C . THR B 1 240 ? 50.295 35.023 -58.200 1.00 89.64 235 THR B C 1
ATOM 5669 O O . THR B 1 240 ? 50.066 33.824 -58.040 1.00 84.42 235 THR B O 1
ATOM 5673 N N . GLN B 1 241 ? 49.434 35.980 -57.861 1.00 92.08 236 GLN B N 1
ATOM 5674 C CA . GLN B 1 241 ? 48.092 35.635 -57.408 1.00 107.16 236 GLN B CA 1
ATOM 5675 C C . GLN B 1 241 ? 47.244 35.074 -58.543 1.00 124.36 236 GLN B C 1
ATOM 5676 O O . GLN B 1 241 ? 46.388 34.213 -58.309 1.00 129.65 236 GLN B O 1
ATOM 5682 N N . LEU B 1 242 ? 47.465 35.539 -59.772 1.00 132.25 237 LEU B N 1
ATOM 5683 C CA . LEU B 1 242 ? 46.609 35.205 -60.904 1.00 144.89 237 LEU B CA 1
ATOM 5684 C C . LEU B 1 242 ? 47.405 34.534 -62.021 1.00 158.58 237 LEU B C 1
ATOM 5685 O O . LEU B 1 242 ? 47.186 34.793 -63.207 1.00 171.09 237 LEU B O 1
ATOM 5690 N N . TYR B 1 243 ? 48.371 33.691 -61.641 1.00 150.73 238 TYR B N 1
ATOM 5691 C CA . TYR B 1 243 ? 49.145 32.915 -62.610 1.00 138.37 238 TYR B CA 1
ATOM 5692 C C . TYR B 1 243 ? 48.248 32.203 -63.623 1.00 141.00 238 TYR B C 1
ATOM 5693 O O . TYR B 1 243 ? 48.581 32.117 -64.812 1.00 149.07 238 TYR B O 1
ATOM 5702 N N . SER B 1 244 ? 47.126 31.648 -63.155 1.00 138.84 239 SER B N 1
ATOM 5703 C CA . SER B 1 244 ? 46.207 30.927 -64.031 1.00 146.18 239 SER B CA 1
ATOM 5704 C C . SER B 1 244 ? 45.670 31.824 -65.143 1.00 159.01 239 SER B C 1
ATOM 5705 O O . SER B 1 244 ? 45.480 31.376 -66.283 1.00 163.11 239 SER B O 1
ATOM 5708 N N . HIS B 1 245 ? 45.376 33.085 -64.819 1.00 163.37 240 HIS B N 1
ATOM 5709 C CA . HIS B 1 245 ? 44.886 34.014 -65.831 1.00 170.19 240 HIS B CA 1
ATOM 5710 C C . HIS B 1 245 ? 45.926 34.212 -66.927 1.00 166.69 240 HIS B C 1
ATOM 5711 O O . HIS B 1 245 ? 45.605 34.171 -68.122 1.00 177.06 240 HIS B O 1
ATOM 5718 N N . HIS B 1 246 ? 47.185 34.427 -66.533 1.00 149.66 241 HIS B N 1
ATOM 5719 C CA . HIS B 1 246 ? 48.265 34.535 -67.508 1.00 140.27 241 HIS B CA 1
ATOM 5720 C C . HIS B 1 246 ? 48.374 33.272 -68.357 1.00 142.29 241 HIS B C 1
ATOM 5721 O O . HIS B 1 246 ? 48.612 33.354 -69.567 1.00 151.73 241 HIS B O 1
ATOM 5728 N N . PHE B 1 247 ? 48.252 32.093 -67.741 1.00 135.72 242 PHE B N 1
ATOM 5729 C CA . PHE B 1 247 ? 48.364 30.861 -68.520 1.00 131.98 242 PHE B CA 1
ATOM 5730 C C . PHE B 1 247 ? 47.260 30.758 -69.563 1.00 133.38 242 PHE B C 1
ATOM 5731 O O . PHE B 1 247 ? 47.516 30.399 -70.720 1.00 144.40 242 PHE B O 1
ATOM 5739 N N . GLN B 1 248 ? 46.012 31.002 -69.156 1.00 127.71 243 GLN B N 1
ATOM 5740 C CA . GLN B 1 248 ? 44.923 30.932 -70.124 1.00 134.69 243 GLN B CA 1
ATOM 5741 C C . GLN B 1 248 ? 45.080 31.986 -71.213 1.00 126.68 243 GLN B C 1
ATOM 5742 O O . GLN B 1 248 ? 44.738 31.733 -72.374 1.00 141.13 243 GLN B O 1
ATOM 5748 N N . ARG B 1 249 ? 45.618 33.158 -70.870 1.00 110.82 244 ARG B N 1
ATOM 5749 C CA . ARG B 1 249 ? 45.885 34.166 -71.890 1.00 117.42 244 ARG B CA 1
ATOM 5750 C C . ARG B 1 249 ? 46.955 33.711 -72.871 1.00 135.88 244 ARG B C 1
ATOM 5751 O O . ARG B 1 249 ? 46.849 33.973 -74.071 1.00 146.33 244 ARG B O 1
ATOM 5759 N N . PHE B 1 250 ? 48.020 33.079 -72.376 1.00 131.41 245 PHE B N 1
ATOM 5760 C CA . PHE B 1 250 ? 49.056 32.572 -73.271 1.00 128.57 245 PHE B CA 1
ATOM 5761 C C . PHE B 1 250 ? 48.491 31.510 -74.198 1.00 142.92 245 PHE B C 1
ATOM 5762 O O . PHE B 1 250 ? 48.831 31.455 -75.388 1.00 148.33 245 PHE B O 1
ATOM 5770 N N . LYS B 1 251 ? 47.652 30.633 -73.653 1.00 143.17 246 LYS B N 1
ATOM 5771 C CA . LYS B 1 251 ? 47.038 29.586 -74.456 1.00 151.13 246 LYS B CA 1
ATOM 5772 C C . LYS B 1 251 ? 46.169 30.192 -75.556 1.00 154.13 246 LYS B C 1
ATOM 5773 O O . LYS B 1 251 ? 46.264 29.803 -76.727 1.00 159.22 246 LYS B O 1
ATOM 5779 N N . GLU B 1 252 ? 45.311 31.153 -75.193 1.00 154.90 247 GLU B N 1
ATOM 5780 C CA . GLU B 1 252 ? 44.503 31.861 -76.186 1.00 158.48 247 GLU B CA 1
ATOM 5781 C C . GLU B 1 252 ? 45.381 32.570 -77.217 1.00 157.74 247 GLU B C 1
ATOM 5782 O O . GLU B 1 252 ? 45.060 32.594 -78.412 1.00 166.28 247 GLU B O 1
ATOM 5788 N N . HIS B 1 253 ? 46.477 33.179 -76.761 1.00 151.20 248 HIS B N 1
ATOM 5789 C CA . HIS B 1 253 ? 47.398 33.893 -77.640 1.00 147.05 248 HIS B CA 1
ATOM 5790 C C . HIS B 1 253 ? 47.998 32.959 -78.682 1.00 153.79 248 HIS B C 1
ATOM 5791 O O . HIS B 1 253 ? 48.102 33.311 -79.864 1.00 156.22 248 HIS B O 1
ATOM 5798 N N . VAL B 1 254 ? 48.403 31.763 -78.257 1.00 156.77 249 VAL B N 1
ATOM 5799 C CA . VAL B 1 254 ? 48.882 30.757 -79.201 1.00 161.03 249 VAL B CA 1
ATOM 5800 C C . VAL B 1 254 ? 47.768 30.369 -80.168 1.00 153.52 249 VAL B C 1
ATOM 5801 O O . VAL B 1 254 ? 47.971 30.305 -81.386 1.00 148.43 249 VAL B O 1
ATOM 5805 N N . GLN B 1 255 ? 46.568 30.115 -79.631 1.00 155.01 250 GLN B N 1
ATOM 5806 C CA . GLN B 1 255 ? 45.466 29.594 -80.438 1.00 165.08 250 GLN B CA 1
ATOM 5807 C C . GLN B 1 255 ? 45.102 30.536 -81.581 1.00 170.80 250 GLN B C 1
ATOM 5808 O O . GLN B 1 255 ? 44.799 30.084 -82.691 1.00 189.77 250 GLN B O 1
ATOM 5814 N N . ASN B 1 256 ? 45.072 31.842 -81.320 1.00 164.35 251 ASN B N 1
ATOM 5815 C CA . ASN B 1 256 ? 44.536 32.808 -82.269 1.00 163.67 251 ASN B CA 1
ATOM 5816 C C . ASN B 1 256 ? 45.610 33.516 -83.097 1.00 158.98 251 ASN B C 1
ATOM 5817 O O . ASN B 1 256 ? 45.317 34.549 -83.709 1.00 160.20 251 ASN B O 1
ATOM 5822 N N . ASN B 1 257 ? 46.839 32.998 -83.136 1.00 156.06 252 ASN B N 1
ATOM 5823 C CA . ASN B 1 257 ? 47.886 33.630 -83.934 1.00 160.65 252 ASN B CA 1
ATOM 5824 C C . ASN B 1 257 ? 48.790 32.582 -84.573 1.00 168.59 252 ASN B C 1
ATOM 5825 O O . ASN B 1 257 ? 48.769 31.401 -84.218 1.00 174.82 252 ASN B O 1
ATOM 5830 N N . LEU B 1 258 ? 49.618 33.054 -85.537 1.00 161.66 253 LEU B N 1
ATOM 5831 C CA . LEU B 1 258 ? 50.435 32.273 -86.467 1.00 158.72 253 LEU B CA 1
ATOM 5832 C C . LEU B 1 258 ? 51.801 31.978 -85.850 1.00 143.26 253 LEU B C 1
ATOM 5833 O O . LEU B 1 258 ? 52.492 32.910 -85.421 1.00 140.60 253 LEU B O 1
ATOM 5838 N N . PRO B 1 259 ? 52.230 30.712 -85.802 1.00 139.53 254 PRO B N 1
ATOM 5839 C CA . PRO B 1 259 ? 53.477 30.391 -85.085 1.00 140.73 254 PRO B CA 1
ATOM 5840 C C . PRO B 1 259 ? 54.739 30.959 -85.717 1.00 160.64 254 PRO B C 1
ATOM 5841 O O . PRO B 1 259 ? 55.721 31.162 -84.995 1.00 167.60 254 PRO B O 1
ATOM 5845 N N . ARG B 1 260 ? 54.759 31.213 -87.030 1.00 171.01 255 ARG B N 1
ATOM 5846 C CA . ARG B 1 260 ? 55.902 31.893 -87.641 1.00 180.76 255 ARG B CA 1
ATOM 5847 C C . ARG B 1 260 ? 56.156 33.242 -86.982 1.00 171.28 255 ARG B C 1
ATOM 5848 O O . ARG B 1 260 ? 57.307 33.672 -86.843 1.00 169.84 255 ARG B O 1
ATOM 5856 N N . ASP B 1 261 ? 55.086 33.929 -86.581 1.00 169.34 256 ASP B N 1
ATOM 5857 C CA . ASP B 1 261 ? 55.223 35.255 -85.993 1.00 171.75 256 ASP B CA 1
ATOM 5858 C C . ASP B 1 261 ? 55.825 35.177 -84.598 1.00 175.02 256 ASP B C 1
ATOM 5859 O O . ASP B 1 261 ? 56.554 36.081 -84.179 1.00 178.56 256 ASP B O 1
ATOM 5864 N N . LEU B 1 262 ? 55.494 34.121 -83.851 1.00 172.51 257 LEU B N 1
ATOM 5865 C CA . LEU B 1 262 ? 55.742 34.107 -82.412 1.00 161.80 257 LEU B CA 1
ATOM 5866 C C . LEU B 1 262 ? 57.232 34.093 -82.078 1.00 154.18 257 LEU B C 1
ATOM 5867 O O . LEU B 1 262 ? 57.707 34.920 -81.292 1.00 157.08 257 LEU B O 1
ATOM 5872 N N . LEU B 1 263 ? 57.980 33.149 -82.633 1.00 150.59 258 LEU B N 1
ATOM 5873 C CA . LEU B 1 263 ? 59.340 32.930 -82.169 1.00 160.40 258 LEU B CA 1
ATOM 5874 C C . LEU B 1 263 ? 60.369 33.715 -82.984 1.00 172.33 258 LEU B C 1
ATOM 5875 O O . LEU B 1 263 ? 60.067 34.329 -84.007 1.00 176.89 258 LEU B O 1
ATOM 5880 N N . THR B 1 264 ? 61.610 33.677 -82.503 1.00 179.75 259 THR B N 1
ATOM 5881 C CA . THR B 1 264 ? 62.774 34.045 -83.299 1.00 193.15 259 THR B CA 1
ATOM 5882 C C . THR B 1 264 ? 63.132 32.845 -84.158 1.00 199.13 259 THR B C 1
ATOM 5883 O O . THR B 1 264 ? 63.375 31.763 -83.617 1.00 204.82 259 THR B O 1
ATOM 5887 N N . GLY B 1 265 ? 63.111 33.022 -85.483 1.00 199.01 260 GLY B N 1
ATOM 5888 C CA . GLY B 1 265 ? 63.409 31.981 -86.456 1.00 199.95 260 GLY B CA 1
ATOM 5889 C C . GLY B 1 265 ? 64.065 30.733 -85.900 1.00 202.07 260 GLY B C 1
ATOM 5890 O O . GLY B 1 265 ? 63.531 29.627 -86.031 1.00 205.77 260 GLY B O 1
ATOM 5891 N N . GLU B 1 266 ? 65.205 30.921 -85.226 1.00 197.81 261 GLU B N 1
ATOM 5892 C CA . GLU B 1 266 ? 65.900 29.816 -84.571 1.00 197.07 261 GLU B CA 1
ATOM 5893 C C . GLU B 1 266 ? 64.967 29.064 -83.632 1.00 196.54 261 GLU B C 1
ATOM 5894 O O . GLU B 1 266 ? 64.774 27.848 -83.765 1.00 200.80 261 GLU B O 1
ATOM 5900 N N . GLN B 1 267 ? 64.357 29.790 -82.688 1.00 193.27 262 GLN B N 1
ATOM 5901 C CA . GLN B 1 267 ? 63.405 29.187 -81.762 1.00 192.04 262 GLN B CA 1
ATOM 5902 C C . GLN B 1 267 ? 62.354 28.404 -82.534 1.00 188.99 262 GLN B C 1
ATOM 5903 O O . GLN B 1 267 ? 61.909 27.334 -82.104 1.00 182.84 262 GLN B O 1
ATOM 5909 N N . PHE B 1 268 ? 61.950 28.936 -83.685 1.00 194.19 263 PHE B N 1
ATOM 5910 C CA . PHE B 1 268 ? 61.031 28.241 -84.578 1.00 199.83 263 PHE B CA 1
ATOM 5911 C C . PHE B 1 268 ? 61.692 27.012 -85.196 1.00 199.44 263 PHE B C 1
ATOM 5912 O O . PHE B 1 268 ? 61.223 25.881 -85.017 1.00 202.45 263 PHE B O 1
ATOM 5920 N N . ILE B 1 269 ? 62.816 27.218 -85.892 1.00 192.52 264 ILE B N 1
ATOM 5921 C CA . ILE B 1 269 ? 63.343 26.194 -86.793 1.00 180.18 264 ILE B CA 1
ATOM 5922 C C . ILE B 1 269 ? 63.696 24.924 -86.030 1.00 195.32 264 ILE B C 1
ATOM 5923 O O . ILE B 1 269 ? 63.324 23.817 -86.440 1.00 202.41 264 ILE B O 1
ATOM 5928 N N . GLN B 1 270 ? 64.411 25.062 -84.905 1.00 194.50 265 GLN B N 1
ATOM 5929 C CA . GLN B 1 270 ? 64.745 23.891 -84.096 1.00 195.00 265 GLN B CA 1
ATOM 5930 C C . GLN B 1 270 ? 63.493 23.089 -83.770 1.00 187.19 265 GLN B C 1
ATOM 5931 O O . GLN B 1 270 ? 63.470 21.861 -83.925 1.00 189.68 265 GLN B O 1
ATOM 5937 N N . LEU B 1 271 ? 62.426 23.783 -83.355 1.00 180.83 266 LEU B N 1
ATOM 5938 C CA . LEU B 1 271 ? 61.163 23.110 -83.073 1.00 175.93 266 LEU B CA 1
ATOM 5939 C C . LEU B 1 271 ? 60.774 22.209 -84.237 1.00 186.41 266 LEU B C 1
ATOM 5940 O O . LEU B 1 271 ? 60.558 21.002 -84.061 1.00 184.20 266 LEU B O 1
ATOM 5945 N N . ARG B 1 272 ? 60.761 22.771 -85.451 1.00 190.77 267 ARG B N 1
ATOM 5946 C CA . ARG B 1 272 ? 60.439 21.982 -86.634 1.00 189.50 267 ARG B CA 1
ATOM 5947 C C . ARG B 1 272 ? 61.316 20.739 -86.709 1.00 197.28 267 ARG B C 1
ATOM 5948 O O . ARG B 1 272 ? 60.813 19.614 -86.824 1.00 200.43 267 ARG B O 1
ATOM 5956 N N . ARG B 1 273 ? 62.637 20.925 -86.609 1.00 200.96 268 ARG B N 1
ATOM 5957 C CA . ARG B 1 273 ? 63.542 19.783 -86.694 1.00 208.90 268 ARG B CA 1
ATOM 5958 C C . ARG B 1 273 ? 63.228 18.741 -85.632 1.00 209.88 268 ARG B C 1
ATOM 5959 O O . ARG B 1 273 ? 63.303 17.535 -85.903 1.00 218.62 268 ARG B O 1
ATOM 5967 N N . GLU B 1 274 ? 62.885 19.176 -84.415 1.00 201.74 269 GLU B N 1
ATOM 5968 C CA . GLU B 1 274 ? 62.551 18.201 -83.384 1.00 206.54 269 GLU B CA 1
ATOM 5969 C C . GLU B 1 274 ? 61.434 17.285 -83.867 1.00 211.88 269 GLU B C 1
ATOM 5970 O O . GLU B 1 274 ? 61.527 16.055 -83.740 1.00 219.53 269 GLU B O 1
ATOM 5976 N N . LEU B 1 275 ? 60.404 17.873 -84.486 1.00 207.35 270 LEU B N 1
ATOM 5977 C CA . LEU B 1 275 ? 59.314 17.097 -85.069 1.00 212.82 270 LEU B CA 1
ATOM 5978 C C . LEU B 1 275 ? 59.855 15.962 -85.931 1.00 219.09 270 LEU B C 1
ATOM 5979 O O . LEU B 1 275 ? 59.434 14.806 -85.798 1.00 220.89 270 LEU B O 1
ATOM 5984 N N . ALA B 1 276 ? 60.817 16.277 -86.805 1.00 222.01 271 ALA B N 1
ATOM 5985 C CA . ALA B 1 276 ? 61.344 15.279 -87.729 1.00 225.59 271 ALA B CA 1
ATOM 5986 C C . ALA B 1 276 ? 61.859 14.052 -86.988 1.00 232.32 271 ALA B C 1
ATOM 5987 O O . ALA B 1 276 ? 61.611 12.917 -87.414 1.00 239.25 271 ALA B O 1
ATOM 5989 N N . SER B 1 277 ? 62.579 14.254 -85.878 1.00 231.28 272 SER B N 1
ATOM 5990 C CA . SER B 1 277 ? 63.154 13.107 -85.178 1.00 234.28 272 SER B CA 1
ATOM 5991 C C . SER B 1 277 ? 62.072 12.174 -84.648 1.00 238.67 272 SER B C 1
ATOM 5992 O O . SER B 1 277 ? 62.304 10.966 -84.508 1.00 244.85 272 SER B O 1
ATOM 5995 N N . VAL B 1 278 ? 60.890 12.715 -84.345 1.00 229.38 273 VAL B N 1
ATOM 5996 C CA . VAL B 1 278 ? 59.768 11.877 -83.940 1.00 218.36 273 VAL B CA 1
ATOM 5997 C C . VAL B 1 278 ? 59.191 11.135 -85.141 1.00 217.12 273 VAL B C 1
ATOM 5998 O O . VAL B 1 278 ? 58.785 9.971 -85.034 1.00 215.42 273 VAL B O 1
ATOM 6002 N N . ASN B 1 279 ? 59.153 11.795 -86.305 1.00 214.60 274 ASN B N 1
ATOM 6003 C CA . ASN B 1 279 ? 58.447 11.243 -87.459 1.00 212.52 274 ASN B CA 1
ATOM 6004 C C . ASN B 1 279 ? 59.082 9.948 -87.954 1.00 209.03 274 ASN B C 1
ATOM 6005 O O . ASN B 1 279 ? 58.380 9.056 -88.444 1.00 209.61 274 ASN B O 1
ATOM 6010 N N . GLY B 1 280 ? 60.400 9.827 -87.847 1.00 205.80 275 GLY B N 1
ATOM 6011 C CA . GLY B 1 280 ? 61.093 8.638 -88.312 1.00 200.71 275 GLY B CA 1
ATOM 6012 C C . GLY B 1 280 ? 60.839 7.407 -87.460 1.00 190.68 275 GLY B C 1
ATOM 6013 O O . GLY B 1 280 ? 59.778 6.785 -87.541 1.00 178.76 275 GLY B O 1
ATOM 6014 N N . THR B 1 300 ? 54.950 23.303 -98.143 1.00 215.27 295 THR B N 1
ATOM 6015 C CA . THR B 1 300 ? 54.538 23.157 -99.536 1.00 220.03 295 THR B CA 1
ATOM 6016 C C . THR B 1 300 ? 53.091 22.672 -99.642 1.00 209.84 295 THR B C 1
ATOM 6017 O O . THR B 1 300 ? 52.221 23.413 -100.093 1.00 212.99 295 THR B O 1
ATOM 6021 N N . ASP B 1 301 ? 52.848 21.416 -99.278 1.00 197.20 296 ASP B N 1
ATOM 6022 C CA . ASP B 1 301 ? 51.487 20.901 -99.199 1.00 175.89 296 ASP B CA 1
ATOM 6023 C C . ASP B 1 301 ? 50.727 21.753 -98.185 1.00 173.75 296 ASP B C 1
ATOM 6024 O O . ASP B 1 301 ? 51.111 21.781 -97.004 1.00 187.70 296 ASP B O 1
ATOM 6029 N N . PRO B 1 302 ? 49.682 22.480 -98.594 1.00 158.11 297 PRO B N 1
ATOM 6030 C CA . PRO B 1 302 ? 48.981 23.353 -97.628 1.00 146.73 297 PRO B CA 1
ATOM 6031 C C . PRO B 1 302 ? 48.401 22.611 -96.430 1.00 154.91 297 PRO B C 1
ATOM 6032 O O . PRO B 1 302 ? 48.620 23.027 -95.285 1.00 147.61 297 PRO B O 1
ATOM 6036 N N . ALA B 1 303 ? 47.628 21.546 -96.663 1.00 165.06 298 ALA B N 1
ATOM 6037 C CA . ALA B 1 303 ? 47.029 20.804 -95.555 1.00 170.83 298 ALA B CA 1
ATOM 6038 C C . ALA B 1 303 ? 48.091 20.207 -94.636 1.00 175.52 298 ALA B C 1
ATOM 6039 O O . ALA B 1 303 ? 47.926 20.193 -93.409 1.00 180.17 298 ALA B O 1
ATOM 6041 N N . LYS B 1 304 ? 49.187 19.699 -95.209 1.00 167.92 299 LYS B N 1
ATOM 6042 C CA . LYS B 1 304 ? 50.287 19.211 -94.382 1.00 168.01 299 LYS B CA 1
ATOM 6043 C C . LYS B 1 304 ? 50.877 20.337 -93.545 1.00 171.86 299 LYS B C 1
ATOM 6044 O O . LYS B 1 304 ? 51.285 20.124 -92.396 1.00 182.38 299 LYS B O 1
ATOM 6050 N N . LEU B 1 305 ? 50.967 21.539 -94.118 1.00 160.48 300 LEU B N 1
ATOM 6051 C CA . LEU B 1 305 ? 51.449 22.681 -93.350 1.00 151.80 300 LEU B CA 1
ATOM 6052 C C . LEU B 1 305 ? 50.506 22.996 -92.192 1.00 161.90 300 LEU B C 1
ATOM 6053 O O . LEU B 1 305 ? 50.955 23.352 -91.095 1.00 169.02 300 LEU B O 1
ATOM 6058 N N . ILE B 1 306 ? 49.194 22.920 -92.434 1.00 160.33 301 ILE B N 1
ATOM 6059 C CA . ILE B 1 306 ? 48.224 23.107 -91.356 1.00 164.13 301 ILE B CA 1
ATOM 6060 C C . ILE B 1 306 ? 48.451 22.078 -90.253 1.00 174.54 301 ILE B C 1
ATOM 6061 O O . ILE B 1 306 ? 48.427 22.407 -89.057 1.00 174.30 301 ILE B O 1
ATOM 6066 N N . THR B 1 307 ? 48.668 20.817 -90.638 1.00 175.29 302 THR B N 1
ATOM 6067 C CA . THR B 1 307 ? 48.961 19.782 -89.648 1.00 177.30 302 THR B CA 1
ATOM 6068 C C . THR B 1 307 ? 50.206 20.134 -88.842 1.00 184.78 302 THR B C 1
ATOM 6069 O O . THR B 1 307 ? 50.221 20.007 -87.610 1.00 193.71 302 THR B O 1
ATOM 6073 N N . GLU B 1 308 ? 51.266 20.578 -89.525 1.00 184.52 303 GLU B N 1
ATOM 6074 C CA . GLU B 1 308 ? 52.505 20.909 -88.825 1.00 183.17 303 GLU B CA 1
ATOM 6075 C C . GLU B 1 308 ? 52.314 22.079 -87.869 1.00 182.12 303 GLU B C 1
ATOM 6076 O O . GLU B 1 308 ? 52.866 22.081 -86.765 1.00 189.69 303 GLU B O 1
ATOM 6082 N N . ILE B 1 309 ? 51.554 23.093 -88.283 1.00 174.61 304 ILE B N 1
ATOM 6083 C CA . ILE B 1 309 ? 51.333 24.258 -87.431 1.00 173.09 304 ILE B CA 1
ATOM 6084 C C . ILE B 1 309 ? 50.528 23.870 -86.192 1.00 176.37 304 ILE B C 1
ATOM 6085 O O . ILE B 1 309 ? 50.837 24.299 -85.070 1.00 178.63 304 ILE B O 1
ATOM 6090 N N . GLU B 1 310 ? 49.461 23.086 -86.380 1.00 173.49 305 GLU B N 1
ATOM 6091 C CA . GLU B 1 310 ? 48.669 22.614 -85.246 1.00 171.74 305 GLU B CA 1
ATOM 6092 C C . GLU B 1 310 ? 49.531 21.798 -84.282 1.00 165.04 305 GLU B C 1
ATOM 6093 O O . GLU B 1 310 ? 49.414 21.929 -83.054 1.00 171.59 305 GLU B O 1
ATOM 6099 N N . ASN B 1 311 ? 50.421 20.961 -84.828 1.00 161.07 306 ASN B N 1
ATOM 6100 C CA . ASN B 1 311 ? 51.323 20.171 -83.995 1.00 160.22 306 ASN B CA 1
ATOM 6101 C C . ASN B 1 311 ? 52.312 21.065 -83.248 1.00 163.22 306 ASN B C 1
ATOM 6102 O O . ASN B 1 311 ? 52.635 20.803 -82.083 1.00 172.53 306 ASN B O 1
ATOM 6107 N N . MET B 1 312 ? 52.824 22.107 -83.913 1.00 157.72 307 MET B N 1
ATOM 6108 C CA . MET B 1 312 ? 53.690 23.083 -83.255 1.00 157.77 307 MET B CA 1
ATOM 6109 C C . MET B 1 312 ? 52.979 23.707 -82.064 1.00 155.32 307 MET B C 1
ATOM 6110 O O . MET B 1 312 ? 53.556 23.856 -80.976 1.00 163.76 307 MET B O 1
ATOM 6115 N N . ARG B 1 313 ? 51.728 24.119 -82.281 1.00 146.25 308 ARG B N 1
ATOM 6116 C CA . ARG B 1 313 ? 50.917 24.697 -81.217 1.00 143.46 308 ARG B CA 1
ATOM 6117 C C . ARG B 1 313 ? 50.808 23.742 -80.036 1.00 145.07 308 ARG B C 1
ATOM 6118 O O . ARG B 1 313 ? 51.030 24.133 -78.884 1.00 140.66 308 ARG B O 1
ATOM 6126 N N . HIS B 1 314 ? 50.443 22.485 -80.301 1.00 148.04 309 HIS B N 1
ATOM 6127 C CA . HIS B 1 314 ? 50.269 21.554 -79.189 1.00 152.85 309 HIS B CA 1
ATOM 6128 C C . HIS B 1 314 ? 51.586 21.292 -78.466 1.00 149.24 309 HIS B C 1
ATOM 6129 O O . HIS B 1 314 ? 51.601 21.125 -77.242 1.00 155.05 309 HIS B O 1
ATOM 6136 N N . ARG B 1 315 ? 52.701 21.250 -79.197 1.00 146.29 310 ARG B N 1
ATOM 6137 C CA . ARG B 1 315 ? 53.987 21.007 -78.545 1.00 155.70 310 ARG B CA 1
ATOM 6138 C C . ARG B 1 315 ? 54.379 22.170 -77.637 1.00 153.70 310 ARG B C 1
ATOM 6139 O O . ARG B 1 315 ? 54.849 21.960 -76.506 1.00 170.26 310 ARG B O 1
ATOM 6147 N N . ILE B 1 316 ? 54.210 23.403 -78.120 1.00 143.26 311 ILE B N 1
ATOM 6148 C CA . ILE B 1 316 ? 54.484 24.571 -77.285 1.00 145.89 311 ILE B CA 1
ATOM 6149 C C . ILE B 1 316 ? 53.563 24.585 -76.065 1.00 148.02 311 ILE B C 1
ATOM 6150 O O . ILE B 1 316 ? 53.986 24.915 -74.944 1.00 133.30 311 ILE B O 1
ATOM 6155 N N . ILE B 1 317 ? 52.288 24.235 -76.268 1.00 152.29 312 ILE B N 1
ATOM 6156 C CA . ILE B 1 317 ? 51.335 24.128 -75.165 1.00 141.60 312 ILE B CA 1
ATOM 6157 C C . ILE B 1 317 ? 51.820 23.120 -74.129 1.00 140.29 312 ILE B C 1
ATOM 6158 O O . ILE B 1 317 ? 51.729 23.364 -72.925 1.00 145.09 312 ILE B O 1
ATOM 6163 N N . GLU B 1 318 ? 52.315 21.963 -74.577 1.00 138.44 313 GLU B N 1
ATOM 6164 C CA . GLU B 1 318 ? 52.847 20.962 -73.653 1.00 139.07 313 GLU B CA 1
ATOM 6165 C C . GLU B 1 318 ? 54.003 21.532 -72.831 1.00 147.66 313 GLU B C 1
ATOM 6166 O O . GLU B 1 318 ? 54.045 21.382 -71.598 1.00 160.81 313 GLU B O 1
ATOM 6172 N N . ILE B 1 319 ? 54.963 22.171 -73.512 1.00 146.31 314 ILE B N 1
ATOM 6173 C CA . ILE B 1 319 ? 56.104 22.792 -72.829 1.00 153.39 314 ILE B CA 1
ATOM 6174 C C . ILE B 1 319 ? 55.616 23.716 -71.716 1.00 158.34 314 ILE B C 1
ATOM 6175 O O . ILE B 1 319 ? 55.965 23.567 -70.530 1.00 152.13 314 ILE B O 1
ATOM 6180 N N . HIS B 1 320 ? 54.818 24.711 -72.098 1.00 158.72 315 HIS B N 1
ATOM 6181 C CA . HIS B 1 320 ? 54.420 25.735 -71.143 1.00 156.53 315 HIS B CA 1
ATOM 6182 C C . HIS B 1 320 ? 53.445 25.195 -70.104 1.00 153.88 315 HIS B C 1
ATOM 6183 O O . HIS B 1 320 ? 53.379 25.731 -68.999 1.00 161.54 315 HIS B O 1
ATOM 6190 N N . GLN B 1 321 ? 52.683 24.147 -70.426 1.00 151.29 316 GLN B N 1
ATOM 6191 C CA . GLN B 1 321 ? 51.859 23.496 -69.414 1.00 152.51 316 GLN B CA 1
ATOM 6192 C C . GLN B 1 321 ? 52.723 22.857 -68.336 1.00 152.47 316 GLN B C 1
ATOM 6193 O O . GLN B 1 321 ? 52.395 22.928 -67.146 1.00 153.60 316 GLN B O 1
ATOM 6199 N N . GLU B 1 322 ? 53.835 22.227 -68.728 1.00 153.60 317 GLU B N 1
ATOM 6200 C CA . GLU B 1 322 ? 54.759 21.704 -67.723 1.00 165.73 317 GLU B CA 1
ATOM 6201 C C . GLU B 1 322 ? 55.286 22.833 -66.844 1.00 162.06 317 GLU B C 1
ATOM 6202 O O . GLU B 1 322 ? 55.262 22.748 -65.604 1.00 158.94 317 GLU B O 1
ATOM 6208 N N . MET B 1 323 ? 55.821 23.878 -67.483 1.00 160.28 318 MET B N 1
ATOM 6209 C CA . MET B 1 323 ? 56.355 25.012 -66.730 1.00 157.82 318 MET B CA 1
ATOM 6210 C C . MET B 1 323 ? 55.301 25.608 -65.796 1.00 150.87 318 MET B C 1
ATOM 6211 O O . MET B 1 323 ? 55.609 26.014 -64.667 1.00 152.99 318 MET B O 1
ATOM 6216 N N . PHE B 1 324 ? 54.050 25.667 -66.255 1.00 146.27 319 PHE B N 1
ATOM 6217 C CA . PHE B 1 324 ? 52.969 26.220 -65.450 1.00 137.91 319 PHE B CA 1
ATOM 6218 C C . PHE B 1 324 ? 52.642 25.320 -64.272 1.00 143.60 319 PHE B C 1
ATOM 6219 O O . PHE B 1 324 ? 52.344 25.811 -63.183 1.00 157.76 319 PHE B O 1
ATOM 6227 N N . ASN B 1 325 ? 52.637 24.002 -64.484 1.00 139.57 320 ASN B N 1
ATOM 6228 C CA . ASN B 1 325 ? 52.440 23.082 -63.369 1.00 148.27 320 ASN B CA 1
ATOM 6229 C C . ASN B 1 325 ? 53.501 23.314 -62.302 1.00 157.85 320 ASN B C 1
ATOM 6230 O O . ASN B 1 325 ? 53.200 23.357 -61.100 1.00 159.70 320 ASN B O 1
ATOM 6235 N N . TYR B 1 326 ? 54.751 23.475 -62.738 1.00 161.35 321 TYR B N 1
ATOM 6236 C CA . TYR B 1 326 ? 55.853 23.730 -61.811 1.00 166.70 321 TYR B CA 1
ATOM 6237 C C . TYR B 1 326 ? 55.630 25.021 -61.020 1.00 161.13 321 TYR B C 1
ATOM 6238 O O . TYR B 1 326 ? 55.729 25.043 -59.781 1.00 161.98 321 TYR B O 1
ATOM 6247 N N . ASN B 1 327 ? 55.349 26.117 -61.728 1.00 156.35 322 ASN B N 1
ATOM 6248 C CA . ASN B 1 327 ? 55.120 27.391 -61.053 1.00 152.88 322 ASN B CA 1
ATOM 6249 C C . ASN B 1 327 ? 53.895 27.336 -60.145 1.00 155.03 322 ASN B C 1
ATOM 6250 O O . ASN B 1 327 ? 53.873 27.974 -59.089 1.00 168.14 322 ASN B O 1
ATOM 6255 N N . GLU B 1 328 ? 52.856 26.597 -60.543 1.00 148.68 323 GLU B N 1
ATOM 6256 C CA . GLU B 1 328 ? 51.662 26.469 -59.713 1.00 145.01 323 GLU B CA 1
ATOM 6257 C C . GLU B 1 328 ? 51.967 25.735 -58.419 1.00 157.82 323 GLU B C 1
ATOM 6258 O O . GLU B 1 328 ? 51.411 26.062 -57.366 1.00 167.46 323 GLU B O 1
ATOM 6264 N N . HIS B 1 329 ? 52.815 24.711 -58.486 1.00 158.11 324 HIS B N 1
ATOM 6265 C CA . HIS B 1 329 ? 53.251 24.047 -57.262 1.00 157.58 324 HIS B CA 1
ATOM 6266 C C . HIS B 1 329 ? 53.992 25.027 -56.358 1.00 142.66 324 HIS B C 1
ATOM 6267 O O . HIS B 1 329 ? 53.711 25.128 -55.150 1.00 132.68 324 HIS B O 1
ATOM 6274 N N . GLU B 1 330 ? 54.959 25.754 -56.934 1.00 146.08 325 GLU B N 1
ATOM 6275 C CA . GLU B 1 330 ? 55.693 26.753 -56.160 1.00 140.54 325 GLU B CA 1
ATOM 6276 C C . GLU B 1 330 ? 54.761 27.828 -55.596 1.00 130.16 325 GLU B C 1
ATOM 6277 O O . GLU B 1 330 ? 55.075 28.447 -54.573 1.00 132.44 325 GLU B O 1
ATOM 6283 N N . VAL B 1 331 ? 53.628 28.079 -56.258 1.00 127.09 326 VAL B N 1
ATOM 6284 C CA . VAL B 1 331 ? 52.630 29.015 -55.735 1.00 132.10 326 VAL B CA 1
ATOM 6285 C C . VAL B 1 331 ? 51.907 28.402 -54.541 1.00 138.35 326 VAL B C 1
ATOM 6286 O O . VAL B 1 331 ? 51.846 28.989 -53.454 1.00 137.96 326 VAL B O 1
ATOM 6290 N N . SER B 1 332 ? 51.317 27.221 -54.747 1.00 139.37 327 SER B N 1
ATOM 6291 C CA . SER B 1 332 ? 50.528 26.566 -53.710 1.00 142.14 327 SER B CA 1
ATOM 6292 C C . SER B 1 332 ? 51.331 26.401 -52.426 1.00 151.95 327 SER B C 1
ATOM 6293 O O . SER B 1 332 ? 50.751 26.324 -51.336 1.00 156.02 327 SER B O 1
ATOM 6296 N N . LYS B 1 333 ? 52.664 26.334 -52.535 1.00 150.75 328 LYS B N 1
ATOM 6297 C CA . LYS B 1 333 ? 53.492 26.374 -51.328 1.00 143.63 328 LYS B CA 1
ATOM 6298 C C . LYS B 1 333 ? 53.224 27.636 -50.511 1.00 138.23 328 LYS B C 1
ATOM 6299 O O . LYS B 1 333 ? 53.131 27.582 -49.279 1.00 142.79 328 LYS B O 1
ATOM 6305 N N . ARG B 1 334 ? 53.108 28.780 -51.180 1.00 134.26 329 ARG B N 1
ATOM 6306 C CA . ARG B 1 334 ? 53.076 30.090 -50.545 1.00 130.48 329 ARG B CA 1
ATOM 6307 C C . ARG B 1 334 ? 51.692 30.718 -50.516 1.00 125.54 329 ARG B C 1
ATOM 6308 O O . ARG B 1 334 ? 51.562 31.881 -50.119 1.00 119.13 329 ARG B O 1
ATOM 6316 N N . TRP B 1 335 ? 50.675 30.011 -51.008 1.00 125.25 330 TRP B N 1
ATOM 6317 C CA . TRP B 1 335 ? 49.347 30.611 -51.114 1.00 134.19 330 TRP B CA 1
ATOM 6318 C C . TRP B 1 335 ? 48.805 31.021 -49.747 1.00 140.65 330 TRP B C 1
ATOM 6319 O O . TRP B 1 335 ? 48.311 32.143 -49.576 1.00 122.57 330 TRP B O 1
ATOM 6330 N N . THR B 1 336 ? 48.839 30.102 -48.775 1.00 155.96 331 THR B N 1
ATOM 6331 C CA . THR B 1 336 ? 48.298 30.394 -47.448 1.00 150.02 331 THR B CA 1
ATOM 6332 C C . THR B 1 336 ? 49.010 31.589 -46.826 1.00 136.30 331 THR B C 1
ATOM 6333 O O . THR B 1 336 ? 48.374 32.493 -46.269 1.00 136.16 331 THR B O 1
ATOM 6337 N N . PHE B 1 337 ? 50.341 31.589 -46.896 1.00 123.52 332 PHE B N 1
ATOM 6338 C CA . PHE B 1 337 ? 51.143 32.710 -46.423 1.00 117.97 332 PHE B CA 1
ATOM 6339 C C . PHE B 1 337 ? 50.695 34.021 -47.063 1.00 119.23 332 PHE B C 1
ATOM 6340 O O . PHE B 1 337 ? 50.311 34.970 -46.371 1.00 119.79 332 PHE B O 1
ATOM 6348 N N . GLU B 1 338 ? 50.782 34.102 -48.394 1.00 126.35 333 GLU B N 1
ATOM 6349 C CA . GLU B 1 338 ? 50.522 35.363 -49.083 1.00 126.22 333 GLU B CA 1
ATOM 6350 C C . GLU B 1 338 ? 49.102 35.856 -48.828 1.00 135.20 333 GLU B C 1
ATOM 6351 O O . GLU B 1 338 ? 48.879 37.063 -48.676 1.00 138.43 333 GLU B O 1
ATOM 6357 N N . GLU B 1 339 ? 48.121 34.949 -48.805 1.00 132.80 334 GLU B N 1
ATOM 6358 C CA . GLU B 1 339 ? 46.772 35.371 -48.441 1.00 133.12 334 GLU B CA 1
ATOM 6359 C C . GLU B 1 339 ? 46.712 35.831 -46.990 1.00 128.40 334 GLU B C 1
ATOM 6360 O O . GLU B 1 339 ? 45.855 36.649 -46.635 1.00 118.76 334 GLU B O 1
ATOM 6366 N N . GLY B 1 340 ? 47.613 35.319 -46.146 1.00 129.74 335 GLY B N 1
ATOM 6367 C CA . GLY B 1 340 ? 47.667 35.774 -44.767 1.00 136.59 335 GLY B CA 1
ATOM 6368 C C . GLY B 1 340 ? 47.892 37.268 -44.654 1.00 142.49 335 GLY B C 1
ATOM 6369 O O . GLY B 1 340 ? 47.367 37.916 -43.743 1.00 149.27 335 GLY B O 1
ATOM 6370 N N . ILE B 1 341 ? 48.696 37.833 -45.561 1.00 137.04 336 ILE B N 1
ATOM 6371 C CA . ILE B 1 341 ? 48.836 39.280 -45.601 1.00 130.07 336 ILE B CA 1
ATOM 6372 C C . ILE B 1 341 ? 47.478 39.897 -45.898 1.00 132.29 336 ILE B C 1
ATOM 6373 O O . ILE B 1 341 ? 46.747 39.449 -46.790 1.00 140.39 336 ILE B O 1
ATOM 6378 N N . LYS B 1 342 ? 47.136 40.940 -45.150 1.00 121.64 337 LYS B N 1
ATOM 6379 C CA . LYS B 1 342 ? 45.941 41.715 -45.428 1.00 121.03 337 LYS B CA 1
ATOM 6380 C C . LYS B 1 342 ? 46.254 43.146 -45.825 1.00 124.25 337 LYS B C 1
ATOM 6381 O O . LYS B 1 342 ? 45.338 43.884 -46.196 1.00 128.17 337 LYS B O 1
ATOM 6387 N N . ARG B 1 343 ? 47.518 43.549 -45.781 1.00 124.24 338 ARG B N 1
ATOM 6388 C CA . ARG B 1 343 ? 47.909 44.935 -46.042 1.00 128.69 338 ARG B CA 1
ATOM 6389 C C . ARG B 1 343 ? 49.315 44.962 -46.624 1.00 133.51 338 ARG B C 1
ATOM 6390 O O . ARG B 1 343 ? 50.305 45.185 -45.910 1.00 124.50 338 ARG B O 1
ATOM 6398 N N . PRO B 1 344 ? 49.450 44.683 -47.927 1.00 127.37 339 PRO B N 1
ATOM 6399 C CA . PRO B 1 344 ? 50.769 44.737 -48.578 1.00 118.15 339 PRO B CA 1
ATOM 6400 C C . PRO B 1 344 ? 51.316 46.143 -48.766 1.00 115.79 339 PRO B C 1
ATOM 6401 O O . PRO B 1 344 ? 52.414 46.288 -49.317 1.00 114.76 339 PRO B O 1
ATOM 6405 N N . TYR B 1 345 ? 50.591 47.176 -48.355 1.00 110.92 340 TYR B N 1
ATOM 6406 C CA . TYR B 1 345 ? 51.032 48.556 -48.475 1.00 113.11 340 TYR B CA 1
ATOM 6407 C C . TYR B 1 345 ? 51.297 49.138 -47.093 1.00 130.01 340 TYR B C 1
ATOM 6408 O O . TYR B 1 345 ? 50.652 48.764 -46.112 1.00 142.81 340 TYR B O 1
ATOM 6417 N N . PHE B 1 346 ? 52.264 50.048 -47.017 1.00 126.28 341 PHE B N 1
ATOM 6418 C CA . PHE B 1 346 ? 52.578 50.717 -45.759 1.00 112.60 341 PHE B CA 1
ATOM 6419 C C . PHE B 1 346 ? 51.403 51.578 -45.304 1.00 112.98 341 PHE B C 1
ATOM 6420 O O . PHE B 1 346 ? 50.701 52.181 -46.119 1.00 117.45 341 PHE B O 1
ATOM 6428 N N . HIS B 1 347 ? 51.191 51.630 -43.992 1.00 117.65 342 HIS B N 1
ATOM 6429 C CA . HIS B 1 347 ? 50.180 52.493 -43.394 1.00 116.72 342 HIS B CA 1
ATOM 6430 C C . HIS B 1 347 ? 50.518 52.643 -41.919 1.00 128.64 342 HIS B C 1
ATOM 6431 O O . HIS B 1 347 ? 51.047 51.721 -41.292 1.00 137.07 342 HIS B O 1
ATOM 6438 N N . VAL B 1 348 ? 50.218 53.823 -41.378 1.00 130.22 343 VAL B N 1
ATOM 6439 C CA . VAL B 1 348 ? 50.605 54.145 -40.009 1.00 129.01 343 VAL B CA 1
ATOM 6440 C C . VAL B 1 348 ? 49.944 53.193 -39.017 1.00 127.50 343 VAL B C 1
ATOM 6441 O O . VAL B 1 348 ? 50.555 52.803 -38.013 1.00 128.32 343 VAL B O 1
ATOM 6445 N N . LYS B 1 349 ? 48.703 52.797 -39.289 1.00 117.83 344 LYS B N 1
ATOM 6446 C CA . LYS B 1 349 ? 47.942 51.979 -38.356 1.00 110.68 344 LYS B CA 1
ATOM 6447 C C . LYS B 1 349 ? 48.752 50.750 -37.955 1.00 123.63 344 LYS B C 1
ATOM 6448 O O . LYS B 1 349 ? 49.388 50.119 -38.812 1.00 123.89 344 LYS B O 1
ATOM 6454 N N . PRO B 1 350 ? 48.756 50.378 -36.680 1.00 128.50 345 PRO B N 1
ATOM 6455 C CA . PRO B 1 350 ? 49.608 49.276 -36.234 1.00 127.48 345 PRO B CA 1
ATOM 6456 C C . PRO B 1 350 ? 49.030 47.918 -36.598 1.00 122.00 345 PRO B C 1
ATOM 6457 O O . PRO B 1 350 ? 47.819 47.742 -36.750 1.00 121.88 345 PRO B O 1
ATOM 6461 N N . LEU B 1 351 ? 49.926 46.952 -36.763 1.00 118.99 346 LEU B N 1
ATOM 6462 C CA . LEU B 1 351 ? 49.524 45.630 -37.216 1.00 127.61 346 LEU B CA 1
ATOM 6463 C C . LEU B 1 351 ? 49.219 44.698 -36.051 1.00 139.03 346 LEU B C 1
ATOM 6464 O O . LEU B 1 351 ? 49.793 44.809 -34.965 1.00 149.70 346 LEU B O 1
ATOM 6469 N N . GLU B 1 352 ? 48.309 43.761 -36.303 1.00 138.73 347 GLU B N 1
ATOM 6470 C CA . GLU B 1 352 ? 48.033 42.685 -35.364 1.00 152.87 347 GLU B CA 1
ATOM 6471 C C . GLU B 1 352 ? 49.222 41.732 -35.292 1.00 152.96 347 GLU B C 1
ATOM 6472 O O . GLU B 1 352 ? 49.939 41.527 -36.275 1.00 149.34 347 GLU B O 1
ATOM 6478 N N . LYS B 1 353 ? 49.449 41.162 -34.104 1.00 153.04 348 LYS B N 1
ATOM 6479 C CA . LYS B 1 353 ? 50.565 40.232 -33.952 1.00 154.93 348 LYS B CA 1
ATOM 6480 C C . LYS B 1 353 ? 50.424 39.022 -34.867 1.00 153.00 348 LYS B C 1
ATOM 6481 O O . LYS B 1 353 ? 51.428 38.391 -35.217 1.00 148.92 348 LYS B O 1
ATOM 6487 N N . ALA B 1 354 ? 49.188 38.650 -35.215 1.00 156.72 349 ALA B N 1
ATOM 6488 C CA . ALA B 1 354 ? 48.975 37.517 -36.111 1.00 155.17 349 ALA B CA 1
ATOM 6489 C C . ALA B 1 354 ? 49.706 37.718 -37.433 1.00 150.91 349 ALA B C 1
ATOM 6490 O O . ALA B 1 354 ? 50.457 36.847 -37.886 1.00 135.14 349 ALA B O 1
ATOM 6492 N N . GLN B 1 355 ? 49.481 38.864 -38.078 1.00 154.32 350 GLN B N 1
ATOM 6493 C CA . GLN B 1 355 ? 50.152 39.151 -39.341 1.00 152.99 350 GLN B CA 1
ATOM 6494 C C . GLN B 1 355 ? 51.651 39.330 -39.149 1.00 149.57 350 GLN B C 1
ATOM 6495 O O . GLN B 1 355 ? 52.426 39.126 -40.088 1.00 154.63 350 GLN B O 1
ATOM 6501 N N . LEU B 1 356 ? 52.075 39.746 -37.956 1.00 139.38 351 LEU B N 1
ATOM 6502 C CA . LEU B 1 356 ? 53.500 39.810 -37.663 1.00 123.63 351 LEU B CA 1
ATOM 6503 C C . LEU B 1 356 ? 54.116 38.414 -37.713 1.00 121.41 351 LEU B C 1
ATOM 6504 O O . LEU B 1 356 ? 55.171 38.204 -38.331 1.00 104.53 351 LEU B O 1
ATOM 6509 N N . LYS B 1 357 ? 53.459 37.441 -37.066 1.00 132.94 352 LYS B N 1
ATOM 6510 C CA . LYS B 1 357 ? 53.868 36.045 -37.205 1.00 151.46 352 LYS B CA 1
ATOM 6511 C C . LYS B 1 357 ? 53.824 35.610 -38.662 1.00 145.43 352 LYS B C 1
ATOM 6512 O O . LYS B 1 357 ? 54.683 34.849 -39.118 1.00 136.85 352 LYS B O 1
ATOM 6518 N N . ASN B 1 358 ? 52.805 36.058 -39.396 1.00 150.10 353 ASN B N 1
ATOM 6519 C CA . ASN B 1 358 ? 52.675 35.696 -40.805 1.00 144.78 353 ASN B CA 1
ATOM 6520 C C . ASN B 1 358 ? 53.907 36.129 -41.592 1.00 120.85 353 ASN B C 1
ATOM 6521 O O . ASN B 1 358 ? 54.569 35.312 -42.245 1.00 113.34 353 ASN B O 1
ATOM 6526 N N . TRP B 1 359 ? 54.212 37.428 -41.551 1.00 105.02 354 TRP B N 1
ATOM 6527 C CA . TRP B 1 359 ? 55.392 37.950 -42.231 1.00 110.16 354 TRP B CA 1
ATOM 6528 C C . TRP B 1 359 ? 56.660 37.231 -41.779 1.00 120.65 354 TRP B C 1
ATOM 6529 O O . TRP B 1 359 ? 57.501 36.858 -42.605 1.00 111.28 354 TRP B O 1
ATOM 6540 N N . LYS B 1 360 ? 56.820 37.031 -40.467 1.00 133.57 355 LYS B N 1
ATOM 6541 C CA . LYS B 1 360 ? 58.048 36.426 -39.957 1.00 144.69 355 LYS B CA 1
ATOM 6542 C C . LYS B 1 360 ? 58.218 34.998 -40.477 1.00 147.75 355 LYS B C 1
ATOM 6543 O O . LYS B 1 360 ? 59.287 34.630 -40.982 1.00 141.79 355 LYS B O 1
ATOM 6549 N N . GLU B 1 361 ? 57.186 34.164 -40.316 1.00 152.18 356 GLU B N 1
ATOM 6550 C CA . GLU B 1 361 ? 57.282 32.762 -40.715 1.00 159.65 356 GLU B CA 1
ATOM 6551 C C . GLU B 1 361 ? 57.414 32.623 -42.229 1.00 162.17 356 GLU B C 1
ATOM 6552 O O . GLU B 1 361 ? 58.148 31.755 -42.714 1.00 163.18 356 GLU B O 1
ATOM 6558 N N . TYR B 1 362 ? 56.703 33.462 -42.991 1.00 153.72 357 TYR B N 1
ATOM 6559 C CA . TYR B 1 362 ? 56.831 33.459 -44.447 1.00 140.97 357 TYR B CA 1
ATOM 6560 C C . TYR B 1 362 ? 58.240 33.847 -44.873 1.00 132.77 357 TYR B C 1
ATOM 6561 O O . TYR B 1 362 ? 58.828 33.239 -45.784 1.00 146.91 357 TYR B O 1
ATOM 6570 N N . LEU B 1 363 ? 58.784 34.876 -44.229 1.00 115.76 358 LEU B N 1
ATOM 6571 C CA . LEU B 1 363 ? 60.165 35.275 -44.420 1.00 123.31 358 LEU B CA 1
ATOM 6572 C C . LEU B 1 363 ? 61.111 34.100 -44.186 1.00 135.26 358 LEU B C 1
ATOM 6573 O O . LEU B 1 363 ? 61.958 33.792 -45.031 1.00 144.39 358 LEU B O 1
ATOM 6578 N N . GLU B 1 364 ? 60.967 33.426 -43.039 1.00 138.28 359 GLU B N 1
ATOM 6579 C CA . GLU B 1 364 ? 61.813 32.273 -42.722 1.00 154.98 359 GLU B CA 1
ATOM 6580 C C . GLU B 1 364 ? 61.673 31.179 -43.779 1.00 162.02 359 GLU B C 1
ATOM 6581 O O . GLU B 1 364 ? 62.664 30.536 -44.167 1.00 166.74 359 GLU B O 1
ATOM 6587 N N . PHE B 1 365 ? 60.439 30.944 -44.237 1.00 165.45 360 PHE B N 1
ATOM 6588 C CA . PHE B 1 365 ? 60.172 29.950 -45.271 1.00 161.54 360 PHE B CA 1
ATOM 6589 C C . PHE B 1 365 ? 61.026 30.231 -46.498 1.00 148.80 360 PHE B C 1
ATOM 6590 O O . PHE B 1 365 ? 61.779 29.367 -46.964 1.00 133.99 360 PHE B O 1
ATOM 6598 N N . GLU B 1 366 ? 60.897 31.436 -47.054 1.00 153.12 361 GLU B N 1
ATOM 6599 C CA . GLU B 1 366 ? 61.708 31.768 -48.222 1.00 168.42 361 GLU B CA 1
ATOM 6600 C C . GLU B 1 366 ? 63.199 31.690 -47.911 1.00 166.84 361 GLU B C 1
ATOM 6601 O O . GLU B 1 366 ? 63.994 31.283 -48.766 1.00 181.11 361 GLU B O 1
ATOM 6607 N N . ILE B 1 367 ? 63.598 32.071 -46.695 1.00 156.17 362 ILE B N 1
ATOM 6608 C CA . ILE B 1 367 ? 65.009 31.995 -46.320 1.00 154.63 362 ILE B CA 1
ATOM 6609 C C . ILE B 1 367 ? 65.538 30.576 -46.483 1.00 159.79 362 ILE B C 1
ATOM 6610 O O . ILE B 1 367 ? 66.668 30.370 -46.942 1.00 163.47 362 ILE B O 1
ATOM 6615 N N . GLU B 1 368 ? 64.735 29.572 -46.127 1.00 161.18 363 GLU B N 1
ATOM 6616 C CA . GLU B 1 368 ? 65.255 28.209 -46.227 1.00 171.92 363 GLU B CA 1
ATOM 6617 C C . GLU B 1 368 ? 65.254 27.681 -47.664 1.00 173.57 363 GLU B C 1
ATOM 6618 O O . GLU B 1 368 ? 66.209 27.011 -48.075 1.00 172.27 363 GLU B O 1
ATOM 6624 N N . ASN B 1 369 ? 64.208 27.966 -48.443 1.00 174.94 364 ASN B N 1
ATOM 6625 C CA . ASN B 1 369 ? 64.021 27.339 -49.753 1.00 179.91 364 ASN B CA 1
ATOM 6626 C C . ASN B 1 369 ? 64.222 28.277 -50.935 1.00 174.05 364 ASN B C 1
ATOM 6627 O O . ASN B 1 369 ? 64.985 27.950 -51.850 1.00 173.26 364 ASN B O 1
ATOM 6632 N N . GLY B 1 370 ? 63.544 29.421 -50.961 1.00 172.33 365 GLY B N 1
ATOM 6633 C CA . GLY B 1 370 ? 63.593 30.303 -52.116 1.00 162.84 365 GLY B CA 1
ATOM 6634 C C . GLY B 1 370 ? 65.000 30.792 -52.411 1.00 168.72 365 GLY B C 1
ATOM 6635 O O . GLY B 1 370 ? 65.945 30.597 -51.648 1.00 169.03 365 GLY B O 1
ATOM 6636 N N . THR B 1 371 ? 65.141 31.443 -53.560 1.00 176.49 366 THR B N 1
ATOM 6637 C CA . THR B 1 371 ? 66.446 31.966 -53.936 1.00 181.77 366 THR B CA 1
ATOM 6638 C C . THR B 1 371 ? 66.827 33.119 -53.017 1.00 171.70 366 THR B C 1
ATOM 6639 O O . THR B 1 371 ? 65.971 33.761 -52.405 1.00 168.65 366 THR B O 1
ATOM 6643 N N . HIS B 1 372 ? 68.136 33.341 -52.876 1.00 164.55 367 HIS B N 1
ATOM 6644 C CA . HIS B 1 372 ? 68.613 34.524 -52.163 1.00 158.81 367 HIS B CA 1
ATOM 6645 C C . HIS B 1 372 ? 67.973 35.788 -52.727 1.00 147.25 367 HIS B C 1
ATOM 6646 O O . HIS B 1 372 ? 67.590 36.697 -51.979 1.00 126.27 367 HIS B O 1
ATOM 6653 N N . GLU B 1 373 ? 67.859 35.855 -54.055 1.00 155.03 368 GLU B N 1
ATOM 6654 C CA . GLU B 1 373 ? 67.193 36.976 -54.710 1.00 158.14 368 GLU B CA 1
ATOM 6655 C C . GLU B 1 373 ? 65.734 37.061 -54.275 1.00 146.55 368 GLU B C 1
ATOM 6656 O O . GLU B 1 373 ? 65.231 38.138 -53.920 1.00 136.20 368 GLU B O 1
ATOM 6662 N N . ARG B 1 374 ? 65.035 35.925 -54.336 1.00 149.23 369 ARG B N 1
ATOM 6663 C CA . ARG B 1 374 ? 63.641 35.855 -53.914 1.00 156.71 369 ARG B CA 1
ATOM 6664 C C . ARG B 1 374 ? 63.485 36.308 -52.469 1.00 159.55 369 ARG B C 1
ATOM 6665 O O . ARG B 1 374 ? 62.541 37.041 -52.127 1.00 157.39 369 ARG B O 1
ATOM 6673 N N . VAL B 1 375 ? 64.425 35.904 -51.612 1.00 154.09 370 VAL B N 1
ATOM 6674 C CA . VAL B 1 375 ? 64.397 36.339 -50.222 1.00 130.18 370 VAL B CA 1
ATOM 6675 C C . VAL B 1 375 ? 64.494 37.854 -50.161 1.00 113.04 370 VAL B C 1
ATOM 6676 O O . VAL B 1 375 ? 63.562 38.518 -49.711 1.00 99.11 370 VAL B O 1
ATOM 6680 N N . VAL B 1 376 ? 65.596 38.421 -50.672 1.00 116.01 371 VAL B N 1
ATOM 6681 C CA . VAL B 1 376 ? 65.802 39.870 -50.596 1.00 117.66 371 VAL B CA 1
ATOM 6682 C C . VAL B 1 376 ? 64.564 40.623 -51.074 1.00 117.62 371 VAL B C 1
ATOM 6683 O O . VAL B 1 376 ? 64.167 41.638 -50.485 1.00 106.85 371 VAL B O 1
ATOM 6687 N N . VAL B 1 377 ? 63.926 40.131 -52.141 1.00 125.17 372 VAL B N 1
ATOM 6688 C CA . VAL B 1 377 ? 62.687 40.749 -52.617 1.00 131.00 372 VAL B CA 1
ATOM 6689 C C . VAL B 1 377 ? 61.624 40.728 -51.521 1.00 124.56 372 VAL B C 1
ATOM 6690 O O . VAL B 1 377 ? 61.070 41.771 -51.139 1.00 112.48 372 VAL B O 1
ATOM 6694 N N . LEU B 1 378 ? 61.325 39.530 -50.997 1.00 127.50 373 LEU B N 1
ATOM 6695 C CA . LEU B 1 378 ? 60.275 39.406 -49.984 1.00 124.39 373 LEU B CA 1
ATOM 6696 C C . LEU B 1 378 ? 60.620 40.195 -48.725 1.00 122.49 373 LEU B C 1
ATOM 6697 O O . LEU B 1 378 ? 59.733 40.717 -48.039 1.00 114.03 373 LEU B O 1
ATOM 6702 N N . PHE B 1 379 ? 61.904 40.268 -48.397 1.00 122.16 374 PHE B N 1
ATOM 6703 C CA . PHE B 1 379 ? 62.335 40.960 -47.194 1.00 114.62 374 PHE B CA 1
ATOM 6704 C C . PHE B 1 379 ? 62.129 42.461 -47.348 1.00 115.99 374 PHE B C 1
ATOM 6705 O O . PHE B 1 379 ? 61.618 43.123 -46.442 1.00 100.92 374 PHE B O 1
ATOM 6713 N N . GLU B 1 380 ? 62.529 43.021 -48.493 1.00 138.62 375 GLU B N 1
ATOM 6714 C CA . GLU B 1 380 ? 62.244 44.427 -48.750 1.00 136.62 375 GLU B CA 1
ATOM 6715 C C . GLU B 1 380 ? 60.743 44.698 -48.741 1.00 131.43 375 GLU B C 1
ATOM 6716 O O . GLU B 1 380 ? 60.308 45.773 -48.308 1.00 126.93 375 GLU B O 1
ATOM 6722 N N . ARG B 1 381 ? 59.938 43.742 -49.218 1.00 135.08 376 ARG B N 1
ATOM 6723 C CA . ARG B 1 381 ? 58.487 43.881 -49.100 1.00 136.25 376 ARG B CA 1
ATOM 6724 C C . ARG B 1 381 ? 58.074 43.993 -47.635 1.00 146.85 376 ARG B C 1
ATOM 6725 O O . ARG B 1 381 ? 57.351 44.918 -47.245 1.00 147.08 376 ARG B O 1
ATOM 6733 N N . CYS B 1 382 ? 58.513 43.035 -46.812 1.00 142.50 377 CYS B N 1
ATOM 6734 C CA . CYS B 1 382 ? 58.193 43.048 -45.389 1.00 138.88 377 CYS B CA 1
ATOM 6735 C C . CYS B 1 382 ? 58.719 44.299 -44.710 1.00 128.78 377 CYS B C 1
ATOM 6736 O O . CYS B 1 382 ? 58.264 44.645 -43.619 1.00 134.65 377 CYS B O 1
ATOM 6739 N N . VAL B 1 383 ? 59.711 44.946 -45.307 1.00 123.15 378 VAL B N 1
ATOM 6740 C CA . VAL B 1 383 ? 60.130 46.253 -44.826 1.00 120.79 378 VAL B CA 1
ATOM 6741 C C . VAL B 1 383 ? 59.128 47.324 -45.247 1.00 130.08 378 VAL B C 1
ATOM 6742 O O . VAL B 1 383 ? 58.872 48.268 -44.499 1.00 117.38 378 VAL B O 1
ATOM 6746 N N . ILE B 1 384 ? 58.549 47.212 -46.445 1.00 151.59 379 ILE B N 1
ATOM 6747 C CA . ILE B 1 384 ? 57.672 48.279 -46.937 1.00 162.84 379 ILE B CA 1
ATOM 6748 C C . ILE B 1 384 ? 56.395 48.347 -46.102 1.00 155.42 379 ILE B C 1
ATOM 6749 O O . ILE B 1 384 ? 56.103 49.368 -45.470 1.00 149.69 379 ILE B O 1
ATOM 6754 N N . SER B 1 385 ? 55.615 47.269 -46.086 1.00 148.89 380 SER B N 1
ATOM 6755 C CA . SER B 1 385 ? 54.639 47.126 -45.018 1.00 145.24 380 SER B CA 1
ATOM 6756 C C . SER B 1 385 ? 55.386 46.915 -43.705 1.00 135.09 380 SER B C 1
ATOM 6757 O O . SER B 1 385 ? 56.554 46.534 -43.697 1.00 142.61 380 SER B O 1
ATOM 6760 N N . CYS B 1 386 ? 54.699 47.165 -42.592 1.00 123.69 381 CYS B N 1
ATOM 6761 C CA . CYS B 1 386 ? 55.257 47.023 -41.239 1.00 132.32 381 CYS B CA 1
ATOM 6762 C C . CYS B 1 386 ? 56.698 47.533 -41.167 1.00 128.00 381 CYS B C 1
ATOM 6763 O O . CYS B 1 386 ? 57.595 46.885 -40.626 1.00 116.73 381 CYS B O 1
ATOM 6766 N N . ALA B 1 387 ? 56.918 48.719 -41.738 1.00 129.78 382 ALA B N 1
ATOM 6767 C CA . ALA B 1 387 ? 58.219 49.371 -41.628 1.00 131.23 382 ALA B CA 1
ATOM 6768 C C . ALA B 1 387 ? 58.458 49.924 -40.240 1.00 128.73 382 ALA B C 1
ATOM 6769 O O . ALA B 1 387 ? 59.610 50.150 -39.860 1.00 130.90 382 ALA B O 1
ATOM 6771 N N . LEU B 1 388 ? 57.385 50.153 -39.490 1.00 126.53 383 LEU B N 1
ATOM 6772 C CA . LEU B 1 388 ? 57.477 50.803 -38.193 1.00 115.68 383 LEU B CA 1
ATOM 6773 C C . LEU B 1 388 ? 58.164 49.915 -37.159 1.00 117.39 383 LEU B C 1
ATOM 6774 O O . LEU B 1 388 ? 58.771 50.424 -36.210 1.00 123.00 383 LEU B O 1
ATOM 6779 N N . TYR B 1 389 ? 58.077 48.598 -37.320 1.00 116.26 384 TYR B N 1
ATOM 6780 C CA . TYR B 1 389 ? 58.508 47.653 -36.295 1.00 124.58 384 TYR B CA 1
ATOM 6781 C C . TYR B 1 389 ? 59.984 47.312 -36.505 1.00 138.94 384 TYR B C 1
ATOM 6782 O O . TYR B 1 389 ? 60.349 46.676 -37.499 1.00 146.14 384 TYR B O 1
ATOM 6791 N N . GLU B 1 390 ? 60.833 47.744 -35.563 1.00 140.49 385 GLU B N 1
ATOM 6792 C CA . GLU B 1 390 ? 62.281 47.570 -35.691 1.00 140.79 385 GLU B CA 1
ATOM 6793 C C . GLU B 1 390 ? 62.669 46.106 -35.823 1.00 132.81 385 GLU B C 1
ATOM 6794 O O . GLU B 1 390 ? 63.703 45.791 -36.424 1.00 125.52 385 GLU B O 1
ATOM 6800 N N . GLU B 1 391 ? 61.864 45.212 -35.242 1.00 133.73 386 GLU B N 1
ATOM 6801 C CA . GLU B 1 391 ? 62.165 43.783 -35.203 1.00 142.59 386 GLU B CA 1
ATOM 6802 C C . GLU B 1 391 ? 62.500 43.252 -36.591 1.00 144.21 386 GLU B C 1
ATOM 6803 O O . GLU B 1 391 ? 63.453 42.480 -36.776 1.00 145.84 386 GLU B O 1
ATOM 6809 N N . PHE B 1 392 ? 61.700 43.646 -37.578 1.00 140.58 387 PHE B N 1
ATOM 6810 C CA . PHE B 1 392 ? 61.844 43.086 -38.912 1.00 115.97 387 PHE B CA 1
ATOM 6811 C C . PHE B 1 392 ? 63.110 43.610 -39.580 1.00 119.21 387 PHE B C 1
ATOM 6812 O O . PHE B 1 392 ? 63.867 42.839 -40.180 1.00 127.10 387 PHE B O 1
ATOM 6820 N N . TRP B 1 393 ? 63.350 44.924 -39.497 1.00 113.81 388 TRP B N 1
ATOM 6821 C CA . TRP B 1 393 ? 64.599 45.483 -40.008 1.00 127.44 388 TRP B CA 1
ATOM 6822 C C . TRP B 1 393 ? 65.801 44.787 -39.375 1.00 141.62 388 TRP B C 1
ATOM 6823 O O . TRP B 1 393 ? 66.828 44.575 -40.029 1.00 144.89 388 TRP B O 1
ATOM 6834 N N . ILE B 1 394 ? 65.693 44.450 -38.089 1.00 152.92 389 ILE B N 1
ATOM 6835 C CA . ILE B 1 394 ? 66.791 43.791 -37.384 1.00 166.90 389 ILE B CA 1
ATOM 6836 C C . ILE B 1 394 ? 67.036 42.394 -37.952 1.00 169.40 389 ILE B C 1
ATOM 6837 O O . ILE B 1 394 ? 68.182 42.006 -38.218 1.00 169.95 389 ILE B O 1
ATOM 6842 N N . LYS B 1 395 ? 65.972 41.594 -38.087 1.00 166.83 390 LYS B N 1
ATOM 6843 C CA . LYS B 1 395 ? 66.142 40.268 -38.684 1.00 163.99 390 LYS B CA 1
ATOM 6844 C C . LYS B 1 395 ? 66.697 40.381 -40.102 1.00 158.77 390 LYS B C 1
ATOM 6845 O O . LYS B 1 395 ? 67.471 39.521 -40.552 1.00 163.10 390 LYS B O 1
ATOM 6851 N N . TYR B 1 396 ? 66.319 41.450 -40.807 1.00 148.88 391 TYR B N 1
ATOM 6852 C CA . TYR B 1 396 ? 66.893 41.752 -42.115 1.00 144.46 391 TYR B CA 1
ATOM 6853 C C . TYR B 1 396 ? 68.396 41.961 -42.010 1.00 146.33 391 TYR B C 1
ATOM 6854 O O . TYR B 1 396 ? 69.167 41.446 -42.828 1.00 149.97 391 TYR B O 1
ATOM 6863 N N . ALA B 1 397 ? 68.818 42.771 -41.038 1.00 150.37 392 ALA B N 1
ATOM 6864 C CA . ALA B 1 397 ? 70.241 42.997 -40.818 1.00 150.36 392 ALA B CA 1
ATOM 6865 C C . ALA B 1 397 ? 70.965 41.687 -40.540 1.00 160.19 392 ALA B C 1
ATOM 6866 O O . ALA B 1 397 ? 72.096 41.494 -40.990 1.00 155.70 392 ALA B O 1
ATOM 6868 N N . LYS B 1 398 ? 70.328 40.775 -39.799 1.00 174.08 393 LYS B N 1
ATOM 6869 C CA . LYS B 1 398 ? 70.946 39.474 -39.529 1.00 180.99 393 LYS B CA 1
ATOM 6870 C C . LYS B 1 398 ? 71.134 38.682 -40.819 1.00 183.68 393 LYS B C 1
ATOM 6871 O O . LYS B 1 398 ? 72.203 38.094 -41.070 1.00 194.57 393 LYS B O 1
ATOM 6877 N N . TYR B 1 399 ? 70.098 38.656 -41.657 1.00 170.07 394 TYR B N 1
ATOM 6878 C CA . TYR B 1 399 ? 70.216 37.919 -42.909 1.00 152.26 394 TYR B CA 1
ATOM 6879 C C . TYR B 1 399 ? 71.320 38.516 -43.770 1.00 135.74 394 TYR B C 1
ATOM 6880 O O . TYR B 1 399 ? 72.173 37.794 -44.298 1.00 129.15 394 TYR B O 1
ATOM 6889 N N . MET B 1 400 ? 71.324 39.842 -43.909 1.00 133.21 395 MET B N 1
ATOM 6890 C CA . MET B 1 400 ? 72.364 40.506 -44.688 1.00 149.06 395 MET B CA 1
ATOM 6891 C C . MET B 1 400 ? 73.749 40.314 -44.073 1.00 159.58 395 MET B C 1
ATOM 6892 O O . MET B 1 400 ? 74.755 40.388 -44.788 1.00 172.02 395 MET B O 1
ATOM 6897 N N . GLU B 1 401 ? 73.826 40.097 -42.754 1.00 159.18 396 GLU B N 1
ATOM 6898 C CA . GLU B 1 401 ? 75.069 39.630 -42.142 1.00 167.23 396 GLU B CA 1
ATOM 6899 C C . GLU B 1 401 ? 75.519 38.332 -42.786 1.00 157.87 396 GLU B C 1
ATOM 6900 O O . GLU B 1 401 ? 76.680 38.190 -43.190 1.00 148.32 396 GLU B O 1
ATOM 6906 N N . ASN B 1 402 ? 74.604 37.356 -42.865 1.00 164.34 397 ASN B N 1
ATOM 6907 C CA . ASN B 1 402 ? 74.987 36.036 -43.367 1.00 182.69 397 ASN B CA 1
ATOM 6908 C C . ASN B 1 402 ? 75.580 36.104 -44.770 1.00 189.65 397 ASN B C 1
ATOM 6909 O O . ASN B 1 402 ? 76.430 35.278 -45.125 1.00 185.12 397 ASN B O 1
ATOM 6914 N N . HIS B 1 403 ? 75.152 37.068 -45.579 1.00 198.67 398 HIS B N 1
ATOM 6915 C CA . HIS B 1 403 ? 75.627 37.193 -46.948 1.00 200.41 398 HIS B CA 1
ATOM 6916 C C . HIS B 1 403 ? 76.871 38.056 -47.082 1.00 219.28 398 HIS B C 1
ATOM 6917 O O . HIS B 1 403 ? 77.300 38.319 -48.210 1.00 214.65 398 HIS B O 1
ATOM 6924 N N . SER B 1 404 ? 77.481 38.460 -45.969 1.00 241.25 399 SER B N 1
ATOM 6925 C CA . SER B 1 404 ? 78.792 39.109 -45.969 1.00 245.72 399 SER B CA 1
ATOM 6926 C C . SER B 1 404 ? 78.796 40.312 -46.914 1.00 245.03 399 SER B C 1
ATOM 6927 O O . SER B 1 404 ? 79.593 40.406 -47.849 1.00 248.05 399 SER B O 1
ATOM 6930 N N . ILE B 1 405 ? 77.877 41.240 -46.652 1.00 227.34 400 ILE B N 1
ATOM 6931 C CA . ILE B 1 405 ? 77.695 42.424 -47.479 1.00 211.73 400 ILE B CA 1
ATOM 6932 C C . ILE B 1 405 ? 77.558 43.645 -46.580 1.00 200.87 400 ILE B C 1
ATOM 6933 O O . ILE B 1 405 ? 76.942 43.576 -45.511 1.00 188.65 400 ILE B O 1
ATOM 6938 N N . GLU B 1 406 ? 78.144 44.764 -47.013 1.00 202.04 401 GLU B N 1
ATOM 6939 C CA . GLU B 1 406 ? 77.975 46.045 -46.339 1.00 197.57 401 GLU B CA 1
ATOM 6940 C C . GLU B 1 406 ? 76.583 46.622 -46.540 1.00 183.40 401 GLU B C 1
ATOM 6941 O O . GLU B 1 406 ? 76.314 47.733 -46.071 1.00 189.51 401 GLU B O 1
ATOM 6947 N N . GLY B 1 407 ? 75.709 45.903 -47.246 1.00 153.92 402 GLY B N 1
ATOM 6948 C CA . GLY B 1 407 ? 74.325 46.315 -47.352 1.00 135.07 402 GLY B CA 1
ATOM 6949 C C . GLY B 1 407 ? 73.656 46.463 -46.005 1.00 146.01 402 GLY B C 1
ATOM 6950 O O . GLY B 1 407 ? 72.781 47.319 -45.838 1.00 146.96 402 GLY B O 1
ATOM 6951 N N . VAL B 1 408 ? 74.057 45.637 -45.031 1.00 143.81 403 VAL B N 1
ATOM 6952 C CA . VAL B 1 408 ? 73.626 45.758 -43.642 1.00 135.25 403 VAL B CA 1
ATOM 6953 C C . VAL B 1 408 ? 73.711 47.228 -43.271 1.00 118.37 403 VAL B C 1
ATOM 6954 O O . VAL B 1 408 ? 72.743 47.822 -42.784 1.00 98.22 403 VAL B O 1
ATOM 6958 N N . ARG B 1 409 ? 74.873 47.821 -43.547 1.00 123.54 404 ARG B N 1
ATOM 6959 C CA . ARG B 1 409 ? 75.135 49.237 -43.345 1.00 132.68 404 ARG B CA 1
ATOM 6960 C C . ARG B 1 409 ? 73.975 50.051 -43.893 1.00 136.65 404 ARG B C 1
ATOM 6961 O O . ARG B 1 409 ? 73.214 50.659 -43.128 1.00 121.49 404 ARG B O 1
ATOM 6969 N N . HIS B 1 410 ? 73.802 50.001 -45.216 1.00 164.51 405 HIS B N 1
ATOM 6970 C CA . HIS B 1 410 ? 72.692 50.695 -45.860 1.00 172.86 405 HIS B CA 1
ATOM 6971 C C . HIS B 1 410 ? 71.390 50.408 -45.126 1.00 169.25 405 HIS B C 1
ATOM 6972 O O . HIS B 1 410 ? 70.646 51.330 -44.768 1.00 174.64 405 HIS B O 1
ATOM 6979 N N . VAL B 1 411 ? 71.139 49.128 -44.830 1.00 157.56 406 VAL B N 1
ATOM 6980 C CA . VAL B 1 411 ? 69.879 48.734 -44.204 1.00 146.68 406 VAL B CA 1
ATOM 6981 C C . VAL B 1 411 ? 69.661 49.535 -42.930 1.00 146.55 406 VAL B C 1
ATOM 6982 O O . VAL B 1 411 ? 68.651 50.239 -42.782 1.00 142.31 406 VAL B O 1
ATOM 6986 N N . PHE B 1 412 ? 70.655 49.515 -42.034 1.00 140.78 407 PHE B N 1
ATOM 6987 C CA . PHE B 1 412 ? 70.499 50.213 -40.762 1.00 139.57 407 PHE B CA 1
ATOM 6988 C C . PHE B 1 412 ? 70.174 51.680 -40.986 1.00 133.89 407 PHE B C 1
ATOM 6989 O O . PHE B 1 412 ? 69.281 52.230 -40.327 1.00 138.04 407 PHE B O 1
ATOM 6997 N N . SER B 1 413 ? 70.834 52.313 -41.960 1.00 127.57 408 SER B N 1
ATOM 6998 C CA . SER B 1 413 ? 70.528 53.708 -42.245 1.00 126.65 408 SER B CA 1
ATOM 6999 C C . SER B 1 413 ? 69.043 53.866 -42.535 1.00 122.48 408 SER B C 1
ATOM 7000 O O . SER B 1 413 ? 68.324 54.552 -41.800 1.00 129.11 408 SER B O 1
ATOM 7003 N N . ARG B 1 414 ? 68.544 53.151 -43.548 1.00 121.52 409 ARG B N 1
ATOM 7004 C CA . ARG B 1 414 ? 67.132 53.272 -43.889 1.00 137.23 409 ARG B CA 1
ATOM 7005 C C . ARG B 1 414 ? 66.250 52.995 -42.679 1.00 141.34 409 ARG B C 1
ATOM 7006 O O . ARG B 1 414 ? 65.176 53.591 -42.539 1.00 143.32 409 ARG B O 1
ATOM 7014 N N . ALA B 1 415 ? 66.694 52.111 -41.785 1.00 141.54 410 ALA B N 1
ATOM 7015 C CA . ALA B 1 415 ? 65.947 51.881 -40.555 1.00 128.53 410 ALA B CA 1
ATOM 7016 C C . ALA B 1 415 ? 65.998 53.109 -39.655 1.00 136.11 410 ALA B C 1
ATOM 7017 O O . ALA B 1 415 ? 64.963 53.698 -39.317 1.00 132.25 410 ALA B O 1
ATOM 7019 N N . CYS B 1 416 ? 67.206 53.509 -39.261 1.00 141.61 411 CYS B N 1
ATOM 7020 C CA . CYS B 1 416 ? 67.379 54.539 -38.243 1.00 140.74 411 CYS B CA 1
ATOM 7021 C C . CYS B 1 416 ? 67.283 55.942 -38.835 1.00 150.45 411 CYS B C 1
ATOM 7022 O O . CYS B 1 416 ? 66.615 56.817 -38.272 1.00 153.69 411 CYS B O 1
ATOM 7025 N N . THR B 1 417 ? 67.966 56.177 -39.962 1.00 154.79 412 THR B N 1
ATOM 7026 C CA . THR B 1 417 ? 67.999 57.505 -40.572 1.00 154.08 412 THR B CA 1
ATOM 7027 C C . THR B 1 417 ? 66.606 57.998 -40.940 1.00 149.27 412 THR B C 1
ATOM 7028 O O . THR B 1 417 ? 66.387 59.213 -41.019 1.00 154.21 412 THR B O 1
ATOM 7032 N N . VAL B 1 418 ? 65.651 57.088 -41.124 1.00 138.56 413 VAL B N 1
ATOM 7033 C CA . VAL B 1 418 ? 64.419 57.409 -41.831 1.00 130.30 413 VAL B CA 1
ATOM 7034 C C . VAL B 1 418 ? 63.193 57.070 -40.993 1.00 119.95 413 VAL B C 1
ATOM 7035 O O . VAL B 1 418 ? 62.491 57.963 -40.509 1.00 111.77 413 VAL B O 1
ATOM 7039 N N . HIS B 1 419 ? 62.916 55.775 -40.835 1.00 120.09 414 HIS B N 1
ATOM 7040 C CA . HIS B 1 419 ? 61.594 55.339 -40.393 1.00 132.03 414 HIS B CA 1
ATOM 7041 C C . HIS B 1 419 ? 61.424 55.432 -38.881 1.00 131.33 414 HIS B C 1
ATOM 7042 O O . HIS B 1 419 ? 60.451 56.023 -38.400 1.00 127.30 414 HIS B O 1
ATOM 7049 N N . LEU B 1 420 ? 62.346 54.848 -38.118 1.00 133.70 415 LEU B N 1
ATOM 7050 C CA . LEU B 1 420 ? 62.252 54.773 -36.657 1.00 135.71 415 LEU B CA 1
ATOM 7051 C C . LEU B 1 420 ? 63.482 55.373 -35.996 1.00 129.36 415 LEU B C 1
ATOM 7052 O O . LEU B 1 420 ? 64.312 54.659 -35.406 1.00 132.82 415 LEU B O 1
ATOM 7057 N N . PRO B 1 421 ? 63.632 56.697 -36.046 1.00 123.42 416 PRO B N 1
ATOM 7058 C CA . PRO B 1 421 ? 64.786 57.332 -35.400 1.00 136.52 416 PRO B CA 1
ATOM 7059 C C . PRO B 1 421 ? 64.724 57.286 -33.884 1.00 138.54 416 PRO B C 1
ATOM 7060 O O . PRO B 1 421 ? 65.776 57.296 -33.235 1.00 136.60 416 PRO B O 1
ATOM 7064 N N . LYS B 1 422 ? 63.525 57.251 -33.298 1.00 136.47 417 LYS B N 1
ATOM 7065 C CA . LYS B 1 422 ? 63.389 57.315 -31.846 1.00 128.43 417 LYS B CA 1
ATOM 7066 C C . LYS B 1 422 ? 63.659 55.964 -31.196 1.00 129.29 417 LYS B C 1
ATOM 7067 O O . LYS B 1 422 ? 64.393 55.882 -30.203 1.00 127.41 417 LYS B O 1
ATOM 7073 N N . LYS B 1 423 ? 63.047 54.897 -31.723 1.00 164.88 418 LYS B N 1
ATOM 7074 C CA . LYS B 1 423 ? 63.225 53.551 -31.189 1.00 163.97 418 LYS B CA 1
ATOM 7075 C C . LYS B 1 423 ? 64.710 53.217 -31.091 1.00 163.07 418 LYS B C 1
ATOM 7076 O O . LYS B 1 423 ? 65.393 53.094 -32.116 1.00 170.03 418 LYS B O 1
ATOM 7082 N N . PRO B 1 424 ? 65.237 53.039 -29.878 1.00 152.33 419 PRO B N 1
ATOM 7083 C CA . PRO B 1 424 ? 66.694 53.085 -29.696 1.00 143.37 419 PRO B CA 1
ATOM 7084 C C . PRO B 1 424 ? 67.430 51.805 -30.053 1.00 152.01 419 PRO B C 1
ATOM 7085 O O . PRO B 1 424 ? 68.516 51.875 -30.637 1.00 150.97 419 PRO B O 1
ATOM 7089 N N . MET B 1 425 ? 66.871 50.647 -29.686 1.00 166.08 420 MET B N 1
ATOM 7090 C CA . MET B 1 425 ? 67.555 49.373 -29.897 1.00 181.89 420 MET B CA 1
ATOM 7091 C C . MET B 1 425 ? 68.074 49.231 -31.323 1.00 180.18 420 MET B C 1
ATOM 7092 O O . MET B 1 425 ? 69.117 48.606 -31.548 1.00 177.94 420 MET B O 1
ATOM 7097 N N . ALA B 1 426 ? 67.368 49.814 -32.295 1.00 179.47 421 ALA B N 1
ATOM 7098 C CA . ALA B 1 426 ? 67.844 49.819 -33.675 1.00 168.98 421 ALA B CA 1
ATOM 7099 C C . ALA B 1 426 ? 69.198 50.516 -33.782 1.00 162.47 421 ALA B C 1
ATOM 7100 O O . ALA B 1 426 ? 70.170 49.946 -34.296 1.00 164.19 421 ALA B O 1
ATOM 7102 N N . HIS B 1 427 ? 69.266 51.774 -33.330 1.00 146.00 422 HIS B N 1
ATOM 7103 C CA . HIS B 1 427 ? 70.518 52.521 -33.391 1.00 134.43 422 HIS B CA 1
ATOM 7104 C C . HIS B 1 427 ? 71.609 51.822 -32.589 1.00 142.46 422 HIS B C 1
ATOM 7105 O O . HIS B 1 427 ? 72.782 51.829 -32.983 1.00 144.87 422 HIS B O 1
ATOM 7112 N N . MET B 1 428 ? 71.240 51.239 -31.442 1.00 146.51 423 MET B N 1
ATOM 7113 C CA . MET B 1 428 ? 72.192 50.482 -30.627 1.00 155.00 423 MET B CA 1
ATOM 7114 C C . MET B 1 428 ? 72.826 49.354 -31.433 1.00 153.12 423 MET B C 1
ATOM 7115 O O . MET B 1 428 ? 74.057 49.227 -31.492 1.00 150.55 423 MET B O 1
ATOM 7120 N N . LEU B 1 429 ? 71.989 48.494 -32.021 1.00 150.11 424 LEU B N 1
ATOM 7121 C CA . LEU B 1 429 ? 72.492 47.375 -32.811 1.00 146.97 424 LEU B CA 1
ATOM 7122 C C . LEU B 1 429 ? 73.331 47.867 -33.986 1.00 147.84 424 LEU B C 1
ATOM 7123 O O . LEU B 1 429 ? 74.334 47.239 -34.354 1.00 138.64 424 LEU B O 1
ATOM 7128 N N . TRP B 1 430 ? 72.925 48.982 -34.600 1.00 154.30 425 TRP B N 1
ATOM 7129 C CA . TRP B 1 430 ? 73.666 49.507 -35.744 1.00 158.49 425 TRP B CA 1
ATOM 7130 C C . TRP B 1 430 ? 75.068 49.943 -35.322 1.00 159.71 425 TRP B C 1
ATOM 7131 O O . TRP B 1 430 ? 76.061 49.598 -35.976 1.00 158.27 425 TRP B O 1
ATOM 7142 N N . ALA B 1 431 ? 75.162 50.751 -34.260 1.00 161.23 426 ALA B N 1
ATOM 7143 C CA . ALA B 1 431 ? 76.468 51.139 -33.732 1.00 169.17 426 ALA B CA 1
ATOM 7144 C C . ALA B 1 431 ? 77.297 49.914 -33.359 1.00 169.73 426 ALA B C 1
ATOM 7145 O O . ALA B 1 431 ? 78.523 49.905 -33.533 1.00 170.34 426 ALA B O 1
ATOM 7147 N N . ALA B 1 432 ? 76.647 48.882 -32.810 1.00 169.49 427 ALA B N 1
ATOM 7148 C CA . ALA B 1 432 ? 77.350 47.642 -32.489 1.00 174.22 427 ALA B CA 1
ATOM 7149 C C . ALA B 1 432 ? 77.976 47.031 -33.741 1.00 178.26 427 ALA B C 1
ATOM 7150 O O . ALA B 1 432 ? 79.136 46.604 -33.727 1.00 175.00 427 ALA B O 1
ATOM 7152 N N . PHE B 1 433 ? 77.209 46.963 -34.833 1.00 180.37 428 PHE B N 1
ATOM 7153 C CA . PHE B 1 433 ? 77.739 46.414 -36.084 1.00 183.64 428 PHE B CA 1
ATOM 7154 C C . PHE B 1 433 ? 78.895 47.260 -36.609 1.00 177.59 428 PHE B C 1
ATOM 7155 O O . PHE B 1 433 ? 79.925 46.729 -37.054 1.00 183.11 428 PHE B O 1
ATOM 7163 N N . GLU B 1 434 ? 78.718 48.585 -36.604 1.00 170.41 429 GLU B N 1
ATOM 7164 C CA . GLU B 1 434 ? 79.777 49.497 -37.031 1.00 171.71 429 GLU B CA 1
ATOM 7165 C C . GLU B 1 434 ? 81.068 49.237 -36.265 1.00 168.12 429 GLU B C 1
ATOM 7166 O O . GLU B 1 434 ? 82.149 49.127 -36.856 1.00 171.87 429 GLU B O 1
ATOM 7172 N N . GLU B 1 435 ? 80.973 49.157 -34.938 1.00 160.79 430 GLU B N 1
ATOM 7173 C CA . GLU B 1 435 ? 82.128 48.781 -34.131 1.00 165.31 430 GLU B CA 1
ATOM 7174 C C . GLU B 1 435 ? 82.692 47.434 -34.568 1.00 162.70 430 GLU B C 1
ATOM 7175 O O . GLU B 1 435 ? 83.913 47.266 -34.676 1.00 170.77 430 GLU B O 1
ATOM 7181 N N . GLN B 1 436 ? 81.814 46.458 -34.809 1.00 157.15 431 GLN B N 1
ATOM 7182 C CA . GLN B 1 436 ? 82.260 45.110 -35.143 1.00 158.33 431 GLN B CA 1
ATOM 7183 C C . GLN B 1 436 ? 83.113 45.096 -36.408 1.00 163.09 431 GLN B C 1
ATOM 7184 O O . GLN B 1 436 ? 84.056 44.304 -36.520 1.00 144.60 431 GLN B O 1
ATOM 7190 N N . GLN B 1 437 ? 82.801 45.966 -37.371 1.00 179.94 432 GLN B N 1
ATOM 7191 C CA . GLN B 1 437 ? 83.559 45.968 -38.624 1.00 186.66 432 GLN B CA 1
ATOM 7192 C C . GLN B 1 437 ? 84.892 46.706 -38.514 1.00 190.66 432 GLN B C 1
ATOM 7193 O O . GLN B 1 437 ? 85.931 46.184 -38.936 1.00 197.23 432 GLN B O 1
ATOM 7199 N N . GLY B 1 438 ? 84.895 47.910 -37.952 1.00 184.66 433 GLY B N 1
ATOM 7200 C CA . GLY B 1 438 ? 86.131 48.669 -37.899 1.00 180.61 433 GLY B CA 1
ATOM 7201 C C . GLY B 1 438 ? 85.967 50.149 -38.173 1.00 179.65 433 GLY B C 1
ATOM 7202 O O . GLY B 1 438 ? 86.773 50.957 -37.706 1.00 172.29 433 GLY B O 1
ATOM 7203 N N . ASN B 1 439 ? 84.960 50.522 -38.958 1.00 182.09 434 ASN B N 1
ATOM 7204 C CA . ASN B 1 439 ? 84.582 51.926 -39.048 1.00 191.32 434 ASN B CA 1
ATOM 7205 C C . ASN B 1 439 ? 84.003 52.341 -37.697 1.00 190.72 434 ASN B C 1
ATOM 7206 O O . ASN B 1 439 ? 83.001 51.773 -37.251 1.00 193.80 434 ASN B O 1
ATOM 7211 N N . ILE B 1 440 ? 84.609 53.339 -37.049 1.00 188.50 435 ILE B N 1
ATOM 7212 C CA . ILE B 1 440 ? 84.403 53.531 -35.613 1.00 175.59 435 ILE B CA 1
ATOM 7213 C C . ILE B 1 440 ? 83.730 54.863 -35.307 1.00 170.72 435 ILE B C 1
ATOM 7214 O O . ILE B 1 440 ? 82.614 54.889 -34.777 1.00 154.96 435 ILE B O 1
ATOM 7219 N N . ASN B 1 441 ? 84.417 55.976 -35.598 1.00 178.66 436 ASN B N 1
ATOM 7220 C CA . ASN B 1 441 ? 83.892 57.296 -35.250 1.00 177.19 436 ASN B CA 1
ATOM 7221 C C . ASN B 1 441 ? 82.471 57.495 -35.756 1.00 173.01 436 ASN B C 1
ATOM 7222 O O . ASN B 1 441 ? 81.713 58.284 -35.184 1.00 168.31 436 ASN B O 1
ATOM 7227 N N . GLU B 1 442 ? 82.098 56.795 -36.832 1.00 177.28 437 GLU B N 1
ATOM 7228 C CA . GLU B 1 442 ? 80.711 56.809 -37.286 1.00 176.70 437 GLU B CA 1
ATOM 7229 C C . GLU B 1 442 ? 79.761 56.354 -36.182 1.00 160.50 437 GLU B C 1
ATOM 7230 O O . GLU B 1 442 ? 78.660 56.894 -36.049 1.00 135.21 437 GLU B O 1
ATOM 7236 N N . ALA B 1 443 ? 80.153 55.343 -35.398 1.00 164.77 438 ALA B N 1
ATOM 7237 C CA . ALA B 1 443 ? 79.309 54.902 -34.288 1.00 151.09 438 ALA B CA 1
ATOM 7238 C C . ALA B 1 443 ? 79.174 55.998 -33.235 1.00 148.91 438 ALA B C 1
ATOM 7239 O O . ALA B 1 443 ? 78.078 56.238 -32.704 1.00 138.17 438 ALA B O 1
ATOM 7241 N N . ARG B 1 444 ? 80.291 56.658 -32.902 1.00 153.84 439 ARG B N 1
ATOM 7242 C CA . ARG B 1 444 ? 80.235 57.838 -32.046 1.00 159.59 439 ARG B CA 1
ATOM 7243 C C . ARG B 1 444 ? 79.221 58.844 -32.570 1.00 169.45 439 ARG B C 1
ATOM 7244 O O . ARG B 1 444 ? 78.455 59.420 -31.793 1.00 164.45 439 ARG B O 1
ATOM 7252 N N . ILE B 1 445 ? 79.217 59.079 -33.888 1.00 174.67 440 ILE B N 1
ATOM 7253 C CA . ILE B 1 445 ? 78.327 60.085 -34.469 1.00 168.02 440 ILE B CA 1
ATOM 7254 C C . ILE B 1 445 ? 76.879 59.608 -34.427 1.00 151.08 440 ILE B C 1
ATOM 7255 O O . ILE B 1 445 ? 75.958 60.407 -34.226 1.00 146.57 440 ILE B O 1
ATOM 7260 N N . ILE B 1 446 ? 76.656 58.306 -34.629 1.00 142.61 441 ILE B N 1
ATOM 7261 C CA . ILE B 1 446 ? 75.334 57.715 -34.409 1.00 144.79 441 ILE B CA 1
ATOM 7262 C C . ILE B 1 446 ? 74.824 58.090 -33.026 1.00 151.00 441 ILE B C 1
ATOM 7263 O O . ILE B 1 446 ? 73.697 58.577 -32.855 1.00 146.39 441 ILE B O 1
ATOM 7268 N N . LEU B 1 447 ? 75.662 57.861 -32.015 1.00 148.45 442 LEU B N 1
ATOM 7269 C CA . LEU B 1 447 ? 75.250 58.100 -30.636 1.00 149.44 442 LEU B CA 1
ATOM 7270 C C . LEU B 1 447 ? 75.035 59.586 -30.367 1.00 143.62 442 LEU B C 1
ATOM 7271 O O . LEU B 1 447 ? 74.063 59.972 -29.708 1.00 144.57 442 LEU B O 1
ATOM 7276 N N . ARG B 1 448 ? 75.970 60.429 -30.816 1.00 132.04 443 ARG B N 1
ATOM 7277 C CA . ARG B 1 448 ? 75.831 61.869 -30.624 1.00 137.20 443 ARG B CA 1
ATOM 7278 C C . ARG B 1 448 ? 74.549 62.386 -31.265 1.00 157.81 443 ARG B C 1
ATOM 7279 O O . ARG B 1 448 ? 73.813 63.164 -30.650 1.00 149.81 443 ARG B O 1
ATOM 7287 N N . THR B 1 449 ? 74.256 61.947 -32.494 1.00 178.11 444 THR B N 1
ATOM 7288 C CA . THR B 1 449 ? 73.035 62.367 -33.176 1.00 179.63 444 THR B CA 1
ATOM 7289 C C . THR B 1 449 ? 71.799 61.904 -32.415 1.00 175.23 444 THR B C 1
ATOM 7290 O O . THR B 1 449 ? 70.859 62.680 -32.200 1.00 178.91 444 THR B O 1
ATOM 7294 N N . PHE B 1 450 ? 71.775 60.629 -32.014 1.00 161.03 445 PHE B N 1
ATOM 7295 C CA . PHE B 1 450 ? 70.629 60.108 -31.278 1.00 153.02 445 PHE B CA 1
ATOM 7296 C C . PHE B 1 450 ? 70.400 60.915 -30.002 1.00 168.31 445 PHE B C 1
ATOM 7297 O O . PHE B 1 450 ? 69.304 61.438 -29.771 1.00 171.79 445 PHE B O 1
ATOM 7305 N N . GLU B 1 451 ? 71.425 61.008 -29.149 1.00 172.35 446 GLU B N 1
ATOM 7306 C CA . GLU B 1 451 ? 71.276 61.710 -27.877 1.00 177.07 446 GLU B CA 1
ATOM 7307 C C . GLU B 1 451 ? 70.886 63.167 -28.096 1.00 188.61 446 GLU B C 1
ATOM 7308 O O . GLU B 1 451 ? 70.061 63.715 -27.356 1.00 189.81 446 GLU B O 1
ATOM 7314 N N . GLU B 1 452 ? 71.485 63.813 -29.101 1.00 202.88 447 GLU B N 1
ATOM 7315 C CA . GLU B 1 452 ? 71.076 65.146 -29.522 1.00 212.79 447 GLU B CA 1
ATOM 7316 C C . GLU B 1 452 ? 69.594 65.201 -29.866 1.00 214.31 447 GLU B C 1
ATOM 7317 O O . GLU B 1 452 ? 68.942 66.232 -29.666 1.00 221.89 447 GLU B O 1
ATOM 7323 N N . CYS B 1 453 ? 69.044 64.098 -30.374 1.00 207.96 448 CYS B N 1
ATOM 7324 C CA . CYS B 1 453 ? 67.648 64.086 -30.796 1.00 203.73 448 CYS B CA 1
ATOM 7325 C C . CYS B 1 453 ? 66.689 63.824 -29.635 1.00 202.75 448 CYS B C 1
ATOM 7326 O O . CYS B 1 453 ? 65.658 64.497 -29.517 1.00 201.00 448 CYS B O 1
ATOM 7329 N N . VAL B 1 454 ? 67.003 62.853 -28.774 1.00 200.41 449 VAL B N 1
ATOM 7330 C CA . VAL B 1 454 ? 66.026 62.304 -27.832 1.00 201.70 449 VAL B CA 1
ATOM 7331 C C . VAL B 1 454 ? 66.488 62.458 -26.383 1.00 202.15 449 VAL B C 1
ATOM 7332 O O . VAL B 1 454 ? 66.183 61.622 -25.524 1.00 201.73 449 VAL B O 1
ATOM 7336 N N . LEU B 1 455 ? 67.267 63.505 -26.111 1.00 202.91 450 LEU B N 1
ATOM 7337 C CA . LEU B 1 455 ? 67.408 64.065 -24.763 1.00 192.09 450 LEU B CA 1
ATOM 7338 C C . LEU B 1 455 ? 68.052 63.093 -23.775 1.00 184.49 450 LEU B C 1
ATOM 7339 O O . LEU B 1 455 ? 67.765 63.145 -22.578 1.00 189.92 450 LEU B O 1
ATOM 7344 N N . GLY B 1 456 ? 68.935 62.215 -24.244 1.00 178.45 451 GLY B N 1
ATOM 7345 C CA . GLY B 1 456 ? 69.712 61.397 -23.330 1.00 174.38 451 GLY B CA 1
ATOM 7346 C C . GLY B 1 456 ? 68.929 60.234 -22.754 1.00 168.31 451 GLY B C 1
ATOM 7347 O O . GLY B 1 456 ? 67.765 60.396 -22.379 1.00 169.39 451 GLY B O 1
ATOM 7348 N N . LEU B 1 457 ? 69.548 59.058 -22.666 1.00 164.60 452 LEU B N 1
ATOM 7349 C CA . LEU B 1 457 ? 68.879 57.881 -22.131 1.00 167.46 452 LEU B CA 1
ATOM 7350 C C . LEU B 1 457 ? 69.919 56.972 -21.492 1.00 169.38 452 LEU B C 1
ATOM 7351 O O . LEU B 1 457 ? 71.127 57.189 -21.616 1.00 172.54 452 LEU B O 1
ATOM 7356 N N . ALA B 1 458 ? 69.429 55.955 -20.784 1.00 168.89 453 ALA B N 1
ATOM 7357 C CA . ALA B 1 458 ? 70.297 54.996 -20.112 1.00 168.54 453 ALA B CA 1
ATOM 7358 C C . ALA B 1 458 ? 71.211 54.325 -21.126 1.00 161.59 453 ALA B C 1
ATOM 7359 O O . ALA B 1 458 ? 72.418 54.600 -21.162 1.00 165.41 453 ALA B O 1
ATOM 7361 N N . MET B 1 459 ? 70.630 53.432 -21.936 1.00 153.39 454 MET B N 1
ATOM 7362 C CA . MET B 1 459 ? 71.388 52.673 -22.925 1.00 149.47 454 MET B CA 1
ATOM 7363 C C . MET B 1 459 ? 72.320 53.571 -23.725 1.00 156.82 454 MET B C 1
ATOM 7364 O O . MET B 1 459 ? 73.443 53.173 -24.046 1.00 149.04 454 MET B O 1
ATOM 7369 N N . VAL B 1 460 ? 71.900 54.809 -23.985 1.00 171.66 455 VAL B N 1
ATOM 7370 C CA . VAL B 1 460 ? 72.624 55.753 -24.831 1.00 178.27 455 VAL B CA 1
ATOM 7371 C C . VAL B 1 460 ? 73.968 56.098 -24.203 1.00 177.56 455 VAL B C 1
ATOM 7372 O O . VAL B 1 460 ? 75.031 55.767 -24.750 1.00 177.80 455 VAL B O 1
ATOM 7376 N N . ARG B 1 461 ? 73.925 56.816 -23.080 1.00 170.50 456 ARG B N 1
ATOM 7377 C CA . ARG B 1 461 ? 75.157 57.239 -22.426 1.00 153.07 456 ARG B CA 1
ATOM 7378 C C . ARG B 1 461 ? 75.986 56.037 -22.003 1.00 153.99 456 ARG B C 1
ATOM 7379 O O . ARG B 1 461 ? 77.221 56.064 -22.087 1.00 154.36 456 ARG B O 1
ATOM 7387 N N . LEU B 1 462 ? 75.323 54.966 -21.551 1.00 159.43 457 LEU B N 1
ATOM 7388 C CA . LEU B 1 462 ? 76.051 53.773 -21.131 1.00 168.60 457 LEU B CA 1
ATOM 7389 C C . LEU B 1 462 ? 76.869 53.198 -22.283 1.00 171.05 457 LEU B C 1
ATOM 7390 O O . LEU B 1 462 ? 78.058 52.910 -22.122 1.00 169.65 457 LEU B O 1
ATOM 7395 N N . ARG B 1 463 ? 76.255 53.036 -23.461 1.00 168.73 458 ARG B N 1
ATOM 7396 C CA . ARG B 1 463 ? 76.971 52.455 -24.592 1.00 155.12 458 ARG B CA 1
ATOM 7397 C C . ARG B 1 463 ? 78.058 53.394 -25.097 1.00 153.68 458 ARG B C 1
ATOM 7398 O O . ARG B 1 463 ? 79.147 52.946 -25.482 1.00 158.97 458 ARG B O 1
ATOM 7406 N N . ARG B 1 464 ? 77.770 54.697 -25.119 1.00 145.70 459 ARG B N 1
ATOM 7407 C CA . ARG B 1 464 ? 78.757 55.677 -25.564 1.00 152.72 459 ARG B CA 1
ATOM 7408 C C . ARG B 1 464 ? 80.013 55.607 -24.695 1.00 158.04 459 ARG B C 1
ATOM 7409 O O . ARG B 1 464 ? 81.142 55.477 -25.201 1.00 163.51 459 ARG B O 1
ATOM 7417 N N . VAL B 1 465 ? 79.824 55.648 -23.373 1.00 158.21 460 VAL B N 1
ATOM 7418 C CA . VAL B 1 465 ? 80.949 55.533 -22.452 1.00 157.95 460 VAL B CA 1
ATOM 7419 C C . VAL B 1 465 ? 81.625 54.178 -22.605 1.00 143.98 460 VAL B C 1
ATOM 7420 O O . VAL B 1 465 ? 82.855 54.082 -22.573 1.00 138.46 460 VAL B O 1
ATOM 7424 N N . SER B 1 466 ? 80.834 53.108 -22.746 1.00 145.56 461 SER B N 1
ATOM 7425 C CA . SER B 1 466 ? 81.403 51.765 -22.790 1.00 144.76 461 SER B CA 1
ATOM 7426 C C . SER B 1 466 ? 82.327 51.588 -23.985 1.00 150.02 461 SER B C 1
ATOM 7427 O O . SER B 1 466 ? 83.389 50.965 -23.870 1.00 133.91 461 SER B O 1
ATOM 7430 N N . LEU B 1 467 ? 81.943 52.124 -25.145 1.00 165.10 462 LEU B N 1
ATOM 7431 C CA . LEU B 1 467 ? 82.827 52.031 -26.303 1.00 175.74 462 LEU B CA 1
ATOM 7432 C C . LEU B 1 467 ? 84.059 52.904 -26.118 1.00 180.87 462 LEU B C 1
ATOM 7433 O O . LEU B 1 467 ? 85.189 52.437 -26.310 1.00 182.99 462 LEU B O 1
ATOM 7438 N N . GLU B 1 468 ? 83.872 54.185 -25.766 1.00 181.00 463 GLU B N 1
ATOM 7439 C CA . GLU B 1 468 ? 85.044 55.035 -25.553 1.00 185.32 463 GLU B CA 1
ATOM 7440 C C . GLU B 1 468 ? 85.997 54.428 -24.525 1.00 186.02 463 GLU B C 1
ATOM 7441 O O . GLU B 1 468 ? 87.211 54.660 -24.580 1.00 190.07 463 GLU B O 1
ATOM 7447 N N . ARG B 1 469 ? 85.457 53.662 -23.577 1.00 175.83 464 ARG B N 1
ATOM 7448 C CA . ARG B 1 469 ? 86.256 52.869 -22.649 1.00 169.08 464 ARG B CA 1
ATOM 7449 C C . ARG B 1 469 ? 87.022 51.770 -23.372 1.00 168.50 464 ARG B C 1
ATOM 7450 O O . ARG B 1 469 ? 88.257 51.720 -23.324 1.00 178.94 464 ARG B O 1
ATOM 7458 N N . ARG B 1 470 ? 86.291 50.856 -24.024 1.00 155.16 465 ARG B N 1
ATOM 7459 C CA . ARG B 1 470 ? 86.901 49.650 -24.581 1.00 141.13 465 ARG B CA 1
ATOM 7460 C C . ARG B 1 470 ? 88.035 49.965 -25.544 1.00 148.53 465 ARG B C 1
ATOM 7461 O O . ARG B 1 470 ? 88.956 49.155 -25.698 1.00 143.26 465 ARG B O 1
ATOM 7469 N N . HIS B 1 471 ? 87.995 51.122 -26.195 1.00 163.01 466 HIS B N 1
ATOM 7470 C CA . HIS B 1 471 ? 89.015 51.495 -27.164 1.00 180.30 466 HIS B CA 1
ATOM 7471 C C . HIS B 1 471 ? 90.040 52.474 -26.603 1.00 187.78 466 HIS B C 1
ATOM 7472 O O . HIS B 1 471 ? 90.914 52.932 -27.348 1.00 197.10 466 HIS B O 1
ATOM 7479 N N . GLY B 1 472 ? 89.952 52.804 -25.315 1.00 186.76 467 GLY B N 1
ATOM 7480 C CA . GLY B 1 472 ? 91.065 53.361 -24.580 1.00 178.02 467 GLY B CA 1
ATOM 7481 C C . GLY B 1 472 ? 91.137 54.870 -24.501 1.00 183.39 467 GLY B C 1
ATOM 7482 O O . GLY B 1 472 ? 92.081 55.391 -23.895 1.00 179.29 467 GLY B O 1
ATOM 7483 N N . ASN B 1 473 ? 90.178 55.594 -25.077 1.00 191.55 468 ASN B N 1
ATOM 7484 C CA . ASN B 1 473 ? 90.131 57.049 -24.916 1.00 199.44 468 ASN B CA 1
ATOM 7485 C C . ASN B 1 473 ? 89.350 57.379 -23.641 1.00 187.33 468 ASN B C 1
ATOM 7486 O O . ASN B 1 473 ? 88.258 57.951 -23.653 1.00 181.49 468 ASN B O 1
ATOM 7491 N N . MET B 1 474 ? 89.947 56.969 -22.516 1.00 182.95 469 MET B N 1
ATOM 7492 C CA . MET B 1 474 ? 89.289 57.048 -21.213 1.00 172.39 469 MET B CA 1
ATOM 7493 C C . MET B 1 474 ? 88.938 58.478 -20.820 1.00 173.18 469 MET B C 1
ATOM 7494 O O . MET B 1 474 ? 88.004 58.688 -20.038 1.00 172.17 469 MET B O 1
ATOM 7499 N N . GLU B 1 475 ? 89.706 59.466 -21.286 1.00 172.50 470 GLU B N 1
ATOM 7500 C CA . GLU B 1 475 ? 89.412 60.857 -20.946 1.00 169.49 470 GLU B CA 1
ATOM 7501 C C . GLU B 1 475 ? 88.008 61.246 -21.399 1.00 172.49 470 GLU B C 1
ATOM 7502 O O . GLU B 1 475 ? 87.229 61.829 -20.632 1.00 171.39 470 GLU B O 1
ATOM 7508 N N . GLU B 1 476 ? 87.676 60.949 -22.658 1.00 175.13 471 GLU B N 1
ATOM 7509 C CA . GLU B 1 476 ? 86.330 61.222 -23.151 1.00 176.29 471 GLU B CA 1
ATOM 7510 C C . GLU B 1 476 ? 85.294 60.402 -22.395 1.00 168.77 471 GLU B C 1
ATOM 7511 O O . GLU B 1 476 ? 84.177 60.873 -22.151 1.00 174.55 471 GLU B O 1
ATOM 7517 N N . ALA B 1 477 ? 85.642 59.166 -22.025 1.00 161.74 472 ALA B N 1
ATOM 7518 C CA . ALA B 1 477 ? 84.720 58.338 -21.254 1.00 155.30 472 ALA B CA 1
ATOM 7519 C C . ALA B 1 477 ? 84.372 58.998 -19.924 1.00 161.25 472 ALA B C 1
ATOM 7520 O O . ALA B 1 477 ? 83.207 59.002 -19.509 1.00 155.22 472 ALA B O 1
ATOM 7522 N N . GLU B 1 478 ? 85.378 59.540 -19.230 1.00 167.00 473 GLU B N 1
ATOM 7523 C CA . GLU B 1 478 ? 85.120 60.324 -18.024 1.00 174.17 473 GLU B CA 1
ATOM 7524 C C . GLU B 1 478 ? 84.242 61.528 -18.334 1.00 174.39 473 GLU B C 1
ATOM 7525 O O . GLU B 1 478 ? 83.258 61.788 -17.631 1.00 168.60 473 GLU B O 1
ATOM 7531 N N . HIS B 1 479 ? 84.609 62.298 -19.367 1.00 177.70 474 HIS B N 1
ATOM 7532 C CA . HIS B 1 479 ? 83.917 63.558 -19.621 1.00 172.30 474 HIS B CA 1
ATOM 7533 C C . HIS B 1 479 ? 82.446 63.338 -19.948 1.00 157.39 474 HIS B C 1
ATOM 7534 O O . HIS B 1 479 ? 81.612 64.205 -19.658 1.00 156.81 474 HIS B O 1
ATOM 7541 N N . LEU B 1 480 ? 82.110 62.203 -20.564 1.00 147.62 475 LEU B N 1
ATOM 7542 C CA . LEU B 1 480 ? 80.700 61.897 -20.797 1.00 153.24 475 LEU B CA 1
ATOM 7543 C C . LEU B 1 480 ? 79.930 61.868 -19.479 1.00 154.72 475 LEU B C 1
ATOM 7544 O O . LEU B 1 480 ? 78.883 62.508 -19.347 1.00 156.22 475 LEU B O 1
ATOM 7549 N N . LEU B 1 481 ? 80.435 61.128 -18.488 1.00 158.64 476 LEU B N 1
ATOM 7550 C CA . LEU B 1 481 ? 79.747 61.036 -17.202 1.00 140.29 476 LEU B CA 1
ATOM 7551 C C . LEU B 1 481 ? 79.788 62.358 -16.440 1.00 156.18 476 LEU B C 1
ATOM 7552 O O . LEU B 1 481 ? 78.844 62.685 -15.707 1.00 158.79 476 LEU B O 1
ATOM 7557 N N . GLN B 1 482 ? 80.881 63.114 -16.581 1.00 163.77 477 GLN B N 1
ATOM 7558 C CA . GLN B 1 482 ? 80.951 64.451 -15.996 1.00 173.63 477 GLN B CA 1
ATOM 7559 C C . GLN B 1 482 ? 79.818 65.330 -16.517 1.00 192.10 477 GLN B C 1
ATOM 7560 O O . GLN B 1 482 ? 79.066 65.927 -15.738 1.00 191.83 477 GLN B O 1
ATOM 7566 N N . ASP B 1 483 ? 79.699 65.442 -17.843 1.00 207.79 478 ASP B N 1
ATOM 7567 C CA . ASP B 1 483 ? 78.593 66.192 -18.431 1.00 213.02 478 ASP B CA 1
ATOM 7568 C C . ASP B 1 483 ? 77.247 65.601 -18.029 1.00 210.33 478 ASP B C 1
ATOM 7569 O O . ASP B 1 483 ? 76.266 66.336 -17.868 1.00 217.14 478 ASP B O 1
ATOM 7574 N N . ALA B 1 484 ? 77.181 64.275 -17.884 1.00 189.67 479 ALA B N 1
ATOM 7575 C CA . ALA B 1 484 ? 75.934 63.614 -17.520 1.00 168.57 479 ALA B CA 1
ATOM 7576 C C . ALA B 1 484 ? 75.437 64.079 -16.156 1.00 167.14 479 ALA B C 1
ATOM 7577 O O . ALA B 1 484 ? 74.268 64.450 -16.004 1.00 164.95 479 ALA B O 1
ATOM 7579 N N . ILE B 1 485 ? 76.309 64.047 -15.145 1.00 162.60 480 ILE B N 1
ATOM 7580 C CA . ILE B 1 485 ? 75.914 64.566 -13.835 1.00 163.33 480 ILE B CA 1
ATOM 7581 C C . ILE B 1 485 ? 75.676 66.071 -13.907 1.00 182.85 480 ILE B C 1
ATOM 7582 O O . ILE B 1 485 ? 74.796 66.604 -13.220 1.00 191.16 480 ILE B O 1
ATOM 7587 N N . LYS B 1 486 ? 76.475 66.783 -14.713 1.00 187.98 481 LYS B N 1
ATOM 7588 C CA . LYS B 1 486 ? 76.307 68.227 -14.865 1.00 190.63 481 LYS B CA 1
ATOM 7589 C C . LYS B 1 486 ? 74.888 68.577 -15.297 1.00 195.48 481 LYS B C 1
ATOM 7590 O O . LYS B 1 486 ? 74.263 69.491 -14.746 1.00 197.88 481 LYS B O 1
ATOM 7596 N N . ASN B 1 487 ? 74.373 67.869 -16.298 1.00 194.39 482 ASN B N 1
ATOM 7597 C CA . ASN B 1 487 ? 73.113 68.215 -16.937 1.00 196.71 482 ASN B CA 1
ATOM 7598 C C . ASN B 1 487 ? 71.952 67.365 -16.448 1.00 187.68 482 ASN B C 1
ATOM 7599 O O . ASN B 1 487 ? 70.807 67.643 -16.818 1.00 187.94 482 ASN B O 1
ATOM 7604 N N . ALA B 1 488 ? 72.225 66.326 -15.658 1.00 181.59 483 ALA B N 1
ATOM 7605 C CA . ALA B 1 488 ? 71.176 65.438 -15.176 1.00 173.97 483 ALA B CA 1
ATOM 7606 C C . ALA B 1 488 ? 70.068 66.238 -14.507 1.00 180.91 483 ALA B C 1
ATOM 7607 O O . ALA B 1 488 ? 70.319 67.235 -13.824 1.00 180.48 483 ALA B O 1
ATOM 7609 N N . LYS B 1 489 ? 68.834 65.788 -14.709 1.00 183.18 484 LYS B N 1
ATOM 7610 C CA . LYS B 1 489 ? 67.658 66.518 -14.260 1.00 190.32 484 LYS B CA 1
ATOM 7611 C C . LYS B 1 489 ? 67.219 66.094 -12.862 1.00 194.41 484 LYS B C 1
ATOM 7612 O O . LYS B 1 489 ? 66.962 66.944 -12.005 1.00 195.27 484 LYS B O 1
ATOM 7618 N N . SER B 1 490 ? 67.127 64.790 -12.620 1.00 200.54 485 SER B N 1
ATOM 7619 C CA . SER B 1 490 ? 66.676 64.270 -11.338 1.00 199.55 485 SER B CA 1
ATOM 7620 C C . SER B 1 490 ? 67.875 64.038 -10.427 1.00 195.76 485 SER B C 1
ATOM 7621 O O . SER B 1 490 ? 68.919 63.551 -10.871 1.00 199.58 485 SER B O 1
ATOM 7624 N N . ASN B 1 491 ? 67.732 64.423 -9.156 1.00 190.15 486 ASN B N 1
ATOM 7625 C CA . ASN B 1 491 ? 68.790 64.161 -8.182 1.00 183.18 486 ASN B CA 1
ATOM 7626 C C . ASN B 1 491 ? 69.161 62.682 -8.155 1.00 176.54 486 ASN B C 1
ATOM 7627 O O . ASN B 1 491 ? 70.344 62.331 -8.082 1.00 174.33 486 ASN B O 1
ATOM 7632 N N . ASN B 1 492 ? 68.160 61.800 -8.199 1.00 171.60 487 ASN B N 1
ATOM 7633 C CA . ASN B 1 492 ? 68.438 60.368 -8.253 1.00 173.88 487 ASN B CA 1
ATOM 7634 C C . ASN B 1 492 ? 69.120 59.986 -9.565 1.00 178.70 487 ASN B C 1
ATOM 7635 O O . ASN B 1 492 ? 69.964 59.084 -9.588 1.00 178.88 487 ASN B O 1
ATOM 7640 N N . GLU B 1 493 ? 68.780 60.674 -10.659 1.00 180.24 488 GLU B N 1
ATOM 7641 C CA . GLU B 1 493 ? 69.434 60.434 -11.946 1.00 172.17 488 GLU B CA 1
ATOM 7642 C C . GLU B 1 493 ? 70.916 60.799 -11.890 1.00 158.79 488 GLU B C 1
ATOM 7643 O O . GLU B 1 493 ? 71.783 60.026 -12.328 1.00 143.40 488 GLU B O 1
ATOM 7649 N N . SER B 1 494 ? 71.220 62.008 -11.407 1.00 162.88 489 SER B N 1
ATOM 7650 C CA . SER B 1 494 ? 72.610 62.421 -11.253 1.00 160.88 489 SER B CA 1
ATOM 7651 C C . SER B 1 494 ? 73.346 61.489 -10.295 1.00 172.89 489 SER B C 1
ATOM 7652 O O . SER B 1 494 ? 74.527 61.182 -10.498 1.00 170.97 489 SER B O 1
ATOM 7655 N N . SER B 1 495 ? 72.657 61.027 -9.244 1.00 179.96 490 SER B N 1
ATOM 7656 C CA . SER B 1 495 ? 73.235 60.045 -8.331 1.00 174.69 490 SER B CA 1
ATOM 7657 C C . SER B 1 495 ? 73.610 58.763 -9.067 1.00 174.95 490 SER B C 1
ATOM 7658 O O . SER B 1 495 ? 74.675 58.187 -8.825 1.00 175.41 490 SER B O 1
ATOM 7661 N N . PHE B 1 496 ? 72.721 58.281 -9.937 1.00 175.46 491 PHE B N 1
ATOM 7662 C CA . PHE B 1 496 ? 72.993 57.070 -10.709 1.00 175.86 491 PHE B CA 1
ATOM 7663 C C . PHE B 1 496 ? 74.220 57.255 -11.596 1.00 173.43 491 PHE B C 1
ATOM 7664 O O . PHE B 1 496 ? 75.116 56.396 -11.637 1.00 167.75 491 PHE B O 1
ATOM 7672 N N . TYR B 1 497 ? 74.253 58.362 -12.345 1.00 174.78 492 TYR B N 1
ATOM 7673 C CA . TYR B 1 497 ? 75.411 58.653 -13.189 1.00 168.51 492 TYR B CA 1
ATOM 7674 C C . TYR B 1 497 ? 76.695 58.710 -12.362 1.00 158.10 492 TYR B C 1
ATOM 7675 O O . TYR B 1 497 ? 77.743 58.206 -12.788 1.00 144.17 492 TYR B O 1
ATOM 7684 N N . ALA B 1 498 ? 76.629 59.316 -11.172 1.00 159.63 493 ALA B N 1
ATOM 7685 C CA . ALA B 1 498 ? 77.797 59.407 -10.298 1.00 153.07 493 ALA B CA 1
ATOM 7686 C C . ALA B 1 498 ? 78.238 58.034 -9.804 1.00 135.83 493 ALA B C 1
ATOM 7687 O O . ALA B 1 498 ? 79.438 57.780 -9.658 1.00 126.95 493 ALA B O 1
ATOM 7689 N N . ILE B 1 499 ? 77.283 57.161 -9.472 1.00 129.92 494 ILE B N 1
ATOM 7690 C CA . ILE B 1 499 ? 77.624 55.797 -9.070 1.00 123.83 494 ILE B CA 1
ATOM 7691 C C . ILE B 1 499 ? 78.371 55.084 -10.190 1.00 124.61 494 ILE B C 1
ATOM 7692 O O . ILE B 1 499 ? 79.391 54.417 -9.960 1.00 110.94 494 ILE B O 1
ATOM 7697 N N . LYS B 1 500 ? 77.853 55.188 -11.420 1.00 135.48 495 LYS B N 1
ATOM 7698 C CA . LYS B 1 500 ? 78.512 54.525 -12.546 1.00 124.24 495 LYS B CA 1
ATOM 7699 C C . LYS B 1 500 ? 79.907 55.102 -12.780 1.00 120.39 495 LYS B C 1
ATOM 7700 O O . LYS B 1 500 ? 80.863 54.357 -13.049 1.00 124.62 495 LYS B O 1
ATOM 7706 N N . LEU B 1 501 ? 80.042 56.429 -12.667 1.00 114.91 496 LEU B N 1
ATOM 7707 C CA . LEU B 1 501 ? 81.353 57.067 -12.772 1.00 122.94 496 LEU B CA 1
ATOM 7708 C C . LEU B 1 501 ? 82.307 56.549 -11.703 1.00 145.12 496 LEU B C 1
ATOM 7709 O O . LEU B 1 501 ? 83.474 56.264 -11.987 1.00 152.08 496 LEU B O 1
ATOM 7714 N N . ALA B 1 502 ? 81.845 56.482 -10.453 1.00 146.14 497 ALA B N 1
ATOM 7715 C CA . ALA B 1 502 ? 82.708 56.044 -9.362 1.00 136.25 497 ALA B CA 1
ATOM 7716 C C . ALA B 1 502 ? 83.181 54.615 -9.588 1.00 137.67 497 ALA B C 1
ATOM 7717 O O . ALA B 1 502 ? 84.375 54.315 -9.448 1.00 141.31 497 ALA B O 1
ATOM 7719 N N . ARG B 1 503 ? 82.247 53.710 -9.912 1.00 137.70 498 ARG B N 1
ATOM 7720 C CA . ARG B 1 503 ? 82.627 52.327 -10.192 1.00 140.26 498 ARG B CA 1
ATOM 7721 C C . ARG B 1 503 ? 83.664 52.256 -11.304 1.00 143.95 498 ARG B C 1
ATOM 7722 O O . ARG B 1 503 ? 84.712 51.613 -11.148 1.00 128.19 498 ARG B O 1
ATOM 7730 N N . HIS B 1 504 ? 83.388 52.899 -12.445 1.00 164.92 499 HIS B N 1
ATOM 7731 C CA . HIS B 1 504 ? 84.350 52.857 -13.542 1.00 172.02 499 HIS B CA 1
ATOM 7732 C C . HIS B 1 504 ? 85.698 53.410 -13.106 1.00 159.90 499 HIS B C 1
ATOM 7733 O O . HIS B 1 504 ? 86.734 52.765 -13.286 1.00 149.61 499 HIS B O 1
ATOM 7740 N N . LEU B 1 505 ? 85.699 54.597 -12.503 1.00 151.62 500 LEU B N 1
ATOM 7741 C CA . LEU B 1 505 ? 86.952 55.280 -12.218 1.00 144.02 500 LEU B CA 1
ATOM 7742 C C . LEU B 1 505 ? 87.804 54.447 -11.272 1.00 149.48 500 LEU B C 1
ATOM 7743 O O . LEU B 1 505 ? 88.980 54.177 -11.548 1.00 154.96 500 LEU B O 1
ATOM 7748 N N . PHE B 1 506 ? 87.187 53.938 -10.204 1.00 146.96 501 PHE B N 1
ATOM 7749 C CA . PHE B 1 506 ? 87.921 53.179 -9.197 1.00 142.56 501 PHE B CA 1
ATOM 7750 C C . PHE B 1 506 ? 88.389 51.837 -9.759 1.00 135.52 501 PHE B C 1
ATOM 7751 O O . PHE B 1 506 ? 89.570 51.487 -9.649 1.00 122.22 501 PHE B O 1
ATOM 7759 N N . LYS B 1 507 ? 87.477 51.054 -10.348 1.00 138.35 502 LYS B N 1
ATOM 7760 C CA . LYS B 1 507 ? 87.842 49.708 -10.783 1.00 140.48 502 LYS B CA 1
ATOM 7761 C C . LYS B 1 507 ? 88.729 49.696 -12.027 1.00 149.30 502 LYS B C 1
ATOM 7762 O O . LYS B 1 507 ? 89.513 48.756 -12.209 1.00 154.50 502 LYS B O 1
ATOM 7768 N N . ILE B 1 508 ? 88.626 50.703 -12.896 1.00 146.10 503 ILE B N 1
ATOM 7769 C CA . ILE B 1 508 ? 89.341 50.713 -14.166 1.00 137.60 503 ILE B CA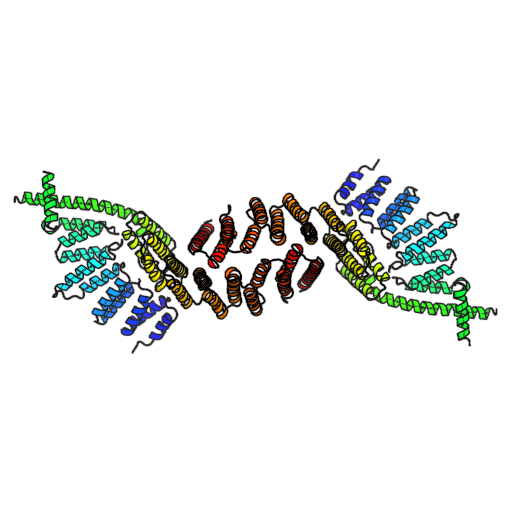 1
ATOM 7770 C C . ILE B 1 508 ? 90.608 51.550 -14.065 1.00 136.11 503 ILE B C 1
ATOM 7771 O O . ILE B 1 508 ? 91.713 51.047 -14.292 1.00 136.04 503 ILE B O 1
ATOM 7776 N N . GLN B 1 509 ? 90.461 52.828 -13.712 1.00 140.20 504 GLN B N 1
ATOM 7777 C CA . GLN B 1 509 ? 91.580 53.759 -13.681 1.00 157.22 504 GLN B CA 1
ATOM 7778 C C . GLN B 1 509 ? 92.205 53.881 -12.297 1.00 161.19 504 GLN B C 1
ATOM 7779 O O . GLN B 1 509 ? 93.092 54.718 -12.099 1.00 165.33 504 GLN B O 1
ATOM 7785 N N . LYS B 1 510 ? 91.771 53.059 -11.344 1.00 157.61 505 LYS B N 1
ATOM 7786 C CA . LYS B 1 510 ? 92.242 53.094 -9.951 1.00 155.96 505 LYS B CA 1
ATOM 7787 C C . LYS B 1 510 ? 91.902 54.487 -9.422 1.00 158.74 505 LYS B C 1
ATOM 7788 O O . LYS B 1 510 ? 90.746 54.910 -9.581 1.00 162.15 505 LYS B O 1
ATOM 7794 N N . ASN B 1 511 ? 92.841 55.217 -8.822 1.00 153.26 506 ASN B N 1
ATOM 7795 C CA . ASN B 1 511 ? 92.590 56.543 -8.255 1.00 151.82 506 ASN B CA 1
ATOM 7796 C C . ASN B 1 511 ? 91.325 56.506 -7.391 1.00 149.18 506 ASN B C 1
ATOM 7797 O O . ASN B 1 511 ? 90.350 57.227 -7.618 1.00 138.96 506 ASN B O 1
ATOM 7802 N N . LEU B 1 512 ? 91.341 55.580 -6.430 1.00 145.46 507 LEU B N 1
ATOM 7803 C CA . LEU B 1 512 ? 90.253 55.454 -5.461 1.00 126.30 507 LEU B CA 1
ATOM 7804 C C . LEU B 1 512 ? 89.927 56.755 -4.728 1.00 118.36 507 LEU B C 1
ATOM 7805 O O . LEU B 1 512 ? 88.734 57.001 -4.474 1.00 118.22 507 LEU B O 1
ATOM 7810 N N . PRO B 1 513 ? 90.894 57.580 -4.308 1.00 120.56 508 PRO B N 1
ATOM 7811 C CA . PRO B 1 513 ? 90.530 58.871 -3.694 1.00 136.93 508 PRO B CA 1
ATOM 7812 C C . PRO B 1 513 ? 89.602 59.730 -4.550 1.00 156.50 508 PRO B C 1
ATOM 7813 O O . PRO B 1 513 ? 88.677 60.354 -4.010 1.00 161.64 508 PRO B O 1
ATOM 7817 N N . LYS B 1 514 ? 89.843 59.816 -5.863 1.00 160.82 509 LYS B N 1
ATOM 7818 C CA . LYS B 1 514 ? 88.965 60.618 -6.713 1.00 158.65 509 LYS B CA 1
ATOM 7819 C C . LYS B 1 514 ? 87.558 60.032 -6.757 1.00 154.03 509 LYS B C 1
ATOM 7820 O O . LYS B 1 514 ? 86.571 60.775 -6.803 1.00 162.86 509 LYS B O 1
ATOM 7826 N N . SER B 1 515 ? 87.443 58.700 -6.752 1.00 145.72 510 SER B N 1
ATOM 7827 C CA . SER B 1 515 ? 86.121 58.085 -6.671 1.00 149.18 510 SER B CA 1
ATOM 7828 C C . SER B 1 515 ? 85.431 58.458 -5.364 1.00 153.96 510 SER B C 1
ATOM 7829 O O . SER B 1 515 ? 84.226 58.735 -5.346 1.00 153.42 510 SER B O 1
ATOM 7832 N N . ARG B 1 516 ? 86.179 58.446 -4.257 1.00 154.81 511 ARG B N 1
ATOM 7833 C CA . ARG B 1 516 ? 85.636 58.897 -2.977 1.00 153.81 511 ARG B CA 1
ATOM 7834 C C . ARG B 1 516 ? 85.080 60.311 -3.087 1.00 157.47 511 ARG B C 1
ATOM 7835 O O . ARG B 1 516 ? 83.964 60.593 -2.633 1.00 160.73 511 ARG B O 1
ATOM 7843 N N . LYS B 1 517 ? 85.894 61.236 -3.602 1.00 160.24 512 LYS B N 1
ATOM 7844 C CA . LYS B 1 517 ? 85.469 62.631 -3.686 1.00 169.55 512 LYS B CA 1
ATOM 7845 C C . LYS B 1 517 ? 84.246 62.777 -4.586 1.00 176.34 512 LYS B C 1
ATOM 7846 O O . LYS B 1 517 ? 83.341 63.571 -4.297 1.00 176.64 512 LYS B O 1
ATOM 7852 N N . VAL B 1 518 ? 84.201 62.012 -5.680 1.00 180.82 513 VAL B N 1
ATOM 7853 C CA . VAL B 1 518 ? 83.031 62.009 -6.554 1.00 178.99 513 VAL B CA 1
ATOM 7854 C C . VAL B 1 518 ? 81.799 61.575 -5.771 1.00 174.95 513 VAL B C 1
ATOM 7855 O O . VAL B 1 518 ? 80.729 62.200 -5.843 1.00 183.42 513 VAL B O 1
ATOM 7859 N N . LEU B 1 519 ? 81.936 60.482 -5.020 1.00 159.27 514 LEU B N 1
ATOM 7860 C CA . LEU B 1 519 ? 80.826 59.991 -4.217 1.00 145.97 514 LEU B CA 1
ATOM 7861 C C . LEU B 1 519 ? 80.357 61.040 -3.218 1.00 158.72 514 LEU B C 1
ATOM 7862 O O . LEU B 1 519 ? 79.155 61.243 -3.058 1.00 160.47 514 LEU B O 1
ATOM 7867 N N . LEU B 1 520 ? 81.289 61.718 -2.541 1.00 163.51 515 LEU B N 1
ATOM 7868 C CA . LEU B 1 520 ? 80.902 62.704 -1.528 1.00 168.33 515 LEU B CA 1
ATOM 7869 C C . LEU B 1 520 ? 80.214 63.915 -2.155 1.00 173.71 515 LEU B C 1
ATOM 7870 O O . LEU B 1 520 ? 79.289 64.487 -1.560 1.00 182.67 515 LEU B O 1
ATOM 7875 N N . GLU B 1 521 ? 80.681 64.350 -3.330 1.00 170.39 516 GLU B N 1
ATOM 7876 C CA . GLU B 1 521 ? 79.930 65.340 -4.096 1.00 176.07 516 GLU B CA 1
ATOM 7877 C C . GLU B 1 521 ? 78.494 64.866 -4.294 1.00 183.16 516 GLU B C 1
ATOM 7878 O O . GLU B 1 521 ? 77.532 65.598 -4.015 1.00 188.94 516 GLU B O 1
ATOM 7884 N N . ALA B 1 522 ? 78.340 63.622 -4.765 1.00 182.45 517 ALA B N 1
ATOM 7885 C CA . ALA B 1 522 ? 77.010 63.056 -4.986 1.00 180.74 517 ALA B CA 1
ATOM 7886 C C . ALA B 1 522 ? 76.193 63.020 -3.697 1.00 177.38 517 ALA B C 1
ATOM 7887 O O . ALA B 1 522 ? 74.966 63.174 -3.726 1.00 173.06 517 ALA B O 1
ATOM 7889 N N . ILE B 1 523 ? 76.851 62.772 -2.564 1.00 180.09 518 ILE B N 1
ATOM 7890 C CA . ILE B 1 523 ? 76.151 62.736 -1.281 1.00 186.29 518 ILE B CA 1
ATOM 7891 C C . ILE B 1 523 ? 75.598 64.114 -0.953 1.00 195.74 518 ILE B C 1
ATOM 7892 O O . ILE B 1 523 ? 74.391 64.283 -0.747 1.00 199.14 518 ILE B O 1
ATOM 7897 N N . GLU B 1 524 ? 76.484 65.115 -0.887 1.00 199.00 519 GLU B N 1
ATOM 7898 C CA . GLU B 1 524 ? 76.052 66.488 -0.633 1.00 202.31 519 GLU B CA 1
ATOM 7899 C C . GLU B 1 524 ? 74.910 66.888 -1.556 1.00 206.70 519 GLU B C 1
ATOM 7900 O O . GLU B 1 524 ? 74.021 67.652 -1.158 1.00 209.08 519 GLU B O 1
ATOM 7906 N N . LYS B 1 525 ? 74.914 66.373 -2.787 1.00 206.12 520 LYS B N 1
ATOM 7907 C CA . LYS B 1 525 ? 73.795 66.609 -3.692 1.00 207.77 520 LYS B CA 1
ATOM 7908 C C . LYS B 1 525 ? 72.526 65.916 -3.198 1.00 203.38 520 LYS B C 1
ATOM 7909 O O . LYS B 1 525 ? 71.458 66.535 -3.121 1.00 205.95 520 LYS B O 1
ATOM 7915 N N . ASP B 1 526 ? 72.616 64.624 -2.878 1.00 197.94 521 ASP B N 1
ATOM 7916 C CA . ASP B 1 526 ? 71.450 63.822 -2.513 1.00 198.35 521 ASP B CA 1
ATOM 7917 C C . ASP B 1 526 ? 71.295 63.603 -1.008 1.00 203.09 521 ASP B C 1
ATOM 7918 O O . ASP B 1 526 ? 70.230 63.894 -0.454 1.00 210.63 521 ASP B O 1
ATOM 7923 N N . LYS B 1 527 ? 72.335 63.092 -0.339 1.00 196.79 522 LYS B N 1
ATOM 7924 C CA . LYS B 1 527 ? 72.326 62.738 1.084 1.00 185.72 522 LYS B CA 1
ATOM 7925 C C . LYS B 1 527 ? 71.393 61.577 1.427 1.00 176.61 522 LYS B C 1
ATOM 7926 O O . LYS B 1 527 ? 71.728 60.750 2.281 1.00 170.32 522 LYS B O 1
ATOM 7932 N N . GLU B 1 528 ? 70.228 61.496 0.784 1.00 180.06 523 GLU B N 1
ATOM 7933 C CA . GLU B 1 528 ? 69.157 60.640 1.279 1.00 181.88 523 GLU B CA 1
ATOM 7934 C C . GLU B 1 528 ? 69.032 59.298 0.566 1.00 189.52 523 GLU B C 1
ATOM 7935 O O . GLU B 1 528 ? 68.363 58.405 1.099 1.00 182.14 523 GLU B O 1
ATOM 7941 N N . ASN B 1 529 ? 69.641 59.111 -0.605 1.00 203.79 524 ASN B N 1
ATOM 7942 C CA . ASN B 1 529 ? 69.453 57.864 -1.341 1.00 202.13 524 ASN B CA 1
ATOM 7943 C C . ASN B 1 529 ? 70.488 56.853 -0.854 1.00 194.05 524 ASN B C 1
ATOM 7944 O O . ASN B 1 529 ? 71.675 57.173 -0.725 1.00 193.19 524 ASN B O 1
ATOM 7949 N N . THR B 1 530 ? 70.012 55.653 -0.519 1.00 179.66 525 THR B N 1
ATOM 7950 C CA . THR B 1 530 ? 70.855 54.647 0.120 1.00 166.30 525 THR B CA 1
ATOM 7951 C C . THR B 1 530 ? 71.942 54.131 -0.816 1.00 161.44 525 THR B C 1
ATOM 7952 O O . THR B 1 530 ? 73.055 53.825 -0.369 1.00 155.25 525 THR B O 1
ATOM 7956 N N . LYS B 1 531 ? 71.621 53.990 -2.106 1.00 159.74 526 LYS B N 1
ATOM 7957 C CA . LYS B 1 531 ? 72.516 53.340 -3.063 1.00 146.82 526 LYS B CA 1
ATOM 7958 C C . LYS B 1 531 ? 73.922 53.936 -3.044 1.00 127.60 526 LYS B C 1
ATOM 7959 O O . LYS B 1 531 ? 74.912 53.206 -3.184 1.00 111.19 526 LYS B O 1
ATOM 7965 N N . LEU B 1 532 ? 74.030 55.260 -2.891 1.00 129.18 527 LEU B N 1
ATOM 7966 C CA . LEU B 1 532 ? 75.345 55.894 -2.797 1.00 141.36 527 LEU B CA 1
ATOM 7967 C C . LEU B 1 532 ? 76.149 55.315 -1.636 1.00 150.21 527 LEU B C 1
ATOM 7968 O O . LEU B 1 532 ? 77.311 54.918 -1.800 1.00 148.27 527 LEU B O 1
ATOM 7973 N N . TYR B 1 533 ? 75.559 55.316 -0.437 1.00 154.83 528 TYR B N 1
ATOM 7974 C CA . TYR B 1 533 ? 76.252 54.798 0.737 1.00 154.94 528 TYR B CA 1
ATOM 7975 C C . TYR B 1 533 ? 76.596 53.325 0.565 1.00 145.46 528 TYR B C 1
ATOM 7976 O O . TYR B 1 533 ? 77.682 52.884 0.961 1.00 143.15 528 TYR B O 1
ATOM 7985 N N . LEU B 1 534 ? 75.671 52.544 0.002 1.00 144.54 529 LEU B N 1
ATOM 7986 C CA . LEU B 1 534 ? 75.932 51.124 -0.220 1.00 147.88 529 LEU B CA 1
ATOM 7987 C C . LEU B 1 534 ? 77.140 50.926 -1.132 1.00 149.82 529 LEU B C 1
ATOM 7988 O O . LEU B 1 534 ? 78.012 50.092 -0.858 1.00 149.31 529 LEU B O 1
ATOM 7993 N N . ASN B 1 535 ? 77.205 51.691 -2.229 1.00 150.72 530 ASN B N 1
ATOM 7994 C CA . ASN B 1 535 ? 78.318 51.554 -3.166 1.00 150.86 530 ASN B CA 1
ATOM 7995 C C . ASN B 1 535 ? 79.634 51.993 -2.528 1.00 142.41 530 ASN B C 1
ATOM 7996 O O . ASN B 1 535 ? 80.665 51.332 -2.706 1.00 135.20 530 ASN B O 1
ATOM 8001 N N . LEU B 1 536 ? 79.618 53.108 -1.786 1.00 141.35 531 LEU B N 1
ATOM 8002 C CA . LEU B 1 536 ? 80.823 53.553 -1.086 1.00 139.54 531 LEU B CA 1
ATOM 8003 C C . LEU B 1 536 ? 81.303 52.505 -0.081 1.00 140.19 531 LEU B C 1
ATOM 8004 O O . LEU B 1 536 ? 82.509 52.256 0.044 1.00 128.62 531 LEU B O 1
ATOM 8009 N N . LEU B 1 537 ? 80.374 51.910 0.674 1.00 142.03 532 LEU B N 1
ATOM 8010 C CA . LEU B 1 537 ? 80.749 50.915 1.675 1.00 142.19 532 LEU B CA 1
ATOM 8011 C C . LEU B 1 537 ? 81.331 49.671 1.011 1.00 148.22 532 LEU B C 1
ATOM 8012 O O . LEU B 1 537 ? 82.353 49.140 1.459 1.00 145.14 532 LEU B O 1
ATOM 8017 N N . GLU B 1 538 ? 80.660 49.164 -0.032 1.00 153.01 533 GLU B N 1
ATOM 8018 C CA . GLU B 1 538 ? 81.190 48.032 -0.791 1.00 154.95 533 GLU B CA 1
ATOM 8019 C C . GLU B 1 538 ? 82.590 48.330 -1.311 1.00 144.96 533 GLU B C 1
ATOM 8020 O O . GLU B 1 538 ? 83.488 47.476 -1.247 1.00 140.50 533 GLU B O 1
ATOM 8026 N N . MET B 1 539 ? 82.793 49.548 -1.815 1.00 144.81 534 MET B N 1
ATOM 8027 C CA . MET B 1 539 ? 84.100 49.973 -2.297 1.00 151.95 534 MET B CA 1
ATOM 8028 C C . MET B 1 539 ? 85.140 49.892 -1.186 1.00 148.26 534 MET B C 1
ATOM 8029 O O . MET B 1 539 ? 86.172 49.225 -1.327 1.00 148.38 534 MET B O 1
ATOM 8034 N N . GLU B 1 540 ? 84.896 50.602 -0.081 1.00 142.78 535 GLU B N 1
ATOM 8035 C CA . GLU B 1 540 ? 85.895 50.687 0.982 1.00 130.76 535 GLU B CA 1
ATOM 8036 C C . GLU B 1 540 ? 86.181 49.316 1.580 1.00 125.50 535 GLU B C 1
ATOM 8037 O O . GLU B 1 540 ? 87.334 48.995 1.895 1.00 122.46 535 GLU B O 1
ATOM 8043 N N . TYR B 1 541 ? 85.137 48.506 1.769 1.00 123.24 536 TYR B N 1
ATOM 8044 C CA . TYR B 1 541 ? 85.308 47.131 2.223 1.00 127.07 536 TYR B CA 1
ATOM 8045 C C . TYR B 1 541 ? 86.184 46.352 1.244 1.00 137.69 536 TYR B C 1
ATOM 8046 O O . TYR B 1 541 ? 86.994 45.514 1.656 1.00 135.59 536 TYR B O 1
ATOM 8055 N N . SER B 1 542 ? 86.062 46.640 -0.058 1.00 148.22 537 SER B N 1
ATOM 8056 C CA . SER B 1 542 ? 86.859 45.920 -1.049 1.00 145.92 537 SER B CA 1
ATOM 8057 C C . SER B 1 542 ? 88.355 46.130 -0.823 1.00 140.51 537 SER B C 1
ATOM 8058 O O . SER B 1 542 ? 89.161 45.223 -1.063 1.00 130.64 537 SER B O 1
ATOM 8061 N N . CYS B 1 543 ? 88.749 47.320 -0.374 1.00 144.04 538 CYS B N 1
ATOM 8062 C CA . CYS B 1 543 ? 90.142 47.543 -0.016 1.00 151.79 538 CYS B CA 1
ATOM 8063 C C . CYS B 1 543 ? 90.474 46.772 1.264 1.00 166.71 538 CYS B C 1
ATOM 8064 O O . CYS B 1 543 ? 89.597 46.206 1.921 1.00 172.68 538 CYS B O 1
ATOM 8067 N N . ASP B 1 544 ? 91.756 46.751 1.625 1.00 172.32 539 ASP B N 1
ATOM 8068 C CA . ASP B 1 544 ? 92.169 45.991 2.798 1.00 174.20 539 ASP B CA 1
ATOM 8069 C C . ASP B 1 544 ? 91.556 46.602 4.054 1.00 166.83 539 ASP B C 1
ATOM 8070 O O . ASP B 1 544 ? 91.307 47.807 4.130 1.00 173.46 539 ASP B O 1
ATOM 8075 N N . LEU B 1 545 ? 91.301 45.753 5.047 1.00 152.06 540 LEU B N 1
ATOM 8076 C CA . LEU B 1 545 ? 90.703 46.201 6.303 1.00 149.73 540 LEU B CA 1
ATOM 8077 C C . LEU B 1 545 ? 91.814 46.762 7.192 1.00 159.67 540 LEU B C 1
ATOM 8078 O O . LEU B 1 545 ? 92.285 46.134 8.145 1.00 152.73 540 LEU B O 1
ATOM 8083 N N . LYS B 1 546 ? 92.224 47.991 6.872 1.00 164.51 541 LYS B N 1
ATOM 8084 C CA . LYS B 1 546 ? 93.357 48.636 7.526 1.00 165.63 541 LYS B CA 1
ATOM 8085 C C . LYS B 1 546 ? 93.430 50.108 7.138 1.00 184.74 541 LYS B C 1
ATOM 8086 O O . LYS B 1 546 ? 93.174 50.986 7.969 1.00 183.98 541 LYS B O 1
ATOM 8092 N N . GLN B 1 547 ? 93.808 50.392 5.889 1.00 204.91 542 GLN B N 1
ATOM 8093 C CA . GLN B 1 547 ? 93.714 51.758 5.386 1.00 214.78 542 GLN B CA 1
ATOM 8094 C C . GLN B 1 547 ? 92.280 52.254 5.483 1.00 218.84 542 GLN B C 1
ATOM 8095 O O . GLN B 1 547 ? 92.017 53.347 5.998 1.00 226.44 542 GLN B O 1
ATOM 8101 N N . ASN B 1 548 ? 91.340 51.451 4.994 1.00 211.70 543 ASN B N 1
ATOM 8102 C CA . ASN B 1 548 ? 89.912 51.681 5.141 1.00 203.78 543 ASN B CA 1
ATOM 8103 C C . ASN B 1 548 ? 89.321 51.095 6.417 1.00 201.54 543 ASN B C 1
ATOM 8104 O O . ASN B 1 548 ? 88.103 51.154 6.577 1.00 204.95 543 ASN B O 1
ATOM 8109 N N . GLU B 1 549 ? 90.126 50.512 7.309 1.00 193.32 544 GLU B N 1
ATOM 8110 C CA . GLU B 1 549 ? 89.605 50.115 8.616 1.00 185.70 544 GLU B CA 1
ATOM 8111 C C . GLU B 1 549 ? 88.805 51.247 9.255 1.00 171.88 544 GLU B C 1
ATOM 8112 O O . GLU B 1 549 ? 87.612 51.104 9.541 1.00 161.50 544 GLU B O 1
ATOM 8118 N N . GLU B 1 550 ? 89.456 52.387 9.488 1.00 168.09 545 GLU B N 1
ATOM 8119 C CA . GLU B 1 550 ? 88.762 53.536 10.061 1.00 161.99 545 GLU B CA 1
ATOM 8120 C C . GLU B 1 550 ? 87.785 54.154 9.064 1.00 158.74 545 GLU B C 1
ATOM 8121 O O . GLU B 1 550 ? 86.724 54.649 9.457 1.00 153.05 545 GLU B O 1
ATOM 8127 N N . ASN B 1 551 ? 88.134 54.148 7.773 1.00 161.19 546 ASN B N 1
ATOM 8128 C CA . ASN B 1 551 ? 87.298 54.788 6.757 1.00 157.67 546 ASN B CA 1
ATOM 8129 C C . ASN B 1 551 ? 85.912 54.152 6.676 1.00 151.11 546 ASN B C 1
ATOM 8130 O O . ASN B 1 551 ? 84.913 54.853 6.477 1.00 159.47 546 ASN B O 1
ATOM 8135 N N . ILE B 1 552 ? 85.842 52.821 6.747 1.00 137.84 547 ILE B N 1
ATOM 8136 C CA . ILE B 1 552 ? 84.555 52.133 6.771 1.00 128.72 547 ILE B CA 1
ATOM 8137 C C . ILE B 1 552 ? 83.710 52.651 7.925 1.00 146.45 547 ILE B C 1
ATOM 8138 O O . ILE B 1 552 ? 82.495 52.853 7.793 1.00 135.74 547 ILE B O 1
ATOM 8143 N N . LEU B 1 553 ? 84.341 52.832 9.086 1.00 160.42 548 LEU B N 1
ATOM 8144 C CA . LEU B 1 553 ? 83.655 53.368 10.254 1.00 164.08 548 LEU B CA 1
ATOM 8145 C C . LEU B 1 553 ? 83.174 54.793 10.002 1.00 169.22 548 LEU B C 1
ATOM 8146 O O . LEU B 1 553 ? 82.083 55.171 10.438 1.00 175.56 548 LEU B O 1
ATOM 8151 N N . ASN B 1 554 ? 83.984 55.601 9.314 1.00 167.54 549 ASN B N 1
ATOM 8152 C CA . ASN B 1 554 ? 83.548 56.949 8.945 1.00 169.15 549 ASN B CA 1
ATOM 8153 C C . ASN B 1 554 ? 82.304 56.894 8.063 1.00 166.66 549 ASN B C 1
ATOM 8154 O O . ASN B 1 554 ? 81.343 57.647 8.269 1.00 168.26 549 ASN B O 1
ATOM 8159 N N . CYS B 1 555 ? 82.314 56.006 7.069 1.00 163.72 550 CYS B N 1
ATOM 8160 C CA . CYS B 1 555 ? 81.164 55.843 6.181 1.00 153.14 550 CYS B CA 1
ATOM 8161 C C . CYS B 1 555 ? 79.921 55.439 6.969 1.00 141.55 550 CYS B C 1
ATOM 8162 O O . CYS B 1 555 ? 78.850 56.048 6.833 1.00 128.04 550 CYS B O 1
ATOM 8165 N N . PHE B 1 556 ? 80.049 54.389 7.782 1.00 143.67 551 PHE B N 1
ATOM 8166 C CA . PHE B 1 556 ? 78.941 53.901 8.596 1.00 147.93 551 PHE B CA 1
ATOM 8167 C C . PHE B 1 556 ? 78.396 55.002 9.508 1.00 157.01 551 PHE B C 1
ATOM 8168 O O . PHE B 1 556 ? 77.177 55.201 9.612 1.00 159.40 551 PHE B O 1
ATOM 8176 N N . ASP B 1 557 ? 79.297 55.711 10.198 1.00 154.90 552 ASP B N 1
ATOM 8177 C CA . ASP B 1 557 ? 78.907 56.759 11.136 1.00 159.05 552 ASP B CA 1
ATOM 8178 C C . ASP B 1 557 ? 78.162 57.880 10.426 1.00 163.19 552 ASP B C 1
ATOM 8179 O O . ASP B 1 557 ? 77.121 58.350 10.901 1.00 160.17 552 ASP B O 1
ATOM 8184 N N . LYS B 1 558 ? 78.688 58.328 9.281 1.00 169.62 553 LYS B N 1
ATOM 8185 C CA . LYS B 1 558 ? 78.033 59.391 8.528 1.00 169.65 553 LYS B CA 1
ATOM 8186 C C . LYS B 1 558 ? 76.673 58.946 8.011 1.00 157.90 553 LYS B C 1
ATOM 8187 O O . LYS B 1 558 ? 75.749 59.762 7.904 1.00 160.14 553 LYS B O 1
ATOM 8193 N N . ALA B 1 559 ? 76.544 57.670 7.646 1.00 152.34 554 ALA B N 1
ATOM 8194 C CA . ALA B 1 559 ? 75.244 57.140 7.251 1.00 146.15 554 ALA B CA 1
ATOM 8195 C C . ALA B 1 559 ? 74.244 57.212 8.401 1.00 154.76 554 ALA B C 1
ATOM 8196 O O . ALA B 1 559 ? 73.140 57.745 8.246 1.00 149.98 554 ALA B O 1
ATOM 8198 N N . ILE B 1 560 ? 74.616 56.669 9.565 1.00 161.75 555 ILE B N 1
ATOM 8199 C CA . ILE B 1 560 ? 73.662 56.526 10.664 1.00 162.26 555 ILE B CA 1
ATOM 8200 C C . ILE B 1 560 ? 73.370 57.877 11.311 1.00 167.86 555 ILE B C 1
ATOM 8201 O O . ILE B 1 560 ? 72.221 58.177 11.663 1.00 163.97 555 ILE B O 1
ATOM 8206 N N . HIS B 1 561 ? 74.397 58.716 11.471 1.00 197.11 556 HIS B N 1
ATOM 8207 C CA . HIS B 1 561 ? 74.261 60.036 12.075 1.00 202.77 556 HIS B CA 1
ATOM 8208 C C . HIS B 1 561 ? 73.651 61.052 11.118 1.00 205.42 556 HIS B C 1
ATOM 8209 O O . HIS B 1 561 ? 73.771 62.260 11.359 1.00 205.73 556 HIS B O 1
ATOM 8216 N N . GLY B 1 562 ? 73.012 60.580 10.047 1.00 209.61 557 GLY B N 1
ATOM 8217 C CA . GLY B 1 562 ? 72.514 61.482 9.026 1.00 212.98 557 GLY B CA 1
ATOM 8218 C C . GLY B 1 562 ? 71.499 62.468 9.571 1.00 216.41 557 GLY B C 1
ATOM 8219 O O . GLY B 1 562 ? 70.861 62.239 10.600 1.00 219.57 557 GLY B O 1
ATOM 8220 N N . SER B 1 563 ? 71.357 63.582 8.848 1.00 216.31 558 SER B N 1
ATOM 8221 C CA . SER B 1 563 ? 70.502 64.685 9.275 1.00 218.70 558 SER B CA 1
ATOM 8222 C C . SER B 1 563 ? 69.099 64.206 9.630 1.00 233.83 558 SER B C 1
ATOM 8223 O O . SER B 1 563 ? 68.603 64.452 10.736 1.00 233.99 558 SER B O 1
ATOM 8226 N N . LEU B 1 564 ? 68.449 63.508 8.702 1.00 246.21 559 LEU B N 1
ATOM 8227 C CA . LEU B 1 564 ? 67.129 62.950 8.954 1.00 267.21 559 LEU B CA 1
ATOM 8228 C C . LEU B 1 564 ? 67.248 61.459 9.205 1.00 284.47 559 LEU B C 1
ATOM 8229 O O . LEU B 1 564 ? 67.690 60.719 8.311 1.00 274.20 559 LEU B O 1
ATOM 8234 N N . PRO B 1 565 ? 66.902 60.987 10.399 1.00 307.47 560 PRO B N 1
ATOM 8235 C CA . PRO B 1 565 ? 67.024 59.557 10.692 1.00 305.35 560 PRO B CA 1
ATOM 8236 C C . PRO B 1 565 ? 66.024 58.721 9.903 1.00 300.94 560 PRO B C 1
ATOM 8237 O O . PRO B 1 565 ? 64.853 59.081 9.762 1.00 305.18 560 PRO B O 1
ATOM 8241 N N . ILE B 1 566 ? 66.508 57.592 9.384 1.00 288.28 561 ILE B N 1
ATOM 8242 C CA . ILE B 1 566 ? 65.768 56.734 8.466 1.00 268.35 561 ILE B CA 1
ATOM 8243 C C . ILE B 1 566 ? 65.727 55.335 9.069 1.00 264.39 561 ILE B C 1
ATOM 8244 O O . ILE B 1 566 ? 66.650 54.935 9.784 1.00 263.38 561 ILE B O 1
ATOM 8249 N N . LYS B 1 567 ? 64.640 54.595 8.816 1.00 265.96 562 LYS B N 1
ATOM 8250 C CA . LYS B 1 567 ? 64.694 53.157 9.075 1.00 223.31 562 LYS B CA 1
ATOM 8251 C C . LYS B 1 567 ? 65.915 52.548 8.402 1.00 214.93 562 LYS B C 1
ATOM 8252 O O . LYS B 1 567 ? 66.503 51.580 8.907 1.00 201.15 562 LYS B O 1
ATOM 8258 N N . MET B 1 568 ? 66.293 53.094 7.247 1.00 221.93 563 MET B N 1
ATOM 8259 C CA . MET B 1 568 ? 67.502 52.651 6.573 1.00 228.23 563 MET B CA 1
ATOM 8260 C C . MET B 1 568 ? 68.736 52.934 7.422 1.00 229.87 563 MET B C 1
ATOM 8261 O O . MET B 1 568 ? 69.692 52.155 7.393 1.00 234.19 563 MET B O 1
ATOM 8266 N N . ARG B 1 569 ? 68.748 54.045 8.173 1.00 224.41 564 ARG B N 1
ATOM 8267 C CA . ARG B 1 569 ? 69.842 54.266 9.117 1.00 211.57 564 ARG B CA 1
ATOM 8268 C C . ARG B 1 569 ? 69.903 53.137 10.141 1.00 195.61 564 ARG B C 1
ATOM 8269 O O . ARG B 1 569 ? 70.987 52.779 10.615 1.00 180.16 564 ARG B O 1
ATOM 8277 N N . ILE B 1 570 ? 68.745 52.586 10.516 1.00 202.73 565 ILE B N 1
ATOM 8278 C CA . ILE B 1 570 ? 68.718 51.476 11.461 1.00 203.86 565 ILE B CA 1
ATOM 8279 C C . ILE B 1 570 ? 69.270 50.219 10.802 1.00 199.79 565 ILE B C 1
ATOM 8280 O O . ILE B 1 570 ? 69.954 49.412 11.443 1.00 194.99 565 ILE B O 1
ATOM 8285 N N . THR B 1 571 ? 68.954 50.013 9.520 1.00 204.06 566 THR B N 1
ATOM 8286 C CA . THR B 1 571 ? 69.597 48.926 8.784 1.00 205.98 566 THR B CA 1
ATOM 8287 C C . THR B 1 571 ? 71.113 49.119 8.759 1.00 200.07 566 THR B C 1
ATOM 8288 O O . THR B 1 571 ? 71.881 48.148 8.801 1.00 197.19 566 THR B O 1
ATOM 8292 N N . PHE B 1 572 ? 71.559 50.373 8.668 1.00 194.51 567 PHE B N 1
ATOM 8293 C CA . PHE B 1 572 ? 72.990 50.661 8.699 1.00 181.21 567 PHE B CA 1
ATOM 8294 C C . PHE B 1 572 ? 73.578 50.354 10.071 1.00 178.28 567 PHE B C 1
ATOM 8295 O O . PHE B 1 572 ? 74.730 49.926 10.178 1.00 167.75 567 PHE B O 1
ATOM 8303 N N . SER B 1 573 ? 72.819 50.622 11.134 1.00 184.74 568 SER B N 1
ATOM 8304 C CA . SER B 1 573 ? 73.224 50.184 12.466 1.00 185.16 568 SER B CA 1
ATOM 8305 C C . SER B 1 573 ? 73.387 48.669 12.501 1.00 192.75 568 SER B C 1
ATOM 8306 O O . SER B 1 573 ? 74.383 48.146 13.018 1.00 191.16 568 SER B O 1
ATOM 8309 N N . GLN B 1 574 ? 72.396 47.951 11.962 1.00 200.31 569 GLN B N 1
ATOM 8310 C CA . GLN B 1 574 ? 72.486 46.498 11.830 1.00 200.44 569 GLN B CA 1
ATOM 8311 C C . GLN B 1 574 ? 73.795 46.087 11.176 1.00 182.54 569 GLN B C 1
ATOM 8312 O O . GLN B 1 574 ? 74.504 45.209 11.671 1.00 171.19 569 GLN B O 1
ATOM 8318 N N . ARG B 1 575 ? 74.130 46.721 10.056 1.00 181.72 570 ARG B N 1
ATOM 8319 C CA . ARG B 1 575 ? 75.274 46.260 9.278 1.00 186.72 570 ARG B CA 1
ATOM 8320 C C . ARG B 1 575 ? 76.598 46.702 9.889 1.00 178.80 570 ARG B C 1
ATOM 8321 O O . ARG B 1 575 ? 77.596 45.988 9.765 1.00 179.79 570 ARG B O 1
ATOM 8329 N N . LYS B 1 576 ? 76.625 47.860 10.552 1.00 173.07 571 LYS B N 1
ATOM 8330 C CA . LYS B 1 576 ? 77.783 48.252 11.349 1.00 152.73 571 LYS B CA 1
ATOM 8331 C C . LYS B 1 576 ? 78.057 47.234 12.451 1.00 140.54 571 LYS B C 1
ATOM 8332 O O . LYS B 1 576 ? 79.206 46.828 12.677 1.00 121.04 571 LYS B O 1
ATOM 8338 N N . VAL B 1 577 ? 77.004 46.814 13.153 1.00 147.02 572 VAL B N 1
ATOM 8339 C CA . VAL B 1 577 ? 77.161 45.803 14.193 1.00 151.40 572 VAL B CA 1
ATOM 8340 C C . VAL B 1 577 ? 77.626 44.488 13.584 1.00 156.32 572 VAL B C 1
ATOM 8341 O O . VAL B 1 577 ? 78.510 43.819 14.124 1.00 150.25 572 VAL B O 1
ATOM 8345 N N . GLU B 1 578 ? 76.981 44.062 12.494 1.00 164.14 573 GLU B N 1
ATOM 8346 C CA . GLU B 1 578 ? 77.364 42.818 11.830 1.00 167.66 573 GLU B CA 1
ATOM 8347 C C . GLU B 1 578 ? 78.837 42.845 11.439 1.00 155.44 573 GLU B C 1
ATOM 8348 O O . GLU B 1 578 ? 79.563 41.862 11.639 1.00 151.85 573 GLU B O 1
ATOM 8354 N N . PHE B 1 579 ? 79.293 43.975 10.894 1.00 149.72 574 PHE B N 1
ATOM 8355 C CA . PHE B 1 579 ? 80.701 44.174 10.568 1.00 134.37 574 PHE B CA 1
ATOM 8356 C C . PHE B 1 579 ? 81.575 43.987 11.801 1.00 134.47 574 PHE B C 1
ATOM 8357 O O . PHE B 1 579 ? 82.465 43.128 11.830 1.00 120.37 574 PHE B O 1
ATOM 8365 N N . LEU B 1 580 ? 81.356 44.825 12.820 1.00 142.29 575 LEU B N 1
ATOM 8366 C CA . LEU B 1 580 ? 82.225 44.821 13.995 1.00 142.55 575 LEU B CA 1
ATOM 8367 C C . LEU B 1 580 ? 82.215 43.464 14.694 1.00 139.11 575 LEU B C 1
ATOM 8368 O O . LEU B 1 580 ? 83.249 43.003 15.194 1.00 133.43 575 LEU B O 1
ATOM 8373 N N . GLU B 1 581 ? 81.043 42.835 14.788 1.00 134.38 576 GLU B N 1
ATOM 8374 C CA . GLU B 1 581 ? 80.956 41.492 15.340 1.00 134.71 576 GLU B CA 1
ATOM 8375 C C . GLU B 1 581 ? 81.774 40.516 14.510 1.00 136.87 576 GLU B C 1
ATOM 8376 O O . GLU B 1 581 ? 82.434 39.628 15.055 1.00 130.43 576 GLU B O 1
ATOM 8382 N N . ASP B 1 582 ? 81.720 40.646 13.182 1.00 145.74 577 ASP B N 1
ATOM 8383 C CA . ASP B 1 582 ? 82.559 39.805 12.337 1.00 143.50 577 ASP B CA 1
ATOM 8384 C C . ASP B 1 582 ? 84.033 40.112 12.547 1.00 138.44 577 ASP B C 1
ATOM 8385 O O . ASP B 1 582 ? 84.833 39.207 12.798 1.00 134.36 577 ASP B O 1
ATOM 8390 N N . PHE B 1 583 ? 84.409 41.387 12.487 1.00 143.50 578 PHE B N 1
ATOM 8391 C CA . PHE B 1 583 ? 85.798 41.781 12.683 1.00 157.08 578 PHE B CA 1
ATOM 8392 C C . PHE B 1 583 ? 85.836 43.010 13.574 1.00 165.97 578 PHE B C 1
ATOM 8393 O O . PHE B 1 583 ? 85.218 44.028 13.255 1.00 170.26 578 PHE B O 1
ATOM 8401 N N . GLY B 1 584 ? 86.586 42.927 14.665 1.00 168.21 579 GLY B N 1
ATOM 8402 C CA . GLY B 1 584 ? 86.671 44.035 15.591 1.00 162.83 579 GLY B CA 1
ATOM 8403 C C . GLY B 1 584 ? 88.057 44.201 16.167 1.00 167.24 579 GLY B C 1
ATOM 8404 O O . GLY B 1 584 ? 88.712 43.217 16.516 1.00 166.42 579 GLY B O 1
ATOM 8405 N N . SER B 1 585 ? 88.529 45.442 16.255 1.00 169.23 580 SER B N 1
ATOM 8406 C CA . SER B 1 585 ? 89.820 45.678 16.890 1.00 177.31 580 SER B CA 1
ATOM 8407 C C . SER B 1 585 ? 89.727 45.441 18.393 1.00 186.68 580 SER B C 1
ATOM 8408 O O . SER B 1 585 ? 90.464 44.618 18.950 1.00 190.05 580 SER B O 1
ATOM 8411 N N . ASP B 1 586 ? 88.814 46.143 19.062 1.00 191.02 581 ASP B N 1
ATOM 8412 C CA . ASP B 1 586 ? 88.556 45.969 20.485 1.00 186.76 581 ASP B CA 1
ATOM 8413 C C . ASP B 1 586 ? 87.057 46.069 20.730 1.00 170.36 581 ASP B C 1
ATOM 8414 O O . ASP B 1 586 ? 86.368 46.884 20.108 1.00 157.67 581 ASP B O 1
ATOM 8419 N N . VAL B 1 587 ? 86.564 45.220 21.635 1.00 171.19 582 VAL B N 1
ATOM 8420 C CA . VAL B 1 587 ? 85.127 45.058 21.848 1.00 171.82 582 VAL B CA 1
ATOM 8421 C C . VAL B 1 587 ? 84.468 46.375 22.230 1.00 185.01 582 VAL B C 1
ATOM 8422 O O . VAL B 1 587 ? 83.296 46.597 21.913 1.00 190.25 582 VAL B O 1
ATOM 8426 N N . ASN B 1 588 ? 85.188 47.243 22.949 1.00 187.32 583 ASN B N 1
ATOM 8427 C CA . ASN B 1 588 ? 84.681 48.561 23.334 1.00 194.45 583 ASN B CA 1
ATOM 8428 C C . ASN B 1 588 ? 83.897 49.222 22.199 1.00 186.28 583 ASN B C 1
ATOM 8429 O O . ASN B 1 588 ? 82.816 49.791 22.411 1.00 181.18 583 ASN B O 1
ATOM 8434 N N . LYS B 1 589 ? 84.449 49.156 20.983 1.00 182.04 584 LYS B N 1
ATOM 8435 C CA . LYS B 1 589 ? 83.778 49.699 19.805 1.00 176.13 584 LYS B CA 1
ATOM 8436 C C . LYS B 1 589 ? 82.446 48.997 19.562 1.00 161.23 584 LYS B C 1
ATOM 8437 O O . LYS B 1 589 ? 81.428 49.644 19.290 1.00 157.40 584 LYS B O 1
ATOM 8443 N N . LEU B 1 590 ? 82.446 47.661 19.634 1.00 153.31 585 LEU B N 1
ATOM 8444 C CA . LEU B 1 590 ? 81.220 46.889 19.445 1.00 147.12 585 LEU B CA 1
ATOM 8445 C C . LEU B 1 590 ? 80.169 47.246 20.495 1.00 151.69 585 LEU B C 1
ATOM 8446 O O . LEU B 1 590 ? 78.969 47.307 20.198 1.00 145.78 585 LEU B O 1
ATOM 8451 N N . LEU B 1 591 ? 80.603 47.482 21.732 1.00 155.57 586 LEU B N 1
ATOM 8452 C CA . LEU B 1 591 ? 79.665 47.766 22.810 1.00 168.77 586 LEU B CA 1
ATOM 8453 C C . LEU B 1 591 ? 79.048 49.152 22.641 1.00 177.03 586 LEU B C 1
ATOM 8454 O O . LEU B 1 591 ? 77.831 49.323 22.783 1.00 184.80 586 LEU B O 1
ATOM 8459 N N . ASN B 1 592 ? 79.877 50.164 22.362 1.00 179.85 587 ASN B N 1
ATOM 8460 C CA . ASN B 1 592 ? 79.330 51.487 22.064 1.00 192.62 587 ASN B CA 1
ATOM 8461 C C . ASN B 1 592 ? 78.433 51.461 20.826 1.00 188.95 587 ASN B C 1
ATOM 8462 O O . ASN B 1 592 ? 77.437 52.196 20.764 1.00 187.75 587 ASN B O 1
ATOM 8467 N N . ALA B 1 593 ? 78.768 50.635 19.828 1.00 185.57 588 ALA B N 1
ATOM 8468 C CA . ALA B 1 593 ? 77.899 50.491 18.662 1.00 183.60 588 ALA B CA 1
ATOM 8469 C C . ALA B 1 593 ? 76.545 49.910 19.053 1.00 191.44 588 ALA B C 1
ATOM 8470 O O . ALA B 1 593 ? 75.501 50.363 18.566 1.00 193.25 588 ALA B O 1
ATOM 8472 N N . TYR B 1 594 ? 76.544 48.878 19.901 1.00 193.33 589 TYR B N 1
ATOM 8473 C CA . TYR B 1 594 ? 75.281 48.318 20.372 1.00 201.31 589 TYR B CA 1
ATOM 8474 C C . TYR B 1 594 ? 74.492 49.358 21.162 1.00 215.32 589 TYR B C 1
ATOM 8475 O O . TYR B 1 594 ? 73.255 49.374 21.119 1.00 220.42 589 TYR B O 1
ATOM 8484 N N . ASP B 1 595 ? 75.197 50.219 21.902 1.00 221.31 590 ASP B N 1
ATOM 8485 C CA . ASP B 1 595 ? 74.546 51.306 22.631 1.00 232.12 590 ASP B CA 1
ATOM 8486 C C . ASP B 1 595 ? 73.831 52.244 21.667 1.00 227.35 590 ASP B C 1
ATOM 8487 O O . ASP B 1 595 ? 72.660 52.592 21.872 1.00 230.95 590 ASP B O 1
ATOM 8492 N N . GLU B 1 596 ? 74.533 52.680 20.617 1.00 213.17 591 GLU B N 1
ATOM 8493 C CA . GLU B 1 596 ? 73.904 53.536 19.612 1.00 206.52 591 GLU B CA 1
ATOM 8494 C C . GLU B 1 596 ? 72.702 52.841 18.982 1.00 196.00 591 GLU B C 1
ATOM 8495 O O . GLU B 1 596 ? 71.656 53.463 18.758 1.00 191.03 591 GLU B O 1
ATOM 8501 N N . HIS B 1 597 ? 72.837 51.543 18.702 1.00 193.78 592 HIS B N 1
ATOM 8502 C CA . HIS B 1 597 ? 71.756 50.777 18.087 1.00 199.64 592 HIS B CA 1
ATOM 8503 C C . HIS B 1 597 ? 70.504 50.783 18.962 1.00 203.95 592 HIS B C 1
ATOM 8504 O O . HIS B 1 597 ? 69.398 51.073 18.488 1.00 201.68 592 HIS B O 1
ATOM 8511 N N . GLN B 1 598 ? 70.658 50.417 20.238 1.00 206.91 593 GLN B N 1
ATOM 8512 C CA . GLN B 1 598 ? 69.524 50.415 21.160 1.00 213.73 593 GLN B CA 1
ATOM 8513 C C . GLN B 1 598 ? 68.930 51.812 21.335 1.00 222.58 593 GLN B C 1
ATOM 8514 O O . GLN B 1 598 ? 67.703 51.965 21.421 1.00 232.36 593 GLN B O 1
ATOM 8520 N N . THR B 1 599 ? 69.783 52.837 21.446 1.00 220.02 594 THR B N 1
ATOM 8521 C CA . THR B 1 599 ? 69.291 54.211 21.548 1.00 216.60 594 THR B CA 1
ATOM 8522 C C . THR B 1 599 ? 68.407 54.560 20.357 1.00 209.00 594 THR B C 1
ATOM 8523 O O . THR B 1 599 ? 67.351 55.195 20.509 1.00 208.47 594 THR B O 1
ATOM 8527 N N . LEU B 1 600 ? 68.837 54.169 19.157 1.00 202.41 595 LEU B N 1
ATOM 8528 C CA . LEU B 1 600 ? 68.044 54.437 17.966 1.00 198.34 595 LEU B CA 1
ATOM 8529 C C . LEU B 1 600 ? 66.743 53.644 17.979 1.00 197.72 595 LEU B C 1
ATOM 8530 O O . LEU B 1 600 ? 65.706 54.145 17.533 1.00 203.14 595 LEU B O 1
ATOM 8535 N N . LEU B 1 601 ? 66.785 52.392 18.446 1.00 196.04 596 LEU B N 1
ATOM 8536 C CA . LEU B 1 601 ? 65.555 51.620 18.617 1.00 198.47 596 LEU B CA 1
ATOM 8537 C C . LEU B 1 601 ? 64.560 52.391 19.480 1.00 208.93 596 LEU B C 1
ATOM 8538 O O . LEU B 1 601 ? 63.375 52.523 19.136 1.00 203.48 596 LEU B O 1
ATOM 8543 N N . LYS B 1 602 ? 65.045 52.927 20.605 1.00 222.56 597 LYS B N 1
ATOM 8544 C CA . LYS B 1 602 ? 64.180 53.664 21.522 1.00 230.62 597 LYS B CA 1
ATOM 8545 C C . LYS B 1 602 ? 63.589 54.892 20.843 1.00 247.06 597 LYS B C 1
ATOM 8546 O O . LYS B 1 602 ? 62.371 55.103 20.869 1.00 256.04 597 LYS B O 1
ATOM 8552 N N . GLU B 1 603 ? 64.446 55.726 20.240 1.00 245.82 598 GLU B N 1
ATOM 8553 C CA . GLU B 1 603 ? 63.954 56.955 19.619 1.00 243.71 598 GLU B CA 1
ATOM 8554 C C . GLU B 1 603 ? 62.982 56.648 18.485 1.00 244.71 598 GLU B C 1
ATOM 8555 O O . GLU B 1 603 ? 62.006 57.381 18.276 1.00 246.87 598 GLU B O 1
ATOM 8561 N N . GLN B 1 604 ? 63.244 55.579 17.728 1.00 244.54 599 GLN B N 1
ATOM 8562 C CA . GLN B 1 604 ? 62.325 55.149 16.681 1.00 246.41 599 GLN B CA 1
ATOM 8563 C C . GLN B 1 604 ? 60.958 54.824 17.264 1.00 259.94 599 GLN B C 1
ATOM 8564 O O . GLN B 1 604 ? 59.923 55.228 16.719 1.00 262.07 599 GLN B O 1
ATOM 8570 N N . ASP B 1 605 ? 60.935 54.078 18.372 1.00 273.66 600 ASP B N 1
ATOM 8571 C CA . ASP B 1 605 ? 59.656 53.751 18.996 1.00 277.91 600 ASP B CA 1
ATOM 8572 C C . ASP B 1 605 ? 58.961 54.992 19.554 1.00 274.37 600 ASP B C 1
ATOM 8573 O O . ASP B 1 605 ? 57.726 55.047 19.578 1.00 277.00 600 ASP B O 1
ATOM 8578 N N . THR B 1 606 ? 59.729 55.983 20.018 1.00 245.67 601 THR B N 1
ATOM 8579 C CA . THR B 1 606 ? 59.127 57.198 20.565 1.00 225.30 601 THR B CA 1
ATOM 8580 C C . THR B 1 606 ? 58.331 57.957 19.508 1.00 217.46 601 THR B C 1
ATOM 8581 O O . THR B 1 606 ? 57.160 58.299 19.717 1.00 216.88 601 THR B O 1
ATOM 8585 N N . LEU B 1 607 ? 58.961 58.239 18.373 1.00 207.13 602 LEU B N 1
ATOM 8586 C CA . LEU B 1 607 ? 58.401 59.091 17.330 1.00 198.30 602 LEU B CA 1
ATOM 8587 C C . LEU B 1 607 ? 57.139 58.509 16.692 1.00 196.59 602 LEU B C 1
ATOM 8588 O O . LEU B 1 607 ? 56.021 58.796 17.125 1.00 200.29 602 LEU B O 1
#

Nearest PDB structures (foldseek):
  6g70-assembly1_A  TM=1.002E+00  e=1.321E-62  Mus musculus
  6g70-assembly1_B  TM=1.000E+00  e=3.921E-61  Mus musculus
  7yeh-assembly1_A  TM=2.733E-01  e=1.665E-08  Homo sapiens
  6eou-assembly1_A  TM=3.317E-01  e=8.220E-06  Homo sapiens
  7y4i-assembly1_A  TM=2.585E-01  e=5.666E-06  Arabidopsis thaliana

Organism: Mus musculus (NCBI:txid10090)

Sequence (1019 aa):
DFPPEFEKFWKTVEMNPQDFTGWVYLLQYVEQENHLMAARKAFDKFFVHYPYCYGYWKKYADLEKRHDNIKQSDEVYRRGLQAIPLSVDLWIHYINFLKETLDPGDQETNTTIRGTFEHAVLAAGTDFRSDKLWEMYINWENEQGNLREVTAVYDRILGIPTQLYSHHFQRFKEHVQNNLPRDLLTGEQFIQLRRELASVNTDPAKLITEIENMRHRIIEIHQEMFNYNEHEVSKRWTFEEGIKRPYFHVKPLEKAQLKNWKEYLEFEIENGTHERVVVLFERCVISCALYEEFWIKYAKYMENHSIEGVRHVFSRACTVHLPKKPMAHMLWAAFEEQQGNINEARIILRTFEECVLGLAMVRLRRVSLERRHGNMEEAEHLLQDAIKNAKSNNESSFYAIKLARHLFKIQKNLPKSRKVLLEAIEKDKENTKLYLNLLEMEYSCDLKQNEENILNCFDKAIHGSLPIKMRITFSQRKVEFLEDFGSDVNKLLNAYDEHQTLLKEQDTLDFPPEFEKFWKTVEMNPQDFTGWVYLLQYVEQENHLMAARKAFDKFFVHYPYCYGYWKKYADLEKRHDNIKQSDEVYRRGLQAIPLSVDLWIHYINFLKETLDPGDQETNTTIRGTFEHAVLAAGTDFRSDKLWEMYINWENEQGNLREVTAVYDRILGIPTQLYSHHFQRFKEHVQNNLPRDLLTGEQFIQLRRELASVNGTDPAKLITEIENMRHRIIEIHQEMFNYNEHEVSKRWTFEEGIKRPYFHVKPLEKAQLKNWKEYLEFEIENGTHERVVVLFERCVISCALYEEFWIKYAKYMENHSIEGVRHVFSRACTVHLPKKPMAHMLWAAFEEQQGNINEARIILRTFEECVLGLAMVRLRRVSLERRHGNMEEAEHLLQDAIKNAKSNNESSFYAIKLARHLFKIQKNLPKSRKVLLEAIEKDKENTKLYLNLLEMEYSCDLKQNEENILNCFDKAIHGSLPIKMRITFSQRKVEFLEDFGSDVNKLLNAYDEHQTLLKEQDTL